Protein AF-0000000078428684 (afdb_homodimer)

Secondary structure (DSSP, 8-state):
----S-THHHHHHHHHTT----------SS-GGGSPPSEEE--HHHHHH-B-SSSB-EEEEEEEEEPP-TT-HHHHHHHHHHTT-TTS--TTEEEEEEEHHHHHHHS-GGG-PPPPGGG---SHHHHHHHHH---HHHHHHHHHHHHHHHHHHHHHHHHHHS--EEEEEEEEEE---TTS-----HHHHHHHHHHHHHHHHHHHHHHHHHHHHHTS-GGG-SGGGGGS--SSHHHHHHTTT-HHHHHHHHTPPP-SHHHHHTTTHHHHHHHHHHHHHHHHTTHHHHSSBS-THHHHHHHHSGGGGGGG--GGGGHHHHHHHHHHHHHHHHHHT---TT--HHHHHHHHHHHHHHHHHHHHHHHHHHHHHHHTGGGGS--STTHHHHHHHHHHHHHHHHHHHHTT-GGG-TTS-S-GGGHHHHHHHHHHHHHHHHHHHHHH-GGGHHHHHHHHHHHHHHHHHHHHHHHT--SS----HHHHTTSS--S-HHIIIIIS-GGGSHHHHHHHHHHHHHIIIIITSHHHHHHHHHSTHHHHHHHHHHHHHHHHHHHHHHHHHH---HHHHHHHHHHHHHHIIIIIIIHHHHHHTTT--HHHHHHHT-HHHHHHHHHHHHHHHHHHHHHHHHHHS-SS-B---HHHHHHHHHHHHHHHHHHHHHHIIIIIHHHHHHHHHHHHHHHHHHHHH-/----TTHHHHHHHHHHHHT---------SS-GGGSPPSEEE--HHHHHH-B-SSSB-EEEEEEEEEPP-TT-HHHHHHHHHHTT-TTS--TTEEEEEEEHHHHHHHS-GGG-PPPPGGG---SHHHHHHHHH---HHHHHHHHHHHHHHHHHHHHHHHHHHS--EEEEEEEEEE---TTS-----HHHHHHHHHHHHHHHHHHHHHHHHHHHHHTS-GGG-SGGGGGS--SSHHHHHHTTT-HHHHHHHHTPPP-SHHHHHTTTHHHHHHHHHHHHHHHHTTHHHHSSBS-THHHHHHHHSGGGGGGG--GGGGHHHHHHHHHHHHHHHHHHT---TT--HHHHHHHHHHHHHHHHHHHHHHHHHHHHHHHTGGGGS--STTHHHHHHHHHHHHHHHHHHHHTT-GGG-TTS-S-GGGHHHHHHHHHHHHHHHHHHHHHH-GGGHHHHHHHHHHHHHHHHHHHHHHHT--SS----HHHHTTSS--S-HHIIIIIS-GGGSHHHHHHHHHHHHHIIIIITSHHHHHHHHHSTHHHHHHHHHHHHHHHHHHHHHHHHHH---HHHHHHHHHHHHHHIIIIIIIHHHHHHTTT--HHHHHHHT-HHHHHHHHHHHHHHHHHHHHHHHHHHS-SS-B---HHHHHHHHHHHHHHHHHHHHHHIIIIIHHHHHHHHHHHHHHHHHHHHH-

Foldseek 3Di:
DPPDDPVVPPVVVVVPPVVPPPPPPDDDPDDPVLFPFQEEEDFDVVQQPDDDVPFGKKKFKKKKFWDDDPPAPNNVSQCVVPVVQQFADNSRIHIYIDTLVVLCVVDPPVRQDDDDPVLADDDPLLVVLCVQQPDPQFVVCQVVCVSSVQVSVQVVCCVRRVTHMRMGTSGMDGNDPPPPDPPDDVLQVVLVVVVVVLVVLQVQLQVVLLVVLVPDPPVSSDLVSLQDADPDLVNLLSNLQHLSNLVCVLLPQDDDPLCVLQLLVLLLLLVLLLLVLLLLLCLLLQELARCVVQSVVQVVDLQSQLSQFQLLSLLLVLLQLLQVLLVVCVVVVQAALPDDVVSLVVVLVLVLVLVLLLQQQLLVSLLSCLQPCLLVPFDASCLCQQRSLLNSLSVVPVVCSNVLNQLQVAWRHNDNLCLSVSLSSVLCSVVNNVSRVCRNPVVCNVVVLVVLLVQLQCQLLVQLLVVVHAQGQGDGSVLPNSNTGDPRVCSSRQVRHNSNSRVSSSNSNVLSVCCVPPLVDPVNLVVLVVDPVQVVLVVVLVVLSSCLSSVRSVCRSVVDDSNVSSNSSSPSSVSCSCRNNNVCSSSCSSVDRPPSSVVSSDSVSSSSSLLSVQLSSCLVSVVSVVNRRDHHRDHDDPVNSVVSSVSSVVVSSVRSSVCSSSPNSSSSSNSVSVVVVVVVVVVVVD/DDCPVPPVPVVVVVVVVPPVPLPPDDDDPDDPVLFPFQEEEDFDVVQQPDDDVPFGKKKFKKKKFWDDDPVAPNNVSQCVVPVVPQFADNSRIHIYIDTLVVLCVVDPPVRQDDDDPVLADDDPLLVVLCVQQPDPQFVVCQVVCVSSVQVSVQVVCCVRRVTHMRMGTSGMDGNDPPPPDPPDDPLQVVLVVVVVVLVVLLVQLQVVLLVVLVPDPPVSSDLVSLQDADPDLVNLLSNLSHLSNLVCVLLPQDDDPLCVLQLLVLLLLLVLLLLVLLLLLCLLLQELARCVVQSVSQVVDLQSQLSQFQLLSLLLVLLQLLQVLLVVCVVVVQAALPDDVVSLVVVLVLVLVLVLLLVQQLLVSLLSCLQPCLLVPFDASCLCQQRSLLNSLSVVPVVCSNVLNQLQVAWRHNDNLCLSVSLSSVLCSVVVNVSRVCRNPVVCNVVVLVVLLVQLQCVLLVQLLVVVHAQGQGDGSVLPNSNTGDPRVCSSRQVRHNSNSRVSSSNSNVLSVCCVPPLVDPVNLVVLVVDPVQVVLVVVLVVLSSCLSSVRSVCRSVVDDSNVSSNSSSPSSVSCSCRNNNVCSSSCSSVDRPPSSVVSSDSVSSSSSSLSVQLSSCLVSVVSVLNRRDHHRDHDDPVNSVVSSVSSVVVSSVRSSVCSSSPNSSSSSNSVSVVVVVVVVVVVVD

Nearest PDB structures (foldseek):
  5a1s-assembly1_C  TM=1.594E-01  e=8.041E+00  Salmonella enterica
  5a1s-assembly1_C  TM=1.651E-01  e=8.528E+00  Salmonella enterica

InterPro domains:
  IPR002656 Acyltransferase 3 domain [PF01757] (263-660)
  IPR052728 Oxygen and lipid transport regulator [PTHR11161] (33-685)

Solvent-accessible surface area (backbone atoms only — not comparable to full-atom values): 72478 Å² total; per-residue (Å²): 137,82,88,75,75,73,74,68,58,63,70,53,49,69,65,50,58,70,64,66,74,75,69,77,65,79,83,66,94,64,64,78,68,74,49,69,66,52,50,48,56,42,66,56,67,50,33,37,63,41,70,48,96,84,50,67,14,35,39,32,33,29,43,31,36,55,53,91,44,90,86,38,67,66,49,51,51,49,53,56,67,29,65,82,45,68,60,40,62,62,68,49,50,32,39,35,32,42,37,49,64,59,36,55,69,68,43,56,80,89,71,59,58,79,74,49,80,83,36,55,70,85,48,72,67,53,52,48,37,55,70,45,45,63,50,73,64,23,55,52,47,41,67,71,40,43,40,54,50,43,50,38,52,31,55,55,38,29,73,74,67,70,44,47,59,23,46,44,65,45,38,60,46,62,40,77,57,88,74,62,72,73,75,83,51,66,68,43,53,50,50,51,49,51,51,49,51,47,52,50,46,29,51,52,12,32,50,50,46,49,53,55,39,68,71,40,59,80,89,51,54,46,79,66,50,45,69,53,81,61,88,49,68,67,56,38,54,53,35,27,32,10,48,66,34,34,49,44,59,56,65,53,78,70,83,49,69,67,46,58,42,49,38,40,52,21,22,50,50,34,51,48,50,51,50,52,50,49,59,58,45,51,54,60,70,26,47,63,35,61,46,65,57,53,61,32,57,51,51,66,39,75,84,56,33,28,78,47,37,59,72,65,59,60,47,50,56,36,21,52,51,20,21,50,51,44,49,54,47,62,73,63,60,79,55,40,63,84,54,51,71,68,59,51,51,51,52,52,49,51,55,52,50,54,56,46,61,64,47,41,63,60,53,45,50,50,36,50,40,35,43,40,56,54,66,68,73,58,52,48,70,48,22,55,63,62,36,37,45,28,20,49,20,17,68,74,43,31,67,34,56,66,67,40,54,41,31,72,42,66,69,63,40,43,55,70,79,53,15,56,61,15,20,48,53,52,43,48,55,51,49,52,50,50,54,47,49,28,43,40,41,62,88,48,39,67,59,52,54,50,50,48,54,50,43,26,31,48,44,31,22,49,52,25,43,76,65,57,39,70,44,53,69,60,81,34,45,70,23,46,49,79,65,39,70,43,90,49,60,42,44,53,72,39,67,29,34,40,70,46,52,43,48,30,30,52,51,13,33,51,50,36,50,46,36,75,73,42,49,71,38,68,70,51,29,52,58,57,67,75,41,79,54,51,62,56,48,51,53,50,29,51,51,51,52,48,50,56,17,44,47,39,49,52,46,56,74,64,60,61,57,44,64,59,22,9,50,46,45,24,38,53,59,55,50,41,46,52,45,56,42,38,47,54,52,60,43,33,49,46,75,39,44,66,69,62,38,55,57,19,48,36,69,68,23,44,46,45,30,72,30,42,68,43,24,66,68,46,35,61,61,50,52,50,62,70,66,18,49,52,63,58,59,44,74,65,52,72,68,53,53,52,47,51,32,52,44,46,55,52,54,21,47,53,52,10,52,51,45,40,33,65,47,51,45,20,51,50,45,46,52,51,55,52,50,54,52,50,53,55,50,52,57,69,70,97,139,82,81,78,65,73,66,62,61,63,52,56,62,52,47,64,66,59,60,70,63,75,72,78,69,81,84,66,94,64,64,78,67,74,48,70,66,50,50,48,58,42,66,56,68,52,32,36,64,40,73,48,96,85,49,68,14,36,38,32,34,28,44,33,35,53,52,89,45,90,86,36,68,65,52,50,51,50,52,57,68,31,64,84,44,69,61,41,63,62,70,48,50,32,38,37,33,42,37,50,65,60,38,56,69,70,43,56,78,90,70,59,60,79,74,51,80,83,36,55,69,84,49,74,67,53,51,49,37,53,70,44,44,63,50,74,65,23,56,51,47,40,67,70,40,42,40,54,50,42,50,39,51,30,55,54,39,30,72,73,67,71,45,47,60,24,47,45,65,45,39,59,46,62,40,76,58,87,74,63,72,72,75,83,52,67,68,43,53,50,49,52,49,52,51,49,50,47,53,50,46,29,50,52,12,33,52,51,47,51,53,54,39,67,70,39,59,79,89,51,56,46,78,66,50,46,70,53,80,59,87,48,67,68,56,37,57,54,36,26,32,11,48,66,35,34,48,45,59,54,64,52,78,70,83,49,70,67,47,57,41,49,39,40,50,21,23,50,50,34,53,47,50,51,50,53,50,50,59,56,46,51,53,60,71,28,48,63,34,60,45,66,56,53,60,33,56,50,52,67,39,74,83,56,33,29,79,49,34,59,71,64,58,61,47,51,55,36,20,53,51,20,21,52,51,44,48,53,47,61,73,62,62,80,55,39,63,83,54,49,70,70,57,50,51,52,54,52,48,50,55,51,50,54,54,45,61,64,46,41,63,60,52,45,50,49,36,50,39,36,42,40,56,55,66,69,74,59,51,48,68,48,22,56,65,60,36,37,44,29,20,48,21,16,68,73,43,29,65,34,56,66,67,41,53,41,33,72,43,66,70,61,42,43,57,73,80,56,15,56,59,14,21,49,52,51,44,47,54,51,49,53,50,49,55,45,50,29,42,40,40,61,88,49,38,67,59,52,52,51,50,48,55,51,43,27,32,48,45,30,21,48,51,25,42,76,64,56,38,69,44,52,69,61,81,34,44,69,24,45,50,79,68,40,70,43,92,49,61,43,44,53,72,40,68,29,34,41,70,44,53,44,46,31,32,52,50,12,33,51,50,36,50,46,36,74,72,42,47,71,37,69,68,50,30,51,58,57,68,74,41,80,55,51,62,56,48,51,54,51,28,53,51,52,50,48,50,56,17,43,47,37,50,52,45,55,75,65,60,60,57,44,66,59,22,9,50,46,45,24,38,53,57,53,51,42,45,52,45,57,42,38,46,53,52,60,42,32,49,46,74,40,42,66,68,62,38,55,57,19,48,38,67,69,24,43,46,45,31,73,29,41,67,44,24,66,69,48,35,61,61,49,52,50,63,73,64,18,49,52,63,58,60,46,75,64,50,71,67,52,53,51,47,49,33,52,45,48,54,51,52,21,48,53,51,10,52,50,45,39,33,66,47,50,46,19,50,50,43,44,51,51,55,52,49,52,53,49,53,55,50,53,59,70,72,102

Organism: Lucilia cuprina (NCBI:txid7375)

pLDDT: mean 87.61, std 14.6, range [20.22, 98.19]

Structure (mmCIF, N/CA/C/O backbone):
data_AF-0000000078428684-model_v1
#
loop_
_entity.id
_entity.type
_entity.pdbx_description
1 polymer 'Acyltransferase 3 domain-containing protein'
#
loop_
_atom_site.group_PDB
_atom_site.id
_atom_site.type_symbol
_atom_site.label_atom_id
_atom_site.label_alt_id
_atom_site.label_comp_id
_atom_site.label_asym_id
_atom_site.label_entity_id
_atom_site.label_seq_id
_atom_site.pdbx_PDB_ins_code
_atom_site.Cartn_x
_atom_site.Cartn_y
_atom_site.Cartn_z
_atom_site.occupancy
_atom_site.B_iso_or_equiv
_atom_site.auth_seq_id
_atom_site.auth_comp_id
_atom_site.auth_asym_id
_atom_site.auth_atom_id
_atom_site.pdbx_PDB_model_num
ATOM 1 N N . MET A 1 1 ? 1.814 13.203 49.062 1 20.22 1 MET A N 1
ATOM 2 C CA . MET A 1 1 ? 0.999 12.039 48.719 1 20.22 1 MET A CA 1
ATOM 3 C C . MET A 1 1 ? 1.439 11.445 47.375 1 20.22 1 MET A C 1
ATOM 5 O O . MET A 1 1 ? 1.613 12.172 46.406 1 20.22 1 MET A O 1
ATOM 9 N N . ASN A 1 2 ? 1.929 10.086 47.375 1 22.97 2 ASN A N 1
ATOM 10 C CA . ASN A 1 2 ? 2.824 9.117 46.75 1 22.97 2 ASN A CA 1
ATOM 11 C C . ASN A 1 2 ? 2.227 8.547 45.469 1 22.97 2 ASN A C 1
ATOM 13 O O . ASN A 1 2 ? 1.494 7.555 45.531 1 22.97 2 ASN A O 1
ATOM 17 N N . TYR A 1 3 ? 1.525 9.328 44.688 1 26.25 3 TYR A N 1
ATOM 18 C CA . TYR A 1 3 ? 0.78 8.891 43.5 1 26.25 3 TYR A CA 1
ATOM 19 C C . TYR A 1 3 ? 1.685 8.141 42.531 1 26.25 3 TYR A C 1
ATOM 21 O O . TYR A 1 3 ? 2.367 8.75 41.719 1 26.25 3 TYR A O 1
ATOM 29 N N . SER A 1 4 ? 2.396 7.012 43.125 1 24.95 4 SER A N 1
ATOM 30 C CA . SER A 1 4 ? 3.414 6.137 42.531 1 24.95 4 SER A CA 1
ATOM 31 C C . SER A 1 4 ? 2.969 5.574 41.188 1 24.95 4 SER A C 1
ATOM 33 O O . SER A 1 4 ? 3.621 5.805 40.188 1 24.95 4 SER A O 1
ATOM 35 N N . VAL A 1 5 ? 2.873 4.09 41.031 1 26.88 5 VAL A N 1
ATOM 36 C CA . VAL A 1 5 ? 3.373 2.939 40.281 1 26.88 5 VAL A CA 1
ATOM 37 C C . VAL A 1 5 ? 2.34 2.512 39.25 1 26.88 5 VAL A C 1
ATOM 39 O O . VAL A 1 5 ? 2.529 1.514 38.562 1 26.88 5 VAL A O 1
ATOM 42 N N . SER A 1 6 ? 1.033 2.904 39.344 1 26.69 6 SER A N 1
ATOM 43 C CA . SER A 1 6 ? 0.018 2.029 38.781 1 26.69 6 SER A CA 1
ATOM 44 C C . SER A 1 6 ? 0.046 2.082 37.25 1 26.69 6 SER A C 1
ATOM 46 O O . SER A 1 6 ? -0.745 1.409 36.594 1 26.69 6 SER A O 1
ATOM 48 N N . VAL A 1 7 ? 0.722 2.99 36.719 1 29.19 7 VAL A N 1
ATOM 49 C CA . VAL A 1 7 ? 0.441 3.264 35.312 1 29.19 7 VAL A CA 1
ATOM 50 C C . VAL A 1 7 ? 1.065 2.178 34.438 1 29.19 7 VAL A C 1
ATOM 52 O O . VAL A 1 7 ? 0.828 2.133 33.219 1 29.19 7 VAL A O 1
ATOM 55 N N . PRO A 1 8 ? 2.111 1.426 34.938 1 30.38 8 PRO A N 1
ATOM 56 C CA . PRO A 1 8 ? 2.672 0.41 34.031 1 30.38 8 PRO A CA 1
ATOM 57 C C . PRO A 1 8 ? 1.657 -0.667 33.656 1 30.38 8 PRO A C 1
ATOM 59 O O . PRO A 1 8 ? 1.94 -1.516 32.812 1 30.38 8 PRO A O 1
ATOM 62 N N . LEU A 1 9 ? 0.579 -0.887 34.438 1 27.25 9 LEU A N 1
ATOM 63 C CA . LEU A 1 9 ? -0.249 -2.078 34.312 1 27.25 9 LEU A CA 1
ATOM 64 C C . LEU A 1 9 ? -0.936 -2.098 32.938 1 27.25 9 LEU A C 1
ATOM 66 O O . LEU A 1 9 ? -1.037 -3.15 32.312 1 27.25 9 LEU A O 1
ATOM 70 N N . ILE A 1 10 ? -1.568 -1.007 32.5 1 30 10 ILE A N 1
ATOM 71 C CA . ILE A 1 10 ? -2.57 -1.123 31.453 1 30 10 ILE A CA 1
ATOM 72 C C . ILE A 1 10 ? -1.883 -1.366 30.109 1 30 10 ILE A C 1
ATOM 74 O O . ILE A 1 10 ? -2.381 -2.129 29.281 1 30 10 ILE A O 1
ATOM 78 N N . SER A 1 11 ? -0.753 -0.781 29.844 1 30.53 11 SER A N 1
ATOM 79 C CA . SER A 1 11 ? -0.161 -0.934 28.516 1 30.53 11 SER A CA 1
ATOM 80 C C . SER A 1 11 ? 0.327 -2.361 28.297 1 30.53 11 SER A C 1
ATOM 82 O O . SER A 1 11 ? 0.61 -2.754 27.156 1 30.53 11 SER A O 1
ATOM 84 N N . SER A 1 12 ? 0.738 -3.098 29.344 1 30.7 12 SER A N 1
ATOM 85 C CA . SER A 1 12 ? 1.085 -4.512 29.266 1 30.7 12 SER A CA 1
ATOM 86 C C . SER A 1 12 ? -0.121 -5.359 28.875 1 30.7 12 SER A C 1
ATOM 88 O O . SER A 1 12 ? 0.016 -6.551 28.594 1 30.7 12 SER A O 1
ATOM 90 N N . LEU A 1 13 ? -1.308 -4.953 29.203 1 29.89 13 LEU A N 1
ATOM 91 C CA . LEU A 1 13 ? -2.457 -5.789 28.875 1 29.89 13 LEU A CA 1
ATOM 92 C C . LEU A 1 13 ? -2.586 -5.973 27.375 1 29.89 13 LEU A C 1
ATOM 94 O O . LEU A 1 13 ? -2.938 -7.055 26.906 1 29.89 13 LEU A O 1
ATOM 98 N N . LEU A 1 14 ? -2.457 -4.898 26.625 1 32.94 14 LEU A N 1
ATOM 99 C CA . LEU A 1 14 ? -2.734 -5.105 25.219 1 32.94 14 LEU A CA 1
ATOM 100 C C . LEU A 1 14 ? -1.675 -5.996 24.578 1 32.94 14 LEU A C 1
ATOM 102 O O . LEU A 1 14 ? -1.94 -6.664 23.578 1 32.94 14 LEU A O 1
ATOM 106 N N . LEU A 1 15 ? -0.428 -5.895 24.984 1 33.09 15 LEU A N 1
ATOM 107 C CA . LEU A 1 15 ? 0.557 -6.855 24.5 1 33.09 15 LEU A CA 1
ATOM 108 C C . LEU A 1 15 ? 0.187 -8.273 24.938 1 33.09 15 LEU A C 1
ATOM 110 O O . LEU A 1 15 ? 0.602 -9.242 24.297 1 33.09 15 LEU A O 1
ATOM 114 N N . LEU A 1 16 ? -0.406 -8.398 26.109 1 30.58 16 LEU A N 1
ATOM 115 C CA . LEU A 1 16 ? -0.718 -9.742 26.594 1 30.58 16 LEU A CA 1
ATOM 116 C C . LEU A 1 16 ? -1.637 -10.469 25.625 1 30.58 16 LEU A C 1
ATOM 118 O O . LEU A 1 16 ? -1.657 -11.703 25.594 1 30.58 16 LEU A O 1
ATOM 122 N N . ILE A 1 17 ? -2.518 -9.781 25.016 1 32.94 17 ILE A N 1
ATOM 123 C CA . ILE A 1 17 ? -3.523 -10.625 24.375 1 32.94 17 ILE A CA 1
ATOM 124 C C . ILE A 1 17 ? -2.861 -11.508 23.328 1 32.94 17 ILE A C 1
ATOM 126 O O . ILE A 1 17 ? -3.355 -12.594 23.031 1 32.94 17 ILE A O 1
ATOM 130 N N . THR A 1 18 ? -1.896 -11.023 22.656 1 32.66 18 THR A N 1
ATOM 131 C CA . THR A 1 18 ? -1.696 -11.945 21.547 1 32.66 18 THR A CA 1
ATOM 132 C C . THR A 1 18 ? -1.029 -13.234 22.031 1 32.66 18 THR A C 1
ATOM 134 O O . THR A 1 18 ? -0.442 -13.969 21.234 1 32.66 18 THR A O 1
ATOM 137 N N . ILE A 1 19 ? -0.777 -13.344 23.359 1 31.77 19 ILE A N 1
ATOM 138 C CA . ILE A 1 19 ? -0.222 -14.672 23.609 1 31.77 19 ILE A CA 1
ATOM 139 C C . ILE A 1 19 ? -1.224 -15.734 23.172 1 31.77 19 ILE A C 1
ATOM 141 O O . ILE A 1 19 ? -2.209 -15.992 23.875 1 31.77 19 ILE A O 1
ATOM 145 N N . THR A 1 20 ? -1.849 -15.617 22.109 1 32.25 20 THR A N 1
ATOM 146 C CA . THR A 1 20 ? -2.703 -16.734 21.688 1 32.25 20 THR A CA 1
ATOM 147 C C . THR A 1 20 ? -2.004 -18.062 21.922 1 32.25 20 THR A C 1
ATOM 149 O O . THR A 1 20 ? -0.831 -18.219 21.578 1 32.25 20 THR A O 1
ATOM 152 N N . ALA A 1 21 ? -2.445 -18.766 23.062 1 32.25 21 ALA A N 1
ATOM 153 C CA . ALA A 1 21 ? -2.336 -20.188 23.375 1 32.25 21 ALA A CA 1
ATOM 154 C C . ALA A 1 21 ? -2.471 -21.047 22.125 1 32.25 21 ALA A C 1
ATOM 156 O O . ALA A 1 21 ? -3.48 -20.969 21.422 1 32.25 21 ALA A O 1
ATOM 157 N N . SER A 1 22 ? -1.477 -21.25 21.484 1 33.97 22 SER A N 1
ATOM 158 C CA . SER A 1 22 ? -1.485 -22.297 20.469 1 33.97 22 SER A CA 1
ATOM 159 C C . SER A 1 22 ? -2.076 -23.594 21.031 1 33.97 22 SER A C 1
ATOM 161 O O . SER A 1 22 ? -1.438 -24.281 21.844 1 33.97 22 SER A O 1
ATOM 163 N N . VAL A 1 23 ? -3.309 -23.484 21.594 1 31.23 23 VAL A N 1
ATOM 164 C CA . VAL A 1 23 ? -3.811 -24.828 21.875 1 31.23 23 VAL A CA 1
ATOM 165 C C . VAL A 1 23 ? -3.596 -25.734 20.672 1 31.23 23 VAL A C 1
ATOM 167 O O . VAL A 1 23 ? -3.979 -25.391 19.547 1 31.23 23 VAL A O 1
ATOM 170 N N . TYR A 1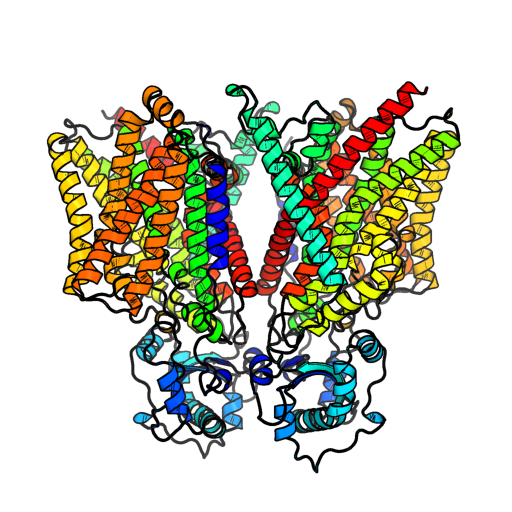 24 ? -2.59 -26.484 20.828 1 33.03 24 TYR A N 1
ATOM 171 C CA . TYR A 1 24 ? -2.324 -27.625 19.969 1 33.03 24 TYR A CA 1
ATOM 172 C C . TYR A 1 24 ? -3.574 -28.469 19.781 1 33.03 24 TYR A C 1
ATOM 174 O O . TYR A 1 24 ? -4.059 -29.094 20.734 1 33.03 24 TYR A O 1
ATOM 182 N N . GLY A 1 25 ? -4.52 -27.984 19.078 1 36.88 25 GLY A N 1
ATOM 183 C CA . GLY A 1 25 ? -5.648 -28.828 18.734 1 36.88 25 GLY A CA 1
ATOM 184 C C . GLY A 1 25 ? -5.246 -30.266 18.422 1 36.88 25 GLY A C 1
ATOM 185 O O . GLY A 1 25 ? -4.078 -30.531 18.141 1 36.88 25 GLY A O 1
ATOM 186 N N . GLN A 1 26 ? -6.148 -31.156 18.688 1 39.03 26 GLN A N 1
ATOM 187 C CA . GLN A 1 26 ? -6.156 -32.594 18.5 1 39.03 26 GLN A CA 1
ATOM 188 C C . GLN A 1 26 ? -5.602 -32.969 17.141 1 39.03 26 GLN A C 1
ATOM 190 O O . GLN A 1 26 ? -5.871 -32.312 16.141 1 39.03 26 GLN A O 1
ATOM 195 N N . GLN A 1 27 ? -4.645 -33.812 17.094 1 45.28 27 GLN A N 1
ATOM 196 C CA . GLN A 1 27 ? -3.994 -34.5 15.969 1 45.28 27 GLN A CA 1
ATOM 197 C C . GLN A 1 27 ? -5.023 -35.031 14.977 1 45.28 27 GLN A C 1
ATOM 199 O O . GLN A 1 27 ? -5.785 -35.938 15.305 1 45.28 27 GLN A O 1
ATOM 204 N N . LYS A 1 28 ? -5.457 -34.219 14.109 1 58 28 LYS A N 1
ATOM 205 C CA . LYS A 1 28 ? -6.336 -34.719 13.047 1 58 28 LYS A CA 1
ATOM 206 C C . LYS A 1 28 ? -5.652 -35.844 12.242 1 58 28 LYS A C 1
ATOM 208 O O . LYS A 1 28 ? -4.445 -35.781 12 1 58 28 LYS A O 1
ATOM 213 N N . SER A 1 29 ? -6.301 -36.938 12.008 1 58.72 29 SER A N 1
ATOM 214 C CA . SER A 1 29 ? -5.824 -38.156 11.344 1 58.72 29 SER A CA 1
ATOM 215 C C . SER A 1 29 ? -5.582 -37.906 9.859 1 58.72 29 SER A C 1
ATOM 217 O O . SER A 1 29 ? -5.008 -38.75 9.164 1 58.72 29 SER A O 1
ATOM 219 N N . TYR A 1 30 ? -6.113 -36.719 9.367 1 67.12 30 TYR A N 1
ATOM 220 C CA . TYR A 1 30 ? -5.938 -36.469 7.941 1 67.12 30 TYR A CA 1
ATOM 221 C C . TYR A 1 30 ? -5.23 -35.156 7.691 1 67.12 30 TYR A C 1
ATOM 223 O O . TYR A 1 30 ? -5.258 -34.25 8.539 1 67.12 30 TYR A O 1
ATOM 231 N N . SER A 1 31 ? -4.484 -35.188 6.609 1 79 31 SER A N 1
ATOM 232 C CA . SER A 1 31 ? -3.844 -33.938 6.195 1 79 31 SER A CA 1
ATOM 233 C C . SER A 1 31 ? -4.785 -33.094 5.344 1 79 31 SER A C 1
ATOM 235 O O . SER A 1 31 ? -5.375 -33.594 4.383 1 79 31 SER A O 1
ATOM 237 N N . LEU A 1 32 ? -5.008 -31.906 5.645 1 84.62 32 LEU A N 1
ATOM 238 C CA . LEU A 1 32 ? -5.871 -30.984 4.922 1 84.62 32 LEU A CA 1
ATOM 239 C C . LEU A 1 32 ? -5.359 -30.766 3.502 1 84.62 32 LEU A C 1
ATOM 241 O O . LEU A 1 32 ? -6.113 -30.328 2.627 1 84.62 32 LEU A O 1
ATOM 245 N N . HIS A 1 33 ? -4.156 -31.141 3.322 1 84.44 33 HIS A N 1
ATOM 246 C CA . HIS A 1 33 ? -3.549 -30.906 2.016 1 84.44 33 HIS A CA 1
ATOM 247 C C . HIS A 1 33 ? -3.939 -32 1.029 1 84.44 33 HIS A C 1
ATOM 249 O O . HIS A 1 33 ? -3.742 -31.859 -0.179 1 84.44 33 HIS A O 1
ATOM 255 N N . ASP A 1 34 ? -4.539 -33.062 1.557 1 86.75 34 ASP A N 1
ATOM 256 C CA . ASP A 1 34 ? -4.953 -34.156 0.696 1 86.75 34 ASP A CA 1
ATOM 257 C C . ASP A 1 34 ? -6.32 -33.906 0.077 1 86.75 34 ASP A C 1
ATOM 259 O O . ASP A 1 34 ? -6.715 -34.562 -0.885 1 86.75 34 ASP A O 1
ATOM 263 N N . PHE A 1 35 ? -7.031 -32.938 0.675 1 92.94 35 PHE A N 1
ATOM 264 C CA . PHE A 1 35 ? -8.344 -32.594 0.133 1 92.94 35 PHE A CA 1
ATOM 265 C C . PHE A 1 35 ? -8.203 -31.938 -1.242 1 92.94 35 PHE A C 1
ATOM 267 O O . PHE A 1 35 ? -7.184 -31.312 -1.543 1 92.94 35 PHE A O 1
ATOM 274 N N . PRO A 1 36 ? -9.211 -32.188 -2.066 1 95 36 PRO A N 1
ATOM 275 C CA . PRO A 1 36 ? -9.195 -31.422 -3.309 1 95 36 PRO A CA 1
ATOM 276 C C . PRO A 1 36 ? -9.133 -29.906 -3.064 1 95 36 PRO A C 1
ATOM 278 O O . PRO A 1 36 ? -9.75 -29.406 -2.125 1 95 36 PRO A O 1
ATOM 281 N N . PRO A 1 37 ? -8.312 -29.25 -3.857 1 95.25 37 PRO A N 1
ATOM 282 C CA . PRO A 1 37 ? -8.258 -27.797 -3.682 1 95.25 37 PRO A CA 1
ATOM 283 C C . PRO A 1 37 ? -9.594 -27.109 -3.986 1 95.25 37 PRO A C 1
ATOM 285 O O . PRO A 1 37 ? -10.305 -27.531 -4.906 1 95.25 37 PRO A O 1
ATOM 288 N N . LEU A 1 38 ? -9.906 -26.078 -3.266 1 96.44 38 LEU A N 1
ATOM 289 C CA . LEU A 1 38 ? -11.156 -25.344 -3.453 1 96.44 38 LEU A CA 1
ATOM 290 C C . LEU A 1 38 ? -11.227 -24.734 -4.848 1 96.44 38 LEU A C 1
ATOM 292 O O . LEU A 1 38 ? -12.305 -24.625 -5.434 1 96.44 38 LEU A O 1
ATOM 296 N N . TYR A 1 39 ? -10.078 -24.328 -5.32 1 96.56 39 TYR A N 1
ATOM 297 C CA . TYR A 1 39 ? -9.969 -23.672 -6.617 1 96.56 39 TYR A CA 1
ATOM 298 C C . TYR A 1 39 ? -8.82 -24.266 -7.434 1 96.56 39 TYR A C 1
ATOM 300 O O . TYR A 1 39 ? -7.73 -24.484 -6.906 1 96.56 39 TYR A O 1
ATOM 308 N N . LYS A 1 40 ? -9.062 -24.609 -8.602 1 96.62 40 LYS A N 1
ATOM 309 C CA . LYS A 1 40 ? -8.055 -25.078 -9.547 1 96.62 40 LYS A CA 1
ATOM 310 C C . LYS A 1 40 ? -8.258 -24.453 -10.922 1 96.62 40 LYS A C 1
ATOM 312 O O . LYS A 1 40 ? -9.32 -24.625 -11.531 1 96.62 40 LYS A O 1
ATOM 317 N N . PHE A 1 41 ? -7.277 -23.75 -11.406 1 96.69 41 PHE A N 1
ATOM 318 C CA . PHE A 1 41 ? -7.43 -23.016 -12.664 1 96.69 41 PHE A CA 1
ATOM 319 C C . PHE A 1 41 ? -6.395 -23.484 -13.688 1 96.69 41 PHE A C 1
ATOM 321 O O . PHE A 1 41 ? -5.215 -23.625 -13.359 1 96.69 41 PHE A O 1
ATOM 328 N N . ASP A 1 42 ? -6.902 -23.75 -14.867 1 95.88 42 ASP A N 1
ATOM 329 C CA . ASP A 1 42 ? -5.988 -23.891 -16 1 95.88 42 ASP A CA 1
ATOM 330 C C . ASP A 1 42 ? -5.352 -22.562 -16.375 1 95.88 42 ASP A C 1
ATOM 332 O O . ASP A 1 42 ? -5.73 -21.516 -15.844 1 95.88 42 ASP A O 1
ATOM 336 N N . ASP A 1 43 ? -4.328 -22.656 -17.203 1 93.19 43 ASP A N 1
ATOM 337 C CA . ASP A 1 43 ? -3.666 -21.422 -17.641 1 93.19 43 ASP A CA 1
ATOM 338 C C . ASP A 1 43 ? -4.594 -20.562 -18.5 1 93.19 43 ASP A C 1
ATOM 340 O O . ASP A 1 43 ? -4.836 -20.891 -19.656 1 93.19 43 ASP A O 1
ATOM 344 N N . TYR A 1 44 ? -5.023 -19.5 -18 1 94.62 44 TYR A N 1
ATOM 345 C CA . TYR A 1 44 ? -6.039 -18.641 -18.594 1 94.62 44 TYR A CA 1
ATOM 346 C C . TYR A 1 44 ? -5.512 -17.984 -19.875 1 94.62 44 TYR A C 1
ATOM 348 O O . TYR A 1 44 ? -6.16 -18.047 -20.922 1 94.62 44 TYR A O 1
ATOM 356 N N . ASP A 1 45 ? -4.363 -17.391 -19.828 1 91.62 45 ASP A N 1
ATOM 357 C CA . ASP A 1 45 ? -3.826 -16.625 -20.953 1 91.62 45 ASP A CA 1
ATOM 358 C C . ASP A 1 45 ? -3.396 -17.531 -22.094 1 91.62 45 ASP A C 1
ATOM 360 O O . ASP A 1 45 ? -3.635 -17.219 -23.266 1 91.62 45 ASP A O 1
ATOM 364 N N . SER A 1 46 ? -2.787 -18.672 -21.734 1 90.06 46 SER A N 1
ATOM 365 C CA . SER A 1 46 ? -2.398 -19.625 -22.766 1 90.06 46 SER A CA 1
ATOM 366 C C . SER A 1 46 ? -3.621 -20.219 -23.469 1 90.06 46 SER A C 1
ATOM 368 O O . SER A 1 46 ? -3.596 -20.453 -24.672 1 90.06 46 SER A O 1
ATOM 370 N N . CYS A 1 47 ? -4.637 -20.438 -22.719 1 92.31 47 CYS A N 1
ATOM 371 C CA . CYS A 1 47 ? -5.867 -20.984 -23.266 1 92.31 47 CYS A CA 1
ATOM 372 C C . CYS A 1 47 ? -6.48 -20.047 -24.297 1 92.31 47 CYS A C 1
ATOM 374 O O . CYS A 1 47 ? -6.855 -20.469 -25.391 1 92.31 47 CYS A O 1
ATOM 376 N N . LEU A 1 48 ? -6.523 -18.812 -23.984 1 91.38 48 LEU A N 1
ATOM 377 C CA . LEU A 1 48 ? -7.191 -17.844 -24.859 1 91.38 48 LEU A CA 1
ATOM 378 C C . LEU A 1 48 ? -6.293 -17.453 -26.031 1 91.38 48 LEU A C 1
ATOM 380 O O . LEU A 1 48 ? -6.781 -16.953 -27.047 1 91.38 48 LEU A O 1
ATOM 384 N N . ALA A 1 49 ? -5 -17.625 -25.906 1 85.75 49 ALA A N 1
ATOM 385 C CA . ALA A 1 49 ? -4.066 -17.297 -26.969 1 85.75 49 ALA A CA 1
ATOM 386 C C . ALA A 1 49 ? -4.078 -18.359 -28.062 1 85.75 49 ALA A C 1
ATOM 388 O O . ALA A 1 49 ? -3.678 -18.094 -29.203 1 85.75 49 ALA A O 1
ATOM 389 N N . HIS A 1 50 ? -4.48 -19.562 -27.766 1 76.88 50 HIS A N 1
ATOM 390 C CA . HIS A 1 50 ? -4.453 -20.672 -28.719 1 76.88 50 HIS A CA 1
ATOM 391 C C . HIS A 1 50 ? -5.504 -20.484 -29.797 1 76.88 50 HIS A C 1
ATOM 393 O O . HIS A 1 50 ? -6.691 -20.328 -29.5 1 76.88 50 HIS A O 1
ATOM 399 N N . LYS A 1 51 ? -5.02 -19.922 -31 1 63.94 51 LYS A N 1
ATOM 400 C CA . LYS A 1 51 ? -5.906 -19.828 -32.156 1 63.94 51 LYS A CA 1
ATOM 401 C C . LYS A 1 51 ? -5.902 -21.125 -32.969 1 63.94 51 LYS A C 1
ATOM 403 O O . LYS A 1 51 ? -4.867 -21.516 -33.531 1 63.94 51 LYS A O 1
ATOM 408 N N . ASN A 1 52 ? -6.609 -22.094 -32.469 1 57.88 52 ASN A N 1
ATOM 409 C CA . ASN A 1 52 ? -6.73 -23.203 -33.406 1 57.88 52 ASN A CA 1
ATOM 410 C C . ASN A 1 52 ? -7.559 -22.812 -34.625 1 57.88 52 ASN A C 1
ATOM 412 O O . ASN A 1 52 ? -8.383 -21.891 -34.531 1 57.88 52 ASN A O 1
ATOM 416 N N . HIS A 1 53 ? -7.055 -23.141 -35.812 1 53.81 53 HIS A N 1
ATOM 417 C CA . HIS A 1 53 ? -7.684 -22.859 -37.094 1 53.81 53 HIS A CA 1
ATOM 418 C C . HIS A 1 53 ? -9.188 -23.094 -37.031 1 53.81 53 HIS A C 1
ATOM 420 O O . HIS A 1 53 ? -9.945 -22.484 -37.781 1 53.81 53 HIS A O 1
ATOM 426 N N . ILE A 1 54 ? -9.727 -23.875 -36.062 1 57.47 54 ILE A N 1
ATOM 427 C CA . ILE A 1 54 ? -11.133 -24.266 -36.188 1 57.47 54 ILE A CA 1
ATOM 428 C C . ILE A 1 54 ? -11.961 -23.5 -35.156 1 57.47 54 ILE A C 1
ATOM 430 O O . ILE A 1 54 ? -13.055 -23.016 -35.469 1 57.47 54 ILE A O 1
ATOM 434 N N . SER A 1 55 ? -11.406 -23.359 -33.875 1 69.81 55 SER A N 1
ATOM 435 C CA . SER A 1 55 ? -12.242 -22.719 -32.875 1 69.81 55 SER A CA 1
ATOM 436 C C . SER A 1 55 ? -11.414 -21.828 -31.953 1 69.81 55 SER A C 1
ATOM 438 O O . SER A 1 55 ? -10.266 -22.141 -31.641 1 69.81 55 SER A O 1
ATOM 440 N N . PRO A 1 56 ? -11.93 -20.656 -31.719 1 83.69 56 PRO A N 1
ATOM 441 C CA . PRO A 1 56 ? -11.234 -19.766 -30.797 1 83.69 56 PRO A CA 1
ATOM 442 C C . PRO A 1 56 ? -11.07 -20.359 -29.406 1 83.69 56 PRO A C 1
ATOM 444 O O . PRO A 1 56 ? -11.883 -21.203 -28.984 1 83.69 56 PRO A O 1
ATOM 447 N N . GLY A 1 57 ? -9.938 -20.156 -28.766 1 89.12 57 GLY A N 1
ATOM 448 C CA . GLY A 1 57 ? -9.734 -20.594 -27.406 1 89.12 57 GLY A CA 1
ATOM 449 C C . GLY A 1 57 ? -10.836 -20.141 -26.469 1 89.12 57 GLY A C 1
ATOM 450 O O . GLY A 1 57 ? -11.25 -18.984 -26.5 1 89.12 57 GLY A O 1
ATOM 451 N N . THR A 1 58 ? -11.414 -21.109 -25.766 1 93.06 58 THR A N 1
ATOM 452 C CA . THR A 1 58 ? -12.516 -20.828 -24.844 1 93.06 58 THR A CA 1
ATOM 453 C C . THR A 1 58 ? -12.172 -21.281 -23.422 1 93.06 58 THR A C 1
ATOM 455 O O . THR A 1 58 ? -11.695 -22.391 -23.219 1 93.06 58 THR A O 1
ATOM 458 N N . TYR A 1 59 ? -12.273 -20.391 -22.531 1 95.69 59 TYR A N 1
ATOM 459 C CA . TYR A 1 59 ? -12.023 -20.641 -21.125 1 95.69 59 TYR A CA 1
ATOM 460 C C . TYR A 1 59 ? -13.312 -20.562 -20.312 1 95.69 59 TYR A C 1
ATOM 462 O O . TYR A 1 59 ? -14.031 -19.562 -20.375 1 95.69 59 TYR A O 1
ATOM 470 N N . CYS A 1 60 ? -13.664 -21.594 -19.516 1 97.38 60 CYS A N 1
ATOM 471 C CA . CYS A 1 60 ? -14.93 -21.625 -18.781 1 97.38 60 CYS A CA 1
ATOM 472 C C . CYS A 1 60 ? -14.695 -21.719 -17.281 1 97.38 60 CYS A C 1
ATOM 474 O O . CYS A 1 60 ? -13.82 -22.453 -16.828 1 97.38 60 CYS A O 1
ATOM 476 N N . MET A 1 61 ? -15.383 -20.922 -16.531 1 97.25 61 MET A N 1
ATOM 477 C CA . MET A 1 61 ? -15.438 -21.047 -15.078 1 97.25 61 MET A CA 1
ATOM 478 C C . MET A 1 61 ? -16.547 -22.016 -14.664 1 97.25 61 MET A C 1
ATOM 480 O O . MET A 1 61 ? -17.703 -21.828 -15.031 1 97.25 61 MET A O 1
ATOM 484 N N . VAL A 1 62 ? -16.188 -23.062 -13.844 1 97.62 62 VAL A N 1
ATOM 485 C CA . VAL A 1 62 ? -17.109 -24.156 -13.547 1 97.62 62 VAL A CA 1
ATOM 486 C C . VAL A 1 62 ? -17.25 -24.312 -12.039 1 97.62 62 VAL A C 1
ATOM 488 O O . VAL A 1 62 ? -16.266 -24.422 -11.32 1 97.62 62 VAL A O 1
ATOM 491 N N . TYR A 1 63 ? -18.453 -24.234 -11.578 1 97.5 63 TYR A N 1
ATOM 492 C CA . TYR A 1 63 ? -18.797 -24.625 -10.219 1 97.5 63 TYR A CA 1
ATOM 493 C C . TYR A 1 63 ? -19.078 -26.125 -10.133 1 97.5 63 TYR A C 1
ATOM 495 O O . TYR A 1 63 ? -19.75 -26.688 -11 1 97.5 63 TYR A O 1
ATOM 503 N N . ALA A 1 64 ? -18.516 -26.812 -9.125 1 97.75 64 ALA A N 1
ATOM 504 C CA . ALA A 1 64 ? -18.672 -28.266 -9 1 97.75 64 ALA A CA 1
ATOM 505 C C . ALA A 1 64 ? -18.938 -28.672 -7.555 1 97.75 64 ALA A C 1
ATOM 507 O O . ALA A 1 64 ? -18.453 -28.016 -6.625 1 97.75 64 ALA A O 1
ATOM 508 N N . GLU A 1 65 ? -19.719 -29.672 -7.387 1 97.56 65 GLU A N 1
ATOM 509 C CA . GLU A 1 65 ? -19.969 -30.312 -6.094 1 97.56 65 GLU A CA 1
ATOM 510 C C . GLU A 1 65 ? -19.625 -31.797 -6.125 1 97.56 65 GLU A C 1
ATOM 512 O O . GLU A 1 65 ? -19.875 -32.469 -7.117 1 97.56 65 GLU A O 1
ATOM 517 N N . ILE A 1 66 ? -18.953 -32.219 -5.117 1 97.31 66 ILE A N 1
ATOM 518 C CA . ILE A 1 66 ? -18.625 -33.656 -5.035 1 97.31 66 ILE A CA 1
ATOM 519 C C . ILE A 1 66 ? -19.875 -34.438 -4.727 1 97.31 66 ILE A C 1
ATOM 521 O O . ILE A 1 66 ? -20.641 -34.094 -3.818 1 97.31 66 ILE A O 1
ATOM 525 N N . LYS A 1 67 ? -20.125 -35.5 -5.504 1 95.62 67 LYS A N 1
ATOM 526 C CA . LYS A 1 67 ? -21.25 -36.406 -5.23 1 95.62 67 LYS A CA 1
ATOM 527 C C . LYS A 1 67 ? -21.031 -37.188 -3.941 1 95.62 67 LYS A C 1
ATOM 529 O O . LYS A 1 67 ? -19.938 -37.719 -3.723 1 95.62 67 LYS A O 1
ATOM 534 N N . PRO A 1 68 ? -22.047 -37.156 -3.111 1 94.44 68 PRO A N 1
ATOM 535 C CA . PRO A 1 68 ? -21.906 -37.938 -1.875 1 94.44 68 PRO A CA 1
ATOM 536 C C . PRO A 1 68 ? -21.562 -39.406 -2.133 1 94.44 68 PRO A C 1
ATOM 538 O O . PRO A 1 68 ? -22.109 -40 -3.064 1 94.44 68 PRO A O 1
ATOM 541 N N . ASN A 1 69 ? -20.531 -39.875 -1.466 1 94.75 69 ASN A N 1
ATOM 542 C CA . ASN A 1 69 ? -20.094 -41.25 -1.489 1 94.75 69 ASN A CA 1
ATOM 543 C C . ASN A 1 69 ? -19.703 -41.75 -0.097 1 94.75 69 ASN A C 1
ATOM 545 O O . ASN A 1 69 ? -18.531 -41.656 0.294 1 94.75 69 ASN A O 1
ATOM 549 N N . ASN A 1 70 ? -20.516 -42.469 0.537 1 91.94 70 ASN A N 1
ATOM 550 C CA . ASN A 1 70 ? -20.312 -42.844 1.928 1 91.94 70 ASN A CA 1
ATOM 551 C C . ASN A 1 70 ? -19.266 -43.969 2.051 1 91.94 70 ASN A C 1
ATOM 553 O O . ASN A 1 70 ? -18.734 -44.219 3.137 1 91.94 70 ASN A O 1
ATOM 557 N N . SER A 1 71 ? -18.938 -44.625 0.995 1 93 71 SER A N 1
ATOM 558 C CA . SER A 1 71 ? -17.953 -45.719 1.044 1 93 71 SER A CA 1
ATOM 559 C C . SER A 1 71 ? -16.531 -45.188 0.886 1 93 71 SER A C 1
ATOM 561 O O . SER A 1 71 ? -15.562 -45.875 1.191 1 93 71 SER A O 1
ATOM 563 N N . SER A 1 72 ? -16.469 -43.969 0.504 1 93.94 72 SER A N 1
ATOM 564 C CA . SER A 1 72 ? -15.148 -43.375 0.276 1 93.94 72 SER A CA 1
ATOM 565 C C . SER A 1 72 ? -14.594 -42.781 1.556 1 93.94 72 SER A C 1
ATOM 567 O O . SER A 1 72 ? -15.266 -42 2.219 1 93.94 72 SER A O 1
ATOM 569 N N . ASP A 1 73 ? -13.375 -43.094 1.908 1 92.75 73 ASP A N 1
ATOM 570 C CA . ASP A 1 73 ? -12.695 -42.5 3.062 1 92.75 73 ASP A CA 1
ATOM 571 C C . ASP A 1 73 ? -12.516 -41 2.895 1 92.75 73 ASP A C 1
ATOM 573 O O . ASP A 1 73 ? -12.672 -40.25 3.852 1 92.75 73 ASP A O 1
ATOM 577 N N . MET A 1 74 ? -12.219 -40.656 1.706 1 93.69 74 MET A N 1
ATOM 578 C CA . MET A 1 74 ? -12.008 -39.219 1.413 1 93.69 74 MET A CA 1
ATOM 579 C C . MET A 1 74 ? -13.281 -38.438 1.655 1 93.69 74 MET A C 1
ATOM 581 O O . MET A 1 74 ? -13.242 -37.344 2.26 1 93.69 74 MET A O 1
ATOM 585 N N . TRP A 1 75 ? -14.344 -38.906 1.19 1 94.88 75 TRP A N 1
ATOM 586 C CA . TRP A 1 75 ? -15.625 -38.25 1.396 1 94.88 75 TRP A CA 1
ATOM 587 C C . TRP A 1 75 ? -15.93 -38.094 2.883 1 94.88 75 TRP A C 1
ATOM 589 O O . TRP A 1 75 ? -16.359 -37.031 3.336 1 94.88 75 TRP A O 1
ATOM 599 N N . GLN A 1 76 ? -15.664 -39.094 3.674 1 94.25 76 GLN A N 1
ATOM 600 C CA . GLN A 1 76 ? -15.93 -39.094 5.109 1 94.25 76 GLN A CA 1
ATOM 601 C C . GLN A 1 76 ? -15.047 -38.062 5.812 1 94.25 76 GLN A C 1
ATOM 603 O O . GLN A 1 76 ? -15.5 -37.344 6.711 1 94.25 76 GLN A O 1
ATOM 608 N N . GLN A 1 77 ? -13.836 -38.031 5.363 1 93.44 77 GLN A N 1
ATOM 609 C CA . GLN A 1 77 ? -12.914 -37.062 5.953 1 93.44 77 GLN A CA 1
ATOM 610 C C . GLN A 1 77 ? -13.359 -35.625 5.66 1 93.44 77 GLN A C 1
ATOM 612 O O . GLN A 1 77 ? -13.281 -34.781 6.535 1 93.44 77 GLN A O 1
ATOM 617 N N . ILE A 1 78 ? -13.773 -35.406 4.441 1 94.44 78 ILE A N 1
ATOM 618 C CA . ILE A 1 78 ? -14.234 -34.062 4.031 1 94.44 78 ILE A CA 1
ATOM 619 C C . ILE A 1 78 ? -15.438 -33.656 4.879 1 94.44 78 ILE A C 1
ATOM 621 O O . ILE A 1 78 ? -15.492 -32.531 5.395 1 94.44 78 ILE A O 1
ATOM 625 N N . MET A 1 79 ? -16.344 -34.531 5.098 1 93.56 79 MET A N 1
ATOM 626 C CA . MET A 1 79 ? -17.562 -34.25 5.855 1 93.56 79 MET A CA 1
ATOM 627 C C . MET A 1 79 ? -17.25 -34.125 7.344 1 93.56 79 MET A C 1
ATOM 629 O O . MET A 1 79 ? -17.859 -33.281 8.031 1 93.56 79 MET A O 1
ATOM 633 N N . GLU A 1 80 ? -16.344 -34.844 7.785 1 91.06 80 GLU A N 1
ATOM 634 C CA . GLU A 1 80 ? -15.93 -34.75 9.18 1 91.06 80 GLU A CA 1
ATOM 635 C C . GLU A 1 80 ? -15.266 -33.406 9.453 1 91.06 80 GLU A C 1
ATOM 637 O O . GLU A 1 80 ? -15.492 -32.781 10.5 1 91.06 80 GLU A O 1
ATOM 642 N N . HIS A 1 81 ? -14.461 -33.062 8.516 1 90.19 81 HIS A N 1
ATOM 643 C CA . HIS A 1 81 ? -13.773 -31.797 8.68 1 90.19 81 HIS A CA 1
ATOM 644 C C . HIS A 1 81 ? -14.766 -30.641 8.719 1 90.19 81 HIS A C 1
ATOM 646 O O . HIS A 1 81 ? -14.641 -29.734 9.547 1 90.19 81 HIS A O 1
ATOM 652 N N . TYR A 1 82 ? -15.703 -30.641 7.828 1 89.19 82 TYR A N 1
ATOM 653 C CA . TYR A 1 82 ? -16.688 -29.562 7.797 1 89.19 82 TYR A CA 1
ATOM 654 C C . TYR A 1 82 ? -17.516 -29.547 9.078 1 89.19 82 TYR A C 1
ATOM 656 O O . TYR A 1 82 ? -17.719 -28.484 9.672 1 89.19 82 TYR A O 1
ATOM 664 N N . GLY A 1 83 ? -17.906 -30.672 9.602 1 82.44 83 GLY A N 1
ATOM 665 C CA . GLY A 1 83 ? -18.641 -30.859 10.852 1 82.44 83 GLY A CA 1
ATOM 666 C C . GLY A 1 83 ? -19.672 -29.781 11.094 1 82.44 83 GLY A C 1
ATOM 667 O O . GLY A 1 83 ? -20.016 -29.484 12.242 1 82.44 83 GLY A O 1
ATOM 668 N N . GLU A 1 84 ? -20.094 -29 10.148 1 77.69 84 GLU A N 1
ATOM 669 C CA . GLU A 1 84 ? -21.062 -27.906 10.219 1 77.69 84 GLU A CA 1
ATOM 670 C C . GLU A 1 84 ? -20.531 -26.75 11.047 1 77.69 84 GLU A C 1
ATOM 672 O O . GLU A 1 84 ? -21.297 -26 11.656 1 77.69 84 GLU A O 1
ATOM 677 N N . TYR A 1 85 ? -19.234 -26.766 11.203 1 83.25 85 TYR A N 1
ATOM 678 C CA . TYR A 1 85 ? -18.609 -25.625 11.836 1 83.25 85 TYR A CA 1
ATOM 679 C C . TYR A 1 85 ? -18.688 -24.391 10.938 1 83.25 85 TYR A C 1
ATOM 681 O O . TYR A 1 85 ? -18.281 -24.438 9.773 1 83.25 85 TYR A O 1
ATOM 689 N N . PRO A 1 86 ? -19.203 -23.281 11.391 1 83.75 86 PRO A N 1
ATOM 690 C CA . PRO A 1 86 ? -19.547 -22.156 10.531 1 83.75 86 PRO A CA 1
ATOM 691 C C . PRO A 1 86 ? -18.312 -21.484 9.922 1 83.75 86 PRO A C 1
ATOM 693 O O . PRO A 1 86 ? -18.422 -20.766 8.922 1 83.75 86 PRO A O 1
ATOM 696 N N . PHE A 1 87 ? -17.141 -21.703 10.43 1 87.19 87 PHE A N 1
ATOM 697 C CA . PHE A 1 87 ? -15.984 -20.953 9.969 1 87.19 87 PHE A CA 1
ATOM 698 C C . PHE A 1 87 ? -15.062 -21.844 9.148 1 87.19 87 PHE A C 1
ATOM 700 O O . PHE A 1 87 ? -13.875 -21.547 9 1 87.19 87 PHE A O 1
ATOM 707 N N . ARG A 1 88 ? -15.602 -22.938 8.617 1 91.31 88 ARG A N 1
ATOM 708 C CA . ARG A 1 88 ? -14.875 -23.812 7.711 1 91.31 88 ARG A CA 1
ATOM 709 C C . ARG A 1 88 ? -15.461 -23.781 6.305 1 91.31 88 ARG A C 1
ATOM 711 O O . ARG A 1 88 ? -16.656 -23.531 6.137 1 91.31 88 ARG A O 1
ATOM 718 N N . TYR A 1 89 ? -14.617 -23.953 5.402 1 93.56 89 TYR A N 1
ATOM 719 C CA . TYR A 1 89 ? -15.062 -24.016 4.016 1 93.56 89 TYR A CA 1
ATOM 720 C C . TYR A 1 89 ? -15.672 -25.375 3.695 1 93.56 89 TYR A C 1
ATOM 722 O O . TYR A 1 89 ? -15.195 -26.406 4.184 1 93.56 89 TYR A O 1
ATOM 730 N N . ARG A 1 90 ? -16.703 -25.344 2.953 1 94.31 90 ARG A N 1
ATOM 731 C CA . ARG A 1 90 ? -17.188 -26.594 2.375 1 94.31 90 ARG A CA 1
ATOM 732 C C . ARG A 1 90 ? -16.219 -27.094 1.308 1 94.31 90 ARG A C 1
ATOM 734 O O . ARG A 1 90 ? -16.188 -26.562 0.196 1 94.31 90 ARG A O 1
ATOM 741 N N . ARG A 1 91 ? -15.555 -28.234 1.64 1 95.06 91 ARG A N 1
ATOM 742 C CA . ARG A 1 91 ? -14.523 -28.781 0.758 1 95.06 91 ARG A CA 1
ATOM 743 C C . ARG A 1 91 ? -15.141 -29.641 -0.334 1 95.06 91 ARG A C 1
ATOM 745 O O . ARG A 1 91 ? -14.438 -30.125 -1.225 1 95.06 91 ARG A O 1
ATOM 752 N N . ASP A 1 92 ? -16.438 -29.781 -0.308 1 95.81 92 ASP A N 1
ATOM 753 C CA . ASP A 1 92 ? -17.125 -30.516 -1.355 1 95.81 92 ASP A CA 1
ATOM 754 C C . ASP A 1 92 ? -17.672 -29.578 -2.43 1 95.81 92 ASP A C 1
ATOM 756 O O . ASP A 1 92 ? -18.25 -30.031 -3.42 1 95.81 92 ASP A O 1
ATOM 760 N N . HIS A 1 93 ? -17.594 -28.266 -2.252 1 96.44 93 HIS A N 1
ATOM 761 C CA . HIS A 1 93 ? -17.891 -27.25 -3.264 1 96.44 93 HIS A CA 1
ATOM 762 C C . HIS A 1 93 ? -16.625 -26.688 -3.881 1 96.44 93 HIS A C 1
ATOM 764 O O . HIS A 1 93 ? -15.805 -26.078 -3.184 1 96.44 93 HIS A O 1
ATOM 770 N N . LEU A 1 94 ? -16.469 -26.859 -5.125 1 97.62 94 LEU A N 1
ATOM 771 C CA . LEU A 1 94 ? -15.195 -26.531 -5.766 1 97.62 94 LEU A CA 1
ATOM 772 C C . LEU A 1 94 ? -15.414 -25.625 -6.977 1 97.62 94 LEU A C 1
ATOM 774 O O . LEU A 1 94 ? -16.516 -25.547 -7.508 1 97.62 94 LEU A O 1
ATOM 778 N N . PHE A 1 95 ? -14.438 -24.891 -7.352 1 97.94 95 PHE A N 1
ATOM 779 C CA . PHE A 1 95 ? -14.414 -24.078 -8.555 1 97.94 95 PHE A CA 1
ATOM 780 C C . PHE A 1 95 ? -13.258 -24.469 -9.461 1 97.94 95 PHE A C 1
ATOM 782 O O . PHE A 1 95 ? -12.133 -24.672 -8.992 1 97.94 95 PHE A O 1
ATOM 789 N N . PHE A 1 96 ? -13.531 -24.641 -10.758 1 98.19 96 PHE A N 1
ATOM 790 C CA . PHE A 1 96 ? -12.523 -25 -11.742 1 98.19 96 PHE A CA 1
ATOM 791 C C . PHE A 1 96 ? -12.5 -24 -12.891 1 98.19 96 PHE A C 1
ATOM 793 O O . PHE A 1 96 ? -13.555 -23.594 -13.391 1 98.19 96 PHE A O 1
ATOM 800 N N . GLY A 1 97 ? -11.383 -23.422 -13.156 1 97.88 97 GLY A N 1
ATOM 801 C CA . GLY A 1 97 ? -11.156 -22.781 -14.445 1 97.88 97 GLY A CA 1
ATOM 802 C C . GLY A 1 97 ? -10.625 -23.734 -15.5 1 97.88 97 GLY A C 1
ATOM 803 O O . GLY A 1 97 ? -9.508 -24.219 -15.391 1 97.88 97 GLY A O 1
ATOM 804 N N . VAL A 1 98 ? -11.414 -23.922 -16.625 1 97.5 98 VAL A N 1
ATOM 805 C CA . VAL A 1 98 ? -11.102 -25.016 -17.547 1 97.5 98 VAL A CA 1
ATOM 806 C C . VAL A 1 98 ? -10.898 -24.453 -18.953 1 97.5 98 VAL A C 1
ATOM 808 O O . VAL A 1 98 ? -11.719 -23.688 -19.453 1 97.5 98 VAL A O 1
ATOM 811 N N . CYS A 1 99 ? -9.781 -24.812 -19.5 1 95.31 99 CYS A N 1
ATOM 812 C CA . CYS A 1 99 ? -9.562 -24.562 -20.922 1 95.31 99 CYS A CA 1
ATOM 813 C C . CYS A 1 99 ? -10.258 -25.625 -21.781 1 95.31 99 CYS A C 1
ATOM 815 O O . CYS A 1 99 ? -9.891 -26.797 -21.719 1 95.31 99 CYS A O 1
ATOM 817 N N . VAL A 1 100 ? -11.211 -25.312 -22.594 1 93.25 100 VAL A N 1
ATOM 818 C CA . VAL A 1 100 ? -12.031 -26.25 -23.359 1 93.25 100 VAL A CA 1
ATOM 819 C C . VAL A 1 100 ? -11.141 -27.078 -24.297 1 93.25 100 VAL A C 1
ATOM 821 O O . VAL A 1 100 ? -11.375 -28.266 -24.484 1 93.25 100 VAL A O 1
ATOM 824 N N . GLU A 1 101 ? -10.109 -26.469 -24.797 1 89.81 101 GLU A N 1
ATOM 825 C CA . GLU A 1 101 ? -9.195 -27.172 -25.703 1 89.81 101 GLU A CA 1
ATOM 826 C C . GLU A 1 101 ? -8.531 -28.344 -25.016 1 89.81 101 GLU A C 1
ATOM 828 O O . GLU A 1 101 ? -8.297 -29.391 -25.641 1 89.81 101 GLU A O 1
ATOM 833 N N . ARG A 1 102 ? -8.172 -28.188 -23.781 1 90.06 102 ARG A N 1
ATOM 834 C CA . ARG A 1 102 ? -7.574 -29.281 -23.016 1 90.06 102 ARG A CA 1
ATOM 835 C C . ARG A 1 102 ? -8.539 -30.453 -22.891 1 90.06 102 ARG A C 1
ATOM 837 O O . ARG A 1 102 ? -8.141 -31.609 -23 1 90.06 102 ARG A O 1
ATOM 844 N N . CYS A 1 103 ? -9.773 -30.188 -22.656 1 92.12 103 CYS A N 1
ATOM 845 C CA . CYS A 1 103 ? -10.797 -31.219 -22.5 1 92.12 103 CYS A CA 1
ATOM 846 C C . CYS A 1 103 ? -11.062 -31.922 -23.828 1 92.12 103 CYS A C 1
ATOM 848 O O . CYS A 1 103 ? -11.305 -33.125 -23.875 1 92.12 103 CYS A O 1
ATOM 850 N N . LEU A 1 104 ? -11.031 -31.109 -24.906 1 88.44 104 LEU A N 1
ATOM 851 C CA . LEU A 1 104 ? -11.227 -31.672 -26.234 1 88.44 104 LEU A CA 1
ATOM 852 C C . LEU A 1 104 ? -10.109 -32.656 -26.578 1 88.44 104 LEU A C 1
ATOM 854 O O . LEU A 1 104 ? -10.359 -33.688 -27.219 1 88.44 104 LEU A O 1
ATOM 858 N N . LYS A 1 105 ? -8.953 -32.344 -26.109 1 84.38 105 LYS A N 1
ATOM 859 C CA . LYS A 1 105 ? -7.816 -33.219 -26.344 1 84.38 105 LYS A CA 1
ATOM 860 C C . LYS A 1 105 ? -7.906 -34.469 -25.5 1 84.38 105 LYS A C 1
ATOM 862 O O . LYS A 1 105 ? -7.484 -35.562 -25.922 1 84.38 105 LYS A O 1
ATOM 867 N N . LEU A 1 106 ? -8.375 -34.344 -24.328 1 84.38 106 LEU A N 1
ATOM 868 C CA . LEU A 1 106 ? -8.43 -35.438 -23.391 1 84.38 106 LEU A CA 1
ATOM 869 C C . LEU A 1 106 ? -9.555 -36.406 -23.75 1 84.38 106 LEU A C 1
ATOM 871 O O . LEU A 1 106 ? -9.398 -37.625 -23.625 1 84.38 106 LEU A O 1
ATOM 875 N N . ILE A 1 107 ? -10.719 -35.875 -24.047 1 78.44 107 ILE A N 1
ATOM 876 C C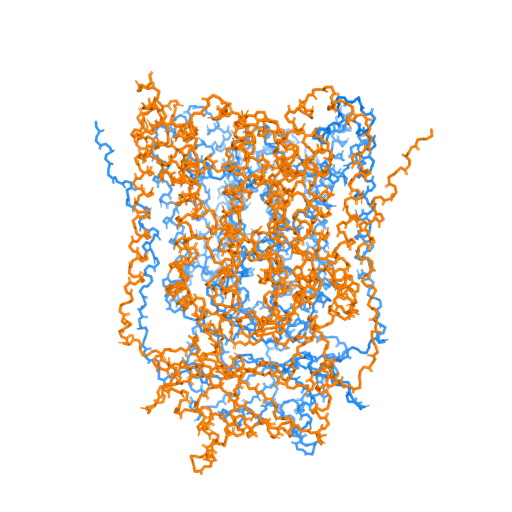A . ILE A 1 107 ? -11.883 -36.688 -24.281 1 78.44 107 ILE A CA 1
ATOM 877 C C . ILE A 1 107 ? -12.094 -36.906 -25.781 1 78.44 107 ILE A C 1
ATOM 879 O O . ILE A 1 107 ? -12.227 -35.906 -26.531 1 78.44 107 ILE A O 1
ATOM 883 N N . LYS A 1 108 ? -11.742 -38.062 -26.203 1 70 108 LYS A N 1
ATOM 884 C CA . LYS A 1 108 ? -12.125 -38.344 -27.578 1 70 108 LYS A CA 1
ATOM 885 C C . LYS A 1 108 ? -13.633 -38.219 -27.766 1 70 108 LYS A C 1
ATOM 887 O O . LYS A 1 108 ? -14.406 -38.531 -26.875 1 70 108 LYS A O 1
ATOM 892 N N . THR A 1 109 ? -14.109 -37.5 -28.734 1 60.38 109 THR A N 1
ATOM 893 C CA . THR A 1 109 ? -15.5 -37.125 -29.016 1 60.38 109 THR A CA 1
ATOM 894 C C . THR A 1 109 ? -16.422 -38.344 -28.781 1 60.38 109 THR A C 1
ATOM 896 O O . THR A 1 109 ? -17.547 -38.188 -28.297 1 60.38 109 THR A O 1
ATOM 899 N N . LYS A 1 110 ? -16.016 -39.438 -29.094 1 61.06 110 LYS A N 1
ATOM 900 C CA . LYS A 1 110 ? -16.891 -40.594 -29.078 1 61.06 110 LYS A CA 1
ATOM 901 C C . LYS A 1 110 ? -17.156 -41.062 -27.641 1 61.06 110 LYS A C 1
ATOM 903 O O . LYS A 1 110 ? -18.109 -41.781 -27.375 1 61.06 110 LYS A O 1
ATOM 908 N N . GLU A 1 111 ? -16.422 -40.5 -26.625 1 68.12 111 GLU A N 1
ATOM 909 C CA . GLU A 1 111 ? -16.484 -41 -25.25 1 68.12 111 GLU A CA 1
ATOM 910 C C . GLU A 1 111 ? -17.203 -40.031 -24.344 1 68.12 111 GLU A C 1
ATOM 912 O O . GLU A 1 111 ? -17.203 -40.188 -23.125 1 68.12 111 GLU A O 1
ATOM 917 N N . ILE A 1 112 ? -17.922 -39.156 -25 1 71.06 112 ILE A N 1
ATOM 918 C CA . ILE A 1 112 ? -18.609 -38.156 -24.188 1 71.06 112 ILE A CA 1
ATOM 919 C C . ILE A 1 112 ? -19.984 -38.719 -23.797 1 71.06 112 ILE A C 1
ATOM 921 O O . ILE A 1 112 ? -20.859 -38.875 -24.656 1 71.06 112 ILE A O 1
ATOM 925 N N . ASN A 1 113 ? -20.172 -39.094 -22.547 1 73.88 113 ASN A N 1
ATOM 926 C CA . ASN A 1 113 ? -21.453 -39.5 -22.016 1 73.88 113 ASN A CA 1
ATOM 927 C C . ASN A 1 113 ? -22.375 -38.312 -21.766 1 73.88 113 ASN A C 1
ATOM 929 O O . ASN A 1 113 ? -21.953 -37.281 -21.234 1 73.88 113 ASN A O 1
ATOM 933 N N . LYS A 1 114 ? -23.578 -38.531 -22.266 1 77.81 114 LYS A N 1
ATOM 934 C CA . LYS A 1 114 ? -24.562 -37.469 -22.016 1 77.81 114 LYS A CA 1
ATOM 935 C C . LYS A 1 114 ? -24.906 -37.406 -20.531 1 77.81 114 LYS A C 1
ATOM 937 O O . LYS A 1 114 ? -25.016 -38.406 -19.859 1 77.81 114 LYS A O 1
ATOM 942 N N . LEU A 1 115 ? -24.984 -36.156 -20.031 1 74.06 115 LEU A N 1
ATOM 943 C CA . LEU A 1 115 ? -25.266 -35.906 -18.625 1 74.06 115 LEU A CA 1
ATOM 944 C C . LEU A 1 115 ? -26.641 -36.438 -18.25 1 74.06 115 LEU A C 1
ATOM 946 O O . LEU A 1 115 ? -27.594 -36.312 -19.016 1 74.06 115 LEU A O 1
ATOM 950 N N . GLN A 1 116 ? -26.641 -37.062 -17.156 1 75.31 116 GLN A N 1
ATOM 951 C CA . GLN A 1 116 ? -27.891 -37.5 -16.547 1 75.31 116 GLN A CA 1
ATOM 952 C C . GLN A 1 116 ? -28.438 -36.469 -15.594 1 75.31 116 GLN A C 1
ATOM 954 O O . GLN A 1 116 ? -27.734 -35.5 -15.25 1 75.31 116 GLN A O 1
ATOM 959 N N . GLU A 1 117 ? -29.688 -36.594 -15.289 1 73 117 GLU A N 1
ATOM 960 C CA . GLU A 1 117 ? -30.359 -35.656 -14.391 1 73 117 GLU A CA 1
ATOM 961 C C . GLU A 1 117 ? -29.609 -35.562 -13.062 1 73 117 GLU A C 1
ATOM 963 O O . GLU A 1 117 ? -29.547 -34.469 -12.469 1 73 117 GLU A O 1
ATOM 968 N N . ASN A 1 118 ? -28.984 -36.531 -12.695 1 73.56 118 ASN A N 1
ATOM 969 C CA . ASN A 1 118 ? -28.297 -36.562 -11.406 1 73.56 118 ASN A CA 1
ATOM 970 C C . ASN A 1 118 ? -26.953 -35.844 -11.461 1 73.56 118 ASN A C 1
ATOM 972 O O . ASN A 1 118 ? -26.328 -35.594 -10.43 1 73.56 118 ASN A O 1
ATOM 976 N N . ASP A 1 119 ? -26.594 -35.438 -12.633 1 81.75 119 ASP A N 1
ATOM 977 C CA . ASP A 1 119 ? -25.312 -34.75 -12.812 1 81.75 119 ASP A CA 1
ATOM 978 C C . ASP A 1 119 ? -25.5 -33.25 -12.805 1 81.75 119 ASP A C 1
ATOM 980 O O . ASP A 1 119 ? -24.516 -32.5 -12.812 1 81.75 119 ASP A O 1
ATOM 984 N N . LEU A 1 120 ? -26.703 -32.906 -12.656 1 84.88 120 LEU A N 1
ATOM 985 C CA . LEU A 1 120 ? -27.016 -31.5 -12.672 1 84.88 120 LEU A CA 1
ATOM 986 C C . LEU A 1 120 ? -27.156 -30.938 -11.258 1 84.88 120 LEU A C 1
ATOM 988 O O . LEU A 1 120 ? -27.609 -31.641 -10.352 1 84.88 120 LEU A O 1
ATOM 992 N N . ILE A 1 121 ? -26.625 -29.797 -11.078 1 91.69 121 ILE A N 1
ATOM 993 C CA . ILE A 1 121 ? -26.75 -29.125 -9.797 1 91.69 121 ILE A CA 1
ATOM 994 C C . ILE A 1 121 ? -27.875 -28.094 -9.859 1 91.69 121 ILE A C 1
ATOM 996 O O . ILE A 1 121 ? -27.859 -27.203 -10.703 1 91.69 121 ILE A O 1
ATOM 1000 N N . LYS A 1 122 ? -28.844 -28.234 -9.062 1 90.5 122 LYS A N 1
ATOM 1001 C CA . LYS A 1 122 ? -29.906 -27.234 -8.945 1 90.5 122 LYS A CA 1
ATOM 1002 C C . LYS A 1 122 ? -30.094 -26.797 -7.496 1 90.5 122 LYS A C 1
ATOM 1004 O O . LYS A 1 122 ? -30.656 -27.531 -6.684 1 90.5 122 LYS A O 1
ATOM 1009 N N . ASN A 1 123 ? -29.578 -25.703 -7.211 1 93.88 123 ASN A N 1
ATOM 1010 C CA . ASN A 1 123 ? -29.688 -25.109 -5.883 1 93.88 123 ASN A CA 1
ATOM 1011 C C . ASN A 1 123 ? -29.609 -23.594 -5.938 1 93.88 123 ASN A C 1
ATOM 1013 O O . ASN A 1 123 ? -29.688 -23 -7.012 1 93.88 123 ASN A O 1
ATOM 1017 N N . GLU A 1 124 ? -29.516 -22.984 -4.832 1 93.81 124 GLU A N 1
ATOM 1018 C CA . GLU A 1 124 ? -29.531 -21.516 -4.734 1 93.81 124 GLU A CA 1
ATOM 1019 C C . GLU A 1 124 ? -28.328 -20.906 -5.422 1 93.81 124 GLU A C 1
ATOM 1021 O O . GLU A 1 124 ? -28.422 -19.844 -6.031 1 93.81 124 GLU A O 1
ATOM 1026 N N . ILE A 1 125 ? -27.188 -21.594 -5.426 1 95.44 125 ILE A N 1
ATOM 1027 C CA . ILE A 1 125 ? -25.938 -21.094 -5.988 1 95.44 125 ILE A CA 1
ATOM 1028 C C . ILE A 1 125 ? -26.047 -21.047 -7.512 1 95.44 125 ILE A C 1
ATOM 1030 O O . ILE A 1 125 ? -25.766 -20.016 -8.133 1 95.44 125 ILE A O 1
ATOM 1034 N N . THR A 1 126 ? -26.5 -22.156 -8.133 1 95.69 126 THR A N 1
ATOM 1035 C CA . THR A 1 126 ? -26.578 -22.219 -9.586 1 95.69 126 THR A CA 1
ATOM 1036 C C . THR A 1 126 ? -27.703 -21.312 -10.102 1 95.69 126 THR A C 1
ATOM 1038 O O . THR A 1 126 ? -27.594 -20.75 -11.195 1 95.69 126 THR A O 1
ATOM 1041 N N . ASP A 1 127 ? -28.781 -21.156 -9.281 1 94.69 127 ASP A N 1
ATOM 1042 C CA . ASP A 1 127 ? -29.844 -20.219 -9.641 1 94.69 127 ASP A CA 1
ATOM 1043 C C . ASP A 1 127 ? -29.297 -18.781 -9.703 1 94.69 127 ASP A C 1
ATOM 1045 O O . ASP A 1 127 ? -29.672 -18.016 -10.594 1 94.69 127 ASP A O 1
ATOM 1049 N N . TYR A 1 128 ? -28.531 -18.484 -8.766 1 94.69 128 TYR A N 1
ATOM 1050 C CA . TYR A 1 128 ? -27.922 -17.156 -8.734 1 94.69 128 TYR A CA 1
ATOM 1051 C C . TYR A 1 128 ? -27.016 -16.938 -9.938 1 94.69 128 TYR A C 1
ATOM 1053 O O . TYR A 1 128 ? -27.062 -15.883 -10.57 1 94.69 128 TYR A O 1
ATOM 1061 N N . PHE A 1 129 ? -26.188 -17.953 -10.281 1 95.81 129 PHE A N 1
ATOM 1062 C CA . PHE A 1 129 ? -25.281 -17.844 -11.422 1 95.81 129 PHE A CA 1
ATOM 1063 C C . PHE A 1 129 ? -26.062 -17.656 -12.719 1 95.81 129 PHE A C 1
ATOM 1065 O O . PHE A 1 129 ? -25.656 -16.906 -13.594 1 95.81 129 PHE A O 1
ATOM 1072 N N . ASP A 1 130 ? -27.172 -18.344 -12.766 1 94.25 130 ASP A N 1
ATOM 1073 C CA . ASP A 1 130 ? -28.016 -18.219 -13.953 1 94.25 130 ASP A CA 1
ATOM 1074 C C . ASP A 1 130 ? -28.578 -16.812 -14.086 1 94.25 130 ASP A C 1
ATOM 1076 O O . ASP A 1 130 ? -28.734 -16.297 -15.195 1 94.25 130 ASP A O 1
ATOM 1080 N N . LYS A 1 131 ? -28.844 -16.25 -12.961 1 93.38 131 LYS A N 1
ATOM 1081 C CA . LYS A 1 131 ? -29.422 -14.906 -12.945 1 93.38 131 LYS A CA 1
ATOM 1082 C C . LYS A 1 131 ? -28.391 -13.852 -13.305 1 93.38 131 LYS A C 1
ATOM 1084 O O . LYS A 1 131 ? -28.719 -12.82 -13.898 1 93.38 131 LYS A O 1
ATOM 1089 N N . VAL A 1 132 ? -27.203 -14.102 -13.023 1 94.94 132 VAL A N 1
ATOM 1090 C CA . VAL A 1 132 ? -26.141 -13.102 -13.156 1 94.94 132 VAL A CA 1
ATOM 1091 C C . VAL A 1 132 ? -25.422 -13.273 -14.492 1 94.94 132 VAL A C 1
ATOM 1093 O O . VAL A 1 132 ? -25.203 -12.297 -15.211 1 94.94 132 VAL A O 1
ATOM 1096 N N . HIS A 1 133 ? -25 -14.453 -14.789 1 95.88 133 HIS A N 1
ATOM 1097 C CA . HIS A 1 133 ? -24.266 -14.734 -16.016 1 95.88 133 HIS A CA 1
ATOM 1098 C C . HIS A 1 133 ? -25.219 -15.109 -17.156 1 95.88 133 HIS A C 1
ATOM 1100 O O . HIS A 1 133 ? -25.297 -16.281 -17.547 1 95.88 133 HIS A O 1
ATOM 1106 N N . LYS A 1 134 ? -25.812 -14.086 -17.766 1 93.69 134 LYS A N 1
ATOM 1107 C CA . LYS A 1 134 ? -26.859 -14.32 -18.766 1 93.69 134 LYS A CA 1
ATOM 1108 C C . LYS A 1 134 ? -26.547 -13.602 -20.062 1 93.69 134 LYS A C 1
ATOM 1110 O O . LYS A 1 134 ? -27.469 -13.203 -20.797 1 93.69 134 LYS A O 1
ATOM 1115 N N . ARG A 1 135 ? -25.297 -13.367 -20.297 1 90 135 ARG A N 1
ATOM 1116 C CA . ARG A 1 135 ? -24.922 -12.883 -21.625 1 90 135 ARG A CA 1
ATOM 1117 C C . ARG A 1 135 ? -25.219 -13.922 -22.703 1 90 135 ARG A C 1
ATOM 1119 O O . ARG A 1 135 ? -25.25 -15.125 -22.406 1 90 135 ARG A O 1
ATOM 1126 N N . PRO A 1 136 ? -25.453 -13.508 -23.844 1 86.56 136 PRO A N 1
ATOM 1127 C CA . PRO A 1 136 ? -25.828 -14.469 -24.875 1 86.56 136 PRO A CA 1
ATOM 1128 C C . PRO A 1 136 ? -24.812 -15.594 -25.047 1 86.56 136 PRO A C 1
ATOM 1130 O O . PRO A 1 136 ? -25.188 -16.75 -25.203 1 86.56 136 PRO A O 1
ATOM 1133 N N . LEU A 1 137 ? -23.609 -15.305 -24.938 1 86.56 137 LEU A N 1
ATOM 1134 C CA . LEU A 1 137 ? -22.578 -16.312 -25.125 1 86.56 137 LEU A CA 1
ATOM 1135 C C . LEU A 1 137 ? -22.531 -17.266 -23.922 1 86.56 137 LEU A C 1
ATOM 1137 O O . LEU A 1 137 ? -22.094 -18.422 -24.047 1 86.56 137 LEU A O 1
ATOM 1141 N N . ASP A 1 138 ? -22.969 -16.828 -22.797 1 91.81 138 ASP A N 1
ATOM 1142 C CA . ASP A 1 138 ? -22.953 -17.672 -21.594 1 91.81 138 ASP A CA 1
ATOM 1143 C C . ASP A 1 138 ? -23.906 -18.844 -21.719 1 91.81 138 ASP A C 1
ATOM 1145 O O . ASP A 1 138 ? -23.547 -19.984 -21.438 1 91.81 138 ASP A O 1
ATOM 1149 N N . GLU A 1 139 ? -25.109 -18.547 -22.188 1 90.12 139 GLU A N 1
ATOM 1150 C CA . GLU A 1 139 ? -26.109 -19.578 -22.359 1 90.12 139 GLU A CA 1
ATOM 1151 C C . GLU A 1 139 ? -25.719 -20.562 -23.453 1 90.12 139 GLU A C 1
ATOM 1153 O O . GLU A 1 139 ? -25.891 -21.781 -23.297 1 90.12 139 GLU A O 1
ATOM 1158 N N . ARG A 1 140 ? -25.234 -20.047 -24.469 1 91.69 140 ARG A N 1
ATOM 1159 C CA . ARG A 1 140 ? -24.828 -20.891 -25.594 1 91.69 140 ARG A CA 1
ATOM 1160 C C . ARG A 1 140 ? -23.719 -21.844 -25.188 1 91.69 140 ARG A C 1
ATOM 1162 O O . ARG A 1 140 ? -23.797 -23.047 -25.438 1 91.69 140 ARG A O 1
ATOM 1169 N N . PHE A 1 141 ? -22.766 -21.359 -24.547 1 92.25 141 PHE A N 1
ATOM 1170 C CA . PHE A 1 141 ? -21.609 -22.172 -24.203 1 92.25 141 PHE A CA 1
ATOM 1171 C C . PHE A 1 141 ? -21.953 -23.172 -23.109 1 92.25 141 PHE A C 1
ATOM 1173 O O . PHE A 1 141 ? -21.406 -24.281 -23.078 1 92.25 141 PHE A O 1
ATOM 1180 N N . ARG A 1 142 ? -22.844 -22.812 -22.219 1 92.06 142 ARG A N 1
ATOM 1181 C CA . ARG A 1 142 ? -23.297 -23.75 -21.203 1 92.06 142 ARG A CA 1
ATOM 1182 C C . ARG A 1 142 ? -23.938 -24.984 -21.844 1 92.06 142 ARG A C 1
ATOM 1184 O O . ARG A 1 142 ? -23.75 -26.094 -21.375 1 92.06 142 ARG A O 1
ATOM 1191 N N . LYS A 1 143 ? -24.641 -24.703 -22.906 1 90.06 143 LYS A N 1
ATOM 1192 C CA . LYS A 1 143 ? -25.297 -25.812 -23.594 1 90.06 143 LYS A CA 1
ATOM 1193 C C . LYS A 1 143 ? -24.297 -26.594 -24.453 1 90.06 143 LYS A C 1
ATOM 1195 O O . LYS A 1 143 ? -24.344 -27.828 -24.469 1 90.06 143 LYS A O 1
ATOM 1200 N N . GLU A 1 144 ? -23.422 -25.938 -25.016 1 90.88 144 GLU A N 1
ATOM 1201 C CA . GLU A 1 144 ? -22.5 -26.547 -25.984 1 90.88 144 GLU A CA 1
ATOM 1202 C C . GLU A 1 144 ? -21.422 -27.359 -25.281 1 90.88 144 GLU A C 1
ATOM 1204 O O . GLU A 1 144 ? -21.031 -28.438 -25.75 1 90.88 144 GLU A O 1
ATOM 1209 N N . TYR A 1 145 ? -20.969 -26.859 -24.125 1 92.69 145 TYR A N 1
ATOM 1210 C CA . TYR A 1 145 ? -19.75 -27.469 -23.562 1 92.69 145 TYR A CA 1
ATOM 1211 C C . TYR A 1 145 ? -20.062 -28.219 -22.281 1 92.69 145 TYR A C 1
ATOM 1213 O O . TYR A 1 145 ? -19.172 -28.797 -21.656 1 92.69 145 TYR A O 1
ATOM 1221 N N . HIS A 1 146 ? -21.219 -28.266 -21.828 1 92.12 146 HIS A N 1
ATOM 1222 C CA . HIS A 1 146 ? -21.578 -28.828 -20.531 1 92.12 146 HIS A CA 1
ATOM 1223 C C . HIS A 1 146 ? -21.156 -30.297 -20.453 1 92.12 146 HIS A C 1
ATOM 1225 O O . HIS A 1 146 ? -20.516 -30.703 -19.469 1 92.12 146 HIS A O 1
ATOM 1231 N N . ASP A 1 147 ? -21.531 -31.125 -21.438 1 92.62 147 ASP A N 1
ATOM 1232 C CA . ASP A 1 147 ? -21.219 -32.562 -21.422 1 92.62 147 ASP A CA 1
ATOM 1233 C C . ASP A 1 147 ? -19.719 -32.781 -21.516 1 92.62 147 ASP A C 1
ATOM 1235 O O . ASP A 1 147 ? -19.172 -33.656 -20.797 1 92.62 147 ASP A O 1
ATOM 1239 N N . LEU A 1 148 ? -19.125 -32.031 -22.344 1 92.75 148 LEU A N 1
ATOM 1240 C CA . LEU A 1 148 ? -17.688 -32.188 -22.547 1 92.75 148 LEU A CA 1
ATOM 1241 C C . LEU A 1 148 ? -16.922 -31.891 -21.25 1 92.75 148 LEU A C 1
ATOM 1243 O O . LEU A 1 148 ? -16.094 -32.719 -20.828 1 92.75 148 LEU A O 1
ATOM 1247 N N . ILE A 1 149 ? -17.234 -30.812 -20.625 1 94.81 149 ILE A N 1
ATOM 1248 C CA . ILE A 1 149 ? -16.5 -30.359 -19.438 1 94.81 149 ILE A CA 1
ATOM 1249 C C . ILE A 1 149 ? -16.812 -31.297 -18.266 1 94.81 149 ILE A C 1
ATOM 1251 O O . ILE A 1 149 ? -15.914 -31.625 -17.484 1 94.81 149 ILE A O 1
ATOM 1255 N N . HIS A 1 150 ? -18.031 -31.688 -18.125 1 94.56 150 HIS A N 1
ATOM 1256 C CA . HIS A 1 150 ? -18.422 -32.625 -17.078 1 94.56 150 HIS A CA 1
ATOM 1257 C C . HIS A 1 150 ? -17.625 -33.906 -17.156 1 94.56 150 HIS A C 1
ATOM 1259 O O . HIS A 1 150 ? -17.062 -34.375 -16.156 1 94.56 150 HIS A O 1
ATOM 1265 N N . ASN A 1 151 ? -17.547 -34.531 -18.328 1 94.19 151 ASN A N 1
ATOM 1266 C CA . ASN A 1 151 ? -16.812 -35.781 -18.516 1 94.19 151 ASN A CA 1
ATOM 1267 C C . ASN A 1 151 ? -15.32 -35.594 -18.297 1 94.19 151 ASN A C 1
ATOM 1269 O O . ASN A 1 151 ? -14.656 -36.438 -17.719 1 94.19 151 ASN A O 1
ATOM 1273 N N . CYS A 1 152 ? -14.883 -34.469 -18.75 1 94.69 152 CYS A N 1
ATOM 1274 C CA . CYS A 1 152 ? -13.469 -34.156 -18.641 1 94.69 152 CYS A CA 1
ATOM 1275 C C . CYS A 1 152 ? -13.047 -34 -17.172 1 94.69 152 CYS A C 1
ATOM 1277 O O . CYS A 1 152 ? -12.094 -34.656 -16.75 1 94.69 152 CYS A O 1
ATOM 1279 N N . LEU A 1 153 ? -13.766 -33.25 -16.391 1 95.69 153 LEU A N 1
ATOM 1280 C CA . LEU A 1 153 ? -13.445 -33 -14.984 1 95.69 153 LEU A CA 1
ATOM 1281 C C . LEU A 1 153 ? -13.641 -34.281 -14.156 1 95.69 153 LEU A C 1
ATOM 1283 O O . LEU A 1 153 ? -12.852 -34.562 -13.25 1 95.69 153 LEU A O 1
ATOM 1287 N N . ASN A 1 154 ? -14.688 -35.031 -14.469 1 94.38 154 ASN A N 1
ATOM 1288 C CA . ASN A 1 154 ? -14.945 -36.25 -13.711 1 94.38 154 ASN A CA 1
ATOM 1289 C C . ASN A 1 154 ? -13.891 -37.312 -14 1 94.38 154 ASN A C 1
ATOM 1291 O O . ASN A 1 154 ? -13.531 -38.094 -13.109 1 94.38 154 ASN A O 1
ATOM 1295 N N . ALA A 1 155 ? -13.398 -37.406 -15.211 1 93.12 155 ALA A N 1
ATOM 1296 C CA . ALA A 1 155 ? -12.336 -38.344 -15.531 1 93.12 155 ALA A CA 1
ATOM 1297 C C . ALA A 1 155 ? -11.086 -38.094 -14.695 1 93.12 155 ALA A C 1
ATOM 1299 O O . ALA A 1 155 ? -10.5 -39 -14.125 1 93.12 155 ALA A O 1
ATOM 1300 N N . GLU A 1 156 ? -10.75 -36.875 -14.602 1 93.38 156 GLU A N 1
ATOM 1301 C CA . GLU A 1 156 ? -9.562 -36.469 -13.836 1 93.38 156 GLU A CA 1
ATOM 1302 C C . GLU A 1 156 ? -9.797 -36.625 -12.336 1 93.38 156 GLU A C 1
ATOM 1304 O O . GLU A 1 156 ? -8.914 -37.094 -11.609 1 93.38 156 GLU A O 1
ATOM 1309 N N . PHE A 1 157 ? -10.977 -36.188 -11.898 1 94.94 157 PHE A N 1
ATOM 1310 C CA . PHE A 1 157 ? -11.297 -36.188 -10.477 1 94.94 157 PHE A CA 1
ATOM 1311 C C . PHE A 1 157 ? -11.43 -37.594 -9.945 1 94.94 157 PHE A C 1
ATOM 1313 O O . PHE A 1 157 ? -11.016 -37.875 -8.82 1 94.94 157 PHE A O 1
ATOM 1320 N N . GLN A 1 158 ? -11.977 -38.5 -10.758 1 93.25 158 GLN A N 1
ATOM 1321 C CA . GLN A 1 158 ? -12.102 -39.906 -10.375 1 93.25 158 GLN A CA 1
ATOM 1322 C C . GLN A 1 158 ? -10.734 -40.594 -10.273 1 93.25 158 GLN A C 1
ATOM 1324 O O . GLN A 1 158 ? -10.484 -41.375 -9.359 1 93.25 158 GLN A O 1
ATOM 1329 N N . GLN A 1 159 ? -9.906 -40.281 -11.18 1 90.81 159 GLN A N 1
ATOM 1330 C CA . GLN A 1 159 ? -8.562 -40.844 -11.195 1 90.81 159 GLN A CA 1
ATOM 1331 C C . GLN A 1 159 ? -7.773 -40.406 -9.969 1 90.81 159 GLN A C 1
ATOM 1333 O O . GLN A 1 159 ? -7.066 -41.188 -9.352 1 90.81 159 GLN A O 1
ATOM 1338 N N . LYS A 1 160 ? -7.957 -39.219 -9.539 1 90.75 160 LYS A N 1
ATOM 1339 C CA . LYS A 1 160 ? -7.117 -38.656 -8.484 1 90.75 160 LYS A CA 1
ATOM 1340 C C . LYS A 1 160 ? -7.711 -38.906 -7.102 1 90.75 160 LYS A C 1
ATOM 1342 O O . LYS A 1 160 ? -6.984 -39.188 -6.148 1 90.75 160 LYS A O 1
ATOM 1347 N N . TYR A 1 161 ? -9.008 -38.781 -6.977 1 94.19 161 TYR A N 1
ATOM 1348 C CA . TYR A 1 161 ? -9.609 -38.844 -5.648 1 94.19 161 TYR A CA 1
ATOM 1349 C C . TYR A 1 161 ? -10.602 -40 -5.531 1 94.19 161 TYR A C 1
ATOM 1351 O O . TYR A 1 161 ? -11.117 -40.25 -4.445 1 94.19 161 TYR A O 1
ATOM 1359 N N . ASP A 1 162 ? -10.898 -40.688 -6.59 1 93.62 162 ASP A N 1
ATOM 1360 C CA . ASP A 1 162 ? -11.883 -41.781 -6.617 1 93.62 162 ASP A CA 1
ATOM 1361 C C . ASP A 1 162 ? -13.266 -41.281 -6.199 1 93.62 162 ASP A C 1
ATOM 1363 O O . ASP A 1 162 ? -13.922 -41.906 -5.359 1 93.62 162 ASP A O 1
ATOM 1367 N N . LEU A 1 163 ? -13.586 -40.062 -6.617 1 96 163 LEU A N 1
ATOM 1368 C CA . LEU A 1 163 ? -14.875 -39.438 -6.391 1 96 163 LEU A CA 1
ATOM 1369 C C . LEU A 1 163 ? -15.414 -38.812 -7.684 1 96 163 LEU A C 1
ATOM 1371 O O . LEU A 1 163 ? -14.688 -38.719 -8.672 1 96 163 LEU A O 1
ATOM 1375 N N . ASN A 1 164 ? -16.719 -38.5 -7.703 1 95 164 ASN A N 1
ATOM 1376 C CA . ASN A 1 164 ? -17.359 -37.906 -8.875 1 95 164 ASN A CA 1
ATOM 1377 C C . ASN A 1 164 ? -17.891 -36.531 -8.57 1 95 164 ASN A C 1
ATOM 1379 O O . ASN A 1 164 ? -18.156 -36.188 -7.41 1 95 164 ASN A O 1
ATOM 1383 N N . LEU A 1 165 ? -18.047 -35.812 -9.656 1 96.38 165 LEU A N 1
ATOM 1384 C CA . LEU A 1 165 ? -18.484 -34.438 -9.516 1 96.38 165 LEU A CA 1
ATOM 1385 C C . LEU A 1 165 ? -19.797 -34.219 -10.234 1 96.38 165 LEU A C 1
ATOM 1387 O O . LEU A 1 165 ? -20.109 -34.875 -11.219 1 96.38 165 LEU A O 1
ATOM 1391 N N . ARG A 1 166 ? -20.594 -33.375 -9.688 1 96.81 166 ARG A N 1
ATOM 1392 C CA . ARG A 1 166 ? -21.609 -32.656 -10.43 1 96.81 166 ARG A CA 1
ATOM 1393 C C . ARG A 1 166 ? -21.109 -31.266 -10.844 1 96.81 166 ARG A C 1
ATOM 1395 O O . ARG A 1 166 ? -20.453 -30.578 -10.055 1 96.81 166 ARG A O 1
ATOM 1402 N N . THR A 1 167 ? -21.312 -30.922 -12.078 1 96 167 THR A N 1
ATOM 1403 C CA . THR A 1 167 ? -20.688 -29.688 -12.555 1 96 167 THR A CA 1
ATOM 1404 C C . THR A 1 167 ? -21.734 -28.734 -13.109 1 96 167 THR A C 1
ATOM 1406 O O . THR A 1 167 ? -22.812 -29.156 -13.539 1 96 167 THR A O 1
ATOM 1409 N N . TYR A 1 168 ? -21.516 -27.453 -13.047 1 96.31 168 TYR A N 1
ATOM 1410 C CA . TYR A 1 168 ? -22.281 -26.359 -13.617 1 96.31 168 TYR A CA 1
ATOM 1411 C C . TYR A 1 168 ? -21.359 -25.297 -14.195 1 96.31 168 TYR A C 1
ATOM 1413 O O . TYR A 1 168 ? -20.516 -24.75 -13.492 1 96.31 168 TYR A O 1
ATOM 1421 N N . ILE A 1 169 ? -21.516 -24.984 -15.469 1 96.5 169 ILE A N 1
ATOM 1422 C CA . ILE A 1 169 ? -20.703 -23.938 -16.094 1 96.5 169 ILE A CA 1
ATOM 1423 C C . ILE A 1 169 ? -21.266 -22.562 -15.758 1 96.5 169 ILE A C 1
ATOM 1425 O O . ILE A 1 169 ? -22.391 -22.234 -16.156 1 96.5 169 ILE A O 1
ATOM 1429 N N . GLU A 1 170 ? -20.562 -21.75 -15.07 1 96.31 170 GLU A N 1
ATOM 1430 C CA . GLU A 1 170 ? -20.984 -20.391 -14.742 1 96.31 170 GLU A CA 1
ATOM 1431 C C . GLU A 1 170 ? -20.953 -19.484 -15.984 1 96.31 170 GLU A C 1
ATOM 1433 O O . GLU A 1 170 ? -21.984 -18.922 -16.359 1 96.31 170 GLU A O 1
ATOM 1438 N N . TYR A 1 171 ? -19.781 -19.344 -16.578 1 96.56 171 TYR A N 1
ATOM 1439 C CA . TYR A 1 171 ? -19.609 -18.594 -17.812 1 96.56 171 TYR A CA 1
ATOM 1440 C C . TYR A 1 171 ? -18.359 -19.062 -18.562 1 96.56 171 TYR A C 1
ATOM 1442 O O . TYR A 1 171 ? -17.547 -19.812 -18.016 1 96.56 171 TYR A O 1
ATOM 1450 N N . CYS A 1 172 ? -18.281 -18.719 -19.797 1 95.69 172 CYS A N 1
ATOM 1451 C CA . CYS A 1 172 ? -17.094 -18.969 -20.609 1 95.69 172 CYS A CA 1
ATOM 1452 C C . CYS A 1 172 ? -16.641 -17.688 -21.312 1 95.69 172 CYS A C 1
ATOM 1454 O O . CYS A 1 172 ? -17.438 -16.766 -21.516 1 95.69 172 CYS A O 1
ATOM 1456 N N . GLU A 1 173 ? -15.43 -17.578 -21.516 1 92.56 173 GLU A N 1
ATOM 1457 C CA . GLU A 1 173 ? -14.828 -16.469 -22.25 1 92.56 173 GLU A CA 1
ATOM 1458 C C . GLU A 1 173 ? -14.086 -16.953 -23.484 1 92.56 173 GLU A C 1
ATOM 1460 O O . GLU A 1 173 ? -13.375 -17.969 -23.438 1 92.56 173 GLU A O 1
ATOM 1465 N N . GLU A 1 174 ? -14.305 -16.266 -24.531 1 89.94 174 GLU A N 1
ATOM 1466 C CA . GLU A 1 174 ? -13.656 -16.609 -25.797 1 89.94 174 GLU A CA 1
ATOM 1467 C C . GLU A 1 174 ? -12.578 -15.594 -26.156 1 89.94 174 GLU A C 1
ATOM 1469 O O . GLU A 1 174 ? -12.625 -14.453 -25.703 1 89.94 174 GLU A O 1
ATOM 1474 N N . SER A 1 175 ? -11.547 -16.156 -26.844 1 84.75 175 SER A N 1
ATOM 1475 C CA . SER A 1 175 ? -10.477 -15.273 -27.297 1 84.75 175 SER A CA 1
ATOM 1476 C C . SER A 1 175 ? -11.031 -14.141 -28.156 1 84.75 175 SER A C 1
ATOM 1478 O O . SER A 1 175 ? -11.93 -14.359 -28.984 1 84.75 175 SER A O 1
ATOM 1480 N N . LYS A 1 176 ? -10.922 -12.859 -27.609 1 66.69 176 LYS A N 1
ATOM 1481 C CA . LYS A 1 176 ? -11.469 -11.703 -28.297 1 66.69 176 LYS A CA 1
ATOM 1482 C C . LYS A 1 176 ? -10.805 -11.516 -29.656 1 66.69 176 LYS A C 1
ATOM 1484 O O . LYS A 1 176 ? -9.578 -11.508 -29.766 1 66.69 176 LYS A O 1
ATOM 1489 N N . ASP A 1 177 ? -11.438 -11.922 -30.703 1 55.31 177 ASP A N 1
ATOM 1490 C CA . ASP A 1 177 ? -10.969 -11.445 -32 1 55.31 177 ASP A CA 1
ATOM 1491 C C . ASP A 1 177 ? -10.984 -9.922 -32.062 1 55.31 177 ASP A C 1
ATOM 1493 O O . ASP A 1 177 ? -11.922 -9.281 -31.578 1 55.31 177 ASP A O 1
ATOM 1497 N N . ILE A 1 178 ? -9.805 -9.297 -31.938 1 51.25 178 ILE A N 1
ATOM 1498 C CA . ILE A 1 178 ? -9.586 -7.859 -32.062 1 51.25 178 ILE A CA 1
ATOM 1499 C C . ILE A 1 178 ? -10.773 -7.223 -32.781 1 51.25 178 ILE A C 1
ATOM 1501 O O . ILE A 1 178 ? -11.125 -6.074 -32.531 1 51.25 178 ILE A O 1
ATOM 1505 N N . LYS A 1 179 ? -11.344 -7.969 -33.75 1 48.59 179 LYS A N 1
ATOM 1506 C CA . LYS A 1 179 ? -12.242 -7.312 -34.688 1 48.59 179 LYS A CA 1
ATOM 1507 C C . LYS A 1 179 ? -13.672 -7.301 -34.156 1 48.59 179 LYS A C 1
ATOM 1509 O O . LYS A 1 179 ? -14.578 -6.781 -34.844 1 48.59 179 LYS A O 1
ATOM 1514 N N . GLN A 1 180 ? -13.961 -8.039 -33.156 1 50.81 180 GLN A N 1
ATOM 1515 C CA . GLN A 1 180 ? -15.383 -8.023 -32.812 1 50.81 180 GLN A CA 1
ATOM 1516 C C . GLN A 1 180 ? -15.789 -6.676 -32.25 1 50.81 180 GLN A C 1
ATOM 1518 O O . GLN A 1 180 ? -15.227 -6.223 -31.25 1 50.81 180 GLN A O 1
ATOM 1523 N N . GLU A 1 181 ? -16.344 -5.941 -33.031 1 50.16 181 GLU A N 1
ATOM 1524 C CA . GLU A 1 181 ? -16.906 -4.609 -32.812 1 50.16 181 GLU A CA 1
ATOM 1525 C C . GLU A 1 181 ? -17.719 -4.555 -31.516 1 50.16 181 GLU A C 1
ATOM 1527 O O . GLU A 1 181 ? -18.688 -5.289 -31.359 1 50.16 181 GLU A O 1
ATOM 1532 N N . GLU A 1 182 ? -17.078 -4.383 -30.453 1 56.72 182 GLU A N 1
ATOM 1533 C CA . GLU A 1 182 ? -17.828 -4.207 -29.203 1 56.72 182 GLU A CA 1
ATOM 1534 C C . GLU A 1 182 ? -19.031 -3.291 -29.422 1 56.72 182 GLU A C 1
ATOM 1536 O O . GLU A 1 182 ? -18.891 -2.182 -29.938 1 56.72 182 GLU A O 1
ATOM 1541 N N . THR A 1 183 ? -20.219 -3.867 -29.609 1 63.66 183 THR A N 1
ATOM 1542 C CA . THR A 1 183 ? -21.422 -3.059 -29.609 1 63.66 183 THR A CA 1
ATOM 1543 C C . THR A 1 183 ? -21.344 -1.942 -28.578 1 63.66 183 THR A C 1
ATOM 1545 O O . THR A 1 183 ? -20.891 -2.17 -27.438 1 63.66 183 THR A O 1
ATOM 1548 N N . LYS A 1 184 ? -21.609 -0.841 -29.109 1 73.88 184 LYS A N 1
ATOM 1549 C CA . LYS A 1 184 ? -21.547 0.379 -28.312 1 73.88 184 LYS A CA 1
ATOM 1550 C C . LYS A 1 184 ? -22.562 0.335 -27.172 1 73.88 184 LYS A C 1
ATOM 1552 O O . LYS A 1 184 ? -23.766 0.196 -27.391 1 73.88 184 LYS A O 1
ATOM 1557 N N . ASP A 1 185 ? -22.266 0.178 -25.906 1 88.12 185 ASP A N 1
ATOM 1558 C CA . ASP A 1 185 ? -23.109 0.257 -24.719 1 88.12 185 ASP A CA 1
ATOM 1559 C C . ASP A 1 185 ? -23.516 1.699 -24.438 1 88.12 185 ASP A C 1
ATOM 1561 O O . ASP A 1 185 ? -22.672 2.529 -24.078 1 88.12 185 ASP A O 1
ATOM 1565 N N . PRO A 1 186 ? -24.828 2.027 -24.656 1 91.44 186 PRO A N 1
ATOM 1566 C CA . PRO A 1 186 ? -25.266 3.408 -24.453 1 91.44 186 PRO A CA 1
ATOM 1567 C C . PRO A 1 186 ? -24.969 3.92 -23.047 1 91.44 186 PRO A C 1
ATOM 1569 O O . PRO A 1 186 ? -24.688 5.105 -22.859 1 91.44 186 PRO A O 1
ATOM 1572 N N . LEU A 1 187 ? -25.094 3.084 -22.109 1 93.19 187 LEU A N 1
ATOM 1573 C CA . LEU A 1 187 ? -24.812 3.51 -20.75 1 93.19 187 LEU A CA 1
ATOM 1574 C C . LEU A 1 187 ? -23.328 3.863 -20.578 1 93.19 187 LEU A C 1
ATOM 1576 O O . LEU A 1 187 ? -22.984 4.762 -19.812 1 93.19 187 LEU A O 1
ATOM 1580 N N . GLU A 1 188 ? -22.547 3.154 -21.219 1 93.75 188 GLU A N 1
ATOM 1581 C CA . GLU A 1 188 ? -21.109 3.443 -21.172 1 93.75 188 GLU A CA 1
ATOM 1582 C C . GLU A 1 188 ? -20.797 4.785 -21.828 1 93.75 188 GLU A C 1
ATOM 1584 O O . GLU A 1 188 ? -19.984 5.559 -21.328 1 93.75 188 GLU A O 1
ATOM 1589 N N . SER A 1 189 ? -21.438 5.051 -22.969 1 94.38 189 SER A N 1
ATOM 1590 C CA . SER A 1 189 ? -21.266 6.336 -23.641 1 94.38 189 SER A CA 1
ATOM 1591 C C . SER A 1 189 ? -21.734 7.488 -22.75 1 94.38 189 SER A C 1
ATOM 1593 O O . SER A 1 189 ? -21.109 8.547 -22.719 1 94.38 189 SER A O 1
ATOM 1595 N N . LEU A 1 190 ? -22.844 7.254 -22.109 1 94.88 190 LEU A N 1
ATOM 1596 C CA . LEU A 1 190 ? -23.344 8.258 -21.172 1 94.88 190 LEU A CA 1
ATOM 1597 C C . LEU A 1 190 ? -22.344 8.523 -20.062 1 94.88 190 LEU A C 1
ATOM 1599 O O . LEU A 1 190 ? -22.094 9.672 -19.703 1 94.88 190 LEU A O 1
ATOM 1603 N N . PHE A 1 191 ? -21.797 7.453 -19.547 1 95.62 191 PHE A N 1
ATOM 1604 C CA . PHE A 1 191 ? -20.812 7.59 -18.484 1 95.62 191 PHE A CA 1
ATOM 1605 C C . PHE A 1 191 ? -19.625 8.422 -18.953 1 95.62 191 PHE A C 1
ATOM 1607 O O . PHE A 1 191 ? -19.188 9.344 -18.25 1 95.62 191 PHE A O 1
ATOM 1614 N N . TYR A 1 192 ? -19.094 8.156 -20.125 1 95.5 192 TYR A N 1
ATOM 1615 C CA . TYR A 1 192 ? -17.953 8.891 -20.656 1 95.5 192 TYR A CA 1
ATOM 1616 C C . TYR A 1 192 ? -18.297 10.344 -20.906 1 95.5 192 TYR A C 1
ATOM 1618 O O . TYR A 1 192 ? -17.484 11.242 -20.703 1 95.5 192 TYR A O 1
ATOM 1626 N N . LYS A 1 193 ? -19.516 10.602 -21.359 1 96.25 193 LYS A N 1
ATOM 1627 C CA . LYS A 1 193 ? -19.953 11.969 -21.578 1 96.25 193 LYS A CA 1
ATOM 1628 C C . LYS A 1 193 ? -20.031 12.75 -20.281 1 96.25 193 LYS A C 1
ATOM 1630 O O . LYS A 1 193 ? -19.594 13.898 -20.203 1 96.25 193 LYS A O 1
ATOM 1635 N N . ILE A 1 194 ? -20.531 12.086 -19.266 1 96.44 194 ILE A N 1
ATOM 1636 C CA . ILE A 1 194 ? -20.625 12.727 -17.969 1 96.44 194 ILE A CA 1
ATOM 1637 C C . ILE A 1 194 ? -19.219 13.047 -17.438 1 96.44 194 ILE A C 1
ATOM 1639 O O . ILE A 1 194 ? -18.953 14.148 -16.969 1 96.44 194 ILE A O 1
ATOM 1643 N N . LEU A 1 195 ? -18.312 12.086 -17.562 1 96.12 195 LEU A N 1
ATOM 1644 C CA . LEU A 1 195 ? -16.938 12.297 -17.125 1 96.12 195 LEU A CA 1
ATOM 1645 C C . LEU A 1 195 ? -16.281 13.414 -17.938 1 96.12 195 LEU A C 1
ATOM 1647 O O . LEU A 1 195 ? -15.555 14.234 -17.375 1 96.12 195 LEU A O 1
ATOM 1651 N N . GLY A 1 196 ? -16.562 13.383 -19.266 1 96.5 196 GLY A N 1
ATOM 1652 C CA . GLY A 1 196 ? -16.031 14.438 -20.109 1 96.5 196 GLY A CA 1
ATOM 1653 C C . GLY A 1 196 ? -16.5 15.82 -19.703 1 96.5 196 GLY A C 1
ATOM 1654 O O . GLY A 1 196 ? -15.703 16.75 -19.641 1 96.5 196 GLY A O 1
ATOM 1655 N N . VAL A 1 197 ? -17.75 15.938 -19.375 1 96.88 197 VAL A N 1
ATOM 1656 C CA . VAL A 1 197 ? -18.328 17.219 -18.953 1 96.88 197 VAL A CA 1
ATOM 1657 C C . VAL A 1 197 ? -17.703 17.656 -17.625 1 96.88 197 VAL A C 1
ATOM 1659 O O . VAL A 1 197 ? -17.344 18.828 -17.453 1 96.88 197 VAL A O 1
ATOM 1662 N N . LEU A 1 198 ? -17.547 16.766 -16.703 1 96.44 198 LEU A N 1
ATOM 1663 C CA . LEU A 1 198 ? -16.953 17.078 -15.406 1 96.44 198 LEU A CA 1
ATOM 1664 C C . LEU A 1 198 ? -15.516 17.547 -15.562 1 96.44 198 LEU A C 1
ATOM 1666 O O . LEU A 1 198 ? -15.102 18.516 -14.914 1 96.44 198 LEU A O 1
ATOM 1670 N N . ILE A 1 199 ? -14.766 16.859 -16.438 1 96.62 199 ILE A N 1
ATOM 1671 C CA . ILE A 1 199 ? -13.367 17.219 -16.656 1 96.62 199 ILE A CA 1
ATOM 1672 C C . ILE A 1 199 ? -13.289 18.625 -17.266 1 96.62 199 ILE A C 1
ATOM 1674 O O . ILE A 1 199 ? -12.5 19.453 -16.828 1 96.62 199 ILE A O 1
ATOM 1678 N N . ILE A 1 200 ? -14.164 18.906 -18.25 1 97.19 200 ILE A N 1
ATOM 1679 C CA . ILE A 1 200 ? -14.172 20.203 -18.922 1 97.19 200 ILE A CA 1
ATOM 1680 C C . ILE A 1 200 ? -14.562 21.297 -17.953 1 97.19 200 ILE A C 1
ATOM 1682 O O . ILE A 1 200 ? -13.93 22.359 -17.906 1 97.19 200 ILE A O 1
ATOM 1686 N N . LEU A 1 201 ? -15.555 21.047 -17.125 1 97.44 201 LEU A N 1
ATOM 1687 C CA . LEU A 1 201 ? -16 22.031 -16.141 1 97.44 201 LEU A CA 1
ATOM 1688 C C . LEU A 1 201 ? -14.891 22.344 -15.148 1 97.44 201 LEU A C 1
ATOM 1690 O O . LEU A 1 201 ? -14.672 23.5 -14.789 1 97.44 201 LEU A O 1
ATOM 1694 N N . ASN A 1 202 ? -14.18 21.359 -14.703 1 97.25 202 ASN A N 1
ATOM 1695 C CA . ASN A 1 202 ? -13.102 21.562 -13.742 1 97.25 202 ASN A CA 1
ATOM 1696 C C . ASN A 1 202 ? -11.945 22.328 -14.359 1 97.25 202 ASN A C 1
ATOM 1698 O O . ASN A 1 202 ? -11.367 23.203 -13.711 1 97.25 202 ASN A O 1
ATOM 1702 N N . ILE A 1 203 ? -11.672 22.031 -15.641 1 95.94 203 ILE A N 1
ATOM 1703 C CA . ILE A 1 203 ? -10.578 22.719 -16.328 1 95.94 203 ILE A CA 1
ATOM 1704 C C . ILE A 1 203 ? -10.953 24.188 -16.547 1 95.94 203 ILE A C 1
ATOM 1706 O O . ILE A 1 203 ? -10.188 25.094 -16.203 1 95.94 203 ILE A O 1
ATOM 1710 N N . LEU A 1 204 ? -12.188 24.453 -17.047 1 97.19 204 LEU A N 1
ATOM 1711 C CA . LEU A 1 204 ? -12.633 25.797 -17.344 1 97.19 204 LEU A CA 1
ATOM 1712 C C . LEU A 1 204 ? -12.773 26.625 -16.062 1 97.19 204 LEU A C 1
ATOM 1714 O O . LEU A 1 204 ? -12.383 27.797 -16.031 1 97.19 204 LEU A O 1
ATOM 1718 N N . SER A 1 205 ? -13.328 26 -15.055 1 97.69 205 SER A N 1
ATOM 1719 C CA . SER A 1 205 ? -13.492 26.688 -13.789 1 97.69 205 SER A CA 1
ATOM 1720 C C . SER A 1 205 ? -12.141 27.031 -13.164 1 97.69 205 SER A C 1
ATOM 1722 O O . SER A 1 205 ? -11.969 28.125 -12.609 1 97.69 205 SER A O 1
ATOM 1724 N N . THR A 1 206 ? -11.219 26.141 -13.234 1 95.75 206 THR A N 1
ATOM 1725 C CA . THR A 1 206 ? -9.883 26.375 -12.688 1 95.75 206 THR A CA 1
ATOM 1726 C C . THR A 1 206 ? -9.156 27.453 -13.461 1 95.75 206 THR A C 1
ATOM 1728 O O . THR A 1 206 ? -8.477 28.312 -12.867 1 95.75 206 THR A O 1
ATOM 1731 N N . MET A 1 207 ? -9.344 27.484 -14.773 1 94.88 207 MET A N 1
ATOM 1732 C CA . MET A 1 207 ? -8.727 28.516 -15.609 1 94.88 207 MET A CA 1
ATOM 1733 C C . MET A 1 207 ? -9.344 29.875 -15.328 1 94.88 207 MET A C 1
ATOM 1735 O O . MET A 1 207 ? -8.633 30.875 -15.219 1 94.88 207 MET A O 1
ATOM 1739 N N . TYR A 1 208 ? -10.625 29.891 -15.203 1 96.12 208 TYR A N 1
ATOM 1740 C CA . TYR A 1 208 ? -11.32 31.125 -14.875 1 96.12 208 TYR A CA 1
ATOM 1741 C C . TYR A 1 208 ? -10.852 31.672 -13.531 1 96.12 208 TYR A C 1
ATOM 1743 O O . TYR A 1 208 ? -10.594 32.875 -13.391 1 96.12 208 TYR A O 1
ATOM 1751 N N . ASP A 1 209 ? -10.758 30.781 -12.555 1 95.06 209 ASP A N 1
ATOM 1752 C CA . ASP A 1 209 ? -10.312 31.172 -11.227 1 95.06 209 ASP A CA 1
ATOM 1753 C C . ASP A 1 209 ? -8.891 31.719 -11.258 1 95.06 209 ASP A C 1
ATOM 1755 O O . ASP A 1 209 ? -8.562 32.656 -10.539 1 95.06 209 ASP A O 1
ATOM 1759 N N . PHE A 1 210 ? -8.102 31.141 -12.102 1 90.94 210 PHE A N 1
ATOM 1760 C CA . PHE A 1 210 ? -6.738 31.609 -12.281 1 90.94 210 PHE A CA 1
ATOM 1761 C C . PHE A 1 210 ? -6.719 33.031 -12.875 1 90.94 210 PHE A C 1
ATOM 1763 O O . PHE A 1 210 ? -5.93 33.875 -12.461 1 90.94 210 PHE A O 1
ATOM 1770 N N . CYS A 1 211 ? -7.578 33.312 -13.82 1 93 211 CYS A N 1
ATOM 1771 C CA . CYS A 1 211 ? -7.699 34.625 -14.414 1 93 211 CYS A CA 1
ATOM 1772 C C . CYS A 1 211 ? -8.141 35.656 -13.375 1 93 211 CYS A C 1
ATOM 1774 O O . CYS A 1 211 ? -7.668 36.781 -13.375 1 93 211 CYS A O 1
ATOM 1776 N N . LEU A 1 212 ? -9.023 35.219 -12.492 1 94.25 212 LEU A N 1
ATOM 1777 C CA . LEU A 1 212 ? -9.469 36.094 -11.414 1 94.25 212 LEU A CA 1
ATOM 1778 C C . LEU A 1 212 ? -8.312 36.438 -10.477 1 94.25 212 LEU A C 1
ATOM 1780 O O . LEU A 1 212 ? -8.219 37.531 -9.977 1 94.25 212 LEU A O 1
ATOM 1784 N N . LYS A 1 213 ? -7.504 35.438 -10.203 1 91.31 213 LYS A N 1
ATOM 1785 C CA . LYS A 1 213 ? -6.328 35.656 -9.359 1 91.31 213 LYS A CA 1
ATOM 1786 C C . LYS A 1 213 ? -5.383 36.688 -9.984 1 91.31 213 LYS A C 1
ATOM 1788 O O . LYS A 1 213 ? -4.859 37.562 -9.297 1 91.31 213 LYS A O 1
ATOM 1793 N N . LEU A 1 214 ? -5.195 36.656 -11.328 1 88 214 LEU A N 1
ATOM 1794 C CA . LEU A 1 214 ? -4.285 37.531 -12.047 1 88 214 LEU A CA 1
ATOM 1795 C C . LEU A 1 214 ? -4.824 38.969 -12.078 1 88 214 LEU A C 1
ATOM 1797 O O . LEU A 1 214 ? -4.062 39.906 -12.258 1 88 214 LEU A O 1
ATOM 1801 N N . GLN A 1 215 ? -6.094 39.125 -11.914 1 91.38 215 GLN A N 1
ATOM 1802 C CA . GLN A 1 215 ? -6.723 40.438 -11.922 1 91.38 215 GLN A CA 1
ATOM 1803 C C . GLN A 1 215 ? -6.562 41.125 -10.578 1 91.38 215 GLN A C 1
ATOM 1805 O O . GLN A 1 215 ? -6.766 42.344 -10.469 1 91.38 215 GLN A O 1
ATOM 1810 N N . GLN A 1 216 ? -6.125 40.344 -9.609 1 90 216 GLN A N 1
ATOM 1811 C CA . GLN A 1 216 ? -5.898 40.938 -8.297 1 90 216 GLN A CA 1
ATOM 1812 C C . GLN A 1 216 ? -4.617 41.781 -8.273 1 90 216 GLN A C 1
ATOM 1814 O O . GLN A 1 216 ? -3.746 41.594 -9.133 1 90 216 GLN A O 1
ATOM 1819 N N . PRO A 1 217 ? -4.52 42.719 -7.289 1 88.44 217 PRO A N 1
ATOM 1820 C CA . PRO A 1 217 ? -3.238 43.406 -7.121 1 88.44 217 PRO A CA 1
ATOM 1821 C C . PRO A 1 217 ? -2.086 42.438 -6.844 1 88.44 217 PRO A C 1
ATOM 1823 O O . PRO A 1 217 ? -2.309 41.344 -6.34 1 88.44 217 PRO A O 1
ATOM 1826 N N . GLU A 1 218 ? -0.92 42.75 -7.227 1 79.88 218 GLU A N 1
ATOM 1827 C CA . GLU A 1 218 ? 0.265 41.906 -7.184 1 79.88 218 GLU A CA 1
ATOM 1828 C C . GLU A 1 218 ? 0.458 41.281 -5.797 1 79.88 218 GLU A C 1
ATOM 1830 O O . GLU A 1 218 ? 0.848 40.125 -5.672 1 79.88 218 GLU A O 1
ATOM 1835 N N . GLU A 1 219 ? 0.125 41.938 -4.797 1 78.62 219 GLU A N 1
ATOM 1836 C CA . GLU A 1 219 ? 0.334 41.5 -3.426 1 78.62 219 GLU A CA 1
ATOM 1837 C C . GLU A 1 219 ? -0.614 40.344 -3.076 1 78.62 219 GLU A C 1
ATOM 1839 O O . GLU A 1 219 ? -0.302 39.531 -2.223 1 78.62 219 GLU A O 1
ATOM 1844 N N . ASN A 1 220 ? -1.722 40.281 -3.826 1 82.75 220 ASN A N 1
ATOM 1845 C CA . ASN A 1 220 ? -2.764 39.344 -3.498 1 82.75 220 ASN A CA 1
ATOM 1846 C C . ASN A 1 220 ? -2.77 38.156 -4.477 1 82.75 220 ASN A C 1
ATOM 1848 O O . ASN A 1 220 ? -3.646 37.281 -4.414 1 82.75 220 ASN A O 1
ATOM 1852 N N . GLN A 1 221 ? -1.773 38.188 -5.316 1 81.81 221 GLN A N 1
ATOM 1853 C CA . GLN A 1 221 ? -1.719 37.094 -6.297 1 81.81 221 GLN A CA 1
ATOM 1854 C C . GLN A 1 221 ? -1.024 35.875 -5.727 1 81.81 221 GLN A C 1
ATOM 1856 O O . GLN A 1 221 ? -0.198 35.25 -6.398 1 81.81 221 GLN A O 1
ATOM 1861 N N . THR A 1 222 ? -1.27 35.625 -4.48 1 78.75 222 THR A N 1
ATOM 1862 C CA . THR A 1 222 ? -0.745 34.438 -3.826 1 78.75 222 THR A CA 1
ATOM 1863 C C . THR A 1 222 ? -1.819 33.344 -3.73 1 78.75 222 THR A C 1
ATOM 1865 O O . THR A 1 222 ? -2.979 33.594 -4.074 1 78.75 222 THR A O 1
ATOM 1868 N N . ASN A 1 223 ? -1.442 32.188 -3.314 1 81.62 223 ASN A N 1
ATOM 1869 C CA . ASN A 1 223 ? -2.391 31.078 -3.225 1 81.62 223 ASN A CA 1
ATOM 1870 C C . ASN A 1 223 ? -3.418 31.312 -2.119 1 81.62 223 ASN A C 1
ATOM 1872 O O . ASN A 1 223 ? -4.438 30.625 -2.059 1 81.62 223 ASN A O 1
ATOM 1876 N N . ASP A 1 224 ? -3.223 32.312 -1.373 1 85.88 224 ASP A N 1
ATOM 1877 C CA . ASP A 1 224 ? -4.207 32.656 -0.355 1 85.88 224 ASP A CA 1
ATOM 1878 C C . ASP A 1 224 ? -5.504 33.156 -0.994 1 85.88 224 ASP A C 1
ATOM 1880 O O . ASP A 1 224 ? -6.566 33.125 -0.366 1 85.88 224 ASP A O 1
ATOM 1884 N N . PHE A 1 225 ? -5.293 33.562 -2.199 1 90.88 225 PHE A N 1
ATOM 1885 C CA . PHE A 1 225 ? -6.449 34 -2.979 1 90.88 225 PHE A CA 1
ATOM 1886 C C . PHE A 1 225 ? -7.504 32.906 -3.037 1 90.88 225 PHE A C 1
ATOM 1888 O O . PHE A 1 225 ? -8.703 33.188 -2.953 1 90.88 225 PHE A O 1
ATOM 1895 N N . TYR A 1 226 ? -7.082 31.688 -3.121 1 91.94 226 TYR A N 1
ATOM 1896 C CA . TYR A 1 226 ? -7.984 30.562 -3.316 1 91.94 226 TYR A CA 1
ATOM 1897 C C . TYR A 1 226 ? -8.688 30.188 -2.016 1 91.94 226 TYR A C 1
ATOM 1899 O O . TYR A 1 226 ? -9.656 29.438 -2.021 1 91.94 226 TYR A O 1
ATOM 1907 N N . LYS A 1 227 ? -8.305 30.75 -0.896 1 91 227 LYS A N 1
ATOM 1908 C CA . LYS A 1 227 ? -8.859 30.406 0.41 1 91 227 LYS A CA 1
ATOM 1909 C C . LYS A 1 227 ? -10.125 31.219 0.697 1 91 227 LYS A C 1
ATOM 1911 O O . LYS A 1 227 ? -10.93 30.844 1.558 1 91 227 LYS A O 1
ATOM 1916 N N . ILE A 1 228 ? -10.258 32.312 -0.04 1 91.12 228 ILE A N 1
ATOM 1917 C CA . ILE A 1 228 ? -11.375 33.219 0.209 1 91.12 228 ILE A CA 1
ATOM 1918 C C . ILE A 1 228 ? -12.406 33.094 -0.916 1 91.12 228 ILE A C 1
ATOM 1920 O O . ILE A 1 228 ? -12.047 33.094 -2.096 1 91.12 228 ILE A O 1
ATOM 1924 N N . ASN A 1 229 ? -13.648 32.969 -0.531 1 90.25 229 ASN A N 1
ATOM 1925 C CA . ASN A 1 229 ? -14.719 32.906 -1.521 1 90.25 229 ASN A CA 1
ATOM 1926 C C . ASN A 1 229 ? -14.914 34.219 -2.232 1 90.25 229 ASN A C 1
ATOM 1928 O O . ASN A 1 229 ? -14.812 35.281 -1.612 1 90.25 229 ASN A O 1
ATOM 1932 N N . PRO A 1 230 ? -15.219 34.188 -3.49 1 91.38 230 PRO A N 1
ATOM 1933 C CA . PRO A 1 230 ? -15.539 35.406 -4.199 1 91.38 230 PRO A CA 1
ATOM 1934 C C . PRO A 1 230 ? -16.781 36.094 -3.656 1 91.38 230 PRO A C 1
ATOM 1936 O O . PRO A 1 230 ? -17.719 35.438 -3.223 1 91.38 230 PRO A O 1
ATOM 1939 N N . GLN A 1 231 ? -16.844 37.406 -3.795 1 87.38 231 GLN A N 1
ATOM 1940 C CA . GLN A 1 231 ? -17.953 38.188 -3.268 1 87.38 231 GLN A CA 1
ATOM 1941 C C . GLN A 1 231 ? -19.172 38.062 -4.172 1 87.38 231 GLN A C 1
ATOM 1943 O O . GLN A 1 231 ? -20.297 37.969 -3.688 1 87.38 231 GLN A O 1
ATOM 1948 N N . GLN A 1 232 ? -18.906 38 -5.469 1 90.06 232 GLN A N 1
ATOM 1949 C CA . GLN A 1 232 ? -20 37.938 -6.422 1 90.06 232 GLN A CA 1
ATOM 1950 C C . GLN A 1 232 ? -20.531 36.5 -6.555 1 90.06 232 GLN A C 1
ATOM 1952 O O . GLN A 1 232 ? -19.75 35.562 -6.645 1 90.06 232 GLN A O 1
ATOM 1957 N N . MET A 1 233 ? -21.844 36.375 -6.59 1 90.69 233 MET A N 1
ATOM 1958 C CA . MET A 1 233 ? -22.5 35.062 -6.66 1 90.69 233 MET A CA 1
ATOM 1959 C C . MET A 1 233 ? -22.141 34.344 -7.957 1 90.69 233 MET A C 1
ATOM 1961 O O . MET A 1 233 ? -21.922 33.125 -7.965 1 90.69 233 MET A O 1
ATOM 1965 N N . VAL A 1 234 ? -22.094 35.094 -8.969 1 92.19 234 VAL A N 1
ATOM 1966 C CA . VAL A 1 234 ? -21.812 34.5 -10.273 1 92.19 234 VAL A CA 1
ATOM 1967 C C . VAL A 1 234 ? -20.391 33.938 -10.273 1 92.19 234 VAL A C 1
ATOM 1969 O O . VAL A 1 234 ? -20.156 32.844 -10.766 1 92.19 234 VAL A O 1
ATOM 1972 N N . SER A 1 235 ? -19.516 34.656 -9.711 1 93.81 235 SER A N 1
ATOM 1973 C CA . SER A 1 235 ? -18.141 34.219 -9.641 1 93.81 235 SER A CA 1
ATOM 1974 C C . SER A 1 235 ? -18 33 -8.734 1 93.81 235 SER A C 1
ATOM 1976 O O . SER A 1 235 ? -17.172 32.094 -8.992 1 93.81 235 SER A O 1
ATOM 1978 N N . ARG A 1 236 ? -18.844 33 -7.773 1 94.25 236 ARG A N 1
ATOM 1979 C CA . ARG A 1 236 ? -18.812 31.844 -6.859 1 94.25 236 ARG A CA 1
ATOM 1980 C C . ARG A 1 236 ? -19.297 30.578 -7.555 1 94.25 236 ARG A C 1
ATOM 1982 O O . ARG A 1 236 ? -18.75 29.5 -7.34 1 94.25 236 ARG A O 1
ATOM 1989 N N . LEU A 1 237 ? -20.281 30.75 -8.32 1 95 237 LEU A N 1
ATOM 1990 C CA . LEU A 1 237 ? -20.828 29.625 -9.062 1 95 237 LEU A CA 1
ATOM 1991 C C . LEU A 1 237 ? -19.844 29.141 -10.117 1 95 237 LEU A C 1
ATOM 1993 O O . LEU A 1 237 ? -19.625 27.938 -10.273 1 95 237 LEU A O 1
ATOM 1997 N N . LEU A 1 238 ? -19.203 30.078 -10.758 1 95.88 238 LEU A N 1
ATOM 1998 C CA . LEU A 1 238 ? -18.297 29.734 -11.852 1 95.88 238 LEU A CA 1
ATOM 1999 C C . LEU A 1 238 ? -17 29.141 -11.312 1 95.88 238 LEU A C 1
ATOM 2001 O O . LEU A 1 238 ? -16.297 28.422 -12.031 1 95.88 238 LEU A O 1
ATOM 2005 N N . THR A 1 239 ? -16.688 29.375 -10.039 1 96.88 239 THR A N 1
ATOM 2006 C CA . THR A 1 239 ? -15.453 28.859 -9.469 1 96.88 239 THR A CA 1
ATOM 2007 C C . THR A 1 239 ? -15.727 27.656 -8.586 1 96.88 239 THR A C 1
ATOM 2009 O O . THR A 1 239 ? -14.836 27.188 -7.867 1 96.88 239 THR A O 1
ATOM 2012 N N . SER A 1 240 ? -16.953 27.156 -8.656 1 96.56 240 SER A N 1
ATOM 2013 C CA . SER A 1 240 ? -17.312 26.016 -7.809 1 96.56 240 SER A CA 1
ATOM 2014 C C . SER A 1 240 ? -16.516 24.766 -8.188 1 96.56 240 SER A C 1
ATOM 2016 O O . SER A 1 240 ? -16.234 23.938 -7.328 1 96.56 240 SER A O 1
ATOM 2018 N N . PHE A 1 241 ? -16.078 24.656 -9.477 1 97.56 241 PHE A N 1
ATOM 2019 C CA . PHE A 1 241 ? -15.375 23.469 -9.945 1 97.56 241 PHE A CA 1
ATOM 2020 C C . PHE A 1 241 ? -13.867 23.719 -9.961 1 97.56 241 PHE A C 1
ATOM 2022 O O . PHE A 1 241 ? -13.109 22.891 -10.477 1 97.56 241 PHE A O 1
ATOM 2029 N N . SER A 1 242 ? -13.461 24.859 -9.398 1 96.94 242 SER A N 1
ATOM 2030 C CA . SER A 1 242 ? -12.023 25.141 -9.352 1 96.94 242 SER A CA 1
ATOM 2031 C C . SER A 1 242 ? -11.297 24.172 -8.43 1 96.94 242 SER A C 1
ATOM 2033 O O . SER A 1 242 ? -11.562 24.125 -7.23 1 96.94 242 SER A O 1
ATOM 2035 N N . VAL A 1 243 ? -10.312 23.453 -8.953 1 94.94 243 VAL A N 1
ATOM 2036 C CA . VAL A 1 243 ? -9.594 22.422 -8.219 1 94.94 243 VAL A CA 1
ATOM 2037 C C . VAL A 1 243 ? -8.773 23.047 -7.098 1 94.94 243 VAL A C 1
ATOM 2039 O O . VAL A 1 243 ? -8.688 22.5 -5.996 1 94.94 243 VAL A O 1
ATOM 2042 N N . CYS A 1 244 ? -8.227 24.234 -7.309 1 91.44 244 CYS A N 1
ATOM 2043 C CA . CYS A 1 244 ? -7.41 24.922 -6.312 1 91.44 244 CYS A CA 1
ATOM 2044 C C . CYS A 1 244 ? -8.25 25.344 -5.109 1 91.44 244 CYS A C 1
ATOM 2046 O O . CYS A 1 244 ? -7.867 25.094 -3.965 1 91.44 244 CYS A O 1
ATOM 2048 N N . ARG A 1 245 ? -9.375 25.891 -5.383 1 94.44 245 ARG A N 1
ATOM 2049 C CA . ARG A 1 245 ? -10.25 26.344 -4.301 1 94.44 245 ARG A CA 1
ATOM 2050 C C . ARG A 1 245 ? -10.773 25.156 -3.496 1 94.44 245 ARG A C 1
ATOM 2052 O O . ARG A 1 245 ? -10.875 25.219 -2.27 1 94.44 245 ARG A O 1
ATOM 2059 N N . ASN A 1 246 ? -11.102 24.125 -4.227 1 95.88 246 ASN A N 1
ATOM 2060 C CA . ASN A 1 246 ? -11.648 22.938 -3.557 1 95.88 246 ASN A CA 1
ATOM 2061 C C . ASN A 1 246 ? -10.586 22.234 -2.725 1 95.88 246 ASN A C 1
ATOM 2063 O O . ASN A 1 246 ? -10.891 21.641 -1.69 1 95.88 246 ASN A O 1
ATOM 2067 N N . TYR A 1 247 ? -9.352 22.281 -3.16 1 93 247 TYR A N 1
ATOM 2068 C CA . TYR A 1 247 ? -8.266 21.734 -2.355 1 93 247 TYR A CA 1
ATOM 2069 C C . TYR A 1 247 ? -8.148 22.469 -1.026 1 93 247 TYR A C 1
ATOM 2071 O O . TYR A 1 247 ? -8.008 21.844 0.028 1 93 247 TYR A O 1
ATOM 2079 N N . TYR A 1 248 ? -8.188 23.812 -1.055 1 92.12 248 TYR A N 1
ATOM 2080 C CA . TYR A 1 248 ? -8.039 24.594 0.167 1 92.12 248 TYR A CA 1
ATOM 2081 C C . TYR A 1 248 ? -9.266 24.438 1.058 1 92.12 248 TYR A C 1
ATOM 2083 O O . TYR A 1 248 ? -9.172 24.547 2.283 1 92.12 248 TYR A O 1
ATOM 2091 N N . ARG A 1 249 ? -10.391 24.109 0.433 1 93.38 249 ARG A N 1
ATOM 2092 C CA . ARG A 1 249 ? -11.57 23.797 1.228 1 93.38 249 ARG A CA 1
ATOM 2093 C C . ARG A 1 249 ? -11.391 22.469 1.966 1 93.38 249 ARG A C 1
ATOM 2095 O O . ARG A 1 249 ? -11.812 22.328 3.113 1 93.38 249 ARG A O 1
ATOM 2102 N N . LEU A 1 250 ? -10.789 21.547 1.305 1 94.31 250 LEU A N 1
ATOM 2103 C CA . LEU A 1 250 ? -10.555 20.219 1.857 1 94.31 250 LEU A CA 1
ATOM 2104 C C . LEU A 1 250 ? -9.656 20.297 3.084 1 94.31 250 LEU A C 1
ATOM 2106 O O . LEU A 1 250 ? -9.875 19.578 4.066 1 94.31 250 LEU A O 1
ATOM 2110 N N . ILE A 1 251 ? -8.648 21.234 3.07 1 90.19 251 ILE A N 1
ATOM 2111 C CA . ILE A 1 251 ? -7.672 21.266 4.156 1 90.19 251 ILE A CA 1
ATOM 2112 C C . ILE A 1 251 ? -7.977 22.422 5.098 1 90.19 251 ILE A C 1
ATOM 2114 O O . ILE A 1 251 ? -7.184 22.734 5.988 1 90.19 251 ILE A O 1
ATOM 2118 N N . GLN A 1 252 ? -9.078 23.094 4.992 1 91.25 252 GLN A N 1
ATOM 2119 C CA . GLN A 1 252 ? -9.43 24.281 5.762 1 91.25 252 GLN A CA 1
ATOM 2120 C C . GLN A 1 252 ? -9.539 23.953 7.25 1 91.25 252 GLN A C 1
ATOM 2122 O O . GLN A 1 252 ? -10.164 22.969 7.633 1 91.25 252 GLN A O 1
ATOM 2127 N N . PRO A 1 253 ? -8.938 24.75 8.094 1 90.31 253 PRO A N 1
ATOM 2128 C CA . PRO A 1 253 ? -9.094 24.547 9.531 1 90.31 253 PRO A CA 1
ATOM 2129 C C . PRO A 1 253 ? -10.477 24.938 10.047 1 90.31 253 PRO A C 1
ATOM 2131 O O . PRO A 1 253 ? -11.258 25.547 9.305 1 90.31 253 PRO A O 1
ATOM 2134 N N . TYR A 1 254 ? -10.75 24.5 11.227 1 91.12 254 TYR A N 1
ATOM 2135 C CA . TYR A 1 254 ? -12 24.891 11.867 1 91.12 254 TYR A CA 1
ATOM 2136 C C . TYR A 1 254 ? -11.906 26.297 12.445 1 91.12 254 TYR A C 1
ATOM 2138 O O . TYR A 1 254 ? -10.906 26.656 13.07 1 91.12 254 TYR A O 1
ATOM 2146 N N . PHE A 1 255 ? -13 27.078 12.25 1 87.44 255 PHE A N 1
ATOM 2147 C CA . PHE A 1 255 ? -12.984 28.453 12.766 1 87.44 255 PHE A CA 1
ATOM 2148 C C . PHE A 1 255 ? -14.016 28.625 13.875 1 87.44 255 PHE A C 1
ATOM 2150 O O . PHE A 1 255 ? -13.812 29.406 14.805 1 87.44 255 PHE A O 1
ATOM 2157 N N . SER A 1 256 ? -15.062 27.844 13.852 1 88.88 256 SER A N 1
ATOM 2158 C CA . SER A 1 256 ? -16.125 27.969 14.852 1 88.88 256 SER A CA 1
ATOM 2159 C C . SER A 1 256 ? -15.742 27.266 16.141 1 88.88 256 SER A C 1
ATOM 2161 O O . SER A 1 256 ? -14.945 26.312 16.141 1 88.88 256 SER A O 1
ATOM 2163 N N . ASP A 1 257 ? -16.328 27.656 17.203 1 87.25 257 ASP A N 1
ATOM 2164 C CA . ASP A 1 257 ? -16.078 27.047 18.516 1 87.25 257 ASP A CA 1
ATOM 2165 C C . ASP A 1 257 ? -16.531 25.594 18.531 1 87.25 257 ASP A C 1
ATOM 2167 O O . ASP A 1 257 ? -15.844 24.719 19.078 1 87.25 257 ASP A O 1
ATOM 2171 N N . VAL A 1 258 ? -17.625 25.375 17.953 1 88.88 258 VAL A N 1
ATOM 2172 C CA . VAL A 1 258 ? -18.156 24.016 17.891 1 88.88 258 VAL A CA 1
ATOM 2173 C C . VAL A 1 258 ? -17.203 23.125 17.109 1 88.88 258 VAL A C 1
ATOM 2175 O O . VAL A 1 258 ? -16.906 22 17.516 1 88.88 258 VAL A O 1
ATOM 2178 N N . GLY A 1 259 ? -16.719 23.672 15.984 1 89.62 259 GLY A N 1
ATOM 2179 C CA . GLY A 1 259 ? -15.781 22.922 15.172 1 89.62 259 GLY A CA 1
ATOM 2180 C C . GLY A 1 259 ? -14.492 22.594 15.906 1 89.62 259 GLY A C 1
ATOM 2181 O O . GLY A 1 259 ? -13.953 21.5 15.766 1 89.62 259 GLY A O 1
ATOM 2182 N N . LYS A 1 260 ? -14.023 23.469 16.656 1 90 260 LYS A N 1
ATOM 2183 C CA . LYS A 1 260 ? -12.789 23.266 17.422 1 90 260 LYS A CA 1
ATOM 2184 C C . LYS A 1 260 ? -13 22.266 18.547 1 90 260 LYS A C 1
ATOM 2186 O O . LYS A 1 260 ? -12.117 21.438 18.812 1 90 260 LYS A O 1
ATOM 2191 N N . ASP A 1 261 ? -14.227 22.344 19.141 1 89.69 261 ASP A N 1
ATOM 2192 C CA . ASP A 1 261 ? -14.523 21.438 20.25 1 89.69 261 ASP A CA 1
ATOM 2193 C C . ASP A 1 261 ? -14.641 20 19.75 1 89.69 261 ASP A C 1
ATOM 2195 O O . ASP A 1 261 ? -14.305 19.062 20.484 1 89.69 261 ASP A O 1
ATOM 2199 N N . PHE A 1 262 ? -15.086 19.859 18.562 1 92.5 262 PHE A N 1
ATOM 2200 C CA . PHE A 1 262 ? -15.312 18.516 18.062 1 92.5 262 PHE A CA 1
ATOM 2201 C C . PHE A 1 262 ? -14.258 18.125 17.047 1 92.5 262 PHE A C 1
ATOM 2203 O O . PHE A 1 262 ? -14.477 17.219 16.234 1 92.5 262 PHE A O 1
ATOM 2210 N N . LYS A 1 263 ? -13.164 18.75 17.031 1 93.38 263 LYS A N 1
ATOM 2211 C CA . LYS A 1 263 ? -12.078 18.469 16.109 1 93.38 263 LYS A CA 1
ATOM 2212 C C . LYS A 1 263 ? -11.594 17.031 16.25 1 93.38 263 LYS A C 1
ATOM 2214 O O . LYS A 1 263 ? -11.148 16.406 15.289 1 93.38 263 LYS A O 1
ATOM 2219 N N . PHE A 1 264 ? -11.68 16.453 17.469 1 92.88 264 PHE A N 1
ATOM 2220 C CA . PHE A 1 264 ? -11.227 15.094 17.75 1 92.88 264 PHE A CA 1
ATOM 2221 C C . PHE A 1 264 ? -12.047 14.07 16.969 1 92.88 264 PHE A C 1
ATOM 2223 O O . PHE A 1 264 ? -11.594 12.945 16.734 1 92.88 264 PHE A O 1
ATOM 2230 N N . LEU A 1 265 ? -13.195 14.422 16.469 1 94.5 265 LEU A N 1
ATOM 2231 C CA . LEU A 1 265 ? -14.047 13.508 15.711 1 94.5 265 LEU A CA 1
ATOM 2232 C C . LEU A 1 265 ? -13.43 13.203 14.352 1 94.5 265 LEU A C 1
ATOM 2234 O O . LEU A 1 265 ? -13.789 12.211 13.711 1 94.5 265 LEU A O 1
ATOM 2238 N N . ASP A 1 266 ? -12.531 14.055 13.914 1 94.94 266 ASP A N 1
ATOM 2239 C CA . ASP A 1 266 ? -11.812 13.75 12.688 1 94.94 266 ASP A CA 1
ATOM 2240 C C . ASP A 1 266 ? -11.008 12.461 12.82 1 94.94 266 ASP A C 1
ATOM 2242 O O . ASP A 1 266 ? -11.016 11.625 11.922 1 94.94 266 ASP A O 1
ATOM 2246 N N . GLY A 1 267 ? -10.359 12.406 13.945 1 93.56 267 GLY A N 1
ATOM 2247 C CA . GLY A 1 267 ? -9.617 11.188 14.219 1 93.56 267 GLY A CA 1
ATOM 2248 C C . GLY A 1 267 ? -10.508 9.969 14.375 1 93.56 267 GLY A C 1
ATOM 2249 O O . GLY A 1 267 ? -10.234 8.906 13.812 1 93.56 267 GLY A O 1
ATOM 2250 N N . TYR A 1 268 ? -11.586 10.141 15.031 1 90.12 268 TYR A N 1
ATOM 2251 C CA . TYR A 1 268 ? -12.531 9.047 15.266 1 90.12 268 TYR A CA 1
ATOM 2252 C C . TYR A 1 268 ? -13.102 8.523 13.953 1 90.12 268 TYR A C 1
ATOM 2254 O O . TYR A 1 268 ? -13.109 7.316 13.711 1 90.12 268 TYR A O 1
ATOM 2262 N N . ARG A 1 269 ? -13.484 9.398 13.188 1 93.38 269 ARG A N 1
ATOM 2263 C CA . ARG A 1 269 ? -14.062 9.055 11.891 1 93.38 269 ARG A CA 1
ATOM 2264 C C . ARG A 1 269 ? -13.055 8.328 11.016 1 93.38 269 ARG A C 1
ATOM 2266 O O . ARG A 1 269 ? -13.391 7.324 10.375 1 93.38 269 ARG A O 1
ATOM 2273 N N . SER A 1 270 ? -11.883 8.844 11.023 1 95 270 SER A N 1
ATOM 2274 C CA . SER A 1 270 ? -10.836 8.289 10.172 1 95 270 SER A CA 1
ATOM 2275 C C . SER A 1 270 ? -10.43 6.895 10.648 1 95 270 SER A C 1
ATOM 2277 O O . SER A 1 270 ? -10.25 5.984 9.836 1 95 270 SER A O 1
ATOM 2279 N N . ILE A 1 271 ? -10.336 6.73 11.914 1 92.25 271 ILE A N 1
ATOM 2280 C CA . ILE A 1 271 ? -9.922 5.453 12.484 1 92.25 271 ILE A CA 1
ATOM 2281 C C . ILE A 1 271 ? -11.008 4.406 12.258 1 92.25 271 ILE A C 1
ATOM 2283 O O . ILE A 1 271 ? -10.719 3.266 11.891 1 92.25 271 ILE A O 1
ATOM 2287 N N . CYS A 1 272 ? -12.211 4.789 12.422 1 92.31 272 CYS A N 1
ATOM 2288 C CA . CYS A 1 272 ? -13.32 3.883 12.156 1 92.31 272 CYS A CA 1
ATOM 2289 C C . CYS A 1 272 ? -13.344 3.461 10.695 1 92.31 272 CYS A C 1
ATOM 2291 O O . CYS A 1 272 ? -13.609 2.297 10.383 1 92.31 272 CYS A O 1
ATOM 2293 N N . MET A 1 273 ? -13.07 4.398 9.828 1 95.44 273 MET A N 1
ATOM 2294 C CA . MET A 1 273 ? -13.023 4.082 8.406 1 95.44 273 MET A CA 1
ATOM 2295 C C . MET A 1 273 ? -11.891 3.102 8.102 1 95.44 273 MET A C 1
ATOM 2297 O O . MET A 1 273 ? -12.07 2.174 7.312 1 95.44 273 MET A O 1
ATOM 2301 N N . MET A 1 274 ? -10.805 3.285 8.75 1 94.44 274 MET A N 1
ATOM 2302 C CA . MET A 1 274 ? -9.68 2.367 8.586 1 94.44 274 MET A CA 1
ATOM 2303 C C . MET A 1 274 ? -10.062 0.957 9.023 1 94.44 274 MET A C 1
ATOM 2305 O O . MET A 1 274 ? -9.734 -0.016 8.336 1 94.44 274 MET A O 1
ATOM 2309 N N . PHE A 1 275 ? -10.789 0.909 10.078 1 92.19 275 PHE A N 1
ATOM 2310 C CA . PHE A 1 275 ? -11.211 -0.394 10.586 1 92.19 275 PHE A CA 1
ATOM 2311 C C . PHE A 1 275 ? -12.234 -1.027 9.648 1 92.19 275 PHE A C 1
ATOM 2313 O O . PHE A 1 275 ? -12.234 -2.244 9.453 1 92.19 275 PHE A O 1
ATOM 2320 N N . ALA A 1 276 ? -13.086 -0.228 9.148 1 93.75 276 ALA A N 1
ATOM 2321 C CA . ALA A 1 276 ? -14.055 -0.745 8.188 1 93.75 276 ALA A CA 1
ATOM 2322 C C . ALA A 1 276 ? -13.359 -1.322 6.961 1 93.75 276 ALA A C 1
ATOM 2324 O O . ALA A 1 276 ? -13.703 -2.416 6.504 1 93.75 276 ALA A O 1
ATOM 2325 N N . LEU A 1 277 ? -12.383 -0.583 6.453 1 96.06 277 LEU A N 1
ATOM 2326 C CA . LEU A 1 277 ? -11.641 -1.07 5.301 1 96.06 277 LEU A CA 1
ATOM 2327 C C . LEU A 1 277 ? -10.852 -2.332 5.648 1 96.06 277 LEU A C 1
ATOM 2329 O O . LEU A 1 277 ? -10.734 -3.24 4.824 1 96.06 277 LEU A O 1
ATOM 2333 N N . PHE A 1 278 ? -10.359 -2.359 6.863 1 94.06 278 PHE A N 1
ATOM 2334 C CA . PHE A 1 278 ? -9.664 -3.549 7.332 1 94.06 278 PHE A CA 1
ATOM 2335 C C . PHE A 1 278 ? -10.586 -4.762 7.316 1 94.06 278 PHE A C 1
ATOM 2337 O O . PHE A 1 278 ? -10.18 -5.852 6.902 1 94.06 278 PHE A O 1
ATOM 2344 N N . GLY A 1 279 ? -11.781 -4.562 7.734 1 91.5 279 GLY A N 1
ATOM 2345 C CA . GLY A 1 279 ? -12.766 -5.633 7.691 1 91.5 279 GLY A CA 1
ATOM 2346 C C . GLY A 1 279 ? -13.055 -6.121 6.281 1 91.5 279 GLY A C 1
ATOM 2347 O O . GLY A 1 279 ? -13.188 -7.324 6.055 1 91.5 279 GLY A O 1
ATOM 2348 N N . HIS A 1 280 ? -13.047 -5.238 5.367 1 94 280 HIS A N 1
ATOM 2349 C CA . HIS A 1 280 ? -13.375 -5.602 3.994 1 94 280 HIS A CA 1
ATOM 2350 C C . HIS A 1 280 ? -12.18 -6.227 3.289 1 94 280 HIS A C 1
ATOM 2352 O O . HIS A 1 280 ? -12.328 -6.84 2.23 1 94 280 HIS A O 1
ATOM 2358 N N . THR A 1 281 ? -11.031 -6.113 3.863 1 93.5 281 THR A N 1
ATOM 2359 C CA . THR A 1 281 ? -9.844 -6.785 3.34 1 93.5 281 THR A CA 1
ATOM 2360 C C . THR A 1 281 ? -9.992 -8.297 3.447 1 93.5 281 THR A C 1
ATOM 2362 O O . THR A 1 281 ? -9.383 -9.039 2.676 1 93.5 281 THR A O 1
ATOM 2365 N N . PHE A 1 282 ? -10.875 -8.75 4.32 1 89.44 282 PHE A N 1
ATOM 2366 C CA . PHE A 1 282 ? -11.109 -10.18 4.488 1 89.44 282 PHE A CA 1
ATOM 2367 C C . PHE A 1 282 ? -11.703 -10.781 3.221 1 89.44 282 PHE A C 1
ATOM 2369 O O . PHE A 1 282 ? -11.711 -12.008 3.055 1 89.44 282 PHE A O 1
ATOM 2376 N N . PHE A 1 283 ? -12.148 -9.922 2.354 1 89 283 PHE A N 1
ATOM 2377 C CA . PHE A 1 283 ? -12.695 -10.391 1.084 1 89 283 PHE A CA 1
ATOM 2378 C C . PHE A 1 283 ? -11.695 -11.289 0.363 1 89 283 PHE A C 1
ATOM 2380 O O . PHE A 1 283 ? -12.086 -12.242 -0.311 1 89 283 PHE A O 1
ATOM 2387 N N . CYS A 1 284 ? -10.445 -11.062 0.553 1 88.5 284 CYS A N 1
ATOM 2388 C CA . CYS A 1 284 ? -9.414 -11.844 -0.114 1 88.5 284 CYS A CA 1
ATOM 2389 C C . CYS A 1 284 ? -9.406 -13.281 0.402 1 88.5 284 CYS A C 1
ATOM 2391 O O . CYS A 1 284 ? -8.859 -14.172 -0.25 1 88.5 284 CYS A O 1
ATOM 2393 N N . GLU A 1 285 ? -10.016 -13.492 1.558 1 88.69 285 GLU A N 1
ATOM 2394 C CA . GLU A 1 285 ? -10.031 -14.828 2.141 1 88.69 285 GLU A CA 1
ATOM 2395 C C . GLU A 1 285 ? -11.242 -15.625 1.661 1 88.69 285 GLU A C 1
ATOM 2397 O O . GLU A 1 285 ? -11.312 -16.844 1.848 1 88.69 285 GLU A O 1
ATOM 2402 N N . PHE A 1 286 ? -12.109 -14.953 0.945 1 88.62 286 PHE A N 1
ATOM 2403 C CA . PHE A 1 286 ? -13.344 -15.617 0.553 1 88.62 286 PHE A CA 1
ATOM 2404 C C . PHE A 1 286 ? -13.398 -15.82 -0.956 1 88.62 286 PHE A C 1
ATOM 2406 O O . PHE A 1 286 ? -14.375 -16.359 -1.483 1 88.62 286 PHE A O 1
ATOM 2413 N N . GLN A 1 287 ? -12.391 -15.398 -1.604 1 90 287 GLN A N 1
ATOM 2414 C CA . GLN A 1 287 ? -12.281 -15.641 -3.039 1 90 287 GLN A CA 1
ATOM 2415 C C . GLN A 1 287 ? -11.289 -16.766 -3.336 1 90 287 GLN A C 1
ATOM 2417 O O . GLN A 1 287 ? -11.086 -17.656 -2.51 1 90 287 GLN A O 1
ATOM 2422 N N . HIS A 1 288 ? -10.727 -16.812 -4.48 1 92.5 288 HIS A N 1
ATOM 2423 C CA . HIS A 1 288 ? -9.938 -17.953 -4.918 1 92.5 288 HIS A CA 1
ATOM 2424 C C . HIS A 1 288 ? -8.633 -18.062 -4.133 1 92.5 288 HIS A C 1
ATOM 2426 O O . HIS A 1 288 ? -7.547 -17.953 -4.711 1 92.5 288 HIS A O 1
ATOM 2432 N N . ILE A 1 289 ? -8.805 -18.406 -2.863 1 94.25 289 ILE A N 1
ATOM 2433 C CA . ILE A 1 289 ? -7.707 -18.594 -1.917 1 94.25 289 ILE A CA 1
ATOM 2434 C C . ILE A 1 289 ? -7.094 -19.969 -2.104 1 94.25 289 ILE A C 1
ATOM 2436 O O . ILE A 1 289 ? -7.812 -20.953 -2.332 1 94.25 289 ILE A O 1
ATOM 2440 N N . ALA A 1 290 ? -5.777 -20.094 -2.016 1 94.56 290 ALA A N 1
ATOM 2441 C CA . ALA A 1 290 ? -5.078 -21.359 -2.211 1 94.56 290 ALA A CA 1
ATOM 2442 C C . ALA A 1 290 ? -5.008 -22.156 -0.909 1 94.56 290 ALA A C 1
ATOM 2444 O O . ALA A 1 290 ? -4.996 -23.391 -0.928 1 94.56 290 ALA A O 1
ATOM 2445 N N . ASN A 1 291 ? -4.93 -21.469 0.222 1 94 291 ASN A N 1
ATOM 2446 C CA . ASN A 1 291 ? -4.773 -22.109 1.522 1 94 291 ASN A CA 1
ATOM 2447 C C . ASN A 1 291 ? -5.895 -21.719 2.48 1 94 291 ASN A C 1
ATOM 2449 O O . ASN A 1 291 ? -5.664 -21 3.453 1 94 291 ASN A O 1
ATOM 2453 N N . PRO A 1 292 ? -7.066 -22.297 2.301 1 93.19 292 PRO A N 1
ATOM 2454 C CA . PRO A 1 292 ? -8.203 -21.984 3.17 1 93.19 292 PRO A CA 1
ATOM 2455 C C . PRO A 1 292 ? -7.895 -22.203 4.648 1 93.19 292 PRO A C 1
ATOM 2457 O O . PRO A 1 292 ? -8.578 -21.656 5.516 1 93.19 292 PRO A O 1
ATOM 2460 N N . GLN A 1 293 ? -6.797 -22.906 4.953 1 90.62 293 GLN A N 1
ATOM 2461 C CA . GLN A 1 293 ? -6.402 -23.203 6.328 1 90.62 293 GLN A CA 1
ATOM 2462 C C . GLN A 1 293 ? -6.043 -21.922 7.078 1 90.62 293 GLN A C 1
ATOM 2464 O O . GLN A 1 293 ? -6.145 -21.859 8.305 1 90.62 293 GLN A O 1
ATOM 2469 N N . TYR A 1 294 ? -5.625 -20.984 6.34 1 90.25 294 TYR A N 1
ATOM 2470 C CA . TYR A 1 294 ? -5.262 -19.734 6.973 1 90.25 294 TYR A CA 1
ATOM 2471 C C . TYR A 1 294 ? -6.434 -19.156 7.754 1 90.25 294 TYR A C 1
ATOM 2473 O O . TYR A 1 294 ? -6.297 -18.812 8.938 1 90.25 294 TYR A O 1
ATOM 2481 N N . PHE A 1 295 ? -7.559 -19.094 7.082 1 89.44 295 PHE A N 1
ATOM 2482 C CA . PHE A 1 295 ? -8.75 -18.578 7.746 1 89.44 295 PHE A CA 1
ATOM 2483 C C . PHE A 1 295 ? -9.242 -19.562 8.805 1 89.44 295 PHE A C 1
ATOM 2485 O O . PHE A 1 295 ? -9.633 -19.156 9.898 1 89.44 295 PHE A O 1
ATOM 2492 N N . GLU A 1 296 ? -9.211 -20.828 8.508 1 89.81 296 GLU A N 1
ATOM 2493 C CA . GLU A 1 296 ? -9.742 -21.859 9.391 1 89.81 296 GLU A CA 1
ATOM 2494 C C . GLU A 1 296 ? -8.953 -21.938 10.695 1 89.81 296 GLU A C 1
ATOM 2496 O O . GLU A 1 296 ? -9.523 -22.109 11.766 1 89.81 296 GLU A O 1
ATOM 2501 N N . LYS A 1 297 ? -7.656 -21.75 10.602 1 84.19 297 LYS A N 1
ATOM 2502 C CA . LYS A 1 297 ? -6.809 -21.812 11.789 1 84.19 297 LYS A CA 1
ATOM 2503 C C . LYS A 1 297 ? -7.035 -20.594 12.688 1 84.19 297 LYS A C 1
ATOM 2505 O O . LYS A 1 297 ? -7 -20.719 13.914 1 84.19 297 LYS A O 1
ATOM 2510 N N . SER A 1 298 ? -7.211 -19.547 12.07 1 78.5 298 SER A N 1
ATOM 2511 C CA . SER A 1 298 ? -7.445 -18.328 12.836 1 78.5 298 SER A CA 1
ATOM 2512 C C . SER A 1 298 ? -8.781 -18.391 13.578 1 78.5 298 SER A C 1
ATOM 2514 O O . SER A 1 298 ? -8.945 -17.75 14.617 1 78.5 298 SER A O 1
ATOM 2516 N N . SER A 1 299 ? -9.648 -19.25 13.125 1 73.44 299 SER A N 1
ATOM 2517 C CA . SER A 1 299 ? -10.992 -19.297 13.688 1 73.44 299 SER A CA 1
ATOM 2518 C C . SER A 1 299 ? -11.156 -20.484 14.633 1 73.44 299 SER A C 1
ATOM 2520 O O . SER A 1 299 ? -12.188 -20.625 15.289 1 73.44 299 SER A O 1
ATOM 2522 N N . ASP A 1 300 ? -10.148 -21.266 14.648 1 75.06 300 ASP A N 1
ATOM 2523 C CA . ASP A 1 300 ? -10.242 -22.453 15.5 1 75.06 300 ASP A CA 1
ATOM 2524 C C . ASP A 1 300 ? -10.156 -22.062 16.984 1 75.06 300 ASP A C 1
ATOM 2526 O O . ASP A 1 300 ? -10.703 -22.75 17.844 1 75.06 300 ASP A O 1
ATOM 2530 N N . ASP A 1 301 ? -9.492 -20.953 17.172 1 70.94 301 ASP A N 1
ATOM 2531 C CA . ASP A 1 301 ? -9.445 -20.453 18.531 1 70.94 301 ASP A CA 1
ATOM 2532 C C . ASP A 1 301 ? -10.602 -19.484 18.812 1 70.94 301 ASP A C 1
ATOM 2534 O O . ASP A 1 301 ? -10.672 -18.406 18.219 1 70.94 301 ASP A O 1
ATOM 2538 N N . GLU A 1 302 ? -11.492 -20.016 19.641 1 70.94 302 GLU A N 1
ATOM 2539 C CA . GLU A 1 302 ? -12.68 -19.234 19.938 1 70.94 302 GLU A CA 1
ATOM 2540 C C . GLU A 1 302 ? -12.312 -17.844 20.438 1 70.94 302 GLU A C 1
ATOM 2542 O O . GLU A 1 302 ? -13.047 -16.875 20.203 1 70.94 302 GLU A O 1
ATOM 2547 N N . ASN A 1 303 ? -11.164 -17.781 21 1 68.75 303 ASN A N 1
ATOM 2548 C CA . ASN A 1 303 ? -10.766 -16.516 21.594 1 68.75 303 ASN A CA 1
ATOM 2549 C C . ASN A 1 303 ? -10.258 -15.547 20.531 1 68.75 303 ASN A C 1
ATOM 2551 O O . ASN A 1 303 ? -10.156 -14.344 20.766 1 68.75 303 ASN A O 1
ATOM 2555 N N . SER A 1 304 ? -10.055 -16.062 19.328 1 70.88 304 SER A N 1
ATOM 2556 C CA . SER A 1 304 ? -9.492 -15.203 18.281 1 70.88 304 SER A CA 1
ATOM 2557 C C . SER A 1 304 ? -10.562 -14.773 17.281 1 70.88 304 SER A C 1
ATOM 2559 O O . SER A 1 304 ? -10.258 -14.172 16.25 1 70.88 304 SER A O 1
ATOM 2561 N N . LEU A 1 305 ? -11.812 -14.953 17.719 1 77.25 305 LEU A N 1
ATOM 2562 C CA . LEU A 1 305 ? -12.883 -14.688 16.766 1 77.25 305 LEU A CA 1
ATOM 2563 C C . LEU A 1 305 ? -13.406 -13.266 16.906 1 77.25 305 LEU A C 1
ATOM 2565 O O . LEU A 1 305 ? -14.234 -12.82 16.109 1 77.25 305 LEU A O 1
ATOM 2569 N N . TRP A 1 306 ? -12.898 -12.5 17.859 1 77.31 306 TRP A N 1
ATOM 2570 C CA . TRP A 1 306 ? -13.383 -11.156 18.141 1 77.31 306 TRP A CA 1
ATOM 2571 C C . TRP A 1 306 ? -13.25 -10.25 16.922 1 77.31 306 TRP A C 1
ATOM 2573 O O . TRP A 1 306 ? -14.078 -9.367 16.703 1 77.31 306 TRP A O 1
ATOM 2583 N N . PHE A 1 307 ? -12.336 -10.5 16.031 1 75.75 307 PHE A N 1
ATOM 2584 C CA . PHE A 1 307 ? -12.086 -9.625 14.891 1 75.75 307 PHE A CA 1
ATOM 2585 C C . PHE A 1 307 ? -13.156 -9.797 13.82 1 75.75 307 PHE A C 1
ATOM 2587 O O . PHE A 1 307 ? -13.305 -8.945 12.938 1 75.75 307 PHE A O 1
ATOM 2594 N N . LEU A 1 308 ? -13.977 -10.82 13.992 1 76.25 308 LEU A N 1
ATOM 2595 C CA . LEU A 1 308 ? -15.023 -11.094 13.008 1 76.25 308 LEU A CA 1
ATOM 2596 C C . LEU A 1 308 ? -16.328 -10.422 13.398 1 76.25 308 LEU A C 1
ATOM 2598 O O . LEU A 1 308 ? -17.297 -10.461 12.641 1 76.25 308 LEU A O 1
ATOM 2602 N N . ASN A 1 309 ? -16.359 -9.742 14.625 1 78.75 309 ASN A N 1
ATOM 2603 C CA . ASN A 1 309 ? -17.562 -9.102 15.148 1 78.75 309 ASN A CA 1
ATOM 2604 C C . ASN A 1 309 ? -17.328 -7.613 15.391 1 78.75 309 ASN A C 1
ATOM 2606 O O . ASN A 1 309 ? -17.625 -7.105 16.469 1 78.75 309 ASN A O 1
ATOM 2610 N N . THR A 1 310 ? -16.828 -6.961 14.375 1 80.12 310 THR A N 1
ATOM 2611 C CA . THR A 1 310 ? -16.484 -5.562 14.57 1 80.12 310 THR A CA 1
ATOM 2612 C C . THR A 1 310 ? -17.438 -4.648 13.805 1 80.12 310 THR A C 1
ATOM 2614 O O . THR A 1 310 ? -17.125 -3.477 13.578 1 80.12 310 THR A O 1
ATOM 2617 N N . THR A 1 311 ? -18.625 -5.098 13.523 1 87.25 311 THR A N 1
ATOM 2618 C CA . THR A 1 311 ? -19.531 -4.352 12.664 1 87.25 311 THR A CA 1
ATOM 2619 C C . THR A 1 311 ? -20.172 -3.203 13.438 1 87.25 311 THR A C 1
ATOM 2621 O O . THR A 1 311 ? -20.734 -2.279 12.836 1 87.25 311 THR A O 1
ATOM 2624 N N . MET A 1 312 ? -20.062 -3.16 14.773 1 90.62 312 MET A N 1
ATOM 2625 C CA . MET A 1 312 ? -20.672 -2.121 15.609 1 90.62 312 MET A CA 1
ATOM 2626 C C . MET A 1 312 ? -19.984 -0.777 15.383 1 90.62 312 MET A C 1
ATOM 2628 O O . MET A 1 312 ? -20.531 0.27 15.727 1 90.62 312 MET A O 1
ATOM 2632 N N . ILE A 1 313 ? -18.875 -0.822 14.719 1 89.88 313 ILE A N 1
ATOM 2633 C CA . ILE A 1 313 ? -18.094 0.384 14.508 1 89.88 313 ILE A CA 1
ATOM 2634 C C . ILE A 1 313 ? -18.875 1.381 13.664 1 89.88 313 ILE A C 1
ATOM 2636 O O . ILE A 1 313 ? -18.734 2.594 13.828 1 89.88 313 ILE A O 1
ATOM 2640 N N . ILE A 1 314 ? -19.812 0.912 12.859 1 92.56 314 ILE A N 1
ATOM 2641 C CA . ILE A 1 314 ? -20.578 1.752 11.945 1 92.56 314 ILE A CA 1
ATOM 2642 C C . ILE A 1 314 ? -21.531 2.646 12.734 1 92.56 314 ILE A C 1
ATOM 2644 O O . ILE A 1 314 ? -21.938 3.711 12.258 1 92.56 314 ILE A O 1
ATOM 2648 N N . GLU A 1 315 ? -21.891 2.266 14 1 94.62 315 GLU A N 1
ATOM 2649 C CA . GLU A 1 315 ? -22.812 3.025 14.836 1 94.62 315 GLU A CA 1
ATOM 2650 C C . GLU A 1 315 ? -22.234 4.402 15.172 1 94.62 315 GLU A C 1
ATOM 2652 O O . GLU A 1 315 ? -22.984 5.344 15.43 1 94.62 315 GLU A O 1
ATOM 2657 N N . THR A 1 316 ? -20.953 4.484 15.141 1 92.56 316 THR A N 1
ATOM 2658 C CA . THR A 1 316 ? -20.297 5.758 15.422 1 92.56 316 THR A CA 1
ATOM 2659 C C . THR A 1 316 ? -20.734 6.824 14.422 1 92.56 316 THR A C 1
ATOM 2661 O O . THR A 1 316 ? -20.922 7.988 14.789 1 92.56 316 THR A O 1
ATOM 2664 N N . TYR A 1 317 ? -20.953 6.473 13.258 1 95.19 317 TYR A N 1
ATOM 2665 C CA . TYR A 1 317 ? -21.344 7.418 12.211 1 95.19 317 TYR A CA 1
ATOM 2666 C C . TYR A 1 317 ? -22.781 7.883 12.398 1 95.19 317 TYR A C 1
ATOM 2668 O O . TYR A 1 317 ? -23.109 9.039 12.133 1 95.19 317 TYR A O 1
ATOM 2676 N N . PHE A 1 318 ? -23.656 7.004 12.898 1 97.25 318 PHE A N 1
ATOM 2677 C CA . PHE A 1 318 ? -25.016 7.41 13.195 1 97.25 318 PHE A CA 1
ATOM 2678 C C . PHE A 1 318 ? -25.047 8.406 14.344 1 97.25 318 PHE A C 1
ATOM 2680 O O . PHE A 1 318 ? -25.797 9.391 14.297 1 97.25 318 PHE A O 1
ATOM 2687 N N . VAL A 1 319 ? -24.219 8.141 15.273 1 97 319 VAL A N 1
ATOM 2688 C CA . VAL A 1 319 ? -24.141 9.031 16.422 1 97 319 VAL A CA 1
ATOM 2689 C C . VAL A 1 319 ? -23.688 10.414 15.977 1 97 319 VAL A C 1
ATOM 2691 O O . VAL A 1 319 ? -24.281 11.43 16.344 1 97 319 VAL A O 1
ATOM 2694 N N . MET A 1 320 ? -22.688 10.461 15.188 1 95.25 320 MET A N 1
ATOM 2695 C CA . MET A 1 320 ? -22.156 11.734 14.711 1 95.25 320 MET A CA 1
ATOM 2696 C C . MET A 1 320 ? -23.172 12.469 13.852 1 95.25 320 MET A C 1
ATOM 2698 O O . MET A 1 320 ? -23.312 13.695 13.961 1 95.25 320 MET A O 1
ATOM 2702 N N . SER A 1 321 ? -23.891 11.742 13.023 1 96.31 321 SER A N 1
ATOM 2703 C CA . SER A 1 321 ? -24.922 12.352 12.188 1 96.31 321 SER A CA 1
ATOM 2704 C C . SER A 1 321 ? -26.016 12.992 13.031 1 96.31 321 SER A C 1
ATOM 2706 O O . SER A 1 321 ? -26.438 14.117 12.758 1 96.31 321 SER A O 1
ATOM 2708 N N . GLY A 1 322 ? -26.453 12.305 14.086 1 97.19 322 GLY A N 1
ATOM 2709 C CA . GLY A 1 322 ? -27.453 12.859 14.977 1 97.19 322 GLY A CA 1
ATOM 2710 C C . GLY A 1 322 ? -26.953 14.086 15.734 1 97.19 322 GLY A C 1
ATOM 2711 O O . GLY A 1 322 ? -27.688 15.062 15.875 1 97.19 322 GLY A O 1
ATOM 2712 N N . LEU A 1 323 ? -25.734 14.016 16.156 1 96.5 323 LEU A N 1
ATOM 2713 C CA . LEU A 1 323 ? -25.109 15.102 16.906 1 96.5 323 LEU A CA 1
ATOM 2714 C C . LEU A 1 323 ? -25.078 16.391 16.078 1 96.5 323 LEU A C 1
ATOM 2716 O O . LEU A 1 323 ? -25.562 17.422 16.531 1 96.5 323 LEU A O 1
ATOM 2720 N N . PHE A 1 324 ? -24.625 16.312 14.891 1 94.5 324 PHE A N 1
ATOM 2721 C CA . PHE A 1 324 ? -24.422 17.516 14.078 1 94.5 324 PHE A CA 1
ATOM 2722 C C . PHE A 1 324 ? -25.75 18 13.5 1 94.5 324 PHE A C 1
ATOM 2724 O O . PHE A 1 324 ? -25.938 19.203 13.297 1 94.5 324 PHE A O 1
ATOM 2731 N N . LEU A 1 325 ? -26.656 17.047 13.242 1 95.75 325 LEU A N 1
ATOM 2732 C CA . LEU A 1 325 ? -27.984 17.453 12.812 1 95.75 325 LEU A CA 1
ATOM 2733 C C . LEU A 1 325 ? -28.641 18.344 13.859 1 95.75 325 LEU A C 1
ATOM 2735 O O . LEU A 1 325 ? -29.172 19.406 13.531 1 95.75 325 LEU A O 1
ATOM 2739 N N . PHE A 1 326 ? -28.547 17.953 15.078 1 96.69 326 PHE A N 1
ATOM 2740 C CA . PHE A 1 326 ? -29.188 18.703 16.141 1 96.69 326 PHE A CA 1
ATOM 2741 C C . PHE A 1 326 ? -28.5 20.047 16.359 1 96.69 326 PHE A C 1
ATOM 2743 O O . PHE A 1 326 ? -29.156 21.062 16.547 1 96.69 326 PHE A O 1
ATOM 2750 N N . ILE A 1 327 ? -27.219 20.062 16.344 1 94.06 327 ILE A N 1
ATOM 2751 C CA . ILE A 1 327 ? -26.469 21.297 16.547 1 94.06 327 ILE A CA 1
ATOM 2752 C C . ILE A 1 327 ? -26.797 22.297 15.438 1 94.06 327 ILE A C 1
ATOM 2754 O O . ILE A 1 327 ? -27.078 23.469 15.711 1 94.06 327 ILE A O 1
ATOM 2758 N N . LYS A 1 328 ? -26.766 21.812 14.227 1 91.31 328 LYS A N 1
ATOM 2759 C CA . LYS A 1 328 ? -27.094 22.672 13.094 1 91.31 328 LYS A CA 1
ATOM 2760 C C . LYS A 1 328 ? -28.516 23.219 13.203 1 91.31 328 LYS A C 1
ATOM 2762 O O . LYS A 1 328 ? -28.75 24.391 12.93 1 91.31 328 LYS A O 1
ATOM 2767 N N . PHE A 1 329 ? -29.406 22.391 13.555 1 92.31 329 PHE A N 1
ATOM 2768 C CA . PHE A 1 329 ? -30.812 22.797 13.672 1 92.31 329 PHE A CA 1
ATOM 2769 C C . PHE A 1 329 ? -31 23.828 14.773 1 92.31 329 PHE A C 1
ATOM 2771 O O . PHE A 1 329 ? -31.734 24.797 14.609 1 92.31 329 PHE A O 1
ATOM 2778 N N . GLN A 1 330 ? -30.312 23.656 15.875 1 90.38 330 GLN A N 1
ATOM 2779 C CA . GLN A 1 330 ? -30.422 24.562 17.016 1 90.38 330 GLN A CA 1
ATOM 2780 C C . GLN A 1 330 ? -29.797 25.922 16.688 1 90.38 330 GLN A C 1
ATOM 2782 O O . GLN A 1 330 ? -30.297 26.953 17.125 1 90.38 330 GLN A O 1
ATOM 2787 N N . GLN A 1 331 ? -28.766 25.859 16.047 1 87.62 331 GLN A N 1
ATOM 2788 C CA . GLN A 1 331 ? -28.094 27.094 15.664 1 87.62 331 GLN A CA 1
ATOM 2789 C C . GLN A 1 331 ? -28.938 27.906 14.688 1 87.62 331 GLN A C 1
ATOM 2791 O O . GLN A 1 331 ? -28.953 29.141 14.75 1 87.62 331 GLN A O 1
ATOM 2796 N N . GLY A 1 332 ? -29.672 27.312 13.852 1 86.81 332 GLY A N 1
ATOM 2797 C CA . GLY A 1 332 ? -30.484 28 12.852 1 86.81 332 GLY A CA 1
ATOM 2798 C C . GLY A 1 332 ? -31.828 28.438 13.375 1 86.81 332 GLY A C 1
ATOM 2799 O O . GLY A 1 332 ? -32.5 29.297 12.781 1 86.81 332 GLY A O 1
ATOM 2800 N N . ARG A 1 333 ? -32.281 27.938 14.422 1 86.19 333 ARG A N 1
ATOM 2801 C CA . ARG A 1 333 ? -33.594 28.25 14.992 1 86.19 333 ARG A CA 1
ATOM 2802 C C . ARG A 1 333 ? -34.656 28.234 13.914 1 86.19 333 ARG A C 1
ATOM 2804 O O . ARG A 1 333 ? -35.438 29.203 13.781 1 86.19 333 ARG A O 1
ATOM 2811 N N . TYR A 1 334 ? -34.812 27.172 13.227 1 88.69 334 TYR A N 1
ATOM 2812 C CA . TYR A 1 334 ? -35.594 27.078 12.016 1 88.69 334 TYR A CA 1
ATOM 2813 C C . TYR A 1 334 ? -37.094 26.938 12.359 1 88.69 334 TYR A C 1
ATOM 2815 O O . TYR A 1 334 ? -37.938 27.391 11.602 1 88.69 334 TYR A O 1
ATOM 2823 N N . VAL A 1 335 ? -37.344 26.25 13.469 1 94.19 335 VAL A N 1
ATOM 2824 C CA . VAL A 1 335 ? -38.719 25.969 13.844 1 94.19 335 VAL A CA 1
ATOM 2825 C C . VAL A 1 335 ? -38.969 26.406 15.289 1 94.19 335 VAL A C 1
ATOM 2827 O O . VAL A 1 335 ? -38.125 26.203 16.156 1 94.19 335 VAL A O 1
ATOM 2830 N N . SER A 1 336 ? -40.094 27.031 15.438 1 93.69 336 SER A N 1
ATOM 2831 C CA . SER A 1 336 ? -40.562 27.453 16.75 1 93.69 336 SER A CA 1
ATOM 2832 C C . SER A 1 336 ? -42.031 27.062 16.953 1 93.69 336 SER A C 1
ATOM 2834 O O . SER A 1 336 ? -42.688 26.609 16 1 93.69 336 SER A O 1
ATOM 2836 N N . PRO A 1 337 ? -42.531 27.125 18.141 1 94.25 337 PRO A N 1
ATOM 2837 C CA . PRO A 1 337 ? -43.938 26.781 18.391 1 94.25 337 PRO A CA 1
ATOM 2838 C C . PRO A 1 337 ? -44.906 27.609 17.547 1 94.25 337 PRO A C 1
ATOM 2840 O O . PRO A 1 337 ? -46.031 27.172 17.266 1 94.25 337 PRO A O 1
ATOM 2843 N N . GLN A 1 338 ? -44.5 28.797 17.047 1 95.19 338 GLN A N 1
ATOM 2844 C CA . GLN A 1 338 ? -45.344 29.688 16.266 1 95.19 338 GLN A CA 1
ATOM 2845 C C . GLN A 1 338 ? -45.219 29.422 14.773 1 95.19 338 GLN A C 1
ATOM 2847 O O . GLN A 1 338 ? -45.969 29.969 13.969 1 95.19 338 GLN A O 1
ATOM 2852 N N . THR A 1 339 ? -44.375 28.5 14.438 1 95.5 339 THR A N 1
ATOM 2853 C CA . THR A 1 339 ? -44.156 28.188 13.023 1 95.5 339 THR A CA 1
ATOM 2854 C C . THR A 1 339 ? -45.375 27.5 12.422 1 95.5 339 THR A C 1
ATOM 2856 O O . THR A 1 339 ? -45.906 26.531 13 1 95.5 339 THR A O 1
ATOM 2859 N N . SER A 1 340 ? -45.812 28 11.234 1 96.06 340 SER A N 1
ATOM 2860 C CA . SER A 1 340 ? -46.969 27.391 10.555 1 96.06 340 SER A CA 1
ATOM 2861 C C . SER A 1 340 ? -46.594 26.031 9.984 1 96.06 340 SER A C 1
ATOM 2863 O O . SER A 1 340 ? -45.438 25.734 9.75 1 96.06 340 SER A O 1
ATOM 2865 N N . TRP A 1 341 ? -47.594 25.156 9.742 1 95.88 341 TRP A N 1
ATOM 2866 C CA . TRP A 1 341 ? -47.406 23.812 9.195 1 95.88 341 TRP A CA 1
ATOM 2867 C C . TRP A 1 341 ? -46.875 23.891 7.77 1 95.88 341 TRP A C 1
ATOM 2869 O O . TRP A 1 341 ? -46.062 23.031 7.352 1 95.88 341 TRP A O 1
ATOM 2879 N N . GLN A 1 342 ? -47.219 24.859 7.02 1 96.19 342 GLN A N 1
ATOM 2880 C CA . GLN A 1 342 ? -46.719 25.047 5.668 1 96.19 342 GLN A CA 1
ATOM 2881 C C . GLN A 1 342 ? -45.219 25.312 5.68 1 96.19 342 GLN A C 1
ATOM 2883 O O . GLN A 1 342 ? -44.469 24.703 4.914 1 96.19 342 GLN A O 1
ATOM 2888 N N . LYS A 1 343 ? -44.844 26.219 6.535 1 94.56 343 LYS A N 1
ATOM 2889 C CA . LYS A 1 343 ? -43.438 26.531 6.664 1 94.56 343 LYS A CA 1
ATOM 2890 C C . LYS A 1 343 ? -42.656 25.344 7.223 1 94.56 343 LYS A C 1
ATOM 2892 O O . LYS A 1 343 ? -41.5 25.094 6.82 1 94.56 343 LYS A O 1
ATOM 2897 N N . PHE A 1 344 ? -43.312 24.656 8.125 1 96.12 344 PHE A N 1
ATOM 2898 C CA . PHE A 1 344 ? -42.75 23.453 8.711 1 96.12 344 PHE A CA 1
ATOM 2899 C C . PHE A 1 344 ? -42.375 22.453 7.625 1 96.12 344 PHE A C 1
ATOM 2901 O O . PHE A 1 344 ? -41.219 21.984 7.578 1 96.12 344 PHE A O 1
ATOM 2908 N N . PHE A 1 345 ? -43.188 22.172 6.715 1 96.56 345 PHE A N 1
ATOM 2909 C CA . PHE A 1 345 ? -42.969 21.188 5.676 1 96.56 345 PHE A CA 1
ATOM 2910 C C . PHE A 1 345 ? -42 21.703 4.625 1 96.56 345 PHE A C 1
ATOM 2912 O O . PHE A 1 345 ? -41.219 20.953 4.062 1 96.56 345 PHE A O 1
ATOM 2919 N N . LEU A 1 346 ? -42 22.969 4.379 1 94.62 346 LEU A N 1
ATOM 2920 C CA . LEU A 1 346 ? -41.062 23.562 3.434 1 94.62 346 LEU A CA 1
ATOM 2921 C C . LEU A 1 346 ? -39.625 23.406 3.932 1 94.62 346 LEU A C 1
ATOM 2923 O O . LEU A 1 346 ? -38.75 23.062 3.164 1 94.62 346 LEU A O 1
ATOM 2927 N N . ILE A 1 347 ? -39.469 23.703 5.23 1 94 347 ILE A N 1
ATOM 2928 C CA . ILE A 1 347 ? -38.156 23.578 5.832 1 94 347 ILE A CA 1
ATOM 2929 C C . ILE A 1 347 ? -37.688 22.125 5.793 1 94 347 ILE A C 1
ATOM 2931 O O . ILE A 1 347 ? -36.562 21.828 5.457 1 94 347 ILE A O 1
ATOM 2935 N N . TYR A 1 348 ? -38.594 21.219 6.086 1 96.44 348 TYR A N 1
ATOM 2936 C CA . TYR A 1 348 ? -38.312 19.797 6.074 1 96.44 348 TYR A CA 1
ATOM 2937 C C . TYR A 1 348 ? -37.875 19.344 4.691 1 96.44 348 TYR A C 1
ATOM 2939 O O . TYR A 1 348 ? -36.844 18.672 4.555 1 96.44 348 TYR A O 1
ATOM 2947 N N . ILE A 1 349 ? -38.562 19.734 3.68 1 95.94 349 ILE A N 1
ATOM 2948 C CA . ILE A 1 349 ? -38.281 19.344 2.307 1 95.94 349 ILE A CA 1
ATOM 2949 C C . ILE A 1 349 ? -36.938 19.953 1.863 1 95.94 349 ILE A C 1
ATOM 2951 O O . ILE A 1 349 ? -36.156 19.297 1.17 1 95.94 349 ILE A O 1
ATOM 2955 N N . GLN A 1 350 ? -36.688 21.141 2.238 1 91.94 350 GLN A N 1
ATOM 2956 C CA . GLN A 1 350 ? -35.469 21.812 1.877 1 91.94 350 GLN A CA 1
ATOM 2957 C C . GLN A 1 350 ? -34.25 21.062 2.43 1 91.94 350 GLN A C 1
ATOM 2959 O O . GLN A 1 350 ? -33.281 20.828 1.712 1 91.94 350 GLN A O 1
ATOM 2964 N N . PHE A 1 351 ? -34.375 20.656 3.678 1 93.12 351 PHE A N 1
ATOM 2965 C CA . PHE A 1 351 ? -33.281 19.922 4.297 1 93.12 351 PHE A CA 1
ATOM 2966 C C . PHE A 1 351 ? -33.062 18.578 3.605 1 93.12 351 PHE A C 1
ATOM 2968 O O . PHE A 1 351 ? -31.938 18.172 3.348 1 93.12 351 PHE A O 1
ATOM 2975 N N . MET A 1 352 ? -34.125 17.938 3.271 1 95.31 352 MET A N 1
ATOM 2976 C CA . MET A 1 352 ? -34.062 16.625 2.635 1 95.31 352 MET A CA 1
ATOM 2977 C C . MET A 1 352 ? -33.469 16.734 1.229 1 95.31 352 MET A C 1
ATOM 2979 O O . MET A 1 352 ? -32.656 15.898 0.826 1 95.31 352 MET A O 1
ATOM 2983 N N . VAL A 1 353 ? -33.844 17.75 0.542 1 93.69 353 VAL A N 1
ATOM 2984 C CA . VAL A 1 353 ? -33.406 17.938 -0.836 1 93.69 353 VAL A CA 1
ATOM 2985 C C . VAL A 1 353 ? -31.906 18.25 -0.858 1 93.69 353 VAL A C 1
ATOM 2987 O O . VAL A 1 353 ? -31.156 17.688 -1.669 1 93.69 353 VAL A O 1
ATOM 2990 N N . PHE A 1 354 ? -31.453 19.047 -0.005 1 90.19 354 PHE A N 1
ATOM 2991 C CA . PHE A 1 354 ? -30.047 19.422 0.008 1 90.19 354 PHE A CA 1
ATOM 2992 C C . PHE A 1 354 ? -29.172 18.234 0.402 1 90.19 354 PHE A C 1
ATOM 2994 O O . PHE A 1 354 ? -28.078 18.062 -0.127 1 90.19 354 PHE A O 1
ATOM 3001 N N . ARG A 1 355 ? -29.625 17.5 1.318 1 91.31 355 ARG A N 1
ATOM 3002 C CA . ARG A 1 355 ? -28.875 16.297 1.688 1 91.31 355 ARG A CA 1
ATOM 3003 C C . ARG A 1 355 ? -28.844 15.305 0.537 1 91.31 355 ARG A C 1
ATOM 3005 O O . ARG A 1 355 ? -27.812 14.656 0.3 1 91.31 355 ARG A O 1
ATOM 3012 N N . PHE A 1 356 ? -29.953 15.211 -0.176 1 93.75 356 PHE A N 1
ATOM 3013 C CA . PHE A 1 356 ? -30.047 14.32 -1.33 1 93.75 356 PHE A CA 1
ATOM 3014 C C . PHE A 1 356 ? -29.078 14.758 -2.42 1 93.75 356 PHE A C 1
ATOM 3016 O O . PHE A 1 356 ? -28.406 13.914 -3.027 1 93.75 356 PHE A O 1
ATOM 3023 N N . ILE A 1 357 ? -28.969 16.031 -2.619 1 92.12 357 ILE A N 1
ATOM 3024 C CA . ILE A 1 357 ? -28.094 16.578 -3.646 1 92.12 357 ILE A CA 1
ATOM 3025 C C . ILE A 1 357 ? -26.641 16.297 -3.285 1 92.12 357 ILE A C 1
ATOM 3027 O O . ILE A 1 357 ? -25.797 16.094 -4.168 1 92.12 357 ILE A O 1
ATOM 3031 N N . ARG A 1 358 ? -26.359 16.125 -2.059 1 88.94 358 ARG A N 1
ATOM 3032 C CA . ARG A 1 358 ? -25 15.844 -1.593 1 88.94 358 ARG A CA 1
ATOM 3033 C C . ARG A 1 358 ? -24.625 14.398 -1.889 1 88.94 358 ARG A C 1
ATOM 3035 O O . ARG A 1 358 ? -23.469 14.117 -2.225 1 88.94 358 ARG A O 1
ATOM 3042 N N . PHE A 1 359 ? -25.547 13.477 -1.911 1 92.69 359 PHE A N 1
ATOM 3043 C CA . PHE A 1 359 ? -25.281 12.047 -2.064 1 92.69 359 PHE A CA 1
ATOM 3044 C C . PHE A 1 359 ? -25.359 11.633 -3.527 1 92.69 359 PHE A C 1
ATOM 3046 O O . PHE A 1 359 ? -24.562 10.828 -4 1 92.69 359 PHE A O 1
ATOM 3053 N N . LEU A 1 360 ? -26.219 12.211 -4.223 1 93.56 360 LEU A N 1
ATOM 3054 C CA . LEU A 1 360 ? -26.703 11.719 -5.508 1 93.56 360 LEU A CA 1
ATOM 3055 C C . LEU A 1 360 ? -25.578 11.68 -6.531 1 93.56 360 LEU A C 1
ATOM 3057 O O . LEU A 1 360 ? -25.406 10.688 -7.242 1 93.56 360 LEU A O 1
ATOM 3061 N N . PRO A 1 361 ? -24.766 12.711 -6.672 1 94.31 361 PRO A N 1
ATOM 3062 C CA . PRO A 1 361 ? -23.75 12.68 -7.727 1 94.31 361 PRO A CA 1
ATOM 3063 C C . PRO A 1 361 ? -22.734 11.547 -7.547 1 94.31 361 PRO A C 1
ATOM 3065 O O . PRO A 1 361 ? -22.422 10.836 -8.508 1 94.31 361 PRO A O 1
ATOM 3068 N N . THR A 1 362 ? -22.312 11.312 -6.359 1 95.44 362 THR A N 1
ATOM 3069 C CA . THR A 1 362 ? -21.312 10.281 -6.113 1 95.44 362 THR A CA 1
ATOM 3070 C C . THR A 1 362 ? -21.922 8.891 -6.227 1 95.44 362 THR A C 1
ATOM 3072 O O . THR A 1 362 ? -21.328 7.988 -6.812 1 95.44 362 THR A O 1
ATOM 3075 N N . VAL A 1 363 ? -23.125 8.703 -5.703 1 96 363 VAL A N 1
ATOM 3076 C CA . VAL A 1 363 ? -23.812 7.41 -5.777 1 96 363 VAL A CA 1
ATOM 3077 C C . VAL A 1 363 ? -24.156 7.094 -7.23 1 96 363 VAL A C 1
ATOM 3079 O O . VAL A 1 363 ? -23.984 5.957 -7.68 1 96 363 VAL A O 1
ATOM 3082 N N . GLY A 1 364 ? -24.625 8.133 -7.855 1 95.69 364 GLY A N 1
ATOM 3083 C CA . GLY A 1 364 ? -24.938 7.953 -9.266 1 95.69 364 GLY A CA 1
ATOM 3084 C C . GLY A 1 364 ? -23.719 7.543 -10.086 1 95.69 364 GLY A C 1
ATOM 3085 O O . GLY A 1 364 ? -23.812 6.637 -10.914 1 95.69 364 GLY A O 1
ATOM 3086 N N . LEU A 1 365 ? -22.594 8.188 -9.867 1 96.62 365 LEU A N 1
ATOM 3087 C CA . LEU A 1 365 ? -21.375 7.859 -10.594 1 96.62 365 LEU A CA 1
ATOM 3088 C C . LEU A 1 365 ? -20.891 6.449 -10.266 1 96.62 365 LEU A C 1
ATOM 3090 O O . LEU A 1 365 ? -20.391 5.738 -11.133 1 96.62 365 LEU A O 1
ATOM 3094 N N . LEU A 1 366 ? -21.047 6.062 -9 1 96.75 366 LEU A N 1
ATOM 3095 C CA . LEU A 1 366 ? -20.672 4.711 -8.602 1 96.75 366 LEU A CA 1
ATOM 3096 C C . LEU A 1 366 ? -21.484 3.67 -9.359 1 96.75 366 LEU A C 1
ATOM 3098 O O . LEU A 1 366 ? -20.922 2.709 -9.891 1 96.75 366 LEU A O 1
ATOM 3102 N N . ILE A 1 367 ? -22.781 3.873 -9.383 1 96.38 367 ILE A N 1
ATOM 3103 C CA . ILE A 1 367 ? -23.688 2.924 -10.023 1 96.38 367 ILE A CA 1
ATOM 3104 C C . ILE A 1 367 ? -23.391 2.852 -11.523 1 96.38 367 ILE A C 1
ATOM 3106 O O . ILE A 1 367 ? -23.312 1.764 -12.094 1 96.38 367 ILE A O 1
ATOM 3110 N N . LEU A 1 368 ? -23.156 3.992 -12.125 1 96.69 368 LEU A N 1
ATOM 3111 C CA . LEU A 1 368 ? -22.828 4.016 -13.547 1 96.69 368 LEU A CA 1
ATOM 3112 C C . LEU A 1 368 ? -21.484 3.35 -13.812 1 96.69 368 LEU A C 1
ATOM 3114 O O . LEU A 1 368 ? -21.328 2.625 -14.797 1 96.69 368 LEU A O 1
ATOM 3118 N N . PHE A 1 369 ? -20.531 3.611 -13.016 1 96.81 369 PHE A N 1
ATOM 3119 C CA . PHE A 1 369 ? -19.219 2.998 -13.148 1 96.81 369 PHE A CA 1
ATOM 3120 C C . PHE A 1 369 ? -19.312 1.479 -13.062 1 96.81 369 PHE A C 1
ATOM 3122 O O . PHE A 1 369 ? -18.766 0.768 -13.898 1 96.81 369 PHE A O 1
ATOM 3129 N N . ASN A 1 370 ? -20.078 1.027 -12.07 1 96.44 370 ASN A N 1
ATOM 3130 C CA . ASN A 1 370 ? -20.25 -0.405 -11.859 1 96.44 370 ASN A CA 1
ATOM 3131 C C . ASN A 1 370 ? -21.047 -1.044 -12.992 1 96.44 370 ASN A C 1
ATOM 3133 O O . ASN A 1 370 ? -20.781 -2.191 -13.367 1 96.44 370 ASN A O 1
ATOM 3137 N N . ALA A 1 371 ? -21.875 -0.316 -13.555 1 96.44 371 ALA A N 1
ATOM 3138 C CA . ALA A 1 371 ? -22.75 -0.831 -14.602 1 96.44 371 ALA A CA 1
ATOM 3139 C C . ALA A 1 371 ? -22.016 -0.931 -15.938 1 96.44 371 ALA A C 1
ATOM 3141 O O . ALA A 1 371 ? -22.469 -1.633 -16.844 1 96.44 371 ALA A O 1
ATOM 3142 N N . THR A 1 372 ? -20.875 -0.242 -16.047 1 95.56 372 THR A N 1
ATOM 3143 C CA . THR A 1 372 ? -20.312 -0.132 -17.375 1 95.56 372 THR A CA 1
ATOM 3144 C C . THR A 1 372 ? -18.828 -0.514 -17.375 1 95.56 372 THR A C 1
ATOM 3146 O O . THR A 1 372 ? -18.484 -1.665 -17.641 1 95.56 372 THR A O 1
ATOM 3149 N N . ILE A 1 373 ? -17.969 0.299 -16.797 1 94.5 373 ILE A N 1
ATOM 3150 C CA . ILE A 1 373 ? -16.531 0.25 -17.031 1 94.5 373 ILE A CA 1
ATOM 3151 C C . ILE A 1 373 ? -15.883 -0.77 -16.094 1 94.5 373 ILE A C 1
ATOM 3153 O O . ILE A 1 373 ? -14.82 -1.319 -16.391 1 94.5 373 ILE A O 1
ATOM 3157 N N . LEU A 1 374 ? -16.469 -1.11 -15 1 95.19 374 LEU A N 1
ATOM 3158 C CA . LEU A 1 374 ? -15.867 -1.965 -13.992 1 95.19 374 LEU A CA 1
ATOM 3159 C C . LEU A 1 374 ? -15.414 -3.289 -14.594 1 95.19 374 LEU A C 1
ATOM 3161 O O . LEU A 1 374 ? -14.258 -3.693 -14.422 1 95.19 374 LEU A O 1
ATOM 3165 N N . THR A 1 375 ? -16.25 -3.988 -15.383 1 93.75 375 THR A N 1
ATOM 3166 C CA . THR A 1 375 ? -15.977 -5.328 -15.898 1 93.75 375 THR A CA 1
ATOM 3167 C C . THR A 1 375 ? -14.891 -5.285 -16.969 1 93.75 375 THR A C 1
ATOM 3169 O O . THR A 1 375 ? -14.328 -6.32 -17.328 1 93.75 375 THR A O 1
ATOM 3172 N N . ARG A 1 376 ? -14.523 -4.078 -17.406 1 91.81 376 ARG A N 1
ATOM 3173 C CA . ARG A 1 376 ? -13.562 -3.959 -18.5 1 91.81 376 ARG A CA 1
ATOM 3174 C C . ARG A 1 376 ? -12.188 -3.561 -17.969 1 91.81 376 ARG A C 1
ATOM 3176 O O . ARG A 1 376 ? -11.219 -3.498 -18.734 1 91.81 376 ARG A O 1
ATOM 3183 N N . LEU A 1 377 ? -12.07 -3.311 -16.75 1 93.44 377 LEU A N 1
ATOM 3184 C CA . LEU A 1 377 ? -10.836 -2.773 -16.188 1 93.44 377 LEU A CA 1
ATOM 3185 C C . LEU A 1 377 ? -9.766 -3.852 -16.109 1 93.44 377 LEU A C 1
ATOM 3187 O O . LEU A 1 377 ? -8.57 -3.553 -16.188 1 93.44 377 LEU A O 1
ATOM 3191 N N . GLN A 1 378 ? -10.195 -5.121 -15.914 1 93.94 378 GLN A N 1
ATOM 3192 C CA . GLN A 1 378 ? -9.266 -6.234 -15.789 1 93.94 378 GLN A CA 1
ATOM 3193 C C . GLN A 1 378 ? -9.828 -7.5 -16.438 1 93.94 378 GLN A C 1
ATOM 3195 O O . GLN A 1 378 ? -10.828 -7.445 -17.156 1 93.94 378 GLN A O 1
ATOM 3200 N N . ASN A 1 379 ? -9.148 -8.508 -16.328 1 93.56 379 ASN A N 1
ATOM 3201 C CA . ASN A 1 379 ? -9.562 -9.828 -16.797 1 93.56 379 ASN A CA 1
ATOM 3202 C C . ASN A 1 379 ? -8.938 -10.938 -15.953 1 93.56 379 ASN A C 1
ATOM 3204 O O . ASN A 1 379 ? -8.234 -10.664 -14.984 1 93.56 379 ASN A O 1
ATOM 3208 N N . GLY A 1 380 ? -9.297 -12.164 -16.312 1 93.88 380 GLY A N 1
ATOM 3209 C CA . GLY A 1 380 ? -8.844 -13.328 -15.57 1 93.88 380 GLY A CA 1
ATOM 3210 C C . GLY A 1 380 ? -9.945 -14.344 -15.328 1 93.88 380 GLY A C 1
ATOM 3211 O O . GLY A 1 380 ? -11.117 -14.078 -15.609 1 93.88 380 GLY A O 1
ATOM 3212 N N . PRO A 1 381 ? -9.523 -15.484 -14.852 1 95.62 381 PRO A N 1
ATOM 3213 C CA . PRO A 1 381 ? -10.5 -16.562 -14.688 1 95.62 381 PRO A CA 1
ATOM 3214 C C . PRO A 1 381 ? -11.648 -16.188 -13.758 1 95.62 381 PRO A C 1
ATOM 3216 O O . PRO A 1 381 ? -12.812 -16.5 -14.047 1 95.62 381 PRO A O 1
ATOM 3219 N N . PHE A 1 382 ? -11.367 -15.461 -12.695 1 96.12 382 PHE A N 1
ATOM 3220 C CA . PHE A 1 382 ? -12.359 -15.211 -11.656 1 96.12 382 PHE A CA 1
ATOM 3221 C C . PHE A 1 382 ? -12.875 -13.781 -11.727 1 96.12 382 PHE A C 1
ATOM 3223 O O . PHE A 1 382 ? -13.641 -13.344 -10.859 1 96.12 382 PHE A O 1
ATOM 3230 N N . TRP A 1 383 ? -12.477 -13 -12.727 1 95.81 383 TRP A N 1
ATOM 3231 C CA . TRP A 1 383 ? -12.805 -11.586 -12.828 1 95.81 383 TRP A CA 1
ATOM 3232 C C . TRP A 1 383 ? -14.312 -11.383 -12.984 1 95.81 383 TRP A C 1
ATOM 3234 O O . TRP A 1 383 ? -14.922 -10.625 -12.242 1 95.81 383 TRP A O 1
ATOM 3244 N N . ARG A 1 384 ? -14.914 -12.125 -13.906 1 95.62 384 ARG A N 1
ATOM 3245 C CA . ARG A 1 384 ? -16.344 -11.969 -14.164 1 95.62 384 ARG A CA 1
ATOM 3246 C C . ARG A 1 384 ? -17.172 -12.539 -13.016 1 95.62 384 ARG A C 1
ATOM 3248 O O . ARG A 1 384 ? -18.281 -12.07 -12.758 1 95.62 384 ARG A O 1
ATOM 3255 N N . HIS A 1 385 ? -16.609 -13.586 -12.352 1 96.44 385 HIS A N 1
ATOM 3256 C CA . HIS A 1 385 ? -17.297 -14.125 -11.188 1 96.44 385 HIS A CA 1
ATOM 3257 C C . HIS A 1 385 ? -17.562 -13.031 -10.148 1 96.44 385 HIS A C 1
ATOM 3259 O O . HIS A 1 385 ? -18.625 -13.008 -9.531 1 96.44 385 HIS A O 1
ATOM 3265 N N . ILE A 1 386 ? -16.656 -12.109 -10.023 1 94.88 386 ILE A N 1
ATOM 3266 C CA . ILE A 1 386 ? -16.703 -11.094 -8.984 1 94.88 386 ILE A CA 1
ATOM 3267 C C . ILE A 1 386 ? -17.438 -9.859 -9.5 1 94.88 386 ILE A C 1
ATOM 3269 O O . ILE A 1 386 ? -18.25 -9.266 -8.789 1 94.88 386 ILE A O 1
ATOM 3273 N N . THR A 1 387 ? -17.281 -9.508 -10.773 1 95.56 387 THR A N 1
ATOM 3274 C CA . THR A 1 387 ? -17.688 -8.18 -11.219 1 95.56 387 THR A CA 1
ATOM 3275 C C . THR A 1 387 ? -19.016 -8.242 -11.961 1 95.56 387 THR A C 1
ATOM 3277 O O . THR A 1 387 ? -19.734 -7.246 -12.016 1 95.56 387 THR A O 1
ATOM 3280 N N . GLU A 1 388 ? -19.359 -9.398 -12.516 1 96.06 388 GLU A N 1
ATOM 3281 C CA . GLU A 1 388 ? -20.562 -9.477 -13.328 1 96.06 388 GLU A CA 1
ATOM 3282 C C . GLU A 1 388 ? -21.812 -9.242 -12.484 1 96.06 388 GLU A C 1
ATOM 3284 O O . GLU A 1 388 ? -22.75 -8.57 -12.922 1 96.06 388 GLU A O 1
ATOM 3289 N N . PRO A 1 389 ? -21.875 -9.828 -11.281 1 95.62 389 PRO A N 1
ATOM 3290 C CA . PRO A 1 389 ? -23.047 -9.508 -10.445 1 95.62 389 PRO A CA 1
ATOM 3291 C C . PRO A 1 389 ? -23.172 -8.016 -10.172 1 95.62 389 PRO A C 1
ATOM 3293 O O . PRO A 1 389 ? -24.297 -7.484 -10.156 1 95.62 389 PRO A O 1
ATOM 3296 N N . VAL A 1 390 ? -22.109 -7.328 -9.922 1 95.75 390 VAL A N 1
ATOM 3297 C CA . VAL A 1 390 ? -22.125 -5.898 -9.641 1 95.75 390 VAL A CA 1
ATOM 3298 C C . VAL A 1 390 ? -22.641 -5.137 -10.859 1 95.75 390 VAL A C 1
ATOM 3300 O O . VAL A 1 390 ? -23.453 -4.219 -10.719 1 95.75 390 VAL A O 1
ATOM 3303 N N . ARG A 1 391 ? -22.172 -5.551 -12.023 1 95.94 391 ARG A N 1
ATOM 3304 C CA . ARG A 1 391 ? -22.609 -4.906 -13.258 1 95.94 391 ARG A CA 1
ATOM 3305 C C . ARG A 1 391 ? -24.109 -5.137 -13.484 1 95.94 391 ARG A C 1
ATOM 3307 O O . ARG A 1 391 ? -24.859 -4.184 -13.711 1 95.94 391 ARG A O 1
ATOM 3314 N N . VAL A 1 392 ? -24.578 -6.355 -13.391 1 96.5 392 VAL A N 1
ATOM 3315 C CA . VAL A 1 392 ? -25.953 -6.734 -13.695 1 96.5 392 VAL A CA 1
ATOM 3316 C C . VAL A 1 392 ? -26.906 -6.07 -12.711 1 96.5 392 VAL A C 1
ATOM 3318 O O . VAL A 1 392 ? -27.891 -5.457 -13.109 1 96.5 392 VAL A O 1
ATOM 3321 N N . PHE A 1 393 ? -26.594 -6.098 -11.453 1 96.19 393 PHE A N 1
ATOM 3322 C CA . PHE A 1 393 ? -27.484 -5.555 -10.438 1 96.19 393 PHE A CA 1
ATOM 3323 C C . PHE A 1 393 ? -27.453 -4.031 -10.453 1 96.19 393 PHE A C 1
ATOM 3325 O O . PHE A 1 393 ? -28.438 -3.379 -10.078 1 96.19 393 PHE A O 1
ATOM 3332 N N . SER A 1 394 ? -26.312 -3.445 -10.859 1 96.06 394 SER A N 1
ATOM 3333 C CA . SER A 1 394 ? -26.297 -1.996 -11.023 1 96.06 394 SER A CA 1
ATOM 3334 C C . SER A 1 394 ? -27.219 -1.551 -12.148 1 96.06 394 SER A C 1
ATOM 3336 O O . SER A 1 394 ? -27.859 -0.501 -12.047 1 96.06 394 SER A O 1
ATOM 3338 N N . ARG A 1 395 ? -27.328 -2.32 -13.188 1 95.69 395 ARG A N 1
ATOM 3339 C CA . ARG A 1 395 ? -28.188 -1.998 -14.328 1 95.69 395 ARG A CA 1
ATOM 3340 C C . ARG A 1 395 ? -29.641 -2.283 -14.023 1 95.69 395 ARG A C 1
ATOM 3342 O O . ARG A 1 395 ? -30.531 -1.509 -14.406 1 95.69 395 ARG A O 1
ATOM 3349 N N . GLU A 1 396 ? -29.922 -3.318 -13.242 1 95.56 396 GLU A N 1
ATOM 3350 C CA . GLU A 1 396 ? -31.297 -3.744 -13.008 1 95.56 396 GLU A CA 1
ATOM 3351 C C . GLU A 1 396 ? -31.891 -3.061 -11.781 1 95.56 396 GLU A C 1
ATOM 3353 O O . GLU A 1 396 ? -33.062 -2.705 -11.758 1 95.56 396 GLU A O 1
ATOM 3358 N N . LYS A 1 397 ? -31.031 -2.9 -10.773 1 95.31 397 LYS A N 1
ATOM 3359 C CA . LYS A 1 397 ? -31.562 -2.459 -9.484 1 95.31 397 LYS A CA 1
ATOM 3360 C C . LYS A 1 397 ? -30.844 -1.199 -9 1 95.31 397 LYS A C 1
ATOM 3362 O O . LYS A 1 397 ? -31.047 -0.762 -7.867 1 95.31 397 LYS A O 1
ATOM 3367 N N . GLY A 1 398 ? -30.078 -0.582 -9.836 1 94.81 398 GLY A N 1
ATOM 3368 C CA . GLY A 1 398 ? -29.312 0.599 -9.461 1 94.81 398 GLY A CA 1
ATOM 3369 C C . GLY A 1 398 ? -30.188 1.759 -9.023 1 94.81 398 GLY A C 1
ATOM 3370 O O . GLY A 1 398 ? -29.766 2.605 -8.234 1 94.81 398 GLY A O 1
ATOM 3371 N N . TRP A 1 399 ? -31.438 1.767 -9.484 1 94.56 399 TRP A N 1
ATOM 3372 C CA . TRP A 1 399 ? -32.375 2.832 -9.125 1 94.56 399 TRP A CA 1
ATOM 3373 C C . TRP A 1 399 ? -32.656 2.828 -7.629 1 94.56 399 TRP A C 1
ATOM 3375 O O . TRP A 1 399 ? -32.938 3.875 -7.043 1 94.56 399 TRP A O 1
ATOM 3385 N N . LYS A 1 400 ? -32.531 1.706 -6.949 1 95.5 400 LYS A N 1
ATOM 3386 C CA . LYS A 1 400 ? -32.75 1.638 -5.508 1 95.5 400 LYS A CA 1
ATOM 3387 C C . LYS A 1 400 ? -31.641 2.379 -4.754 1 95.5 400 LYS A C 1
ATOM 3389 O O . LYS A 1 400 ? -31.891 2.979 -3.707 1 95.5 400 LYS A O 1
ATOM 3394 N N . ASN A 1 401 ? -30.453 2.273 -5.27 1 95 401 ASN A N 1
ATOM 3395 C CA . ASN A 1 401 ? -29.344 3.016 -4.672 1 95 401 ASN A CA 1
ATOM 3396 C C . ASN A 1 401 ? -29.516 4.52 -4.859 1 95 401 ASN A C 1
ATOM 3398 O O . ASN A 1 401 ? -29.25 5.301 -3.941 1 95 401 ASN A O 1
ATOM 3402 N N . ILE A 1 402 ? -29.953 4.855 -6.016 1 94.25 402 ILE A N 1
ATOM 3403 C CA . ILE A 1 402 ? -30.156 6.266 -6.34 1 94.25 402 ILE A CA 1
ATOM 3404 C C . ILE A 1 402 ? -31.234 6.859 -5.438 1 94.25 402 ILE A C 1
ATOM 3406 O O . ILE A 1 402 ? -31.094 7.988 -4.961 1 94.25 402 ILE A O 1
ATOM 3410 N N . LEU A 1 403 ? -32.188 6.07 -5.098 1 94.44 403 LEU A N 1
ATOM 3411 C CA . LEU A 1 403 ? -33.312 6.535 -4.27 1 94.44 403 LEU A CA 1
ATOM 3412 C C . LEU A 1 403 ? -33.031 6.254 -2.795 1 94.44 403 LEU A C 1
ATOM 3414 O O . LEU A 1 403 ? -33.875 6.535 -1.94 1 94.44 403 LEU A O 1
ATOM 3418 N N . MET A 1 404 ? -31.969 5.738 -2.469 1 94 404 MET A N 1
ATOM 3419 C CA . MET A 1 404 ? -31.531 5.473 -1.099 1 94 404 MET A CA 1
ATOM 3420 C C . MET A 1 404 ? -32.5 4.52 -0.401 1 94 404 MET A C 1
ATOM 3422 O O . MET A 1 404 ? -32.938 4.785 0.719 1 94 404 MET A O 1
ATOM 3426 N N . ILE A 1 405 ? -32.875 3.373 -1.098 1 94.69 405 ILE A N 1
ATOM 3427 C CA . ILE A 1 405 ? -33.719 2.348 -0.494 1 94.69 405 ILE A CA 1
ATOM 3428 C C . ILE A 1 405 ? -33.094 0.969 -0.727 1 94.69 405 ILE A C 1
ATOM 3430 O O . ILE A 1 405 ? -33.781 -0.046 -0.667 1 94.69 405 ILE A O 1
ATOM 3434 N N . ASN A 1 406 ? -31.797 0.942 -1.04 1 93.75 406 ASN A N 1
ATOM 3435 C CA . ASN A 1 406 ? -31.125 -0.304 -1.383 1 93.75 406 ASN A CA 1
ATOM 3436 C C . ASN A 1 406 ? -30.875 -1.171 -0.15 1 93.75 406 ASN A C 1
ATOM 3438 O O . ASN A 1 406 ? -30.531 -2.348 -0.27 1 93.75 406 ASN A O 1
ATOM 3442 N N . ASN A 1 407 ? -31.031 -0.629 1.072 1 92.56 407 ASN A N 1
ATOM 3443 C CA . ASN A 1 407 ? -30.875 -1.435 2.277 1 92.56 407 ASN A CA 1
ATOM 3444 C C . ASN A 1 407 ? -32 -2.463 2.414 1 92.56 407 ASN A C 1
ATOM 3446 O O . ASN A 1 407 ? -31.938 -3.357 3.258 1 92.56 407 ASN A O 1
ATOM 3450 N N . PHE A 1 408 ? -32.969 -2.387 1.431 1 88.44 408 PHE A N 1
ATOM 3451 C CA . PHE A 1 408 ? -34.031 -3.371 1.4 1 88.44 408 PHE A CA 1
ATOM 3452 C C . PHE A 1 408 ? -33.875 -4.324 0.222 1 88.44 408 PHE A C 1
ATOM 3454 O O . PHE A 1 408 ? -34.719 -5.176 -0.022 1 88.44 408 PHE A O 1
ATOM 3461 N N . SER A 1 409 ? -32.781 -4.25 -0.649 1 79.19 409 SER A N 1
ATOM 3462 C CA . SER A 1 409 ? -32.562 -5.059 -1.843 1 79.19 409 SER A CA 1
ATOM 3463 C C . SER A 1 409 ? -32.031 -6.438 -1.48 1 79.19 409 SER A C 1
ATOM 3465 O O . SER A 1 409 ? -32.031 -7.348 -2.312 1 79.19 409 SER A O 1
ATOM 3467 N N . HIS A 1 410 ? -31.828 -6.895 -0.453 1 79.5 410 HIS A N 1
ATOM 3468 C CA . HIS A 1 410 ? -31.297 -8.172 0.033 1 79.5 410 HIS A CA 1
ATOM 3469 C C . HIS A 1 410 ? -30.141 -8.656 -0.831 1 79.5 410 HIS A C 1
ATOM 3471 O O . HIS A 1 410 ? -29.172 -7.934 -1.034 1 79.5 410 HIS A O 1
ATOM 3477 N N . LYS A 1 411 ? -30.219 -9.867 -1.584 1 81.94 411 LYS A N 1
ATOM 3478 C CA . LYS A 1 411 ? -29.125 -10.555 -2.242 1 81.94 411 LYS A CA 1
ATOM 3479 C C . LYS A 1 411 ? -28.75 -9.883 -3.557 1 81.94 411 LYS A C 1
ATOM 3481 O O . LYS A 1 411 ? -27.594 -9.93 -3.984 1 81.94 411 LYS A O 1
ATOM 3486 N N . GLU A 1 412 ? -29.672 -9.156 -4.137 1 88.31 412 GLU A N 1
ATOM 3487 C CA . GLU A 1 412 ? -29.438 -8.594 -5.465 1 88.31 412 GLU A CA 1
ATOM 3488 C C . GLU A 1 412 ? -29.125 -7.102 -5.387 1 88.31 412 GLU A C 1
ATOM 3490 O O . GLU A 1 412 ? -29.844 -6.277 -5.953 1 88.31 412 GLU A O 1
ATOM 3495 N N . SER A 1 413 ? -28.094 -6.781 -4.711 1 87.56 413 SER A N 1
ATOM 3496 C CA . SER A 1 413 ? -27.703 -5.383 -4.555 1 87.56 413 SER A CA 1
ATOM 3497 C C . SER A 1 413 ? -26.453 -5.062 -5.371 1 87.56 413 SER A C 1
ATOM 3499 O O . SER A 1 413 ? -25.516 -5.863 -5.43 1 87.56 413 SER A O 1
ATOM 3501 N N . PRO A 1 414 ? -26.484 -3.924 -6.086 1 87.12 414 PRO A N 1
ATOM 3502 C CA . PRO A 1 414 ? -25.297 -3.512 -6.824 1 87.12 414 PRO A CA 1
ATOM 3503 C C . PRO A 1 414 ? -24.109 -3.236 -5.906 1 87.12 414 PRO A C 1
ATOM 3505 O O . PRO A 1 414 ? -22.953 -3.404 -6.316 1 87.12 414 PRO A O 1
ATOM 3508 N N . SER A 1 415 ? -24.391 -2.762 -4.742 1 88.56 415 SER A N 1
ATOM 3509 C CA . SER A 1 415 ? -23.359 -2.379 -3.779 1 88.56 415 SER A CA 1
ATOM 3510 C C . SER A 1 415 ? -23.859 -2.551 -2.348 1 88.56 415 SER A C 1
ATOM 3512 O O . SER A 1 415 ? -24.359 -1.602 -1.74 1 88.56 415 SER A O 1
ATOM 3514 N N . HIS A 1 416 ? -23.562 -3.623 -1.756 1 88.38 416 HIS A N 1
ATOM 3515 C CA . HIS A 1 416 ? -24.094 -3.986 -0.449 1 88.38 416 HIS A CA 1
ATOM 3516 C C . HIS A 1 416 ? -23.609 -3.023 0.631 1 88.38 416 HIS A C 1
ATOM 3518 O O . HIS A 1 416 ? -24.359 -2.715 1.568 1 88.38 416 HIS A O 1
ATOM 3524 N N . HIS A 1 417 ? -22.469 -2.5 0.463 1 91.31 417 HIS A N 1
ATOM 3525 C CA . HIS A 1 417 ? -21.906 -1.682 1.532 1 91.31 417 HIS A CA 1
ATOM 3526 C C . HIS A 1 417 ? -22.609 -0.332 1.621 1 91.31 417 HIS A C 1
ATOM 3528 O O . HIS A 1 417 ? -22.531 0.343 2.65 1 91.31 417 HIS A O 1
ATOM 3534 N N . THR A 1 418 ? -23.359 0.042 0.596 1 94.5 418 THR A N 1
ATOM 3535 C CA . THR A 1 418 ? -24.016 1.345 0.59 1 94.5 418 THR A CA 1
ATOM 3536 C C . THR A 1 418 ? -25.328 1.293 1.364 1 94.5 418 THR A C 1
ATOM 3538 O O . THR A 1 418 ? -26.109 2.256 1.357 1 94.5 418 THR A O 1
ATOM 3541 N N . TRP A 1 419 ? -25.594 0.224 2.041 1 95.06 419 TRP A N 1
ATOM 3542 C CA . TRP A 1 419 ? -26.766 0.152 2.912 1 95.06 419 TRP A CA 1
ATOM 3543 C C . TRP A 1 419 ? -26.75 1.277 3.941 1 95.06 419 TRP A C 1
ATOM 3545 O O . TRP A 1 419 ? -27.797 1.811 4.305 1 95.06 419 TRP A O 1
ATOM 3555 N N . TYR A 1 420 ? -25.594 1.598 4.402 1 95.31 420 TYR A N 1
ATOM 3556 C CA . TYR A 1 420 ? -25.469 2.602 5.453 1 95.31 420 TYR A CA 1
ATOM 3557 C C . TYR A 1 420 ? -26 3.951 4.984 1 95.31 420 TYR A C 1
ATOM 3559 O O . TYR A 1 420 ? -26.688 4.648 5.734 1 95.31 420 TYR A O 1
ATOM 3567 N N . ILE A 1 421 ? -25.703 4.367 3.76 1 94.5 421 ILE A N 1
ATOM 3568 C CA . ILE A 1 421 ? -26.156 5.66 3.256 1 94.5 421 ILE A CA 1
ATOM 3569 C C . ILE A 1 421 ? -27.688 5.668 3.152 1 94.5 421 ILE A C 1
ATOM 3571 O O . ILE A 1 421 ? -28.328 6.684 3.43 1 94.5 421 ILE A O 1
ATOM 3575 N N . ALA A 1 422 ? -28.219 4.566 2.727 1 96.06 422 ALA A N 1
ATOM 3576 C CA . ALA A 1 422 ? -29.672 4.449 2.654 1 96.06 422 ALA A CA 1
ATOM 3577 C C . ALA A 1 422 ? -30.312 4.539 4.043 1 96.06 422 ALA A C 1
ATOM 3579 O O . ALA A 1 422 ? -31.266 5.289 4.25 1 96.06 422 ALA A O 1
ATOM 3580 N N . ALA A 1 423 ? -29.734 3.811 4.961 1 96.81 423 ALA A N 1
ATOM 3581 C CA . ALA A 1 423 ? -30.234 3.848 6.332 1 96.81 423 ALA A CA 1
ATOM 3582 C C . ALA A 1 423 ? -30.062 5.234 6.945 1 96.81 423 ALA A C 1
ATOM 3584 O O . ALA A 1 423 ? -30.953 5.73 7.645 1 96.81 423 ALA A O 1
ATOM 3585 N N . ASP A 1 424 ? -28.938 5.832 6.711 1 96.56 424 ASP A N 1
ATOM 3586 C CA . ASP A 1 424 ? -28.672 7.176 7.219 1 96.56 424 ASP A CA 1
ATOM 3587 C C . ASP A 1 424 ? -29.672 8.188 6.656 1 96.56 424 ASP A C 1
ATOM 3589 O O . ASP A 1 424 ? -30.141 9.07 7.375 1 96.56 424 ASP A O 1
ATOM 3593 N N . TRP A 1 425 ? -29.938 8.086 5.379 1 96.31 425 TRP A N 1
ATOM 3594 C CA . TRP A 1 425 ? -30.906 8.953 4.723 1 96.31 425 TRP A CA 1
ATOM 3595 C C . TRP A 1 425 ? -32.281 8.812 5.375 1 96.31 425 TRP A C 1
ATOM 3597 O O . TRP A 1 425 ? -32.938 9.812 5.652 1 96.31 425 TRP A O 1
ATOM 3607 N N . GLN A 1 426 ? -32.719 7.641 5.648 1 97.62 426 GLN A N 1
ATOM 3608 C CA . GLN A 1 426 ? -34 7.359 6.242 1 97.62 426 GLN A CA 1
ATOM 3609 C C . GLN A 1 426 ? -34.062 7.82 7.695 1 97.62 426 GLN A C 1
ATOM 3611 O O . GLN A 1 426 ? -35.062 8.406 8.125 1 97.62 426 GLN A O 1
ATOM 3616 N N . LEU A 1 427 ? -33 7.57 8.391 1 98.19 427 LEU A N 1
ATOM 3617 C CA . LEU A 1 427 ? -32.938 8.023 9.781 1 98.19 427 LEU A CA 1
ATOM 3618 C C . LEU A 1 427 ? -32.875 9.547 9.852 1 98.19 427 LEU A C 1
ATOM 3620 O O . LEU A 1 427 ? -33.469 10.156 10.742 1 98.19 427 LEU A O 1
ATOM 3624 N N . PHE A 1 428 ? -32.125 10.133 8.969 1 97.69 428 PHE A N 1
ATOM 3625 C CA . PHE A 1 428 ? -32.094 11.586 8.875 1 97.69 428 PHE A CA 1
ATOM 3626 C C . PHE A 1 428 ? -33.5 12.156 8.68 1 97.69 428 PHE A C 1
ATOM 3628 O O . PHE A 1 428 ? -33.875 13.125 9.336 1 97.69 428 PHE A O 1
ATOM 3635 N N . ALA A 1 429 ? -34.219 11.555 7.789 1 97.75 429 ALA A N 1
ATOM 3636 C CA . ALA A 1 429 ? -35.594 11.984 7.535 1 97.75 429 ALA A CA 1
ATOM 3637 C C . ALA A 1 429 ? -36.438 11.867 8.789 1 97.75 429 ALA A C 1
ATOM 3639 O O . ALA A 1 429 ? -37.156 12.789 9.141 1 97.75 429 ALA A O 1
ATOM 3640 N N . LEU A 1 430 ? -36.312 10.789 9.422 1 98 430 LEU A N 1
ATOM 3641 C CA . LEU A 1 430 ? -37.094 10.523 10.617 1 98 430 LEU A CA 1
ATOM 3642 C C . LEU A 1 430 ? -36.75 11.492 11.734 1 98 430 LEU A C 1
ATOM 3644 O O . LEU A 1 430 ? -37.625 12.141 12.305 1 98 430 LEU A O 1
ATOM 3648 N N . TYR A 1 431 ? -35.531 11.648 12.031 1 98.19 431 TYR A N 1
ATOM 3649 C CA . TYR A 1 431 ? -35.094 12.406 13.203 1 98.19 431 TYR A CA 1
ATOM 3650 C C . TYR A 1 431 ? -35.188 13.906 12.938 1 98.19 431 TYR A C 1
ATOM 3652 O O . TYR A 1 431 ? -35.375 14.703 13.859 1 98.19 431 TYR A O 1
ATOM 3660 N N . LEU A 1 432 ? -34.969 14.297 11.633 1 97.69 432 LEU A N 1
ATOM 3661 C CA . LEU A 1 432 ? -35.25 15.688 11.312 1 97.69 432 LEU A CA 1
ATOM 3662 C C . LEU A 1 432 ? -36.719 16.031 11.641 1 97.69 432 LEU A C 1
ATOM 3664 O O . LEU A 1 432 ? -37 17.062 12.234 1 97.69 43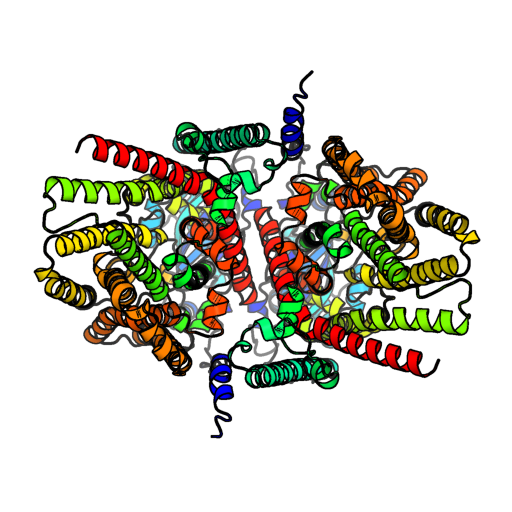2 LEU A O 1
ATOM 3668 N N . PHE A 1 433 ? -37.562 15.125 11.297 1 97.62 433 PHE A N 1
ATOM 3669 C CA . PHE A 1 433 ? -39 15.305 11.594 1 97.62 433 PHE A CA 1
ATOM 3670 C C . PHE A 1 433 ? -39.219 15.352 13.102 1 97.62 433 PHE A C 1
ATOM 3672 O O . PHE A 1 433 ? -39.969 16.203 13.602 1 97.62 433 PHE A O 1
ATOM 3679 N N . VAL A 1 434 ? -38.594 14.5 13.82 1 97.62 434 VAL A N 1
ATOM 3680 C CA . VAL A 1 434 ? -38.75 14.422 15.273 1 97.62 434 VAL A CA 1
ATOM 3681 C C . VAL A 1 434 ? -38.25 15.711 15.914 1 97.62 434 VAL A C 1
ATOM 3683 O O . VAL A 1 434 ? -38.906 16.281 16.766 1 97.62 434 VAL A O 1
ATOM 3686 N N . ILE A 1 435 ? -37.062 16.188 15.539 1 97.5 435 ILE A N 1
ATOM 3687 C CA . ILE A 1 435 ? -36.469 17.406 16.078 1 97.5 435 ILE A CA 1
ATOM 3688 C C . ILE A 1 435 ? -37.406 18.578 15.805 1 97.5 435 ILE A C 1
ATOM 3690 O O . ILE A 1 435 ? -37.656 19.406 16.688 1 97.5 435 ILE A O 1
ATOM 3694 N N . MET A 1 436 ? -38 18.641 14.617 1 97.38 436 MET A N 1
ATOM 3695 C CA . MET A 1 436 ? -38.875 19.75 14.227 1 97.38 436 MET A CA 1
ATOM 3696 C C . MET A 1 436 ? -40.188 19.703 15 1 97.38 436 MET A C 1
ATOM 3698 O O . MET A 1 436 ? -40.688 20.734 15.445 1 97.38 436 MET A O 1
ATOM 3702 N N . ILE A 1 437 ? -40.75 18.5 15.195 1 97.12 437 ILE A N 1
ATOM 3703 C CA . ILE A 1 437 ? -42 18.359 15.93 1 97.12 437 ILE A CA 1
ATOM 3704 C C . ILE A 1 437 ? -41.781 18.734 17.391 1 97.12 437 ILE A C 1
ATOM 3706 O O . ILE A 1 437 ? -42.656 19.359 18.016 1 97.12 437 ILE A O 1
ATOM 3710 N N . VAL A 1 438 ? -40.688 18.328 17.953 1 96.69 438 VAL A N 1
ATOM 3711 C CA . VAL A 1 438 ? -40.375 18.625 19.344 1 96.69 438 VAL A CA 1
ATOM 3712 C C . VAL A 1 438 ? -40.156 20.125 19.516 1 96.69 438 VAL A C 1
ATOM 3714 O O . VAL A 1 438 ? -40.5 20.703 20.547 1 96.69 438 VAL A O 1
ATOM 3717 N N . ALA A 1 439 ? -39.531 20.734 18.516 1 95.94 439 ALA A N 1
ATOM 3718 C CA . ALA A 1 439 ? -39.344 22.188 18.547 1 95.94 439 ALA A CA 1
ATOM 3719 C C . ALA A 1 439 ? -40.656 22.922 18.5 1 95.94 439 ALA A C 1
ATOM 3721 O O . ALA A 1 439 ? -40.844 23.953 19.156 1 95.94 439 ALA A O 1
ATOM 3722 N N . LYS A 1 440 ? -41.594 22.422 17.719 1 96 440 LYS A N 1
ATOM 3723 C CA . LYS A 1 440 ? -42.938 23.031 17.609 1 96 440 LYS A CA 1
ATOM 3724 C C . LYS A 1 440 ? -43.75 22.781 18.875 1 96 440 LYS A C 1
ATOM 3726 O O . LYS A 1 440 ? -44.531 23.641 19.297 1 96 440 LYS A O 1
ATOM 3731 N N . TYR A 1 441 ? -43.594 21.531 19.406 1 96.62 441 TYR A N 1
ATOM 3732 C CA . TYR A 1 441 ? -44.281 21.141 20.625 1 96.62 441 TYR A CA 1
ATOM 3733 C C . TYR A 1 441 ? -43.312 20.656 21.688 1 96.62 441 TYR A C 1
ATOM 3735 O O . TYR A 1 441 ? -43.25 19.453 21.953 1 96.62 441 TYR A O 1
ATOM 3743 N N . PRO A 1 442 ? -42.688 21.453 22.438 1 95 442 PRO A N 1
ATOM 3744 C CA . PRO A 1 442 ? -41.625 21.094 23.359 1 95 442 PRO A CA 1
ATOM 3745 C C . PRO A 1 442 ? -42.094 20.188 24.5 1 95 442 PRO A C 1
ATOM 3747 O O . PRO A 1 442 ? -41.312 19.438 25.078 1 95 442 PRO A O 1
ATOM 3750 N N . LYS A 1 443 ? -43.375 20.125 24.828 1 95.56 443 LYS A N 1
ATOM 3751 C CA . LYS A 1 443 ? -43.906 19.359 25.938 1 95.56 443 LYS A CA 1
ATOM 3752 C C . LYS A 1 443 ? -43.844 17.859 25.672 1 95.56 443 LYS A C 1
ATOM 3754 O O . LYS A 1 443 ? -43.875 17.062 26.594 1 95.56 443 LYS A O 1
ATOM 3759 N N . ILE A 1 444 ? -43.719 17.469 24.406 1 96.88 444 ILE A N 1
ATOM 3760 C CA . ILE A 1 444 ? -43.781 16.047 24.062 1 96.88 444 ILE A CA 1
ATOM 3761 C C . ILE A 1 444 ? -42.344 15.477 24 1 96.88 444 ILE A C 1
ATOM 3763 O O . ILE A 1 444 ? -42.188 14.289 23.703 1 96.88 444 ILE A O 1
ATOM 3767 N N . LYS A 1 445 ? -41.375 16.219 24.188 1 96.5 445 LYS A N 1
ATOM 3768 C CA . LYS A 1 445 ? -39.969 15.828 24.016 1 96.5 445 LYS A CA 1
ATOM 3769 C C . LYS A 1 445 ? -39.656 14.562 24.812 1 96.5 445 LYS A C 1
ATOM 3771 O O . LYS A 1 445 ? -39.188 13.57 24.234 1 96.5 445 LYS A O 1
ATOM 3776 N N . LYS A 1 446 ? -39.938 14.562 26.078 1 96.19 446 LYS A N 1
ATOM 3777 C CA . LYS A 1 446 ? -39.594 13.445 26.953 1 96.19 446 LYS A CA 1
ATOM 3778 C C . LYS A 1 446 ? -40.312 12.164 26.516 1 96.19 446 LYS A C 1
ATOM 3780 O O . LYS A 1 446 ? -39.719 11.086 26.516 1 96.19 446 LYS A O 1
ATOM 3785 N N . TYR A 1 447 ? -41.5 12.258 26.125 1 96.62 447 TYR A N 1
ATOM 3786 C CA . TYR A 1 447 ? -42.281 11.094 25.703 1 96.62 447 TYR A CA 1
ATOM 3787 C C . TYR A 1 447 ? -41.781 10.562 24.375 1 96.62 447 TYR A C 1
ATOM 3789 O O . TYR A 1 447 ? -41.688 9.352 24.172 1 96.62 447 TYR A O 1
ATOM 3797 N N . THR A 1 448 ? -41.469 11.484 23.516 1 97.19 448 THR A N 1
ATOM 3798 C CA . THR A 1 448 ? -41 11.086 22.203 1 97.19 448 THR A CA 1
ATOM 3799 C C . THR A 1 448 ? -39.656 10.383 22.312 1 97.19 448 THR A C 1
ATOM 3801 O O . THR A 1 448 ? -39.469 9.312 21.734 1 97.19 448 THR A O 1
ATOM 3804 N N . TYR A 1 449 ? -38.719 10.945 23.047 1 97.38 449 TYR A N 1
ATOM 3805 C CA . TYR A 1 449 ? -37.375 10.367 23.203 1 97.38 449 TYR A CA 1
ATOM 3806 C C . TYR A 1 449 ? -37.469 9.016 23.922 1 97.38 449 TYR A C 1
ATOM 3808 O O . TYR A 1 449 ? -36.812 8.055 23.516 1 97.38 449 TYR A O 1
ATOM 3816 N N . SER A 1 450 ? -38.281 8.938 24.922 1 97.25 450 SER A N 1
ATOM 3817 C CA . SER A 1 450 ? -38.406 7.688 25.672 1 97.25 450 SER A CA 1
ATOM 3818 C C . SER A 1 450 ? -39 6.586 24.797 1 97.25 450 SER A C 1
ATOM 3820 O O . SER A 1 450 ? -38.594 5.434 24.875 1 97.25 450 SER A O 1
ATOM 3822 N N . SER A 1 451 ? -40 6.949 24.062 1 97.5 451 SER A N 1
ATOM 3823 C CA . SER A 1 451 ? -40.594 5.977 23.156 1 97.5 451 SER A CA 1
ATOM 3824 C C . SER A 1 451 ? -39.594 5.477 22.141 1 97.5 451 SER A C 1
ATOM 3826 O O . SER A 1 451 ? -39.562 4.285 21.812 1 97.5 451 SER A O 1
ATOM 3828 N N . LEU A 1 452 ? -38.812 6.371 21.625 1 97.88 452 LEU A N 1
ATOM 3829 C CA . LEU A 1 452 ? -37.812 5.996 20.625 1 97.88 452 LEU A CA 1
ATOM 3830 C C . LEU A 1 452 ? -36.719 5.113 21.219 1 97.88 452 LEU A C 1
ATOM 3832 O O . LEU A 1 452 ? -36.219 4.207 20.562 1 97.88 452 LEU A O 1
ATOM 3836 N N . VAL A 1 453 ? -36.312 5.324 22.469 1 97.19 453 VAL A N 1
ATOM 3837 C CA . VAL A 1 453 ? -35.344 4.484 23.156 1 97.19 453 VAL A CA 1
ATOM 3838 C C . VAL A 1 453 ? -35.906 3.072 23.312 1 97.19 453 VAL A C 1
ATOM 3840 O O . VAL A 1 453 ? -35.219 2.088 23.062 1 97.19 453 VAL A O 1
ATOM 3843 N N . ILE A 1 454 ? -37.125 3.039 23.688 1 97.38 454 ILE A N 1
ATOM 3844 C CA . ILE A 1 454 ? -37.781 1.75 23.875 1 97.38 454 ILE A CA 1
ATOM 3845 C C . ILE A 1 454 ? -37.906 1.019 22.547 1 97.38 454 ILE A C 1
ATOM 3847 O O . ILE A 1 454 ? -37.594 -0.174 22.453 1 97.38 454 ILE A O 1
ATOM 3851 N N . LEU A 1 455 ? -38.25 1.708 21.516 1 97.88 455 LEU A N 1
ATOM 3852 C CA . LEU A 1 455 ? -38.375 1.11 20.203 1 97.88 455 LEU A CA 1
ATOM 3853 C C . LEU A 1 455 ? -37.031 0.64 19.672 1 97.88 455 LEU A C 1
ATOM 3855 O O . LEU A 1 455 ? -36.938 -0.365 18.969 1 97.88 455 LEU A O 1
ATOM 3859 N N . ALA A 1 456 ? -35.969 1.349 20.016 1 97.88 456 ALA A N 1
ATOM 3860 C CA . ALA A 1 456 ? -34.625 1.001 19.562 1 97.88 456 ALA A CA 1
ATOM 3861 C C . ALA A 1 456 ? -34.219 -0.368 20.094 1 97.88 456 ALA A C 1
ATOM 3863 O O . ALA A 1 456 ? -33.469 -1.091 19.438 1 97.88 456 ALA A O 1
ATOM 3864 N N . PHE A 1 457 ? -34.688 -0.698 21.219 1 97.44 457 PHE A N 1
ATOM 3865 C CA . PHE A 1 457 ? -34.406 -1.997 21.812 1 97.44 457 PHE A CA 1
ATOM 3866 C C . PHE A 1 457 ? -35.406 -3.045 21.359 1 97.44 457 PHE A C 1
ATOM 3868 O O . PHE A 1 457 ? -35.031 -4.137 20.922 1 97.44 457 PHE A O 1
ATOM 3875 N N . VAL A 1 458 ? -36.656 -2.725 21.344 1 97.69 458 VAL A N 1
ATOM 3876 C CA . VAL A 1 458 ? -37.75 -3.68 21.156 1 97.69 458 VAL A CA 1
ATOM 3877 C C . VAL A 1 458 ? -37.781 -4.168 19.719 1 97.69 458 VAL A C 1
ATOM 3879 O O . VAL A 1 458 ? -38.062 -5.344 19.453 1 97.69 458 VAL A O 1
ATOM 3882 N N . ILE A 1 459 ? -37.5 -3.391 18.781 1 97.88 459 ILE A N 1
ATOM 3883 C CA . ILE A 1 459 ? -37.625 -3.758 17.375 1 97.88 459 ILE A CA 1
ATOM 3884 C C . ILE A 1 459 ? -36.594 -4.832 17.031 1 97.88 459 ILE A C 1
ATOM 3886 O O . ILE A 1 459 ? -36.969 -5.93 16.594 1 97.88 459 ILE A O 1
ATOM 3890 N N . PRO A 1 460 ? -35.312 -4.594 17.266 1 97 460 PRO A N 1
ATOM 3891 C CA . PRO A 1 460 ? -34.344 -5.656 16.953 1 97 460 PRO A CA 1
ATOM 3892 C C . PRO A 1 460 ? -34.562 -6.906 17.812 1 97 460 PRO A C 1
ATOM 3894 O O . PRO A 1 460 ? -34.375 -8.023 17.328 1 97 460 PRO A O 1
ATOM 3897 N N . PHE A 1 461 ? -34.938 -6.664 19.062 1 96.88 461 PHE A N 1
ATOM 3898 C CA . PHE A 1 461 ? -35.219 -7.793 19.953 1 96.88 461 PHE A CA 1
ATOM 3899 C C . PHE A 1 461 ? -36.344 -8.656 19.391 1 96.88 461 PHE A C 1
ATOM 3901 O O . PHE A 1 461 ? -36.219 -9.875 19.281 1 96.88 461 PHE A O 1
ATOM 3908 N N . SER A 1 462 ? -37.406 -8.023 18.984 1 97.69 462 SER A N 1
ATOM 3909 C CA . SER A 1 462 ? -38.594 -8.734 18.5 1 97.69 462 SER A CA 1
ATOM 3910 C C . SER A 1 462 ? -38.312 -9.445 17.188 1 97.69 462 SER A C 1
ATOM 3912 O O . SER A 1 462 ? -38.719 -10.594 17 1 97.69 462 SER A O 1
ATOM 3914 N N . ILE A 1 463 ? -37.625 -8.805 16.297 1 96.88 463 ILE A N 1
ATOM 3915 C CA . ILE A 1 463 ? -37.281 -9.406 15.016 1 96.88 463 ILE A CA 1
ATOM 3916 C C . ILE A 1 463 ? -36.406 -10.633 15.219 1 96.88 463 ILE A C 1
ATOM 3918 O O . ILE A 1 463 ? -36.656 -11.695 14.648 1 96.88 463 ILE A O 1
ATOM 3922 N N . SER A 1 464 ? -35.375 -10.469 16.031 1 95.44 464 SER A N 1
ATOM 3923 C CA . SER A 1 464 ? -34.469 -11.57 16.297 1 95.44 464 SER A CA 1
ATOM 3924 C C . SER A 1 464 ? -35.188 -12.734 16.969 1 95.44 464 SER A C 1
ATOM 3926 O O . SER A 1 464 ? -34.938 -13.898 16.609 1 95.44 464 SER A O 1
ATOM 3928 N N . TYR A 1 465 ? -36.094 -12.414 17.875 1 95.5 465 TYR A N 1
ATOM 3929 C CA . TYR A 1 465 ? -36.812 -13.445 18.625 1 95.5 465 TYR A CA 1
ATOM 3930 C C . TYR A 1 465 ? -37.812 -14.164 17.734 1 95.5 465 TYR A C 1
ATOM 3932 O O . TYR A 1 465 ? -37.875 -15.398 17.734 1 95.5 465 TYR A O 1
ATOM 3940 N N . LEU A 1 466 ? -38.562 -13.422 16.984 1 96.31 466 LEU A N 1
ATOM 3941 C CA . LEU A 1 466 ? -39.656 -13.984 16.172 1 96.31 466 LEU A CA 1
ATOM 3942 C C . LEU A 1 466 ? -39.094 -14.789 15.008 1 96.31 466 LEU A C 1
ATOM 3944 O O . LEU A 1 466 ? -39.656 -15.828 14.648 1 96.31 466 LEU A O 1
ATOM 3948 N N . LEU A 1 467 ? -37.969 -14.367 14.5 1 95.06 467 LEU A N 1
ATOM 3949 C CA . LEU A 1 467 ? -37.375 -15.039 13.336 1 95.06 467 LEU A CA 1
ATOM 3950 C C . LEU A 1 467 ? -36.281 -16 13.758 1 95.06 467 LEU A C 1
ATOM 3952 O O . LEU A 1 467 ? -35.688 -16.656 12.914 1 95.06 467 LEU A O 1
ATOM 3956 N N . LYS A 1 468 ? -36 -16.078 15.008 1 93.19 468 LYS A N 1
ATOM 3957 C CA . LYS A 1 468 ? -35 -16.984 15.555 1 93.19 468 LYS A CA 1
ATOM 3958 C C . LYS A 1 468 ? -33.656 -16.781 14.867 1 93.19 468 LYS A C 1
ATOM 3960 O O . LYS A 1 468 ? -33.031 -17.734 14.383 1 93.19 468 LYS A O 1
ATOM 3965 N N . LEU A 1 469 ? -33.281 -15.57 14.828 1 92.81 469 LEU A N 1
ATOM 3966 C CA . LEU A 1 469 ? -32.031 -15.219 14.148 1 92.81 469 LEU A CA 1
ATOM 3967 C C . LEU A 1 469 ? -30.828 -15.469 15.055 1 92.81 469 LEU A C 1
ATOM 3969 O O . LEU A 1 469 ? -30.969 -15.555 16.281 1 92.81 469 LEU A O 1
ATOM 3973 N N . LYS A 1 470 ? -29.672 -15.664 14.398 1 89.12 470 LYS A N 1
ATOM 3974 C CA . LYS A 1 470 ? -28.406 -15.734 15.133 1 89.12 470 LYS A CA 1
ATOM 3975 C C . LYS A 1 470 ? -28.094 -14.406 15.805 1 89.12 470 LYS A C 1
ATOM 3977 O O . LYS A 1 470 ? -28.609 -13.359 15.422 1 89.12 470 LYS A O 1
ATOM 3982 N N . PRO A 1 471 ? -27.297 -14.43 16.781 1 85.06 471 PRO A N 1
ATOM 3983 C CA . PRO A 1 471 ? -27.125 -13.242 17.625 1 85.06 471 PRO A CA 1
ATOM 3984 C C . PRO A 1 471 ? -26.344 -12.133 16.938 1 85.06 471 PRO A C 1
ATOM 3986 O O . PRO A 1 471 ? -26.516 -10.953 17.25 1 85.06 471 PRO A O 1
ATOM 3989 N N . SER A 1 472 ? -25.391 -12.547 16.094 1 83.25 472 SER A N 1
ATOM 3990 C CA . SER A 1 472 ? -24.578 -11.484 15.508 1 83.25 472 SER A CA 1
ATOM 3991 C C . SER A 1 472 ? -24.25 -11.773 14.047 1 83.25 472 SER A C 1
ATOM 3993 O O . SER A 1 472 ? -24.359 -12.922 13.602 1 83.25 472 SER A O 1
ATOM 3995 N N . PHE A 1 473 ? -24.016 -10.656 13.375 1 84.62 473 PHE A N 1
ATOM 3996 C CA . PHE A 1 473 ? -23.547 -10.742 12 1 84.62 473 PHE A CA 1
ATOM 3997 C C . PHE A 1 473 ? -22.047 -11.031 11.961 1 84.62 473 PHE A C 1
ATOM 3999 O O . PHE A 1 473 ? -21.234 -10.148 12.242 1 84.62 473 PHE A O 1
ATOM 4006 N N . VAL A 1 474 ? -21.734 -12.336 11.703 1 79.88 474 VAL A N 1
ATOM 4007 C CA . VAL A 1 474 ? -20.328 -12.742 11.664 1 79.88 474 VAL A CA 1
ATOM 4008 C C . VAL A 1 474 ? -19.953 -13.172 10.25 1 79.88 474 VAL A C 1
ATOM 4010 O O . VAL A 1 474 ? -20.766 -13.758 9.531 1 79.88 474 VAL A O 1
ATOM 4013 N N . ILE A 1 475 ? -18.781 -12.875 9.875 1 79.56 475 ILE A N 1
ATOM 4014 C CA . ILE A 1 475 ? -18.297 -13.203 8.539 1 79.56 475 ILE A CA 1
ATOM 4015 C C . ILE A 1 475 ? -18 -14.703 8.453 1 79.56 475 ILE A C 1
ATOM 4017 O O . ILE A 1 475 ? -17.266 -15.242 9.273 1 79.56 475 ILE A O 1
ATOM 4021 N N . LYS A 1 476 ? -18.625 -15.375 7.59 1 86.12 476 LYS A N 1
ATOM 4022 C CA . LYS A 1 476 ? -18.406 -16.781 7.301 1 86.12 476 LYS A CA 1
ATOM 4023 C C . LYS A 1 476 ? -17.938 -16.984 5.859 1 86.12 476 LYS A C 1
ATOM 4025 O O . LYS A 1 476 ? -18.406 -16.297 4.949 1 86.12 476 LYS A O 1
ATOM 4030 N N . PRO A 1 477 ? -17.031 -17.891 5.68 1 89.06 477 PRO A N 1
ATOM 4031 C CA . PRO A 1 477 ? -16.516 -18.062 4.324 1 89.06 477 PRO A CA 1
ATOM 4032 C C . PRO A 1 477 ? -17.578 -18.484 3.326 1 89.06 477 PRO A C 1
ATOM 4034 O O . PRO A 1 477 ? -17.609 -18 2.195 1 89.06 477 PRO A O 1
ATOM 4037 N N . GLU A 1 478 ? -18.547 -19.344 3.74 1 91.19 478 GLU A N 1
ATOM 4038 C CA . GLU A 1 478 ? -19.531 -19.906 2.826 1 91.19 478 GLU A CA 1
ATOM 4039 C C . GLU A 1 478 ? -20.609 -18.891 2.461 1 91.19 478 GLU A C 1
ATOM 4041 O O . GLU A 1 478 ? -21.344 -19.062 1.487 1 91.19 478 GLU A O 1
ATOM 4046 N N . SER A 1 479 ? -20.609 -17.766 3.172 1 89.44 479 SER A N 1
ATOM 4047 C CA . SER A 1 479 ? -21.594 -16.719 2.904 1 89.44 479 SER A CA 1
ATOM 4048 C C . SER A 1 479 ? -21.094 -15.766 1.817 1 89.44 479 SER A C 1
ATOM 4050 O O . SER A 1 479 ? -21.906 -15.062 1.193 1 89.44 479 SER A O 1
ATOM 4052 N N . TYR A 1 480 ? -19.828 -15.836 1.526 1 89.12 480 TYR A N 1
ATOM 4053 C CA . TYR A 1 480 ? -19.281 -14.812 0.634 1 89.12 480 TYR A CA 1
ATOM 4054 C C . TYR A 1 480 ? -18.594 -15.453 -0.565 1 89.12 480 TYR A C 1
ATOM 4056 O O . TYR A 1 480 ? -18.328 -14.781 -1.568 1 89.12 480 TYR A O 1
ATOM 4064 N N . ARG A 1 481 ? -18.359 -16.688 -0.514 1 91.62 481 ARG A N 1
ATOM 4065 C CA . ARG A 1 481 ? -17.531 -17.391 -1.477 1 91.62 481 ARG A CA 1
ATOM 4066 C C . ARG A 1 481 ? -18.188 -17.438 -2.852 1 91.62 481 ARG A C 1
ATOM 4068 O O . ARG A 1 481 ? -17.5 -17.547 -3.871 1 91.62 481 ARG A O 1
ATOM 4075 N N . TYR A 1 482 ? -19.5 -17.297 -2.945 1 92.38 482 TYR A N 1
ATOM 4076 C CA . TYR A 1 482 ? -20.234 -17.531 -4.184 1 92.38 482 TYR A CA 1
ATOM 4077 C C . TYR A 1 482 ? -20.656 -16.219 -4.828 1 92.38 482 TYR A C 1
ATOM 4079 O O . TYR A 1 482 ? -21.562 -16.188 -5.66 1 92.38 482 TYR A O 1
ATOM 4087 N N . SER A 1 483 ? -20.062 -15.07 -4.406 1 85.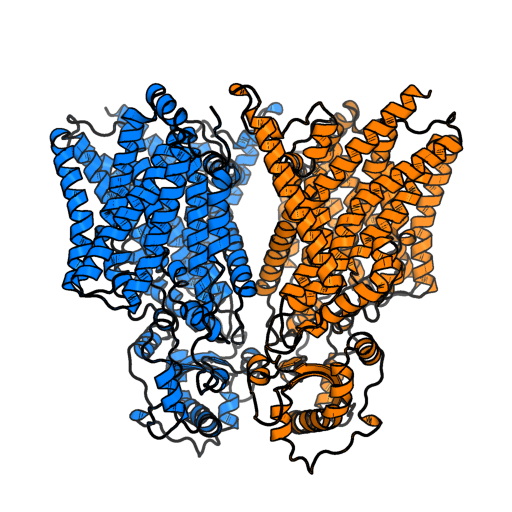75 483 SER A N 1
ATOM 4088 C CA . SER A 1 483 ? -20.219 -13.734 -4.961 1 85.75 483 SER A CA 1
ATOM 4089 C C . SER A 1 483 ? -21.562 -13.133 -4.566 1 85.75 483 SER A C 1
ATOM 4091 O O . SER A 1 483 ? -22.047 -12.188 -5.203 1 85.75 483 SER A O 1
ATOM 4093 N N . PHE A 1 484 ? -22.281 -13.828 -3.695 1 86.75 484 PHE A N 1
ATOM 4094 C CA . PHE A 1 484 ? -23.469 -13.242 -3.104 1 86.75 484 PHE A CA 1
ATOM 4095 C C . PHE A 1 484 ? -23.578 -13.602 -1.627 1 86.75 484 PHE A C 1
ATOM 4097 O O . PHE A 1 484 ? -22.828 -14.445 -1.134 1 86.75 484 PHE A O 1
ATOM 4104 N N . PHE A 1 485 ? -24.391 -12.828 -0.924 1 88 485 PHE A N 1
ATOM 4105 C CA . PHE A 1 485 ? -24.578 -13.086 0.499 1 88 485 PHE A CA 1
ATOM 4106 C C . PHE A 1 485 ? -25.516 -14.266 0.714 1 88 485 PHE A C 1
ATOM 4108 O O . PHE A 1 485 ? -26.734 -14.141 0.533 1 88 485 PHE A O 1
ATOM 4115 N N . LYS A 1 486 ? -24.891 -15.367 1.085 1 89.94 486 LYS A N 1
ATOM 4116 C CA . LYS A 1 486 ? -25.656 -16.594 1.31 1 89.94 486 LYS A CA 1
ATOM 4117 C C . LYS A 1 486 ? -25.891 -16.828 2.799 1 89.94 486 LYS A C 1
ATOM 4119 O O . LYS A 1 486 ? -24.953 -16.75 3.598 1 89.94 486 LYS A O 1
ATOM 4124 N N . ASP A 1 487 ? -27.094 -16.969 3.217 1 85.94 487 ASP A N 1
ATOM 4125 C CA . ASP A 1 487 ? -27.469 -17.406 4.559 1 85.94 487 ASP A CA 1
ATOM 4126 C C . ASP A 1 487 ? -27.062 -16.375 5.605 1 85.94 487 ASP A C 1
ATOM 4128 O O . ASP A 1 487 ? -26.422 -16.719 6.609 1 85.94 487 ASP A O 1
ATOM 4132 N N . ILE A 1 488 ? -27.25 -15.156 5.285 1 88.94 488 ILE A N 1
ATOM 4133 C CA . ILE A 1 488 ? -26.906 -14.109 6.238 1 88.94 488 ILE A CA 1
ATOM 4134 C C . ILE A 1 488 ? -28.141 -13.273 6.562 1 88.94 488 ILE A C 1
ATOM 4136 O O . ILE A 1 488 ? -28.125 -12.047 6.43 1 88.94 488 ILE A O 1
ATOM 4140 N N . ASP A 1 489 ? -29.125 -13.844 7.137 1 90.06 489 ASP A N 1
ATOM 4141 C CA . ASP A 1 489 ? -30.391 -13.195 7.453 1 90.06 489 ASP A CA 1
ATOM 4142 C C . ASP A 1 489 ? -30.188 -12.055 8.445 1 90.06 489 ASP A C 1
ATOM 4144 O O . ASP A 1 489 ? -30.891 -11.031 8.383 1 90.06 489 ASP A O 1
ATOM 4148 N N . VAL A 1 490 ? -29.297 -12.242 9.32 1 91.31 490 VAL A N 1
ATOM 4149 C CA . VAL A 1 490 ? -29.031 -11.203 10.32 1 91.31 490 VAL A CA 1
ATOM 4150 C C . VAL A 1 490 ? -28.609 -9.914 9.625 1 91.31 490 VAL A C 1
ATOM 4152 O O . VAL A 1 490 ? -28.984 -8.82 10.062 1 91.31 490 VAL A O 1
ATOM 4155 N N . TYR A 1 491 ? -27.906 -10.031 8.555 1 92.25 491 TYR A N 1
ATOM 4156 C CA . TYR A 1 491 ? -27.469 -8.859 7.801 1 92.25 491 TYR A CA 1
ATOM 4157 C C . TYR A 1 491 ? -28.656 -8.125 7.203 1 92.25 491 TYR A C 1
ATOM 4159 O O . TYR A 1 491 ? -28.781 -6.906 7.352 1 92.25 491 TYR A O 1
ATOM 4167 N N . PHE A 1 492 ? -29.594 -8.797 6.676 1 93.25 492 PHE A N 1
ATOM 4168 C CA . PHE A 1 492 ? -30.688 -8.203 5.926 1 93.25 492 PHE A CA 1
ATOM 4169 C C . PHE A 1 492 ? -31.797 -7.734 6.863 1 93.25 492 PHE A C 1
ATOM 4171 O O . PHE A 1 492 ? -32.438 -6.711 6.613 1 93.25 492 PHE A O 1
ATOM 4178 N N . LYS A 1 493 ? -31.984 -8.422 7.98 1 94.56 493 LYS A N 1
ATOM 4179 C CA . LYS A 1 493 ? -33.156 -8.172 8.805 1 94.56 493 LYS A CA 1
ATOM 4180 C C . LYS A 1 493 ? -32.812 -7.305 10.016 1 94.56 493 LYS A C 1
ATOM 4182 O O . LYS A 1 493 ? -33.688 -6.629 10.57 1 94.56 493 LYS A O 1
ATOM 4187 N N . ILE A 1 494 ? -31.609 -7.328 10.367 1 94.31 494 ILE A N 1
ATOM 4188 C CA . ILE A 1 494 ? -31.25 -6.629 11.594 1 94.31 494 ILE A CA 1
ATOM 4189 C C . ILE A 1 494 ? -30.203 -5.551 11.297 1 94.31 494 ILE A C 1
ATOM 4191 O O . ILE A 1 494 ? -30.375 -4.391 11.688 1 94.31 494 ILE A O 1
ATOM 4195 N N . TYR A 1 495 ? -29.219 -5.844 10.539 1 93.75 495 TYR A N 1
ATOM 4196 C CA . TYR A 1 495 ? -28.031 -5 10.414 1 93.75 495 TYR A CA 1
ATOM 4197 C C . TYR A 1 495 ? -28.312 -3.805 9.508 1 93.75 495 TYR A C 1
ATOM 4199 O O . TYR A 1 495 ? -27.859 -2.689 9.797 1 93.75 495 TYR A O 1
ATOM 4207 N N . THR A 1 496 ? -29.078 -3.895 8.414 1 94.81 496 THR A N 1
ATOM 4208 C CA . THR A 1 496 ? -29.078 -2.889 7.355 1 94.81 496 THR A CA 1
ATOM 4209 C C . THR A 1 496 ? -30.312 -1.997 7.461 1 94.81 496 THR A C 1
ATOM 4211 O O . THR A 1 496 ? -30.281 -0.834 7.055 1 94.81 496 THR A O 1
ATOM 4214 N N . PRO A 1 497 ? -31.453 -2.475 8.062 1 96.12 497 PRO A N 1
ATOM 4215 C CA . PRO A 1 497 ? -32.625 -1.605 8.086 1 96.12 497 PRO A CA 1
ATOM 4216 C C . PRO A 1 497 ? -32.469 -0.411 9.023 1 96.12 497 PRO A C 1
ATOM 4218 O O . PRO A 1 497 ? -31.812 -0.524 10.062 1 96.12 497 PRO A O 1
ATOM 4221 N N . PHE A 1 498 ? -33.125 0.735 8.648 1 97.06 498 PHE A N 1
ATOM 4222 C CA . PHE A 1 498 ? -32.969 1.942 9.453 1 97.06 498 PHE A CA 1
ATOM 4223 C C . PHE A 1 498 ? -33.688 1.783 10.797 1 97.06 498 PHE A C 1
ATOM 4225 O O . PHE A 1 498 ? -33.25 2.33 11.805 1 97.06 498 PHE A O 1
ATOM 4232 N N . TYR A 1 499 ? -34.812 0.95 10.844 1 97 499 TYR A N 1
ATOM 4233 C CA . TYR A 1 499 ? -35.625 0.849 12.047 1 97 499 TYR A CA 1
ATOM 4234 C C . TYR A 1 499 ? -34.938 -0.008 13.102 1 97 499 TYR A C 1
ATOM 4236 O O . TYR A 1 499 ? -35.344 0.004 14.273 1 97 499 TYR A O 1
ATOM 4244 N N . THR A 1 500 ? -33.906 -0.757 12.734 1 96.44 500 THR A N 1
ATOM 4245 C CA . THR A 1 500 ? -33.125 -1.502 13.719 1 96.44 500 THR A CA 1
ATOM 4246 C C . THR A 1 500 ? -31.891 -0.707 14.148 1 96.44 500 THR A C 1
ATOM 4248 O O . THR A 1 500 ? -31.109 -1.164 14.992 1 96.44 500 THR A O 1
ATOM 4251 N N . ASN A 1 501 ? -31.688 0.472 13.602 1 97.38 501 ASN A N 1
ATOM 4252 C CA . ASN A 1 501 ? -30.547 1.34 13.914 1 97.38 501 ASN A CA 1
ATOM 4253 C C . ASN A 1 501 ? -31.016 2.684 14.469 1 97.38 501 ASN A C 1
ATOM 4255 O O . ASN A 1 501 ? -30.359 3.709 14.242 1 97.38 501 ASN A O 1
ATOM 4259 N N . LEU A 1 502 ? -32.031 2.699 15.227 1 97.81 502 LEU A N 1
ATOM 4260 C CA . LEU A 1 502 ? -32.719 3.916 15.672 1 97.81 502 LEU A CA 1
ATOM 4261 C C . LEU A 1 502 ? -31.875 4.625 16.75 1 97.81 502 LEU A C 1
ATOM 4263 O O . LEU A 1 502 ? -31.922 5.852 16.859 1 97.81 502 LEU A O 1
ATOM 4267 N N . PHE A 1 503 ? -31.141 3.959 17.453 1 97.75 503 PHE A N 1
ATOM 4268 C CA . PHE A 1 503 ? -30.609 4.504 18.703 1 97.75 503 PHE A CA 1
ATOM 4269 C C . PHE A 1 503 ? -29.438 5.43 18.438 1 97.75 503 PHE A C 1
ATOM 4271 O O . PHE A 1 503 ? -29.234 6.406 19.156 1 97.75 503 PHE A O 1
ATOM 4278 N N . GLY A 1 504 ? -28.625 5.133 17.469 1 97.12 504 GLY A N 1
ATOM 4279 C CA . GLY A 1 504 ? -27.438 5.926 17.188 1 97.12 504 GLY A CA 1
ATOM 4280 C C . GLY A 1 504 ? -27.734 7.402 16.984 1 97.12 504 GLY A C 1
ATOM 4281 O O . GLY A 1 504 ? -27.156 8.258 17.656 1 97.12 504 GLY A O 1
ATOM 4282 N N . TYR A 1 505 ? -28.656 7.73 16.172 1 97.12 505 TYR A N 1
ATOM 4283 C CA . TYR A 1 505 ? -29.062 9.102 15.898 1 97.12 505 TYR A CA 1
ATOM 4284 C C . TYR A 1 505 ? -29.609 9.766 17.156 1 97.12 505 TYR A C 1
ATOM 4286 O O . TYR A 1 505 ? -29.234 10.898 17.484 1 97.12 505 TYR A O 1
ATOM 4294 N N . LEU A 1 506 ? -30.484 9.055 17.828 1 97.62 506 LEU A N 1
ATOM 4295 C CA . LEU A 1 506 ? -31.094 9.594 19.031 1 97.62 506 LEU A CA 1
ATOM 4296 C C . LEU A 1 506 ? -30.047 9.93 20.078 1 97.62 506 LEU A C 1
ATOM 4298 O O . LEU A 1 506 ? -30.078 11 20.688 1 97.62 506 LEU A O 1
ATOM 4302 N N . PHE A 1 507 ? -29.203 9.016 20.25 1 97.44 507 PHE A N 1
ATOM 4303 C CA . PHE A 1 507 ? -28.156 9.227 21.234 1 97.44 507 PHE A CA 1
ATOM 4304 C C . PHE A 1 507 ? -27.266 10.406 20.859 1 97.44 507 PHE A C 1
ATOM 4306 O O . PHE A 1 507 ? -26.828 11.172 21.719 1 97.44 507 PHE A O 1
ATOM 4313 N N . GLY A 1 508 ? -26.953 10.562 19.578 1 97.31 508 GLY A N 1
ATOM 4314 C CA . GLY A 1 508 ? -26.234 11.734 19.094 1 97.31 508 GLY A CA 1
ATOM 4315 C C . GLY A 1 508 ? -26.938 13.039 19.422 1 97.31 508 GLY A C 1
ATOM 4316 O O . GLY A 1 508 ? -26.297 14.008 19.844 1 97.31 508 GLY A O 1
ATOM 4317 N N . ILE A 1 509 ? -28.203 13.055 19.266 1 97.19 509 ILE A N 1
ATOM 4318 C CA . ILE A 1 509 ? -29.016 14.219 19.578 1 97.19 509 ILE A CA 1
ATOM 4319 C C . ILE A 1 509 ? -28.938 14.523 21.078 1 97.19 509 ILE A C 1
ATOM 4321 O O . ILE A 1 509 ? -28.734 15.68 21.469 1 97.19 509 ILE A O 1
ATOM 4325 N N . ILE A 1 510 ? -29.016 13.5 21.844 1 96 510 ILE A N 1
ATOM 4326 C CA . ILE A 1 510 ? -28.938 13.656 23.297 1 96 510 ILE A CA 1
ATOM 4327 C C . ILE A 1 510 ? -27.578 14.211 23.688 1 96 510 ILE A C 1
ATOM 4329 O O . ILE A 1 510 ? -27.484 15.133 24.5 1 96 510 ILE A O 1
ATOM 4333 N N . CYS A 1 511 ? -26.562 13.695 23.094 1 95 511 CYS A N 1
ATOM 4334 C CA . CYS A 1 511 ? -25.219 14.18 23.375 1 95 511 CYS A CA 1
ATOM 4335 C C . CYS A 1 511 ? -25.062 15.641 22.984 1 95 511 CYS A C 1
ATOM 4337 O O . CYS A 1 511 ? -24.406 16.406 23.688 1 95 511 CYS A O 1
ATOM 4339 N N . ALA A 1 512 ? -25.641 15.977 21.859 1 95.56 512 ALA A N 1
ATOM 4340 C CA . ALA A 1 512 ? -25.594 17.359 21.406 1 95.56 512 ALA A CA 1
ATOM 4341 C C . ALA A 1 512 ? -26.297 18.281 22.406 1 95.56 512 ALA A C 1
ATOM 4343 O O . ALA A 1 512 ? -25.812 19.391 22.672 1 95.56 512 ALA A O 1
ATOM 4344 N N . GLU A 1 513 ? -27.375 17.875 22.969 1 94.31 513 GLU A N 1
ATOM 4345 C CA . GLU A 1 513 ? -28.094 18.656 23.969 1 94.31 513 GLU A CA 1
ATOM 4346 C C . GLU A 1 513 ? -27.266 18.828 25.234 1 94.31 513 GLU A C 1
ATOM 4348 O O . GLU A 1 513 ? -27.219 19.906 25.812 1 94.31 513 GLU A O 1
ATOM 4353 N N . ILE A 1 514 ? -26.703 17.781 25.609 1 93.19 514 ILE A N 1
ATOM 4354 C CA . ILE A 1 514 ? -25.875 17.812 26.797 1 93.19 514 ILE A CA 1
ATOM 4355 C C . ILE A 1 514 ? -24.688 18.766 26.562 1 93.19 514 ILE A C 1
ATOM 4357 O O . ILE A 1 514 ? -24.344 19.547 27.453 1 93.19 514 ILE A O 1
ATOM 4361 N N . TYR A 1 515 ? -24.109 18.719 25.406 1 91.88 515 TYR A N 1
ATOM 4362 C CA . TYR A 1 515 ? -23 19.594 25.047 1 91.88 515 TYR A CA 1
ATOM 4363 C C . TYR A 1 515 ? -23.422 21.062 25.078 1 91.88 515 TYR A C 1
ATOM 4365 O O . TYR A 1 515 ? -22.75 21.891 25.703 1 91.88 515 TYR A O 1
ATOM 4373 N N . LEU A 1 516 ? -24.547 21.375 24.516 1 90.69 516 LEU A N 1
ATOM 4374 C CA . LEU A 1 516 ? -25 22.75 24.391 1 90.69 516 LEU A CA 1
ATOM 4375 C C . LEU A 1 516 ? -25.438 23.312 25.734 1 90.69 516 LEU A C 1
ATOM 4377 O O . LEU A 1 516 ? -25.25 24.5 26.016 1 90.69 516 LEU A O 1
ATOM 4381 N N . LYS A 1 517 ? -25.875 22.469 26.594 1 89.44 517 LYS A N 1
ATOM 4382 C CA . LYS A 1 517 ? -26.406 22.922 27.875 1 89.44 517 LYS A CA 1
ATOM 4383 C C . LYS A 1 517 ? -25.344 22.891 28.969 1 89.44 517 LYS A C 1
ATOM 4385 O O . LYS A 1 517 ? -25.312 23.766 29.844 1 89.44 517 LYS A O 1
ATOM 4390 N N . TYR A 1 518 ? -24.469 21.891 28.875 1 88 518 TYR A N 1
ATOM 4391 C CA . TYR A 1 518 ? -23.625 21.641 30.047 1 88 518 TYR A CA 1
ATOM 4392 C C . TYR A 1 518 ? -22.156 21.672 29.672 1 88 518 TYR A C 1
ATOM 4394 O O . TYR A 1 518 ? -21.422 22.594 30.062 1 88 518 TYR A O 1
ATOM 4402 N N . THR A 1 519 ? -21.672 20.875 28.859 1 82.75 519 THR A N 1
ATOM 4403 C CA . THR A 1 519 ? -20.25 20.594 28.688 1 82.75 519 THR A CA 1
ATOM 4404 C C . THR A 1 519 ? -19.547 21.766 28.016 1 82.75 519 THR A C 1
ATOM 4406 O O . THR A 1 519 ? -18.312 21.891 28.109 1 82.75 519 THR A O 1
ATOM 4409 N N . ARG A 1 520 ? -20.281 22.578 27.359 1 84.5 520 ARG A N 1
ATOM 4410 C CA . ARG A 1 520 ? -19.656 23.719 26.688 1 84.5 520 ARG A CA 1
ATOM 4411 C C . ARG A 1 520 ? -19.312 24.812 27.688 1 84.5 520 ARG A C 1
ATOM 4413 O O . ARG A 1 520 ? -18.484 25.688 27.406 1 84.5 520 ARG A O 1
ATOM 4420 N N . THR A 1 521 ? -19.812 24.625 28.875 1 85.69 521 THR A N 1
ATOM 4421 C CA . THR A 1 521 ? -19.609 25.641 29.891 1 85.69 521 THR A CA 1
ATOM 4422 C C . THR A 1 521 ? -18.266 25.438 30.594 1 85.69 521 THR A C 1
ATOM 4424 O O . THR A 1 521 ? -17.859 24.297 30.844 1 85.69 521 THR A O 1
ATOM 4427 N N . ALA A 1 522 ? -17.609 26.5 30.938 1 84 522 ALA A N 1
ATOM 4428 C CA . ALA A 1 522 ? -16.281 26.5 31.547 1 84 522 ALA A CA 1
ATOM 4429 C C . ALA A 1 522 ? -16.312 25.797 32.906 1 84 522 ALA A C 1
ATOM 4431 O O . ALA A 1 522 ? -15.344 25.141 33.281 1 84 522 ALA A O 1
ATOM 4432 N N . GLU A 1 523 ? -17.391 25.953 33.625 1 83.75 523 GLU A N 1
ATOM 4433 C CA . GLU A 1 523 ? -17.516 25.375 34.969 1 83.75 523 GLU A CA 1
ATOM 4434 C C . GLU A 1 523 ? -17.453 23.859 34.938 1 83.75 523 GLU A C 1
ATOM 4436 O O . GLU A 1 523 ? -16.688 23.234 35.688 1 83.75 523 GLU A O 1
ATOM 4441 N N . ILE A 1 524 ? -18.156 23.297 34.062 1 83.25 524 ILE A N 1
ATOM 4442 C CA . ILE A 1 524 ? -18.219 21.844 33.938 1 83.25 524 ILE A CA 1
ATOM 4443 C C . ILE A 1 524 ? -16.906 21.312 33.406 1 83.25 524 ILE A C 1
ATOM 4445 O O . ILE A 1 524 ? -16.422 20.266 33.844 1 83.25 524 ILE A O 1
ATOM 4449 N N . ARG A 1 525 ? -16.359 21.938 32.5 1 84.5 525 ARG A N 1
ATOM 4450 C CA . ARG A 1 525 ? -15.078 21.531 31.906 1 84.5 525 ARG A CA 1
ATOM 4451 C C . ARG A 1 525 ? -13.977 21.516 32.969 1 84.5 525 ARG A C 1
ATOM 4453 O O . ARG A 1 525 ? -13.125 20.609 32.938 1 84.5 525 ARG A O 1
ATOM 4460 N N . LYS A 1 526 ? -13.992 22.438 33.844 1 82.62 526 LYS A N 1
ATOM 4461 C CA . LYS A 1 526 ? -13.016 22.5 34.938 1 82.62 526 LYS A CA 1
ATOM 4462 C C . LYS A 1 526 ? -13.156 21.281 35.844 1 82.62 526 LYS A C 1
ATOM 4464 O O . LYS A 1 526 ? -12.156 20.688 36.25 1 82.62 526 LYS A O 1
ATOM 4469 N N . ILE A 1 527 ? -14.344 20.938 36.125 1 79.69 527 ILE A N 1
ATOM 4470 C CA . ILE A 1 527 ? -14.625 19.812 37 1 79.69 527 ILE A CA 1
ATOM 4471 C C . ILE A 1 527 ? -14.125 18.516 36.375 1 79.69 527 ILE A C 1
ATOM 4473 O O . ILE A 1 527 ? -13.523 17.672 37.062 1 79.69 527 ILE A O 1
ATOM 4477 N N . ILE A 1 528 ? -14.359 18.406 35.125 1 79.06 528 ILE A N 1
ATOM 4478 C CA . ILE A 1 528 ? -14 17.172 34.406 1 79.06 528 ILE A CA 1
ATOM 4479 C C . ILE A 1 528 ? -12.484 17.062 34.312 1 79.06 528 ILE A C 1
ATOM 4481 O O . ILE A 1 528 ? -11.922 15.969 34.406 1 79.06 528 ILE A O 1
ATOM 4485 N N . HIS A 1 529 ? -11.789 18.141 34.156 1 76.88 529 HIS A N 1
ATOM 4486 C CA . HIS A 1 529 ? -10.344 18.172 34 1 76.88 529 HIS A CA 1
ATOM 4487 C C . HIS A 1 529 ? -9.625 17.875 35.312 1 76.88 529 HIS A C 1
ATOM 4489 O O . HIS A 1 529 ? -8.484 17.391 35.281 1 76.88 529 HIS A O 1
ATOM 4495 N N . GLU A 1 530 ? -10.164 18.25 36.375 1 72.25 530 GLU A N 1
ATOM 4496 C CA . GLU A 1 530 ? -9.531 18.109 37.688 1 72.25 530 GLU A CA 1
ATOM 4497 C C . GLU A 1 530 ? -9.523 16.641 38.125 1 72.25 530 GLU A C 1
ATOM 4499 O O . GLU A 1 530 ? -8.688 16.25 38.938 1 72.25 530 GLU A O 1
ATOM 4504 N N . LYS A 1 531 ? -10.328 15.766 37.594 1 66.69 531 LYS A N 1
ATOM 4505 C CA . LYS A 1 531 ? -10.406 14.367 37.969 1 66.69 531 LYS A CA 1
ATOM 4506 C C . LYS A 1 531 ? -9.82 13.461 36.906 1 66.69 531 LYS A C 1
ATOM 4508 O O . LYS A 1 531 ? -9.992 13.711 35.719 1 66.69 531 LYS A O 1
ATOM 4513 N N . PRO A 1 532 ? -8.875 12.562 37.375 1 73 532 PRO A N 1
ATOM 4514 C CA . PRO A 1 532 ? -8.32 11.656 36.375 1 73 532 PRO A CA 1
ATOM 4515 C C . PRO A 1 532 ? -9.352 10.672 35.844 1 73 532 PRO A C 1
ATOM 4517 O O . PRO A 1 532 ? -9.055 9.477 35.688 1 73 532 PRO A O 1
ATOM 4520 N N . ILE A 1 533 ? -10.555 11.109 35.531 1 76.5 533 ILE A N 1
ATOM 4521 C CA . ILE A 1 533 ? -11.695 10.289 35.156 1 76.5 533 ILE A CA 1
ATOM 4522 C C . ILE A 1 533 ? -11.469 9.742 33.719 1 76.5 533 ILE A C 1
ATOM 4524 O O . ILE A 1 533 ? -11.969 8.672 33.375 1 76.5 533 ILE A O 1
ATOM 4528 N N . TYR A 1 534 ? -10.617 10.453 33.062 1 75.81 534 TYR A N 1
ATOM 4529 C CA . TYR A 1 534 ? -10.43 10.094 31.656 1 75.81 534 TYR A CA 1
ATOM 4530 C C . TYR A 1 534 ? -9.641 8.797 31.516 1 75.81 534 TYR A C 1
ATOM 4532 O O . TYR A 1 534 ? -9.883 8.008 30.594 1 75.81 534 TYR A O 1
ATOM 4540 N N . ILE A 1 535 ? -8.758 8.547 32.406 1 73.5 535 ILE A N 1
ATOM 4541 C CA . ILE A 1 535 ? -7.969 7.32 32.312 1 73.5 535 ILE A CA 1
ATOM 4542 C C . ILE A 1 535 ? -8.852 6.117 32.625 1 73.5 535 ILE A C 1
ATOM 4544 O O . ILE A 1 535 ? -8.82 5.109 31.922 1 73.5 535 ILE A O 1
ATOM 4548 N N . VAL A 1 536 ? -9.625 6.273 33.625 1 76.56 536 VAL A N 1
ATOM 4549 C CA . VAL A 1 536 ? -10.531 5.199 34.031 1 76.56 536 VAL A CA 1
ATOM 4550 C C . VAL A 1 536 ? -11.562 4.953 32.938 1 76.56 536 VAL A C 1
ATOM 4552 O O . VAL A 1 536 ? -11.859 3.801 32.594 1 76.56 536 VAL A O 1
ATOM 4555 N N . ALA A 1 537 ? -12.031 5.984 32.406 1 80.38 537 ALA A N 1
ATOM 4556 C CA . ALA A 1 537 ? -13.023 5.891 31.359 1 80.38 537 ALA A CA 1
ATOM 4557 C C . ALA A 1 537 ? -12.445 5.188 30.125 1 80.38 537 ALA A C 1
ATOM 4559 O O . ALA A 1 537 ? -13.117 4.363 29.5 1 80.38 537 ALA A O 1
ATOM 4560 N N . ALA A 1 538 ? -11.234 5.516 29.844 1 78.19 538 ALA A N 1
ATOM 4561 C CA . ALA A 1 538 ? -10.602 4.91 28.672 1 78.19 538 ALA A CA 1
ATOM 4562 C C . ALA A 1 538 ? -10.484 3.396 28.844 1 78.19 538 ALA A C 1
ATOM 4564 O O . ALA A 1 538 ? -10.758 2.637 27.922 1 78.19 538 ALA A O 1
ATOM 4565 N N . HIS A 1 539 ? -10.047 2.959 29.953 1 78.31 539 HIS A N 1
ATOM 4566 C CA . HIS A 1 539 ? -9.914 1.53 30.219 1 78.31 539 HIS A CA 1
ATOM 4567 C C . HIS A 1 539 ? -11.273 0.841 30.203 1 78.31 539 HIS A C 1
ATOM 4569 O O . HIS A 1 539 ? -11.414 -0.262 29.672 1 78.31 539 HIS A O 1
ATOM 4575 N N . PHE A 1 540 ? -12.172 1.52 30.797 1 84.69 540 PHE A N 1
ATOM 4576 C CA . PHE A 1 540 ? -13.523 0.972 30.828 1 84.69 540 PHE A CA 1
ATOM 4577 C C . PHE A 1 540 ? -14.07 0.797 29.422 1 84.69 540 PHE A C 1
ATOM 4579 O O . PHE A 1 540 ? -14.617 -0.257 29.078 1 84.69 540 PHE A O 1
ATOM 4586 N N . VAL A 1 541 ? -13.898 1.739 28.594 1 85.62 541 VAL A N 1
ATOM 4587 C CA . VAL A 1 541 ? -14.367 1.717 27.203 1 85.62 541 VAL A CA 1
ATOM 4588 C C . VAL A 1 541 ? -13.688 0.576 26.453 1 85.62 541 VAL A C 1
ATOM 4590 O O . VAL A 1 541 ? -14.344 -0.162 25.703 1 85.62 541 VAL A O 1
ATOM 4593 N N . ALA A 1 542 ? -12.445 0.431 26.641 1 84 542 ALA A N 1
ATOM 4594 C CA . ALA A 1 542 ? -11.695 -0.626 25.969 1 84 542 ALA A CA 1
ATOM 4595 C C . ALA A 1 542 ? -12.195 -2.006 26.391 1 84 542 ALA A C 1
ATOM 4597 O O . ALA A 1 542 ? -12.367 -2.895 25.547 1 84 542 ALA A O 1
ATOM 4598 N N . ILE A 1 543 ? -12.477 -2.145 27.625 1 87.19 543 ILE A N 1
ATOM 4599 C CA . ILE A 1 543 ? -12.93 -3.422 28.172 1 87.19 543 ILE A CA 1
ATOM 4600 C C . ILE A 1 543 ? -14.312 -3.75 27.625 1 87.19 543 ILE A C 1
ATOM 4602 O O . ILE A 1 543 ? -14.562 -4.875 27.172 1 87.19 543 ILE A O 1
ATOM 4606 N N . VAL A 1 544 ? -15.141 -2.801 27.609 1 87.94 544 VAL A N 1
ATOM 4607 C CA . VAL A 1 544 ? -16.5 -3.012 27.125 1 87.94 544 VAL A CA 1
ATOM 4608 C C . VAL A 1 544 ? -16.453 -3.344 25.625 1 87.94 544 VAL A C 1
ATOM 4610 O O . VAL A 1 544 ? -17.141 -4.258 25.172 1 87.94 544 VAL A O 1
ATOM 4613 N N . ALA A 1 545 ? -15.695 -2.633 24.922 1 86.19 545 ALA A N 1
ATOM 4614 C CA . ALA A 1 545 ? -15.562 -2.893 23.484 1 86.19 545 ALA A CA 1
ATOM 4615 C C . ALA A 1 545 ? -15.094 -4.32 23.219 1 86.19 545 ALA A C 1
ATOM 4617 O O . ALA A 1 545 ? -15.688 -5.039 22.422 1 86.19 545 ALA A O 1
ATOM 4618 N N . PHE A 1 546 ? -14.125 -4.703 23.953 1 84.88 546 PHE A N 1
ATOM 4619 C CA . PHE A 1 546 ? -13.57 -6.043 23.781 1 84.88 546 PHE A CA 1
ATOM 4620 C C . PHE A 1 546 ? -14.594 -7.105 24.156 1 84.88 546 PHE A C 1
ATOM 4622 O O . PHE A 1 546 ? -14.734 -8.117 23.453 1 84.88 546 PHE A O 1
ATOM 4629 N N . LEU A 1 547 ? -15.273 -6.852 25.172 1 85.5 547 LEU A N 1
ATOM 4630 C CA . LEU A 1 547 ? -16.281 -7.812 25.625 1 85.5 547 LEU A CA 1
ATOM 4631 C C . LEU A 1 547 ? -17.391 -7.973 24.594 1 85.5 547 LEU A C 1
ATOM 4633 O O . LEU A 1 547 ? -17.844 -9.086 24.328 1 85.5 547 LEU A O 1
ATOM 4637 N N . LEU A 1 548 ? -17.734 -6.934 23.984 1 85.31 548 LEU A N 1
ATOM 4638 C CA . LEU A 1 548 ? -18.781 -6.984 22.969 1 85.31 548 LEU A CA 1
ATOM 4639 C C . LEU A 1 548 ? -18.297 -7.695 21.719 1 85.31 548 LEU A C 1
ATOM 4641 O O . LEU A 1 548 ? -19.047 -8.469 21.109 1 85.31 548 LEU A O 1
ATOM 4645 N N . PHE A 1 549 ? -17.062 -7.469 21.375 1 82.12 549 PHE A N 1
ATOM 4646 C CA . PHE A 1 549 ? -16.469 -8.148 20.219 1 82.12 549 PHE A CA 1
ATOM 4647 C C . PHE A 1 549 ? -16.359 -9.648 20.469 1 82.12 549 PHE A C 1
ATOM 4649 O O . PHE A 1 549 ? -16.625 -10.453 19.578 1 82.12 549 PHE A O 1
ATOM 4656 N N . TRP A 1 550 ? -16 -9.938 21.672 1 82.06 550 TRP A N 1
ATOM 4657 C CA . TRP A 1 550 ? -15.688 -11.312 22.062 1 82.06 550 TRP A CA 1
ATOM 4658 C C . TRP A 1 550 ? -16.969 -12.125 22.25 1 82.06 550 TRP A C 1
ATOM 4660 O O . TRP A 1 550 ? -17.031 -13.289 21.844 1 82.06 550 TRP A O 1
ATOM 4670 N N . LEU A 1 551 ? -18.016 -11.586 22.672 1 81.19 551 LEU A N 1
ATOM 4671 C CA . LEU A 1 551 ? -19.219 -12.312 23.062 1 81.19 551 LEU A CA 1
ATOM 4672 C C . LEU A 1 551 ? -20.016 -12.727 21.828 1 81.19 551 LEU A C 1
ATOM 4674 O O . LEU A 1 551 ? -20.609 -13.805 21.812 1 81.19 551 LEU A O 1
ATOM 4678 N N . GLY A 1 552 ? -19.969 -12.016 20.828 1 79.19 552 GLY A N 1
ATOM 4679 C CA . GLY A 1 552 ? -20.75 -12.312 19.641 1 7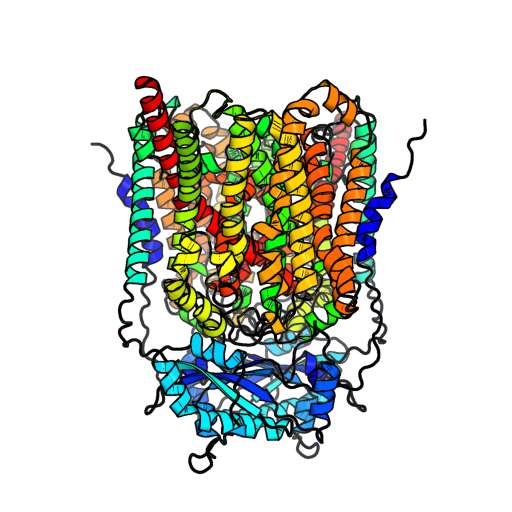9.19 552 GLY A CA 1
ATOM 4680 C C . GLY A 1 552 ? -20.422 -13.664 19.031 1 79.19 552 GLY A C 1
ATOM 4681 O O . GLY A 1 552 ? -21.266 -14.555 18.984 1 79.19 552 GLY A O 1
ATOM 4682 N N . PRO A 1 553 ? -19.188 -13.844 18.703 1 78.81 553 PRO A N 1
ATOM 4683 C CA . PRO A 1 553 ? -18.781 -15.117 18.109 1 78.81 553 PRO A CA 1
ATOM 4684 C C . PRO A 1 553 ? -18.953 -16.297 19.062 1 78.81 553 PRO A C 1
ATOM 4686 O O . PRO A 1 553 ? -19.281 -17.406 18.641 1 78.81 553 PRO A O 1
ATOM 4689 N N . ILE A 1 554 ? -18.812 -16.047 20.328 1 78.5 554 ILE A N 1
ATOM 4690 C CA . ILE A 1 554 ? -18.984 -17.109 21.312 1 78.5 554 ILE A CA 1
ATOM 4691 C C . ILE A 1 554 ? -20.453 -17.547 21.359 1 78.5 554 ILE A C 1
ATOM 4693 O O . ILE A 1 554 ? -20.734 -18.75 21.438 1 78.5 554 ILE A O 1
ATOM 4697 N N . LEU A 1 555 ? -21.281 -16.609 21.234 1 80.19 555 LEU A N 1
ATOM 4698 C CA . LEU A 1 555 ? -22.703 -16.938 21.219 1 80.19 555 LEU A CA 1
ATOM 4699 C C . LEU A 1 555 ? -23.109 -17.625 19.922 1 80.19 555 LEU A C 1
ATOM 4701 O O . LEU A 1 555 ? -24 -18.469 19.906 1 80.19 555 LEU A O 1
ATOM 4705 N N . GLU A 1 556 ? -22.422 -17.281 18.875 1 77.81 556 GLU A N 1
ATOM 4706 C CA . GLU A 1 556 ? -22.672 -17.891 17.578 1 77.81 556 GLU A CA 1
ATOM 4707 C C . GLU A 1 556 ? -22.328 -19.375 17.594 1 77.81 556 GLU A C 1
ATOM 4709 O O . GLU A 1 556 ? -23.047 -20.203 17.031 1 77.81 556 GLU A O 1
ATOM 4714 N N . ILE A 1 557 ? -21.234 -19.703 18.188 1 78.06 557 ILE A N 1
ATOM 4715 C CA . ILE A 1 557 ? -20.734 -21.062 18.234 1 78.06 557 ILE A CA 1
ATOM 4716 C C . ILE A 1 557 ? -21.609 -21.906 19.172 1 78.06 557 ILE A C 1
ATOM 4718 O O . ILE A 1 557 ? -21.953 -23.047 18.859 1 78.06 557 ILE A O 1
ATOM 4722 N N . ASN A 1 558 ? -22 -21.281 20.281 1 78.12 558 ASN A N 1
ATOM 4723 C CA . ASN A 1 558 ? -22.672 -22.047 21.312 1 78.12 558 ASN A CA 1
ATOM 4724 C C . ASN A 1 558 ? -24.188 -22.109 21.062 1 78.12 558 ASN A C 1
ATOM 4726 O O . ASN A 1 558 ? -24.891 -22.875 21.719 1 78.12 558 ASN A O 1
ATOM 4730 N N . ALA A 1 559 ? -24.719 -21.547 20.047 1 70.88 559 ALA A N 1
ATOM 4731 C CA . ALA A 1 559 ? -26.109 -21.578 19.625 1 70.88 559 ALA A CA 1
ATOM 4732 C C . ALA A 1 559 ? -27.047 -21.438 20.828 1 70.88 559 ALA A C 1
ATOM 4734 O O . ALA A 1 559 ? -27.828 -22.344 21.125 1 70.88 559 ALA A O 1
ATOM 4735 N N . PRO A 1 560 ? -26.969 -20.391 21.469 1 79.06 560 PRO A N 1
ATOM 4736 C CA . PRO A 1 560 ? -27.828 -20.234 22.641 1 79.06 560 PRO A CA 1
ATOM 4737 C C . PRO A 1 560 ? -29.312 -20.219 22.281 1 79.06 560 PRO A C 1
ATOM 4739 O O . PRO A 1 560 ? -29.656 -20.203 21.109 1 79.06 560 PRO A O 1
ATOM 4742 N N . SER A 1 561 ? -30.125 -20.188 23.312 1 85.75 561 SER A N 1
ATOM 4743 C CA . SER A 1 561 ? -31.562 -20.078 23.109 1 85.75 561 SER A CA 1
ATOM 4744 C C . SER A 1 561 ? -31.922 -18.766 22.406 1 85.75 561 SER A C 1
ATOM 4746 O O . SER A 1 561 ? -31.125 -17.828 22.391 1 85.75 561 SER A O 1
ATOM 4748 N N . SER A 1 562 ? -33.031 -18.797 21.812 1 89.69 562 SER A N 1
ATOM 4749 C CA . SER A 1 562 ? -33.469 -17.656 21 1 89.69 562 SER A CA 1
ATOM 4750 C C . SER A 1 562 ? -33.625 -16.406 21.859 1 89.69 562 SER A C 1
ATOM 4752 O O . SER A 1 562 ? -33.344 -15.297 21.375 1 89.69 562 SER A O 1
ATOM 4754 N N . ILE A 1 563 ? -33.969 -16.547 23.078 1 91.69 563 ILE A N 1
ATOM 4755 C CA . ILE A 1 563 ? -34.156 -15.375 23.938 1 91.69 563 ILE A CA 1
ATOM 4756 C C . ILE A 1 563 ? -32.812 -14.703 24.203 1 91.69 563 ILE A C 1
ATOM 4758 O O . ILE A 1 563 ? -32.75 -13.469 24.219 1 91.69 563 ILE A O 1
ATOM 4762 N N . TRP A 1 564 ? -31.828 -15.484 24.422 1 89.38 564 TRP A N 1
ATOM 4763 C CA . TRP A 1 564 ? -30.516 -14.922 24.688 1 89.38 564 TRP A CA 1
ATOM 4764 C C . TRP A 1 564 ? -29.938 -14.258 23.453 1 89.38 564 TRP A C 1
ATOM 4766 O O . TRP A 1 564 ? -29.281 -13.219 23.547 1 89.38 564 TRP A O 1
ATOM 4776 N N . SER A 1 565 ? -30.172 -14.898 22.328 1 91.94 565 SER A N 1
ATOM 4777 C CA . SER A 1 565 ? -29.734 -14.289 21.078 1 91.94 565 SER A CA 1
ATOM 4778 C C . SER A 1 565 ? -30.438 -12.961 20.828 1 91.94 565 SER A C 1
ATOM 4780 O O . SER A 1 565 ? -29.812 -11.992 20.406 1 91.94 565 SER A O 1
ATOM 4782 N N . ALA A 1 566 ? -31.672 -12.961 21.125 1 95.06 566 ALA A N 1
ATOM 4783 C CA . ALA A 1 566 ? -32.469 -11.758 20.922 1 95.06 566 ALA A CA 1
ATOM 4784 C C . ALA A 1 566 ? -32.031 -10.648 21.875 1 95.06 566 ALA A C 1
ATOM 4786 O O . ALA A 1 566 ? -32 -9.477 21.5 1 95.06 566 ALA A O 1
ATOM 4787 N N . LEU A 1 567 ? -31.766 -10.992 23.094 1 93.69 567 LEU A N 1
ATOM 4788 C CA . LEU A 1 567 ? -31.297 -10.023 24.062 1 93.69 567 LEU A CA 1
ATOM 4789 C C . LEU A 1 567 ? -29.969 -9.406 23.641 1 93.69 567 LEU A C 1
ATOM 4791 O O . LEU A 1 567 ? -29.766 -8.195 23.75 1 93.69 567 LEU A O 1
ATOM 4795 N N . TYR A 1 568 ? -29.109 -10.289 23.203 1 92.25 568 TYR A N 1
ATOM 4796 C CA . TYR A 1 568 ? -27.828 -9.781 22.703 1 92.25 568 TYR A CA 1
ATOM 4797 C C . TYR A 1 568 ? -28.031 -8.859 21.516 1 92.25 568 TYR A C 1
ATOM 4799 O O . TYR A 1 568 ? -27.422 -7.785 21.438 1 92.25 568 TYR A O 1
ATOM 4807 N N . THR A 1 569 ? -28.859 -9.234 20.609 1 93 569 THR A N 1
ATOM 4808 C CA . THR A 1 569 ? -29.141 -8.453 19.406 1 93 569 THR A CA 1
ATOM 4809 C C . THR A 1 569 ? -29.719 -7.09 19.766 1 93 569 THR A C 1
ATOM 4811 O O . THR A 1 569 ? -29.359 -6.078 19.156 1 93 569 THR A O 1
ATOM 4814 N N . GLY A 1 570 ? -30.516 -7.031 20.734 1 93.5 570 GLY A N 1
ATOM 4815 C CA . GLY A 1 570 ? -31.156 -5.789 21.125 1 93.5 570 GLY A CA 1
ATOM 4816 C C . GLY A 1 570 ? -30.266 -4.871 21.922 1 93.5 570 GLY A C 1
ATOM 4817 O O . GLY A 1 570 ? -30.438 -3.65 21.922 1 93.5 570 GLY A O 1
ATOM 4818 N N . LEU A 1 571 ? -29.219 -5.43 22.516 1 93.5 571 LEU A N 1
ATOM 4819 C CA . LEU A 1 571 ? -28.516 -4.633 23.516 1 93.5 571 LEU A CA 1
ATOM 4820 C C . LEU A 1 571 ? -27.109 -4.289 23.047 1 93.5 571 LEU A C 1
ATOM 4822 O O . LEU A 1 571 ? -26.547 -3.266 23.438 1 93.5 571 LEU A O 1
ATOM 4826 N N . HIS A 1 572 ? -26.469 -5.152 22.281 1 92.25 572 HIS A N 1
ATOM 4827 C CA . HIS A 1 572 ? -25.047 -5.004 22.047 1 92.25 572 HIS A CA 1
ATOM 4828 C C . HIS A 1 572 ? -24.734 -3.686 21.328 1 92.25 572 HIS A C 1
ATOM 4830 O O . HIS A 1 572 ? -23.766 -3.002 21.672 1 92.25 572 HIS A O 1
ATOM 4836 N N . ARG A 1 573 ? -25.547 -3.275 20.406 1 94.12 573 ARG A N 1
ATOM 4837 C CA . ARG A 1 573 ? -25.297 -2.023 19.688 1 94.12 573 ARG A CA 1
ATOM 4838 C C . ARG A 1 573 ? -25.594 -0.823 20.594 1 94.12 573 ARG A C 1
ATOM 4840 O O . ARG A 1 573 ? -24.891 0.185 20.531 1 94.12 573 ARG A O 1
ATOM 4847 N N . ILE A 1 574 ? -26.625 -0.944 21.406 1 95.38 574 ILE A N 1
ATOM 4848 C CA . ILE A 1 574 ? -26.969 0.117 22.344 1 95.38 574 ILE A CA 1
ATOM 4849 C C . ILE A 1 574 ? -25.828 0.334 23.328 1 95.38 574 ILE A C 1
ATOM 4851 O O . ILE A 1 574 ? -25.422 1.473 23.594 1 95.38 574 ILE A O 1
ATOM 4855 N N . LEU A 1 575 ? -25.312 -0.731 23.812 1 93.94 575 LEU A N 1
ATOM 4856 C CA . LEU A 1 575 ? -24.188 -0.651 24.75 1 93.94 575 LEU A CA 1
ATOM 4857 C C . LEU A 1 575 ? -22.953 -0.075 24.078 1 93.94 575 LEU A C 1
ATOM 4859 O O . LEU A 1 575 ? -22.234 0.727 24.688 1 93.94 575 LEU A O 1
ATOM 4863 N N . TRP A 1 576 ? -22.703 -0.489 22.891 1 94.06 576 TRP A N 1
ATOM 4864 C CA . TRP A 1 576 ? -21.609 0.075 22.125 1 94.06 576 TRP A CA 1
ATOM 4865 C C . TRP A 1 576 ? -21.766 1.583 21.969 1 94.06 576 TRP A C 1
ATOM 4867 O O . TRP A 1 576 ? -20.812 2.34 22.188 1 94.06 576 TRP A O 1
ATOM 4877 N N . ILE A 1 577 ? -22.938 2.02 21.641 1 95.88 577 ILE A N 1
ATOM 4878 C CA . ILE A 1 577 ? -23.234 3.428 21.406 1 95.88 577 ILE A CA 1
ATOM 4879 C C . ILE A 1 577 ? -23.047 4.223 22.688 1 95.88 577 ILE A C 1
ATOM 4881 O O . ILE A 1 577 ? -22.406 5.27 22.703 1 95.88 577 ILE A O 1
ATOM 4885 N N . ILE A 1 578 ? -23.5 3.721 23.781 1 93.75 578 ILE A N 1
ATOM 4886 C CA . ILE A 1 578 ? -23.484 4.438 25.062 1 93.75 578 ILE A CA 1
ATOM 4887 C C . ILE A 1 578 ? -22.047 4.516 25.578 1 93.75 578 ILE A C 1
ATOM 4889 O O . ILE A 1 578 ? -21.562 5.594 25.938 1 93.75 578 ILE A O 1
ATOM 4893 N N . PHE A 1 579 ? -21.359 3.438 25.5 1 90.88 579 PHE A N 1
ATOM 4894 C CA . PHE A 1 579 ? -20.109 3.369 26.25 1 90.88 579 PHE A CA 1
ATOM 4895 C C . PHE A 1 579 ? -18.922 3.65 25.328 1 90.88 579 PHE A C 1
ATOM 4897 O O . PHE A 1 579 ? -17.984 4.355 25.703 1 90.88 579 PHE A O 1
ATOM 4904 N N . VAL A 1 580 ? -18.969 3.098 24.156 1 88.44 580 VAL A N 1
ATOM 4905 C CA . VAL A 1 580 ? -17.797 3.18 23.266 1 88.44 580 VAL A CA 1
ATOM 4906 C C . VAL A 1 580 ? -17.875 4.461 22.453 1 88.44 580 VAL A C 1
ATOM 4908 O O . VAL A 1 580 ? -16.828 5.062 22.141 1 88.44 580 VAL A O 1
ATOM 4911 N N . CYS A 1 581 ? -19.047 4.855 22.094 1 90.44 581 CYS A N 1
ATOM 4912 C CA . CYS A 1 581 ? -19.188 6.098 21.344 1 90.44 581 CYS A CA 1
ATOM 4913 C C . CYS A 1 581 ? -19.453 7.273 22.266 1 90.44 581 CYS A C 1
ATOM 4915 O O . CYS A 1 581 ? -18.781 8.305 22.188 1 90.44 581 CYS A O 1
ATOM 4917 N N . GLY A 1 582 ? -20.344 7.113 23.266 1 88.12 582 GLY A N 1
ATOM 4918 C CA . GLY A 1 582 ? -20.844 8.195 24.094 1 88.12 582 GLY A CA 1
ATOM 4919 C C . GLY A 1 582 ? -19.812 8.734 25.062 1 88.12 582 GLY A C 1
ATOM 4920 O O . GLY A 1 582 ? -19.609 9.945 25.141 1 88.12 582 GLY A O 1
ATOM 4921 N N . ILE A 1 583 ? -19.188 7.879 25.719 1 86.12 583 ILE A N 1
ATOM 4922 C CA . ILE A 1 583 ? -18.266 8.297 26.766 1 86.12 583 ILE A CA 1
ATOM 4923 C C . ILE A 1 583 ? -17.125 9.094 26.156 1 86.12 583 ILE A C 1
ATOM 4925 O O . ILE A 1 583 ? -16.844 10.219 26.562 1 86.12 583 ILE A O 1
ATOM 4929 N N . PRO A 1 584 ? -16.484 8.578 25.156 1 87.44 584 PRO A N 1
ATOM 4930 C CA . PRO A 1 584 ? -15.422 9.375 24.547 1 87.44 584 PRO A CA 1
ATOM 4931 C C . PRO A 1 584 ? -15.93 10.68 23.953 1 87.44 584 PRO A C 1
ATOM 4933 O O . PRO A 1 584 ? -15.25 11.711 24.031 1 87.44 584 PRO A O 1
ATOM 4936 N N . LEU A 1 585 ? -17.109 10.656 23.391 1 89.31 585 LEU A N 1
ATOM 4937 C CA . LEU A 1 585 ? -17.672 11.852 22.797 1 89.31 585 LEU A CA 1
ATOM 4938 C C . LEU A 1 585 ? -17.859 12.945 23.828 1 89.31 585 LEU A C 1
ATOM 4940 O O . LEU A 1 585 ? -17.469 14.094 23.609 1 89.31 585 LEU A O 1
ATOM 4944 N N . LEU A 1 586 ? -18.359 12.633 24.969 1 86.12 586 LEU A N 1
ATOM 4945 C CA . LEU A 1 586 ? -18.672 13.617 26 1 86.12 586 LEU A CA 1
ATOM 4946 C C . LEU A 1 586 ? -17.391 14.078 26.703 1 86.12 586 LEU A C 1
ATOM 4948 O O . LEU A 1 586 ? -17.219 15.273 26.953 1 86.12 586 LEU A O 1
ATOM 4952 N N . LEU A 1 587 ? -16.5 13.164 26.922 1 86.19 587 LEU A N 1
ATOM 4953 C CA . LEU A 1 587 ? -15.289 13.516 27.656 1 86.19 587 LEU A CA 1
ATOM 4954 C C . LEU A 1 587 ? -14.32 14.281 26.75 1 86.19 587 LEU A C 1
ATOM 4956 O O . LEU A 1 587 ? -13.727 15.273 27.172 1 86.19 587 LEU A O 1
ATOM 4960 N N . MET A 1 588 ? -14.211 13.906 25.547 1 87.81 588 MET A N 1
ATOM 4961 C CA . MET A 1 588 ? -13.266 14.555 24.656 1 87.81 588 MET A CA 1
ATOM 4962 C C . MET A 1 588 ? -13.789 15.914 24.203 1 87.81 588 MET A C 1
ATOM 4964 O O . MET A 1 588 ? -13 16.797 23.844 1 87.81 588 MET A O 1
ATOM 4968 N N . SER A 1 589 ? -15.078 16.047 24.188 1 87.69 589 SER A N 1
ATOM 4969 C CA . SER A 1 589 ? -15.641 17.359 23.875 1 87.69 589 SER A CA 1
ATOM 4970 C C . SER A 1 589 ? -15.25 18.391 24.938 1 87.69 589 SER A C 1
ATOM 4972 O O . SER A 1 589 ? -15.328 19.609 24.688 1 87.69 589 SER A O 1
ATOM 4974 N N . CYS A 1 590 ? -14.812 17.891 26.094 1 85.38 590 CYS A N 1
ATOM 4975 C CA . CYS A 1 590 ? -14.305 18.75 27.172 1 85.38 590 CYS A CA 1
ATOM 4976 C C . CYS A 1 590 ? -12.789 18.828 27.141 1 85.38 590 CYS A C 1
ATOM 4978 O O . CYS A 1 590 ? -12.164 19.234 28.125 1 85.38 590 CYS A O 1
ATOM 4980 N N . ASN A 1 591 ? -12.18 18.344 26.062 1 79.88 591 ASN A N 1
ATOM 4981 C CA . ASN A 1 591 ? -10.734 18.344 25.844 1 79.88 591 ASN A CA 1
ATOM 4982 C C . ASN A 1 591 ? -10.023 17.375 26.797 1 79.88 591 ASN A C 1
ATOM 4984 O O . ASN A 1 591 ? -8.898 17.641 27.219 1 79.88 591 ASN A O 1
ATOM 4988 N N . CYS A 1 592 ? -10.781 16.406 27.188 1 79.69 592 CYS A N 1
ATOM 4989 C CA . CYS A 1 592 ? -10.195 15.367 28.031 1 79.69 592 CYS A CA 1
ATOM 4990 C C . CYS A 1 592 ? -9.828 14.133 27.219 1 79.69 592 CYS A C 1
ATOM 4992 O O . CYS A 1 592 ? -10.461 13.836 26.219 1 79.69 592 CYS A O 1
ATOM 4994 N N . GLY A 1 593 ? -8.758 13.5 27.469 1 76.94 593 GLY A N 1
ATOM 4995 C CA . GLY A 1 593 ? -8.383 12.281 26.781 1 76.94 593 GLY A CA 1
ATOM 4996 C C . GLY A 1 593 ? -6.887 12.133 26.594 1 76.94 593 GLY A C 1
ATOM 4997 O O . GLY A 1 593 ? -6.422 11.156 26 1 76.94 593 GLY A O 1
ATOM 4998 N N . TRP A 1 594 ? -6.207 13.062 26.984 1 72.81 594 TRP A N 1
ATOM 4999 C CA . TRP A 1 594 ? -4.75 13.031 27.016 1 72.81 594 TRP A CA 1
ATOM 5000 C C . TRP A 1 594 ? -4.191 12.75 25.625 1 72.81 594 TRP A C 1
ATOM 5002 O O . TRP A 1 594 ? -4.508 13.461 24.656 1 72.81 594 TRP A O 1
ATOM 5012 N N . ILE A 1 595 ? -3.504 11.539 25.484 1 71.12 595 ILE A N 1
ATOM 5013 C CA . ILE A 1 595 ? -2.791 11.219 24.25 1 71.12 595 ILE A CA 1
ATOM 5014 C C . ILE A 1 595 ? -3.787 10.852 23.156 1 71.12 595 ILE A C 1
ATOM 5016 O O . ILE A 1 595 ? -3.588 11.18 21.984 1 71.12 595 ILE A O 1
ATOM 5020 N N . ALA A 1 596 ? -4.824 10.266 23.641 1 78.44 596 ALA A N 1
ATOM 5021 C CA . ALA A 1 596 ? -5.82 9.867 22.656 1 78.44 596 ALA A CA 1
ATOM 5022 C C . ALA A 1 596 ? -6.492 11.086 22.031 1 78.44 596 ALA A C 1
ATOM 5024 O O . ALA A 1 596 ? -6.738 11.117 20.812 1 78.44 596 ALA A O 1
ATOM 5025 N N . TYR A 1 597 ? -6.758 12.078 22.859 1 84.75 597 TYR A N 1
ATOM 5026 C CA . TYR A 1 597 ? -7.363 13.312 22.375 1 84.75 597 TYR A CA 1
ATOM 5027 C C . TYR A 1 597 ? -6.426 14.047 21.422 1 84.75 597 TYR A C 1
ATOM 5029 O O . TYR A 1 597 ? -6.832 14.445 20.328 1 84.75 597 TYR A O 1
ATOM 5037 N N . GLU A 1 598 ? -5.23 14.156 21.797 1 80.69 598 GLU A N 1
ATOM 5038 C CA . GLU A 1 598 ? -4.254 14.867 20.969 1 80.69 598 GLU A CA 1
ATOM 5039 C C . GLU A 1 598 ? -4.023 14.141 19.641 1 80.69 598 GLU A C 1
ATOM 5041 O O . GLU A 1 598 ? -3.865 14.781 18.609 1 80.69 598 GLU A O 1
ATOM 5046 N N . PHE A 1 599 ? -3.988 12.922 19.75 1 83.31 599 PHE A N 1
ATOM 5047 C CA . PHE A 1 599 ? -3.797 12.117 18.547 1 83.31 599 PHE A CA 1
ATOM 5048 C C . PHE A 1 599 ? -4.957 12.305 17.578 1 83.31 599 PHE A C 1
ATOM 5050 O O . PHE A 1 599 ? -4.746 12.516 16.375 1 83.31 599 PHE A O 1
ATOM 5057 N N . CYS A 1 600 ? -6.129 12.242 18.062 1 89.5 600 CYS A N 1
ATOM 5058 C CA . CYS A 1 600 ? -7.32 12.344 17.234 1 89.5 600 CYS A CA 1
ATOM 5059 C C . CYS A 1 600 ? -7.453 13.75 16.641 1 89.5 600 CYS A C 1
ATOM 5061 O O . CYS A 1 600 ? -8.156 13.953 15.656 1 89.5 600 CYS A O 1
ATOM 5063 N N . CYS A 1 601 ? -6.75 14.711 17.234 1 89.69 601 CYS A N 1
ATOM 5064 C CA . CYS A 1 601 ? -6.863 16.094 16.797 1 89.69 601 CYS A CA 1
ATOM 5065 C C . CYS A 1 601 ? -5.789 16.438 15.766 1 89.69 601 CYS A C 1
ATOM 5067 O O . CYS A 1 601 ? -5.738 17.562 15.258 1 89.69 601 CYS A O 1
ATOM 5069 N N . LEU A 1 602 ? -4.988 15.484 15.375 1 85.19 602 LEU A N 1
ATOM 5070 C CA . LEU A 1 602 ? -3.936 15.742 14.398 1 85.19 602 LEU A CA 1
ATOM 5071 C C . LEU A 1 602 ? -4.531 16.219 13.07 1 85.19 602 LEU A C 1
ATOM 5073 O O . LEU A 1 602 ? -5.562 15.703 12.633 1 85.19 602 LEU A O 1
ATOM 5077 N N . PRO A 1 603 ? -3.898 17.141 12.43 1 85.94 603 PRO A N 1
ATOM 5078 C CA . PRO A 1 603 ? -4.441 17.75 11.203 1 85.94 603 PRO A CA 1
ATOM 5079 C C . PRO A 1 603 ? -4.594 16.734 10.07 1 85.94 603 PRO A C 1
ATOM 5081 O O . PRO A 1 603 ? -5.473 16.891 9.219 1 85.94 603 PRO A O 1
ATOM 5084 N N . ILE A 1 604 ? -3.811 15.695 10.039 1 87.56 604 ILE A N 1
ATOM 5085 C CA . ILE A 1 604 ? -3.904 14.703 8.969 1 87.56 604 ILE A CA 1
ATOM 5086 C C . ILE A 1 604 ? -5.273 14.031 9.008 1 87.56 604 ILE A C 1
ATOM 5088 O O . ILE A 1 604 ? -5.816 13.656 7.969 1 87.56 604 ILE A O 1
ATOM 5092 N N . PHE A 1 605 ? -5.828 13.984 10.172 1 93.31 605 PHE A N 1
ATOM 5093 C CA . PHE A 1 605 ? -7.113 13.305 10.305 1 93.31 605 PHE A CA 1
ATOM 5094 C C . PHE A 1 605 ? -8.242 14.18 9.766 1 93.31 605 PHE A C 1
ATOM 5096 O O . PHE A 1 605 ? -9.297 13.664 9.375 1 93.31 605 PHE A O 1
ATOM 5103 N N . ARG A 1 606 ? -8.023 15.469 9.734 1 93.81 606 ARG A N 1
ATOM 5104 C CA . ARG A 1 606 ? -9.016 16.344 9.117 1 93.81 606 ARG A CA 1
ATOM 5105 C C . ARG A 1 606 ? -9.125 16.078 7.617 1 93.81 606 ARG A C 1
ATOM 5107 O O . ARG A 1 606 ? -10.227 15.953 7.078 1 93.81 606 ARG A O 1
ATOM 5114 N N . PHE A 1 607 ? -7.941 15.992 7.062 1 93.44 607 PHE A N 1
ATOM 5115 C CA . PHE A 1 607 ? -7.859 15.68 5.641 1 93.44 607 PHE A CA 1
ATOM 5116 C C . PHE A 1 607 ? -8.508 14.328 5.344 1 93.44 607 PHE A C 1
ATOM 5118 O O . PHE A 1 607 ? -9.344 14.227 4.445 1 93.44 607 PHE A O 1
ATOM 5125 N N . LEU A 1 608 ? -8.289 13.289 6.113 1 96.06 608 LEU A N 1
ATOM 5126 C CA . LEU A 1 608 ? -8.797 11.938 5.91 1 96.06 608 LEU A CA 1
ATOM 5127 C C . LEU A 1 608 ? -10.289 11.867 6.227 1 96.06 608 LEU A C 1
ATOM 5129 O O . LEU A 1 608 ? -11.039 11.156 5.547 1 96.06 608 LEU A O 1
ATOM 5133 N N . ALA A 1 609 ? -10.672 12.578 7.227 1 96.56 609 ALA A N 1
ATOM 5134 C CA . ALA A 1 609 ? -12.078 12.578 7.625 1 96.56 609 ALA A CA 1
ATOM 5135 C C . ALA A 1 609 ? -12.961 13.164 6.523 1 96.56 609 ALA A C 1
ATOM 5137 O O . ALA A 1 609 ? -14.047 12.648 6.25 1 96.56 609 ALA A O 1
ATOM 5138 N N . ARG A 1 610 ? -12.477 14.156 5.902 1 96.62 610 ARG A N 1
ATOM 5139 C CA . ARG A 1 610 ? -13.242 14.812 4.852 1 96.62 610 ARG A CA 1
ATOM 5140 C C . ARG A 1 610 ? -13.297 13.961 3.59 1 96.62 610 ARG A C 1
ATOM 5142 O O . ARG A 1 610 ? -14.164 14.148 2.738 1 96.62 610 ARG A O 1
ATOM 5149 N N . LEU A 1 611 ? -12.414 12.992 3.504 1 97.31 611 LEU A N 1
ATOM 5150 C CA . LEU A 1 611 ? -12.414 12.062 2.379 1 97.31 611 LEU A CA 1
ATOM 5151 C C . LEU A 1 611 ? -13.219 10.812 2.705 1 97.31 611 LEU A C 1
ATOM 5153 O O . LEU A 1 611 ? -13.5 10 1.821 1 97.31 611 LEU A O 1
ATOM 5157 N N . SER A 1 612 ? -13.633 10.68 3.916 1 96.44 612 SER A N 1
ATOM 5158 C CA . SER A 1 612 ? -14.188 9.422 4.41 1 96.44 612 SER A CA 1
ATOM 5159 C C . SER A 1 612 ? -15.453 9.047 3.65 1 96.44 612 SER A C 1
ATOM 5161 O O . SER A 1 612 ? -15.703 7.867 3.395 1 96.44 612 SER A O 1
ATOM 5163 N N . PHE A 1 613 ? -16.297 10.047 3.283 1 95.5 613 PHE A N 1
ATOM 5164 C CA . PHE A 1 613 ? -17.516 9.766 2.529 1 95.5 613 PHE A CA 1
ATOM 5165 C C . PHE A 1 613 ? -17.188 9.125 1.188 1 95.5 613 PHE A C 1
ATOM 5167 O O . PHE A 1 613 ? -17.766 8.102 0.829 1 95.5 613 PHE A O 1
ATOM 5174 N N . GLN A 1 614 ? -16.234 9.672 0.512 1 98 614 GLN A N 1
ATOM 5175 C CA . GLN A 1 614 ? -15.828 9.141 -0.787 1 98 614 GLN A CA 1
ATOM 5176 C C . GLN A 1 614 ? -15.109 7.801 -0.634 1 98 614 GLN A C 1
ATOM 5178 O O . GLN A 1 614 ? -15.273 6.902 -1.465 1 98 614 GLN A O 1
ATOM 5183 N N . VAL A 1 615 ? -14.281 7.652 0.371 1 98 615 VAL A N 1
ATOM 5184 C CA . VAL A 1 615 ? -13.625 6.379 0.639 1 98 615 VAL A CA 1
ATOM 5185 C C . VAL A 1 615 ? -14.672 5.289 0.845 1 98 615 VAL A C 1
ATOM 5187 O O . VAL A 1 615 ? -14.57 4.207 0.266 1 98 615 VAL A O 1
ATOM 5190 N N . TYR A 1 616 ? -15.664 5.621 1.628 1 96.62 616 TYR A N 1
ATOM 5191 C CA . TYR A 1 616 ? -16.734 4.676 1.922 1 96.62 616 TYR A CA 1
ATOM 5192 C C . TYR A 1 616 ? -17.438 4.234 0.645 1 96.62 616 TYR A C 1
ATOM 5194 O O . TYR A 1 616 ? -17.703 3.043 0.451 1 96.62 616 TYR A O 1
ATOM 5202 N N . ILE A 1 617 ? -17.625 5.113 -0.21 1 97.19 617 ILE A N 1
ATOM 5203 C CA . ILE A 1 617 ? -18.422 4.828 -1.401 1 97.19 617 ILE A CA 1
ATOM 5204 C C . ILE A 1 617 ? -17.594 3.988 -2.377 1 97.19 617 ILE A C 1
ATOM 5206 O O . ILE A 1 617 ? -18.109 3.01 -2.938 1 97.19 617 ILE A O 1
ATOM 5210 N N . TRP A 1 618 ? -16.359 4.238 -2.498 1 97.44 618 TRP A N 1
ATOM 5211 C CA . TRP A 1 618 ? -15.594 3.684 -3.613 1 97.44 618 TRP A CA 1
ATOM 5212 C C . TRP A 1 618 ? -14.758 2.492 -3.162 1 97.44 618 TRP A C 1
ATOM 5214 O O . TRP A 1 618 ? -14.242 1.74 -3.99 1 97.44 618 TRP A O 1
ATOM 5224 N N . HIS A 1 619 ? -14.594 2.191 -1.922 1 97.81 619 HIS A N 1
ATOM 5225 C CA . HIS A 1 619 ? -13.594 1.243 -1.449 1 97.81 619 HIS A CA 1
ATOM 5226 C C . HIS A 1 619 ? -13.906 -0.172 -1.925 1 97.81 619 HIS A C 1
ATOM 5228 O O . HIS A 1 619 ? -12.992 -0.96 -2.182 1 97.81 619 HIS A O 1
ATOM 5234 N N . MET A 1 620 ? -15.156 -0.509 -2.127 1 96.25 620 MET A N 1
ATOM 5235 C CA . MET A 1 620 ? -15.469 -1.873 -2.541 1 96.25 620 MET A CA 1
ATOM 5236 C C . MET A 1 620 ? -15.078 -2.105 -3.996 1 96.25 620 MET A C 1
ATOM 5238 O O . MET A 1 620 ? -14.719 -3.221 -4.375 1 96.25 620 MET A O 1
ATOM 5242 N N . THR A 1 621 ? -15.156 -1.062 -4.781 1 95.5 621 THR A N 1
ATOM 5243 C CA . THR A 1 621 ? -14.672 -1.167 -6.156 1 95.5 621 THR A CA 1
ATOM 5244 C C . THR A 1 621 ? -13.195 -1.533 -6.184 1 95.5 621 THR A C 1
ATOM 5246 O O . THR A 1 621 ? -12.766 -2.355 -6.996 1 95.5 621 THR A O 1
ATOM 5249 N N . ILE A 1 622 ? -12.445 -0.984 -5.293 1 95.75 622 ILE A N 1
ATOM 5250 C CA . ILE A 1 622 ? -11.016 -1.272 -5.207 1 95.75 622 ILE A CA 1
ATOM 5251 C C . ILE A 1 622 ? -10.812 -2.707 -4.727 1 95.75 622 ILE A C 1
ATOM 5253 O O . ILE A 1 622 ? -9.891 -3.393 -5.18 1 95.75 622 ILE A O 1
ATOM 5257 N N . VAL A 1 623 ? -11.695 -3.156 -3.836 1 96.31 623 VAL A N 1
ATOM 5258 C CA . VAL A 1 623 ? -11.617 -4.527 -3.35 1 96.31 623 VAL A CA 1
ATOM 5259 C C . VAL A 1 623 ? -11.789 -5.5 -4.516 1 96.31 623 VAL A C 1
ATOM 5261 O O . VAL A 1 623 ? -11.055 -6.488 -4.617 1 96.31 623 VAL A O 1
ATOM 5264 N N . TYR A 1 624 ? -12.703 -5.219 -5.434 1 95.56 624 TYR A N 1
ATOM 5265 C CA . TYR A 1 624 ? -12.922 -6.074 -6.594 1 95.56 624 TYR A CA 1
ATOM 5266 C C . TYR A 1 624 ? -11.695 -6.09 -7.496 1 95.56 624 TYR A C 1
ATOM 5268 O O . TYR A 1 624 ? -11.289 -7.148 -7.984 1 95.56 624 TYR A O 1
ATOM 5276 N N . LEU A 1 625 ? -11.102 -4.938 -7.637 1 94.5 625 LEU A N 1
ATOM 5277 C CA . LEU A 1 625 ? -9.914 -4.824 -8.484 1 94.5 625 LEU A CA 1
ATOM 5278 C C . LEU A 1 625 ? -8.758 -5.633 -7.906 1 94.5 625 LEU A C 1
ATOM 5280 O O . LEU A 1 625 ? -7.98 -6.23 -8.656 1 94.5 625 LEU A O 1
ATOM 5284 N N . LEU A 1 626 ? -8.695 -5.715 -6.629 1 94.38 626 LEU A N 1
ATOM 5285 C CA . LEU A 1 626 ? -7.59 -6.367 -5.941 1 94.38 626 LEU A CA 1
ATOM 5286 C C . LEU A 1 626 ? -7.746 -7.883 -5.977 1 94.38 626 LEU A C 1
ATOM 5288 O O . LEU A 1 626 ? -6.754 -8.609 -5.934 1 94.38 626 LEU A O 1
ATOM 5292 N N . ASN A 1 627 ? -8.938 -8.398 -6.141 1 92.81 627 ASN A N 1
ATOM 5293 C CA . ASN A 1 627 ? -9.141 -9.82 -5.895 1 92.81 627 ASN A CA 1
ATOM 5294 C C . ASN A 1 627 ? -9.57 -10.555 -7.164 1 92.81 627 ASN A C 1
ATOM 5296 O O . ASN A 1 627 ? -9.688 -11.781 -7.168 1 92.81 627 ASN A O 1
ATOM 5300 N N . GLY A 1 628 ? -9.727 -9.898 -8.273 1 91.56 628 GLY A N 1
ATOM 5301 C CA . GLY A 1 628 ? -10.289 -10.578 -9.43 1 91.56 628 GLY A CA 1
ATOM 5302 C C . GLY A 1 628 ? -9.305 -10.719 -10.57 1 91.56 628 GLY A C 1
ATOM 5303 O O . GLY A 1 628 ? -9.562 -11.445 -11.531 1 91.56 628 GLY A O 1
ATOM 5304 N N . TYR A 1 629 ? -8.109 -10.172 -10.492 1 91.69 629 TYR A N 1
ATOM 5305 C CA . TYR A 1 629 ? -7.258 -10.086 -11.664 1 91.69 629 TYR A CA 1
ATOM 5306 C C . TYR A 1 629 ? -6.254 -11.234 -11.695 1 91.69 629 TYR A C 1
ATOM 5308 O O . TYR A 1 629 ? -5.621 -11.484 -12.719 1 91.69 629 TYR A O 1
ATOM 5316 N N . GLN A 1 630 ? -6.145 -12.039 -10.688 1 92.31 630 GLN A N 1
ATOM 5317 C CA . GLN A 1 630 ? -5.125 -13.086 -10.586 1 92.31 630 GLN A CA 1
ATOM 5318 C C . GLN A 1 630 ? -5.441 -14.258 -11.508 1 92.31 630 GLN A C 1
ATOM 5320 O O . GLN A 1 630 ? -6.605 -14.5 -11.836 1 92.31 630 GLN A O 1
ATOM 5325 N N . ARG A 1 631 ? -4.41 -14.945 -11.898 1 95.06 631 ARG A N 1
ATOM 5326 C CA . ARG A 1 631 ? -4.566 -16.047 -12.836 1 95.06 631 ARG A CA 1
ATOM 5327 C C . ARG A 1 631 ? -4.629 -17.391 -12.102 1 95.06 631 ARG A C 1
ATOM 5329 O O . ARG A 1 631 ? -5.129 -18.375 -12.641 1 95.06 631 ARG A O 1
ATOM 5336 N N . GLN A 1 632 ? -4.098 -17.422 -10.93 1 94.19 632 GLN A N 1
ATOM 5337 C CA . GLN A 1 632 ? -4.082 -18.609 -10.086 1 94.19 632 GLN A CA 1
ATOM 5338 C C . GLN A 1 632 ? -4.535 -18.281 -8.664 1 94.19 632 GLN A C 1
ATOM 5340 O O . GLN A 1 632 ? -4.508 -17.125 -8.25 1 94.19 632 GLN A O 1
ATOM 5345 N N . PRO A 1 633 ? -5.078 -19.312 -7.938 1 94.81 633 PRO A N 1
ATOM 5346 C CA . PRO A 1 633 ? -5.371 -19.047 -6.527 1 94.81 633 PRO A CA 1
ATOM 5347 C C . PRO A 1 633 ? -4.16 -18.531 -5.758 1 94.81 633 PRO A C 1
ATOM 5349 O O . PRO A 1 633 ? -3.031 -18.953 -6.02 1 94.81 633 PRO A O 1
ATOM 5352 N N . TYR A 1 634 ? -4.359 -17.641 -4.922 1 92.81 634 TYR A N 1
ATOM 5353 C CA . TYR A 1 634 ? -3.246 -16.969 -4.258 1 92.81 634 TYR A CA 1
ATOM 5354 C C . TYR A 1 634 ? -3.105 -17.453 -2.818 1 92.81 634 TYR A C 1
ATOM 5356 O O . TYR A 1 634 ? -4.102 -17.781 -2.166 1 92.81 634 TYR A O 1
ATOM 5364 N N . TYR A 1 635 ? -1.86 -17.484 -2.348 1 94.31 635 TYR A N 1
ATOM 5365 C CA . TYR A 1 635 ? -1.5 -17.859 -0.983 1 94.31 635 TYR A CA 1
ATOM 5366 C C . TYR A 1 635 ? -1.643 -16.672 -0.038 1 94.31 635 TYR A C 1
ATOM 5368 O O . TYR A 1 635 ? -1.134 -15.586 -0.317 1 94.31 635 TYR A O 1
ATOM 5376 N N . VAL A 1 636 ? -2.326 -16.891 1.102 1 94.06 636 VAL A N 1
ATOM 5377 C CA . VAL A 1 636 ? -2.562 -15.797 2.035 1 94.06 636 VAL A CA 1
ATOM 5378 C C . VAL A 1 636 ? -1.848 -16.078 3.355 1 94.06 636 VAL A C 1
ATOM 5380 O O . VAL A 1 636 ? -1.972 -17.172 3.914 1 94.06 636 VAL A O 1
ATOM 5383 N N . ASN A 1 637 ? -1.028 -15.211 3.789 1 93 637 ASN A N 1
ATOM 5384 C CA . ASN A 1 637 ? -0.466 -15.125 5.133 1 93 637 ASN A CA 1
ATOM 5385 C C . ASN A 1 637 ? -0.674 -13.742 5.738 1 93 637 ASN A C 1
ATOM 5387 O O . ASN A 1 637 ? -1.34 -12.891 5.145 1 93 637 ASN A O 1
ATOM 5391 N N . ASN A 1 638 ? -0.224 -13.5 6.93 1 91.75 638 ASN A N 1
ATOM 5392 C CA . ASN A 1 638 ? -0.434 -12.211 7.586 1 91.75 638 ASN A CA 1
ATOM 5393 C C . ASN A 1 638 ? 0.169 -11.062 6.781 1 91.75 638 ASN A C 1
ATOM 5395 O O . ASN A 1 638 ? -0.433 -10 6.668 1 91.75 638 ASN A O 1
ATOM 5399 N N . PHE A 1 639 ? 1.322 -11.312 6.262 1 92.5 639 PHE A N 1
ATOM 5400 C CA . PHE A 1 639 ? 1.987 -10.273 5.48 1 92.5 639 PHE A CA 1
ATOM 5401 C C . PHE A 1 639 ? 1.155 -9.891 4.262 1 92.5 639 PHE A C 1
ATOM 5403 O O . PHE A 1 639 ? 0.91 -8.711 4.016 1 92.5 639 PHE A O 1
ATOM 5410 N N . TYR A 1 640 ? 0.708 -10.898 3.5 1 93.5 640 TYR A N 1
ATOM 5411 C CA . TYR A 1 640 ? -0.132 -10.648 2.332 1 93.5 640 TYR A CA 1
ATOM 5412 C C . TYR A 1 640 ? -1.394 -9.891 2.719 1 93.5 640 TYR A C 1
ATOM 5414 O O . TYR A 1 640 ? -1.78 -8.93 2.041 1 93.5 640 TYR A O 1
ATOM 5422 N N . PHE A 1 641 ? -2.041 -10.336 3.787 1 93.81 641 PHE A N 1
ATOM 5423 C CA . PHE A 1 641 ? -3.268 -9.703 4.258 1 93.81 641 PHE A CA 1
ATOM 5424 C C . PHE A 1 641 ? -3.039 -8.219 4.527 1 93.81 641 PHE A C 1
ATOM 5426 O O . PHE A 1 641 ? -3.816 -7.375 4.074 1 93.81 641 PHE A O 1
ATOM 5433 N N . PHE A 1 642 ? -1.966 -7.898 5.168 1 93.88 642 PHE A N 1
ATOM 5434 C CA . PHE A 1 642 ? -1.683 -6.512 5.516 1 93.88 642 PHE A CA 1
ATOM 5435 C C . PHE A 1 642 ? -1.316 -5.707 4.273 1 93.88 642 PHE A C 1
ATOM 5437 O O . PHE A 1 642 ? -1.634 -4.52 4.18 1 93.88 642 PHE A O 1
ATOM 5444 N N . THR A 1 643 ? -0.6 -6.297 3.355 1 95.12 643 THR A N 1
ATOM 5445 C CA . THR A 1 643 ? -0.301 -5.605 2.105 1 95.12 643 THR A CA 1
ATOM 5446 C C . THR A 1 643 ? -1.586 -5.246 1.365 1 95.12 643 THR A C 1
ATOM 5448 O O . THR A 1 643 ? -1.706 -4.148 0.818 1 95.12 643 THR A O 1
ATOM 5451 N N . GLN A 1 644 ? -2.562 -6.199 1.39 1 96.06 644 GLN A N 1
ATOM 5452 C CA . GLN A 1 644 ? -3.846 -5.926 0.751 1 96.06 644 GLN A CA 1
ATOM 5453 C C . GLN A 1 644 ? -4.559 -4.758 1.424 1 96.06 644 GLN A C 1
ATOM 5455 O O . GLN A 1 644 ? -5.164 -3.922 0.749 1 96.06 644 GLN A O 1
ATOM 5460 N N . PHE A 1 645 ? -4.445 -4.691 2.705 1 96.19 645 PHE A N 1
ATOM 5461 C CA . PHE A 1 645 ? -5.066 -3.605 3.453 1 96.19 645 PHE A CA 1
ATOM 5462 C C . PHE A 1 645 ? -4.445 -2.266 3.076 1 96.19 645 PHE A C 1
ATOM 5464 O O . PHE A 1 645 ? -5.16 -1.293 2.828 1 96.19 645 PHE A O 1
ATOM 5471 N N . ILE A 1 646 ? -3.172 -2.252 2.996 1 96.06 646 ILE A N 1
ATOM 5472 C CA . ILE A 1 646 ? -2.465 -1.014 2.688 1 96.06 646 ILE A CA 1
ATOM 5473 C C . ILE A 1 646 ? -2.838 -0.541 1.285 1 96.06 646 ILE A C 1
ATOM 5475 O O . ILE A 1 646 ? -3.08 0.649 1.069 1 96.06 646 ILE A O 1
ATOM 5479 N N . VAL A 1 647 ? -2.898 -1.427 0.401 1 96.94 647 VAL A N 1
ATOM 5480 C CA . VAL A 1 647 ? -3.238 -1.081 -0.975 1 96.94 647 VAL A CA 1
ATOM 5481 C C . VAL A 1 647 ? -4.676 -0.567 -1.039 1 96.94 647 VAL A C 1
ATOM 5483 O O . VAL A 1 647 ? -4.945 0.458 -1.669 1 96.94 647 VAL A O 1
ATOM 5486 N N . LEU A 1 648 ? -5.535 -1.283 -0.33 1 97.69 648 LEU A N 1
ATOM 5487 C CA . LEU A 1 648 ? -6.938 -0.877 -0.298 1 97.69 648 LEU A CA 1
ATOM 5488 C C . LEU A 1 648 ? -7.082 0.521 0.293 1 97.69 648 LEU A C 1
ATOM 5490 O O . LEU A 1 648 ? -7.773 1.37 -0.275 1 97.69 648 LEU A O 1
ATOM 5494 N N . TYR A 1 649 ? -6.457 0.723 1.381 1 96.5 649 TYR A N 1
ATOM 5495 C CA . TYR A 1 649 ? -6.566 2.002 2.074 1 96.5 649 TYR A CA 1
ATOM 5496 C C . TYR A 1 649 ? -6.008 3.135 1.222 1 96.5 649 TYR A C 1
ATOM 5498 O O . TYR A 1 649 ? -6.641 4.184 1.085 1 96.5 649 TYR A O 1
ATOM 5506 N N . PHE A 1 650 ? -4.867 2.945 0.588 1 95 650 PHE A N 1
ATOM 5507 C CA . PHE A 1 650 ? -4.203 3.984 -0.19 1 95 650 PHE A CA 1
ATOM 5508 C C . PHE A 1 650 ? -5 4.309 -1.45 1 95 650 PHE A C 1
ATOM 5510 O O . PHE A 1 650 ? -5.289 5.473 -1.727 1 95 650 PHE A O 1
ATOM 5517 N N . PHE A 1 651 ? -5.422 3.293 -2.186 1 95.25 651 PHE A N 1
ATOM 5518 C CA . PHE A 1 651 ? -6.129 3.525 -3.439 1 95.25 651 PHE A CA 1
ATOM 5519 C C . PHE A 1 651 ? -7.508 4.113 -3.18 1 95.25 651 PHE A C 1
ATOM 5521 O O . PHE A 1 651 ? -7.996 4.934 -3.961 1 95.25 651 PHE A O 1
ATOM 5528 N N . SER A 1 652 ? -8.117 3.689 -2.074 1 97.88 652 SER A N 1
ATOM 5529 C CA . SER A 1 652 ? -9.414 4.262 -1.736 1 97.88 652 SER A CA 1
ATOM 5530 C C . SER A 1 652 ? -9.297 5.75 -1.428 1 97.88 652 SER A C 1
ATOM 5532 O O . SER A 1 652 ? -10.133 6.551 -1.86 1 97.88 652 SER A O 1
ATOM 5534 N N . ASN A 1 653 ? -8.25 6.102 -0.717 1 97.12 653 ASN A N 1
ATOM 5535 C CA . ASN A 1 653 ? -8.039 7.512 -0.41 1 97.12 653 ASN A CA 1
ATOM 5536 C C . ASN A 1 653 ? -7.668 8.312 -1.657 1 97.12 653 ASN A C 1
ATOM 5538 O O . ASN A 1 653 ? -8.078 9.461 -1.809 1 97.12 653 ASN A O 1
ATOM 5542 N N . ALA A 1 654 ? -6.898 7.707 -2.547 1 95.19 654 ALA A N 1
ATOM 5543 C CA . ALA A 1 654 ? -6.523 8.391 -3.783 1 95.19 654 ALA A CA 1
ATOM 5544 C C . ALA A 1 654 ? -7.746 8.672 -4.648 1 95.19 654 ALA A C 1
ATOM 5546 O O . ALA A 1 654 ? -7.93 9.797 -5.129 1 95.19 654 ALA A O 1
ATOM 5547 N N . VAL A 1 655 ? -8.562 7.676 -4.77 1 96.94 655 VAL A N 1
ATOM 5548 C CA . VAL A 1 655 ? -9.789 7.852 -5.551 1 96.94 655 VAL A CA 1
ATOM 5549 C C . VAL A 1 655 ? -10.703 8.852 -4.852 1 96.94 655 VAL A C 1
ATOM 5551 O O . VAL A 1 655 ? -11.312 9.703 -5.504 1 96.94 655 VAL A O 1
ATOM 5554 N N . ALA A 1 656 ? -10.773 8.734 -3.547 1 98.12 656 ALA A N 1
ATOM 5555 C CA . ALA A 1 656 ? -11.594 9.648 -2.76 1 98.12 656 ALA A CA 1
ATOM 5556 C C . ALA A 1 656 ? -11.125 11.086 -2.932 1 98.12 656 ALA A C 1
ATOM 5558 O O . ALA A 1 656 ? -11.945 12.008 -3.033 1 98.12 656 ALA A O 1
ATOM 5559 N N . PHE A 1 657 ? -9.82 11.328 -2.971 1 96.69 657 PHE A N 1
ATOM 5560 C CA . PHE A 1 657 ? -9.242 12.656 -3.143 1 96.69 657 PHE A CA 1
ATOM 5561 C C . PHE A 1 657 ? -9.68 13.266 -4.469 1 96.69 657 PHE A C 1
ATOM 5563 O O . PHE A 1 657 ? -10.109 14.422 -4.52 1 96.69 657 PHE A O 1
ATOM 5570 N N . ILE A 1 658 ? -9.688 12.477 -5.496 1 96.19 658 ILE A N 1
ATOM 5571 C CA . ILE A 1 658 ? -10.078 12.93 -6.824 1 96.19 658 ILE A CA 1
ATOM 5572 C C . ILE A 1 658 ? -11.578 13.211 -6.852 1 96.19 658 ILE A C 1
ATOM 5574 O O . ILE A 1 658 ? -12.008 14.273 -7.297 1 96.19 658 ILE A O 1
ATOM 5578 N N . MET A 1 659 ? -12.359 12.32 -6.309 1 97.56 659 MET A N 1
ATOM 5579 C CA . MET A 1 659 ? -13.812 12.453 -6.336 1 97.56 659 MET A CA 1
ATOM 5580 C C . MET A 1 659 ? -14.273 13.609 -5.453 1 97.56 659 MET A C 1
ATOM 5582 O O . MET A 1 659 ? -15.266 14.273 -5.762 1 97.56 659 MET A O 1
ATOM 5586 N N . ALA A 1 660 ? -13.578 13.82 -4.391 1 97.44 660 ALA A N 1
ATOM 5587 C CA . ALA A 1 660 ? -13.922 14.93 -3.51 1 97.44 660 ALA A CA 1
ATOM 5588 C C . ALA A 1 660 ? -13.68 16.266 -4.199 1 97.44 660 ALA A C 1
ATOM 5590 O O . ALA A 1 660 ? -14.547 17.141 -4.203 1 97.44 660 ALA A O 1
ATOM 5591 N N . LEU A 1 661 ? -12.586 16.422 -4.887 1 96.56 661 LEU A N 1
ATOM 5592 C CA . LEU A 1 661 ? -12.188 17.688 -5.488 1 96.56 661 LEU A CA 1
ATOM 5593 C C . LEU A 1 661 ? -12.992 17.953 -6.758 1 96.56 661 LEU A C 1
ATOM 5595 O O . LEU A 1 661 ? -13.32 19.109 -7.051 1 96.56 661 LEU A O 1
ATOM 5599 N N . PHE A 1 662 ? -13.336 16.906 -7.488 1 96.75 662 PHE A N 1
ATOM 5600 C CA . PHE A 1 662 ? -13.844 17.109 -8.836 1 96.75 662 PHE A CA 1
ATOM 5601 C C . PHE A 1 662 ? -15.359 16.969 -8.867 1 96.75 662 PHE A C 1
ATOM 5603 O O . PHE A 1 662 ? -16.016 17.406 -9.82 1 96.75 662 PHE A O 1
ATOM 5610 N N . VAL A 1 663 ? -15.922 16.344 -7.836 1 97.19 663 VAL A N 1
ATOM 5611 C CA . VAL A 1 663 ? -17.344 16.062 -7.906 1 97.19 663 VAL A CA 1
ATOM 5612 C C . VAL A 1 663 ? -18.031 16.547 -6.629 1 97.19 663 VAL A C 1
ATOM 5614 O O . VAL A 1 663 ? -18.891 17.438 -6.68 1 97.19 663 VAL A O 1
ATOM 5617 N N . GLU A 1 664 ? -17.656 16.141 -5.496 1 96.81 664 GLU A N 1
ATOM 5618 C CA . GLU A 1 664 ? -18.359 16.375 -4.238 1 96.81 664 GLU A CA 1
ATOM 5619 C C . GLU A 1 664 ? -18.359 17.859 -3.869 1 96.81 664 GLU A C 1
ATOM 5621 O O . GLU A 1 664 ? -19.422 18.438 -3.621 1 96.81 664 GLU A O 1
ATOM 5626 N N . TYR A 1 665 ? -17.188 18.469 -3.814 1 96.31 665 TYR A N 1
ATOM 5627 C CA . TYR A 1 665 ? -17.094 19.844 -3.344 1 96.31 665 TYR A CA 1
ATOM 5628 C C . TYR A 1 665 ? -17.719 20.797 -4.344 1 96.31 665 TYR A C 1
ATOM 5630 O O . TYR A 1 665 ? -18.422 21.75 -3.953 1 96.31 665 TYR A O 1
ATOM 5638 N N . PRO A 1 666 ? -17.484 20.641 -5.668 1 96.44 666 PRO A N 1
ATOM 5639 C CA . PRO A 1 666 ? -18.172 21.531 -6.613 1 96.44 666 PRO A CA 1
ATOM 5640 C C . PRO A 1 666 ? -19.688 21.531 -6.441 1 96.44 666 PRO A C 1
ATOM 5642 O O . PRO A 1 666 ? -20.312 22.594 -6.406 1 96.44 666 PRO A O 1
ATOM 5645 N N . ILE A 1 667 ? -20.219 20.391 -6.289 1 95.19 667 ILE A N 1
ATOM 5646 C CA . ILE A 1 667 ? -21.672 20.281 -6.168 1 95.19 667 ILE A CA 1
ATOM 5647 C C . ILE A 1 667 ? -22.125 20.875 -4.836 1 95.19 667 ILE A C 1
ATOM 5649 O O . ILE A 1 667 ? -23.156 21.547 -4.77 1 95.19 667 ILE A O 1
ATOM 5653 N N . ALA A 1 668 ? -21.391 20.578 -3.828 1 93.62 668 ALA A N 1
ATOM 5654 C CA . ALA A 1 668 ? -21.719 21.172 -2.525 1 93.62 668 ALA A CA 1
ATOM 5655 C C . ALA A 1 668 ? -21.703 22.688 -2.592 1 93.62 668 ALA A C 1
ATOM 5657 O O . ALA A 1 668 ? -22.562 23.344 -1.991 1 93.62 668 ALA A O 1
ATOM 5658 N N . GLN A 1 669 ? -20.766 23.25 -3.35 1 93.25 669 GLN A N 1
ATOM 5659 C CA . GLN A 1 669 ? -20.672 24.703 -3.479 1 93.25 669 GLN A CA 1
ATOM 5660 C C . GLN A 1 669 ? -21.844 25.25 -4.285 1 93.25 669 GLN A C 1
ATOM 5662 O O . GLN A 1 669 ? -22.375 26.312 -3.959 1 93.25 669 GLN A O 1
ATOM 5667 N N . ILE A 1 670 ? -22.203 24.609 -5.27 1 93.25 670 ILE A N 1
ATOM 5668 C CA . ILE A 1 670 ? -23.359 25.031 -6.066 1 93.25 670 ILE A CA 1
ATOM 5669 C C . ILE A 1 670 ? -24.609 25.031 -5.199 1 93.25 670 ILE A C 1
ATOM 5671 O O . ILE A 1 670 ? -25.391 25.984 -5.227 1 93.25 670 ILE A O 1
ATOM 5675 N N . ALA A 1 671 ? -24.75 24 -4.43 1 90.5 671 ALA A N 1
ATOM 5676 C CA . ALA A 1 671 ? -25.922 23.875 -3.555 1 90.5 671 ALA A CA 1
ATOM 5677 C C . ALA A 1 671 ? -25.938 24.984 -2.518 1 90.5 671 ALA A C 1
ATOM 5679 O O . ALA A 1 671 ? -27.016 25.531 -2.201 1 90.5 671 ALA A O 1
ATOM 5680 N N . GLN A 1 672 ? -24.844 25.297 -2.023 1 88.44 672 GLN A N 1
ATOM 5681 C CA . GLN A 1 672 ? -24.75 26.359 -1.02 1 88.44 672 GLN A CA 1
ATOM 5682 C C . GLN A 1 672 ? -25.109 27.703 -1.613 1 88.44 672 GLN A C 1
ATOM 5684 O O . GLN A 1 672 ? -25.797 28.516 -0.97 1 88.44 672 GLN A O 1
ATOM 5689 N N . VAL A 1 673 ? -24.672 27.969 -2.783 1 88.5 673 VAL A N 1
ATOM 5690 C CA . VAL A 1 673 ? -24.969 29.219 -3.451 1 88.5 673 VAL A CA 1
ATOM 5691 C C . VAL A 1 673 ? -26.469 29.297 -3.744 1 88.5 673 VAL A C 1
ATOM 5693 O O . VAL A 1 673 ? -27.094 30.359 -3.559 1 88.5 673 VAL A O 1
ATOM 5696 N N . LEU A 1 674 ? -27 28.234 -4.094 1 84.31 674 LEU A N 1
ATOM 5697 C CA . LEU A 1 674 ? -28.438 28.203 -4.406 1 84.31 674 LEU A CA 1
ATOM 5698 C C . LEU A 1 674 ? -29.266 28.359 -3.143 1 84.31 674 LEU A C 1
ATOM 5700 O O . LEU A 1 674 ? -30.328 29 -3.17 1 84.31 674 LEU A O 1
ATOM 5704 N N . GLN A 1 675 ? -28.828 27.812 -2.105 1 82.38 675 GLN A N 1
ATOM 5705 C CA . GLN A 1 675 ? -29.531 27.922 -0.829 1 82.38 675 GLN A CA 1
ATOM 5706 C C . GLN A 1 675 ? -29.5 29.359 -0.309 1 82.38 675 GLN A C 1
ATOM 5708 O O . GLN A 1 675 ? -30.5 29.828 0.249 1 82.38 675 GLN A O 1
ATOM 5713 N N . SER A 1 676 ? -28.375 30.016 -0.435 1 80.25 676 SER A N 1
ATOM 5714 C CA . SER A 1 676 ? -28.25 31.391 0.02 1 80.25 676 SER A CA 1
ATOM 5715 C C . SER A 1 676 ? -29.156 32.312 -0.784 1 80.25 676 SER A C 1
ATOM 5717 O O . SER A 1 676 ? -29.75 33.25 -0.232 1 80.25 676 SER A O 1
ATOM 5719 N N . LYS A 1 677 ? -29.328 32.094 -1.954 1 72.94 677 LYS A N 1
ATOM 5720 C CA . LYS A 1 677 ? -30.219 32.875 -2.805 1 72.94 677 LYS A CA 1
ATOM 5721 C C . LYS A 1 677 ? -31.672 32.719 -2.402 1 72.94 677 LYS A C 1
ATOM 5723 O O . LYS A 1 677 ? -32.438 33.688 -2.387 1 72.94 677 LYS A O 1
ATOM 5728 N N . SER A 1 678 ? -31.938 31.531 -2.029 1 68.56 678 SER A N 1
ATOM 5729 C CA . SER A 1 678 ? -33.312 31.25 -1.637 1 68.56 678 SER A CA 1
ATOM 5730 C C . SER A 1 678 ? -33.656 31.906 -0.309 1 68.56 678 SER A C 1
ATOM 5732 O O . SER A 1 678 ? -34.781 32.406 -0.134 1 68.56 678 SER A O 1
ATOM 5734 N N . ASN A 1 679 ? -32.688 31.922 0.561 1 68.44 679 ASN A N 1
ATOM 5735 C CA . ASN A 1 679 ? -32.906 32.562 1.85 1 68.44 679 ASN A CA 1
ATOM 5736 C C . ASN A 1 679 ? -33.031 34.094 1.7 1 68.44 679 ASN A C 1
ATOM 5738 O O . ASN A 1 679 ? -33.844 34.719 2.398 1 68.44 679 ASN A O 1
ATOM 5742 N N . ASP A 1 680 ? -32.344 34.625 0.848 1 62 680 ASP A N 1
ATOM 5743 C CA . ASP A 1 680 ? -32.438 36.062 0.58 1 62 680 ASP A CA 1
ATOM 5744 C C . ASP A 1 680 ? -33.812 36.406 -0.043 1 62 680 ASP A C 1
ATOM 5746 O O . ASP A 1 680 ? -34.406 37.438 0.296 1 62 680 ASP A O 1
ATOM 5750 N N . LYS A 1 681 ? -34.406 35.531 -0.753 1 59.34 681 LYS A N 1
ATOM 5751 C CA . LYS A 1 681 ? -35.688 35.75 -1.396 1 59.34 681 LYS A CA 1
ATOM 5752 C C . LYS A 1 681 ? -36.812 35.625 -0.394 1 59.34 681 LYS A C 1
ATOM 5754 O O . LYS A 1 681 ? -37.812 36.406 -0.461 1 59.34 681 LYS A O 1
ATOM 5759 N N . SER A 1 682 ? -36.625 34.688 0.416 1 55.72 682 SER A N 1
ATOM 5760 C CA . SER A 1 682 ? -37.656 34.469 1.421 1 55.72 682 SER A CA 1
ATOM 5761 C C . SER A 1 682 ? -37.719 35.656 2.396 1 55.72 682 SER A C 1
ATOM 5763 O O . SER A 1 682 ? -38.812 36.062 2.814 1 55.72 682 SER A O 1
ATOM 5765 N N . ASP A 1 683 ? -36.594 36.156 2.773 1 51.97 683 ASP A N 1
ATOM 5766 C CA . ASP A 1 683 ? -36.562 37.344 3.645 1 51.97 683 ASP A CA 1
ATOM 5767 C C . ASP A 1 683 ? -37.156 38.562 2.943 1 51.97 683 ASP A C 1
ATOM 5769 O O . ASP A 1 683 ? -37.781 39.406 3.588 1 51.97 683 ASP A O 1
ATOM 5773 N N . LYS A 1 684 ? -37.094 38.781 1.716 1 51.84 684 LYS A N 1
ATOM 5774 C CA . LYS A 1 684 ? -37.656 39.906 0.982 1 51.84 684 LYS A CA 1
ATOM 5775 C C . LYS A 1 684 ? -39.156 39.75 0.832 1 51.84 684 LYS A C 1
ATOM 5777 O O . LYS A 1 684 ? -39.875 40.75 0.654 1 51.84 684 LYS A O 1
ATOM 5782 N N . LYS A 1 685 ? -39.625 38.562 0.875 1 49.88 685 LYS A N 1
ATOM 5783 C CA . LYS A 1 685 ? -41.062 38.375 0.754 1 49.88 685 LYS A CA 1
ATOM 5784 C C . LYS A 1 685 ? -41.75 38.469 2.111 1 49.88 685 LYS A C 1
ATOM 5786 O O . LYS A 1 685 ? -42.969 38.594 2.184 1 49.88 685 LYS A O 1
ATOM 5791 N N . SER A 1 686 ? -41.094 38.25 3.08 1 37.41 686 SER A N 1
ATOM 5792 C CA . SER A 1 686 ? -41.719 38.531 4.371 1 37.41 686 SER A CA 1
ATOM 5793 C C . SER A 1 686 ? -41.719 40.031 4.68 1 37.41 686 SER A C 1
ATOM 5795 O O . SER A 1 686 ? -40.719 40.719 4.461 1 37.41 686 SER A O 1
ATOM 5797 N N . MET B 1 1 ? 1.571 42.938 -26.703 1 21.12 1 MET B N 1
ATOM 5798 C CA . MET B 1 1 ? 1.83 41.688 -27.438 1 21.12 1 MET B CA 1
ATOM 5799 C C . MET B 1 1 ? 1.793 40.5 -26.5 1 21.12 1 MET B C 1
ATOM 5801 O O . MET B 1 1 ? 2.768 40.219 -25.797 1 21.12 1 MET B O 1
ATOM 5805 N N . ASN B 1 2 ? 0.682 40.344 -25.703 1 23.86 2 ASN B N 1
ATOM 5806 C CA . ASN B 1 2 ? 0.206 39.688 -24.484 1 23.86 2 ASN B CA 1
ATOM 5807 C C . ASN B 1 2 ? 0.234 38.156 -24.625 1 23.86 2 ASN B C 1
ATOM 5809 O O . ASN B 1 2 ? -0.292 37.625 -25.594 1 23.86 2 ASN B O 1
ATOM 5813 N N . TYR B 1 3 ? 1.377 37.5 -24.109 1 25.08 3 TYR B N 1
ATOM 5814 C CA . TYR B 1 3 ? 2.006 36.188 -24.109 1 25.08 3 TYR B CA 1
ATOM 5815 C C . TYR B 1 3 ? 1.001 35.094 -23.75 1 25.08 3 TYR B C 1
ATOM 5817 O O . TYR B 1 3 ? 0.428 35.125 -22.656 1 25.08 3 TYR B O 1
ATOM 5825 N N . SER B 1 4 ? 0.224 34.594 -24.766 1 30.06 4 SER B N 1
ATOM 5826 C CA . SER B 1 4 ? -0.621 33.438 -25 1 30.06 4 SER B CA 1
ATOM 5827 C C . SER B 1 4 ? 0.1 32.156 -24.625 1 30.06 4 SER B C 1
ATOM 5829 O O . SER B 1 4 ? 0.433 31.344 -25.484 1 30.06 4 SER B O 1
ATOM 5831 N N . VAL B 1 5 ? 1.044 32.281 -23.688 1 28.61 5 VAL B N 1
ATOM 5832 C CA . VAL B 1 5 ? 2.02 31.25 -23.375 1 28.61 5 VAL B CA 1
ATOM 5833 C C . VAL B 1 5 ? 1.308 30.031 -22.766 1 28.61 5 VAL B C 1
ATOM 5835 O O . VAL B 1 5 ? 1.952 29.047 -22.391 1 28.61 5 VAL B O 1
ATOM 5838 N N . SER B 1 6 ? -0.01 30.156 -22.516 1 29.98 6 SER B N 1
ATOM 5839 C CA . SER B 1 6 ? -0.635 29.141 -21.672 1 29.98 6 SER B CA 1
ATOM 5840 C C . SER B 1 6 ? -0.789 27.828 -22.438 1 29.98 6 SER B C 1
ATOM 5842 O O . SER B 1 6 ? -1.146 26.797 -21.844 1 29.98 6 SER B O 1
ATOM 5844 N N . VAL B 1 7 ? -0.819 27.812 -23.828 1 30.75 7 VAL B N 1
ATOM 5845 C CA . VAL B 1 7 ? -1.237 26.656 -24.609 1 30.75 7 VAL B CA 1
ATOM 5846 C C . VAL B 1 7 ? -0.16 25.578 -24.547 1 30.75 7 VAL B C 1
ATOM 5848 O O . VAL B 1 7 ? -0.469 24.391 -24.531 1 30.75 7 VAL B O 1
ATOM 5851 N N . PRO B 1 8 ? 1.14 25.969 -24.438 1 30.11 8 PRO B N 1
ATOM 5852 C CA . PRO B 1 8 ? 2.104 24.891 -24.625 1 30.11 8 PRO B CA 1
ATOM 5853 C C . PRO B 1 8 ? 2.164 23.938 -23.438 1 30.11 8 PRO B C 1
ATOM 5855 O O . PRO B 1 8 ? 2.697 22.828 -23.562 1 30.11 8 PRO B O 1
ATOM 5858 N N . LEU B 1 9 ? 1.771 24.344 -22.266 1 30.61 9 LEU B N 1
ATOM 5859 C CA . LEU B 1 9 ? 2.033 23.531 -21.078 1 30.61 9 LEU B CA 1
ATOM 5860 C C . LEU B 1 9 ? 1.182 22.266 -21.094 1 30.61 9 LEU B C 1
ATOM 5862 O O . LEU B 1 9 ? 1.661 21.188 -20.734 1 30.61 9 LEU B O 1
ATOM 5866 N N . ILE B 1 10 ? -0.118 22.344 -21.406 1 32.53 10 ILE B N 1
ATOM 5867 C CA . ILE B 1 10 ? -1.009 21.203 -21.422 1 32.53 10 ILE B CA 1
ATOM 5868 C C . ILE B 1 10 ? -0.576 20.219 -22.531 1 32.53 10 ILE B C 1
ATOM 5870 O O . ILE B 1 10 ? -0.663 19.016 -22.359 1 32.53 10 ILE B O 1
ATOM 5874 N N . SER B 1 11 ? 0.039 20.688 -23.578 1 30.52 11 SER B N 1
ATOM 5875 C CA . SER B 1 11 ? 0.443 19.812 -24.688 1 30.52 11 SER B CA 1
ATOM 5876 C C . SER B 1 11 ? 1.613 18.922 -24.281 1 30.52 11 SER B C 1
ATOM 5878 O O . SER B 1 11 ? 1.768 17.828 -24.797 1 30.52 11 SER B O 1
ATOM 5880 N N . SER B 1 12 ? 2.496 19.453 -23.422 1 31.89 12 SER B N 1
ATOM 5881 C CA . SER B 1 12 ? 3.645 18.609 -23.125 1 31.89 12 SER B CA 1
ATOM 5882 C C . SER B 1 12 ? 3.256 17.453 -22.203 1 31.89 12 SER B C 1
ATOM 5884 O O . SER B 1 12 ? 3.861 16.391 -22.25 1 31.89 12 SER B O 1
ATOM 5886 N N . LEU B 1 13 ? 2.406 17.641 -21.219 1 32.84 13 LEU B N 1
ATOM 5887 C CA . LEU B 1 13 ? 1.998 16.531 -20.375 1 32.84 13 LEU B CA 1
ATOM 5888 C C . LEU B 1 13 ? 1.186 15.508 -21.172 1 32.84 13 LEU B C 1
ATOM 5890 O O . LEU B 1 13 ? 1.32 14.305 -20.969 1 32.84 13 LEU B O 1
ATOM 5894 N N . LEU B 1 14 ? 0.296 15.984 -22.047 1 33.75 14 LEU B N 1
ATOM 5895 C CA . LEU B 1 14 ? -0.465 15.078 -22.906 1 33.75 14 LEU B CA 1
ATOM 5896 C C . LEU B 1 14 ? 0.456 14.344 -23.875 1 33.75 14 LEU B C 1
ATOM 5898 O O . LEU B 1 14 ? 0.138 13.242 -24.312 1 33.75 14 LEU B O 1
ATOM 5902 N N . LEU B 1 15 ? 1.523 14.977 -24.312 1 33.56 15 LEU B N 1
ATOM 5903 C CA . LEU B 1 15 ? 2.439 14.281 -25.203 1 33.56 15 LEU B CA 1
ATOM 5904 C C . LEU B 1 15 ? 3.027 13.039 -24.547 1 33.56 15 LEU B C 1
ATOM 5906 O O . LEU B 1 15 ? 3.256 12.023 -25.203 1 33.56 15 LEU B O 1
ATOM 5910 N N . LEU B 1 16 ? 3.232 13.141 -23.266 1 33.91 16 LEU B N 1
ATOM 5911 C CA . LEU B 1 16 ? 3.828 11.953 -22.656 1 33.91 16 LEU B CA 1
ATOM 5912 C C . LEU B 1 16 ? 2.857 10.773 -22.703 1 33.91 16 LEU B C 1
ATOM 5914 O O . LEU B 1 16 ? 3.271 9.633 -22.891 1 33.91 16 LEU B O 1
ATOM 5918 N N . ILE B 1 17 ? 1.569 11.062 -22.547 1 35.38 17 ILE B N 1
ATOM 5919 C CA . ILE B 1 17 ? 0.651 9.93 -22.547 1 35.38 17 ILE B CA 1
ATOM 5920 C C . ILE B 1 17 ? 0.552 9.352 -23.969 1 35.38 17 ILE B C 1
ATOM 5922 O O . ILE B 1 17 ? 0.363 8.148 -24.141 1 35.38 17 ILE B O 1
ATOM 5926 N N . THR B 1 18 ? 0.494 10.242 -24.984 1 33.44 18 THR B N 1
ATOM 5927 C CA . THR B 1 18 ? 0.112 9.711 -26.281 1 33.44 18 THR B CA 1
ATOM 5928 C C . THR B 1 18 ? 1.19 8.773 -26.828 1 33.44 18 THR B C 1
ATOM 5930 O O . THR B 1 18 ? 1.029 8.188 -27.891 1 33.44 18 THR B O 1
ATOM 5933 N N . ILE B 1 19 ? 2.406 8.992 -26.422 1 33.66 19 ILE B N 1
ATOM 5934 C CA . ILE B 1 19 ? 3.381 8.312 -27.266 1 33.66 19 ILE B CA 1
ATOM 5935 C C . ILE B 1 19 ? 3.195 6.801 -27.156 1 33.66 19 ILE B C 1
ATOM 5937 O O . ILE B 1 19 ? 3.928 6.031 -27.781 1 33.66 19 ILE B O 1
ATOM 5941 N N . THR B 1 20 ? 2.416 6.383 -26.312 1 34.06 20 THR B N 1
ATOM 5942 C CA . THR B 1 20 ? 2.559 4.934 -26.312 1 34.06 20 THR B CA 1
ATOM 5943 C C . THR B 1 20 ? 1.901 4.32 -27.547 1 34.06 20 THR B C 1
ATOM 5945 O O . THR B 1 20 ? 0.702 4.035 -27.531 1 34.06 20 THR B O 1
ATOM 5948 N N . ALA B 1 21 ? 2.137 4.988 -28.766 1 31.61 21 ALA B N 1
ATOM 5949 C CA . ALA B 1 21 ? 1.691 4.262 -29.953 1 31.61 21 ALA B CA 1
ATOM 5950 C C . ALA B 1 21 ? 2.201 2.824 -29.938 1 31.61 21 ALA B C 1
ATOM 5952 O O . ALA B 1 21 ? 3.4 2.586 -29.781 1 31.61 21 ALA B O 1
ATOM 5953 N N . SER B 1 22 ? 1.415 1.938 -29.594 1 34.78 22 SER B N 1
ATOM 5954 C CA . SER B 1 22 ? 1.608 0.493 -29.672 1 34.78 22 SER B CA 1
ATOM 5955 C C . SER B 1 22 ? 2.062 0.075 -31.062 1 34.78 22 SER B C 1
ATOM 5957 O O . SER B 1 22 ? 1.316 0.217 -32.031 1 34.78 22 SER B O 1
ATOM 5959 N N . VAL B 1 23 ? 3.24 0.485 -31.469 1 31.25 23 VAL B N 1
ATOM 5960 C CA . VAL B 1 23 ? 3.639 -0.178 -32.719 1 31.25 23 VAL B CA 1
ATOM 5961 C C . VAL B 1 23 ? 3.404 -1.682 -32.594 1 31.25 23 VAL B C 1
ATOM 5963 O O . VAL B 1 23 ? 3.852 -2.311 -31.625 1 31.25 23 VAL B O 1
ATOM 5966 N N . TYR B 1 24 ? 2.326 -2.035 -33.156 1 33.59 24 TYR B N 1
ATOM 5967 C CA . TYR B 1 24 ? 2.002 -3.438 -33.375 1 33.59 24 TYR B CA 1
ATOM 5968 C C . TYR B 1 24 ? 3.154 -4.156 -34.094 1 33.59 24 TYR B C 1
ATOM 5970 O O . TYR B 1 24 ? 3.502 -3.834 -35.219 1 33.59 24 TYR B O 1
ATOM 5978 N N . GLY B 1 25 ? 4.168 -4.473 -33.375 1 37.19 25 GLY B N 1
ATOM 5979 C CA . GLY B 1 25 ? 5.227 -5.305 -33.938 1 37.19 25 GLY B CA 1
ATOM 5980 C C . GLY B 1 25 ? 4.711 -6.465 -34.75 1 37.19 25 GLY B C 1
ATOM 5981 O O . GLY B 1 25 ? 3.541 -6.844 -34.656 1 37.19 25 GLY B O 1
ATOM 5982 N N . GLN B 1 26 ? 5.539 -6.953 -35.656 1 38.84 26 GLN B N 1
ATOM 5983 C CA . GLN B 1 26 ? 5.449 -8.039 -36.625 1 38.84 26 GLN B CA 1
ATOM 5984 C C . GLN B 1 26 ? 4.902 -9.312 -35.969 1 38.84 26 GLN B C 1
ATOM 5986 O O . GLN B 1 26 ? 5.242 -9.625 -34.812 1 38.84 26 GLN B O 1
ATOM 5991 N N . GLN B 1 27 ? 3.893 -9.906 -36.531 1 44.72 27 GLN B N 1
ATOM 5992 C CA . GLN B 1 27 ? 3.199 -11.156 -36.25 1 44.72 27 GLN B CA 1
ATOM 5993 C C . GLN B 1 27 ? 4.188 -12.312 -36.125 1 44.72 27 GLN B C 1
ATOM 5995 O O . GLN B 1 27 ? 4.84 -12.695 -37.094 1 44.72 27 GLN B O 1
ATOM 6000 N N . LYS B 1 28 ? 4.754 -12.508 -35.031 1 57.56 28 LYS B N 1
ATOM 6001 C CA . LYS B 1 28 ? 5.598 -13.68 -34.812 1 57.56 28 LYS B CA 1
ATOM 6002 C C . LYS B 1 28 ? 4.812 -14.977 -35 1 57.56 28 LYS B C 1
ATOM 6004 O O . LYS B 1 28 ? 3.615 -15.023 -34.719 1 57.56 28 LYS B O 1
ATOM 6009 N N . SER B 1 29 ? 5.34 -15.984 -35.719 1 57.44 29 SER B N 1
ATOM 6010 C CA . SER B 1 29 ? 4.758 -17.266 -36.125 1 57.44 29 SER B CA 1
ATOM 6011 C C . SER B 1 29 ? 4.543 -18.172 -34.938 1 57.44 29 SER B C 1
ATOM 6013 O O . SER B 1 29 ? 3.914 -19.219 -35.062 1 57.44 29 SER B O 1
ATOM 6015 N N . TYR B 1 30 ? 5.176 -17.812 -33.812 1 65.5 30 TYR B N 1
ATOM 6016 C CA . TYR B 1 30 ? 5.008 -18.703 -32.656 1 65.5 30 TYR B CA 1
ATOM 6017 C C . TYR B 1 30 ? 4.336 -17.984 -31.5 1 65.5 30 TYR B C 1
ATOM 6019 O O . TYR B 1 30 ? 4.395 -16.75 -31.406 1 65.5 30 TYR B O 1
ATOM 6027 N N . SER B 1 31 ? 3.568 -18.812 -30.812 1 78.5 31 SER B N 1
ATOM 6028 C CA . SER B 1 31 ? 2.965 -18.25 -29.609 1 78.5 31 SER B CA 1
ATOM 6029 C C . SER B 1 31 ? 3.918 -18.344 -28.422 1 78.5 31 SER B C 1
ATOM 6031 O O . SER B 1 31 ? 4.48 -19.406 -28.156 1 78.5 31 SER B O 1
ATOM 6033 N N . LEU B 1 32 ? 4.199 -17.344 -27.766 1 84.38 32 LEU B N 1
ATOM 6034 C CA . LEU B 1 32 ? 5.078 -17.281 -26.594 1 84.38 32 LEU B CA 1
ATOM 6035 C C . LEU B 1 32 ? 4.555 -18.172 -25.469 1 84.38 32 LEU B C 1
ATOM 6037 O O . LEU B 1 32 ? 5.309 -18.547 -24.578 1 84.38 32 LEU B O 1
ATOM 6041 N N . HIS B 1 33 ? 3.34 -18.516 -25.609 1 84 33 HIS B N 1
ATOM 6042 C CA . HIS B 1 33 ? 2.719 -19.297 -24.547 1 84 33 HIS B CA 1
ATOM 6043 C C . HIS B 1 33 ? 3.061 -20.781 -24.703 1 84 33 HIS B C 1
ATOM 6045 O O . HIS B 1 33 ? 2.85 -21.562 -23.766 1 84 33 HIS B O 1
ATOM 6051 N N . ASP B 1 34 ? 3.646 -21.141 -25.844 1 86.56 34 ASP B N 1
ATOM 6052 C CA . ASP B 1 34 ? 4.012 -22.531 -26.078 1 86.56 34 ASP B CA 1
ATOM 6053 C C . ASP B 1 34 ? 5.375 -22.859 -25.469 1 86.56 34 ASP B C 1
ATOM 6055 O O . ASP B 1 34 ? 5.73 -24.016 -25.312 1 86.56 34 ASP B O 1
ATOM 6059 N N . PHE B 1 35 ? 6.133 -21.781 -25.172 1 92.81 35 PHE B N 1
ATOM 6060 C CA . PHE B 1 35 ? 7.441 -22 -24.562 1 92.81 35 PHE B CA 1
ATOM 6061 C C . PHE B 1 35 ? 7.301 -22.578 -23.156 1 92.81 35 PHE B C 1
ATOM 6063 O O . PHE B 1 35 ? 6.301 -22.328 -22.484 1 92.81 35 PHE B O 1
ATOM 6070 N N . PRO B 1 36 ? 8.281 -23.406 -22.812 1 94.94 36 PRO B N 1
ATOM 6071 C CA . PRO B 1 36 ? 8.273 -23.797 -21.391 1 94.94 36 PRO B CA 1
ATOM 6072 C C . PRO B 1 36 ? 8.258 -22.594 -20.453 1 94.94 36 PRO B C 1
ATOM 6074 O O . PRO B 1 36 ? 8.914 -21.594 -20.719 1 94.94 36 PRO B O 1
ATOM 6077 N N . PRO B 1 37 ? 7.453 -22.703 -19.422 1 95.12 37 PRO B N 1
ATOM 6078 C CA . PRO B 1 37 ? 7.453 -21.594 -18.469 1 95.12 37 PRO B CA 1
ATOM 6079 C C . PRO B 1 37 ? 8.805 -21.406 -17.781 1 95.12 37 PRO B C 1
ATOM 6081 O O . PRO B 1 37 ? 9.484 -22.391 -17.469 1 95.12 37 PRO B O 1
ATOM 6084 N N . LEU B 1 38 ? 9.164 -20.188 -17.5 1 96.44 38 LEU B N 1
ATOM 6085 C CA . LEU B 1 38 ? 10.438 -19.875 -16.859 1 96.44 38 LEU B CA 1
ATOM 6086 C C . LEU B 1 38 ? 10.508 -20.5 -15.461 1 96.44 38 LEU B C 1
ATOM 6088 O O . LEU B 1 38 ? 11.578 -20.891 -15.008 1 96.44 38 LEU B O 1
ATOM 6092 N N . TYR B 1 39 ? 9.367 -20.531 -14.82 1 96.62 39 TYR B N 1
ATOM 6093 C CA . TYR B 1 39 ? 9.25 -21.031 -13.461 1 96.62 39 TYR B CA 1
ATOM 6094 C C . TYR B 1 39 ? 8.078 -22 -13.336 1 96.62 39 TYR B C 1
ATOM 6096 O O . TYR B 1 39 ? 6.988 -21.734 -13.836 1 96.62 39 TYR B O 1
ATOM 6104 N N . LYS B 1 40 ? 8.297 -23.094 -12.805 1 96.62 40 LYS B N 1
ATOM 6105 C CA . LYS B 1 40 ? 7.262 -24.078 -12.5 1 96.62 40 LYS B CA 1
ATOM 6106 C C . LYS B 1 40 ? 7.469 -24.688 -11.109 1 96.62 40 LYS B C 1
ATOM 6108 O O . LYS B 1 40 ? 8.508 -25.297 -10.844 1 96.62 40 LYS B O 1
ATOM 6113 N N . PHE B 1 41 ? 6.504 -24.516 -10.242 1 96.69 41 PHE B N 1
ATOM 6114 C CA . PHE B 1 41 ? 6.656 -24.953 -8.859 1 96.69 41 PHE B CA 1
ATOM 6115 C C . PHE B 1 41 ? 5.598 -25.984 -8.5 1 96.69 41 PHE B C 1
ATOM 6117 O O . PHE B 1 41 ? 4.414 -25.812 -8.805 1 96.69 41 PHE B O 1
ATOM 6124 N N . ASP B 1 42 ? 6.07 -27.062 -7.895 1 95.94 42 ASP B N 1
ATOM 6125 C CA . ASP B 1 42 ? 5.137 -27.969 -7.238 1 95.94 42 ASP B CA 1
ATOM 6126 C C . ASP B 1 42 ? 4.535 -27.328 -5.988 1 95.94 42 ASP B C 1
ATOM 6128 O O . ASP B 1 42 ? 4.953 -26.234 -5.582 1 95.94 42 ASP B O 1
ATOM 6132 N N . ASP B 1 43 ? 3.502 -27.969 -5.48 1 93.25 43 ASP B N 1
ATOM 6133 C CA . ASP B 1 43 ? 2.869 -27.438 -4.277 1 93.25 43 ASP B CA 1
ATOM 6134 C C . ASP B 1 43 ? 3.811 -27.516 -3.078 1 93.25 43 ASP B C 1
ATOM 6136 O O . ASP B 1 43 ? 4.016 -28.594 -2.521 1 93.25 43 ASP B O 1
ATOM 6140 N N . TYR B 1 44 ? 4.277 -26.438 -2.635 1 94.69 44 TYR B N 1
ATOM 6141 C CA . TYR B 1 44 ? 5.309 -26.328 -1.607 1 94.69 44 TYR B CA 1
ATOM 6142 C C . TYR B 1 44 ? 4.789 -26.812 -0.26 1 94.69 44 TYR B C 1
ATOM 6144 O O . TYR B 1 44 ? 5.418 -27.656 0.394 1 94.69 44 TYR B O 1
ATOM 6152 N N . ASP B 1 45 ? 3.66 -26.344 0.168 1 91.81 45 ASP B N 1
ATOM 6153 C CA . ASP B 1 45 ? 3.131 -26.625 1.499 1 91.81 45 ASP B CA 1
ATOM 6154 C C . ASP B 1 45 ? 2.656 -28.078 1.609 1 91.81 45 ASP B C 1
ATOM 6156 O O . ASP B 1 45 ? 2.887 -28.734 2.627 1 91.81 45 ASP B O 1
ATOM 6160 N N . SER B 1 46 ? 2.014 -28.562 0.539 1 90.31 46 SER B N 1
ATOM 6161 C CA . SER B 1 46 ? 1.58 -29.953 0.533 1 90.31 46 SER B CA 1
ATOM 6162 C C . SER B 1 46 ? 2.773 -30.906 0.56 1 90.31 46 SER B C 1
ATOM 6164 O O . SER B 1 46 ? 2.723 -31.953 1.201 1 90.31 46 SER B O 1
ATOM 6166 N N . CYS B 1 47 ? 3.795 -30.531 -0.128 1 92.38 47 CYS B N 1
ATOM 6167 C CA . CYS B 1 47 ? 5 -31.359 -0.177 1 92.38 47 CYS B CA 1
ATOM 6168 C C . CYS B 1 47 ? 5.625 -31.484 1.206 1 92.38 47 CYS B C 1
ATOM 6170 O O . CYS B 1 47 ? 5.977 -32.594 1.628 1 92.38 47 CYS B O 1
ATOM 6172 N N . LEU B 1 48 ? 5.707 -30.438 1.906 1 91.44 48 LEU B N 1
ATOM 6173 C CA . LEU B 1 48 ? 6.395 -30.438 3.193 1 91.44 48 LEU B CA 1
ATOM 6174 C C . LEU B 1 48 ? 5.496 -31.016 4.285 1 91.44 48 LEU B C 1
ATOM 6176 O O . LEU B 1 48 ? 5.98 -31.453 5.332 1 91.44 48 LEU B O 1
ATOM 6180 N N . ALA B 1 49 ? 4.207 -31 4.09 1 86.06 49 ALA B N 1
ATOM 6181 C CA . ALA B 1 49 ? 3.27 -31.531 5.078 1 86.06 49 ALA B CA 1
ATOM 6182 C C . ALA B 1 49 ? 3.234 -33.062 5.031 1 86.06 49 ALA B C 1
ATOM 6184 O O . ALA B 1 49 ? 2.826 -33.719 6 1 86.06 49 ALA B O 1
ATOM 6185 N N . HIS B 1 50 ? 3.59 -33.656 3.918 1 77.25 50 HIS B N 1
ATOM 6186 C CA . HIS B 1 50 ? 3.508 -35.094 3.75 1 77.25 50 HIS B CA 1
ATOM 6187 C C . HIS B 1 50 ? 4.551 -35.812 4.602 1 77.25 50 HIS B C 1
ATOM 6189 O O . HIS B 1 50 ? 5.746 -35.531 4.496 1 77.25 50 HIS B O 1
ATOM 6195 N N . LYS B 1 51 ? 4.07 -36.312 5.832 1 64.19 51 LYS B N 1
ATOM 6196 C CA . LYS B 1 51 ? 4.945 -37.125 6.672 1 64.19 51 LYS B CA 1
ATOM 6197 C C . LYS B 1 51 ? 4.887 -38.594 6.266 1 64.19 51 LYS B C 1
ATOM 6199 O O . LYS B 1 51 ? 3.834 -39.25 6.363 1 64.19 51 LYS B O 1
ATOM 6204 N N . ASN B 1 52 ? 5.559 -38.906 5.184 1 57.97 52 ASN B N 1
ATOM 6205 C CA . ASN B 1 52 ? 5.629 -40.375 5 1 57.97 52 ASN B CA 1
ATOM 6206 C C . ASN B 1 52 ? 6.457 -41.031 6.098 1 57.97 52 ASN B C 1
ATOM 6208 O O . ASN B 1 52 ? 7.312 -40.375 6.707 1 57.97 52 ASN B O 1
ATOM 6212 N N . HIS B 1 53 ? 5.914 -42.094 6.66 1 53.88 53 HIS B N 1
ATOM 6213 C CA . HIS B 1 53 ? 6.531 -42.875 7.723 1 53.88 53 HIS B CA 1
ATOM 6214 C C . HIS B 1 53 ? 8.031 -43.031 7.492 1 53.88 53 HIS B C 1
ATOM 6216 O O . HIS B 1 53 ? 8.797 -43.219 8.445 1 53.88 53 HIS B O 1
ATOM 6222 N N . ILE B 1 54 ? 8.555 -42.875 6.266 1 57.59 54 ILE B N 1
ATOM 6223 C CA . ILE B 1 54 ? 9.945 -43.281 6.043 1 57.59 54 ILE B CA 1
ATOM 6224 C C . ILE B 1 54 ? 10.82 -42.031 5.895 1 57.59 54 ILE B C 1
ATOM 6226 O O . ILE B 1 54 ? 11.922 -41.969 6.449 1 57.59 54 ILE B O 1
ATOM 6230 N N . SER B 1 55 ? 10.297 -40.969 5.168 1 70 55 SER B N 1
ATOM 6231 C CA . SER B 1 55 ? 11.164 -39.812 4.953 1 70 55 SER B CA 1
ATOM 6232 C C . SER B 1 55 ? 10.375 -38.531 5 1 70 55 SER B C 1
ATOM 6234 O O . SER B 1 55 ? 9.227 -38.469 4.57 1 70 55 SER B O 1
ATOM 6236 N N . PRO B 1 56 ? 10.93 -37.594 5.688 1 83.62 56 PRO B N 1
ATOM 6237 C CA . PRO B 1 56 ? 10.273 -36.281 5.734 1 83.62 56 PRO B CA 1
ATOM 6238 C C . PRO B 1 56 ? 10.125 -35.656 4.352 1 83.62 56 PRO B C 1
ATOM 6240 O O . PRO B 1 56 ? 10.922 -35.906 3.451 1 83.62 56 PRO B O 1
ATOM 6243 N N . GLY B 1 57 ? 9.008 -35 4.09 1 89.12 57 GLY B N 1
ATOM 6244 C CA . GLY B 1 57 ? 8.82 -34.281 2.842 1 89.12 57 GLY B CA 1
ATOM 6245 C C . GLY B 1 57 ? 9.945 -33.312 2.533 1 89.12 57 GLY B C 1
ATOM 6246 O O . GLY B 1 57 ? 10.398 -32.562 3.412 1 89.12 57 GLY B O 1
ATOM 6247 N N . THR B 1 58 ? 10.508 -33.438 1.333 1 93.19 58 THR B N 1
ATOM 6248 C CA . THR B 1 58 ? 11.625 -32.625 0.917 1 93.19 58 THR B CA 1
ATOM 6249 C C . THR B 1 58 ? 11.289 -31.859 -0.367 1 93.19 58 THR B C 1
ATOM 6251 O O . THR B 1 58 ? 10.773 -32.438 -1.321 1 93.19 58 THR B O 1
ATOM 6254 N N . TYR B 1 59 ? 11.43 -30.609 -0.312 1 95.75 59 TYR B N 1
ATOM 6255 C CA . TYR B 1 59 ? 11.195 -29.734 -1.451 1 95.75 59 TYR B CA 1
ATOM 6256 C C . TYR B 1 59 ? 12.5 -29.125 -1.959 1 95.75 59 TYR B C 1
ATOM 6258 O O . TYR B 1 59 ? 13.25 -28.516 -1.194 1 95.75 59 TYR B O 1
ATOM 6266 N N . CYS B 1 60 ? 12.828 -29.25 -3.281 1 97.44 60 CYS B N 1
ATOM 6267 C CA . CYS B 1 60 ? 14.102 -28.781 -3.811 1 97.44 60 CYS B CA 1
ATOM 6268 C C . CYS B 1 60 ? 13.883 -27.719 -4.895 1 97.44 60 CYS B C 1
ATOM 6270 O O . CYS B 1 60 ? 12.992 -27.859 -5.73 1 97.44 60 CYS B O 1
ATOM 6272 N N . MET B 1 61 ? 14.609 -26.641 -4.816 1 97.25 61 MET B N 1
ATOM 6273 C CA . MET B 1 61 ? 14.68 -25.672 -5.895 1 97.25 61 MET B CA 1
ATOM 6274 C C . MET B 1 61 ? 15.758 -26.047 -6.902 1 97.25 61 MET B C 1
ATOM 6276 O O . MET B 1 61 ? 16.922 -26.234 -6.535 1 97.25 61 MET B O 1
ATOM 6280 N N . VAL B 1 62 ? 15.391 -26.141 -8.227 1 97.69 62 VAL B N 1
ATOM 6281 C CA . VAL B 1 62 ? 16.281 -26.703 -9.242 1 97.69 62 VAL B CA 1
ATOM 6282 C C . VAL B 1 62 ? 16.453 -25.703 -10.383 1 97.69 62 VAL B C 1
ATOM 6284 O O . VAL B 1 62 ? 15.469 -25.219 -10.938 1 97.69 62 VAL B O 1
ATOM 6287 N N . TYR B 1 63 ? 17.656 -25.344 -10.641 1 97.56 63 TYR B N 1
ATOM 6288 C CA . TYR B 1 63 ? 18.016 -24.609 -11.852 1 97.56 63 TYR B CA 1
ATOM 6289 C C . TYR B 1 63 ? 18.234 -25.562 -13.023 1 97.56 63 TYR B C 1
ATOM 6291 O O . TYR B 1 63 ? 18.875 -26.609 -12.859 1 97.56 63 TYR B O 1
ATOM 6299 N N . ALA B 1 64 ? 17.656 -25.281 -14.211 1 97.75 64 ALA B N 1
ATOM 6300 C CA . ALA B 1 64 ? 17.781 -26.172 -15.359 1 97.75 64 ALA B CA 1
ATOM 6301 C C . ALA B 1 64 ? 18.047 -25.375 -16.641 1 97.75 64 ALA B C 1
ATOM 6303 O O . ALA B 1 64 ? 17.594 -24.25 -16.781 1 97.75 64 ALA B O 1
ATOM 6304 N N . GLU B 1 65 ? 18.797 -25.969 -17.5 1 97.56 65 GLU B N 1
ATOM 6305 C CA . GLU B 1 65 ? 19.047 -25.453 -18.844 1 97.56 65 GLU B CA 1
ATOM 6306 C C . GLU B 1 65 ? 18.656 -26.469 -19.922 1 97.56 65 GLU B C 1
ATOM 6308 O O . GLU B 1 65 ? 18.875 -27.672 -19.75 1 97.56 65 GLU B O 1
ATOM 6313 N N . ILE B 1 66 ? 18 -26 -20.922 1 97.31 66 ILE B N 1
ATOM 6314 C CA . ILE B 1 66 ? 17.625 -26.891 -22.016 1 97.31 66 ILE B CA 1
ATOM 6315 C C . ILE B 1 66 ? 18.859 -27.25 -22.828 1 97.31 66 ILE B C 1
ATOM 6317 O O . ILE B 1 66 ? 19.641 -26.375 -23.203 1 97.31 66 ILE B O 1
ATOM 6321 N N . LYS B 1 67 ? 19.062 -28.531 -23.078 1 95.62 67 LYS B N 1
ATOM 6322 C CA . LYS B 1 67 ? 20.156 -28.969 -23.938 1 95.62 67 LYS B CA 1
ATOM 6323 C C . LYS B 1 67 ? 19.922 -28.531 -25.391 1 95.62 67 LYS B C 1
ATOM 6325 O O . LYS B 1 67 ? 18.828 -28.703 -25.922 1 95.62 67 LYS B O 1
ATOM 6330 N N . PRO B 1 68 ? 20.969 -27.938 -25.938 1 94.5 68 PRO B N 1
ATOM 6331 C CA . PRO B 1 68 ? 20.812 -27.547 -27.344 1 94.5 68 PRO B CA 1
ATOM 6332 C C . PRO B 1 68 ? 20.422 -28.719 -28.25 1 94.5 68 PRO B C 1
ATOM 6334 O O . PRO B 1 68 ? 20.922 -29.828 -28.078 1 94.5 68 PRO B O 1
ATOM 6337 N N . ASN B 1 69 ? 19.375 -28.5 -29.031 1 94.75 69 ASN B N 1
ATOM 6338 C CA . ASN B 1 69 ? 18.891 -29.453 -30.031 1 94.75 69 ASN B CA 1
ATOM 6339 C C . ASN B 1 69 ? 18.5 -28.734 -31.328 1 94.75 69 ASN B C 1
ATOM 6341 O O . ASN B 1 69 ? 17.344 -28.344 -31.516 1 94.75 69 ASN B O 1
ATOM 6345 N N . ASN B 1 70 ? 19.297 -28.766 -32.281 1 91.94 70 ASN B N 1
ATOM 6346 C CA . ASN B 1 70 ? 19.109 -28 -33.531 1 91.94 70 ASN B CA 1
ATOM 6347 C C . ASN B 1 70 ? 18.031 -28.625 -34.406 1 91.94 70 ASN B C 1
ATOM 6349 O O . ASN B 1 70 ? 17.516 -27.969 -35.312 1 91.94 70 ASN B O 1
ATOM 6353 N N . SER B 1 71 ? 17.641 -29.844 -34.188 1 93 71 SER B N 1
ATOM 6354 C CA . SER B 1 71 ? 16.625 -30.5 -35 1 93 71 SER B CA 1
ATOM 6355 C C . SER B 1 71 ? 15.227 -30.219 -34.469 1 93 71 SER B C 1
ATOM 6357 O O . SER B 1 71 ? 14.242 -30.422 -35.188 1 93 71 SER B O 1
ATOM 6359 N N . SER B 1 72 ? 15.195 -29.672 -33.344 1 93.94 72 SER B N 1
ATOM 6360 C CA . SER B 1 72 ? 13.898 -29.391 -32.719 1 93.94 72 SER B CA 1
ATOM 6361 C C . SER B 1 72 ? 13.383 -28.016 -33.125 1 93.94 72 SER B C 1
ATOM 6363 O O . SER B 1 72 ? 14.094 -27.016 -33 1 93.94 72 SER B O 1
ATOM 6365 N N . ASP B 1 73 ? 12.164 -27.938 -33.594 1 92.69 73 ASP B N 1
ATOM 6366 C CA . ASP B 1 73 ? 11.516 -26.672 -33.938 1 92.69 73 ASP B CA 1
ATOM 6367 C C . ASP B 1 73 ? 11.383 -25.766 -32.688 1 92.69 73 ASP B C 1
ATOM 6369 O O . ASP B 1 73 ? 11.578 -24.562 -32.781 1 92.69 73 ASP B O 1
ATOM 6373 N N . MET B 1 74 ? 11.086 -26.391 -31.625 1 93.75 74 MET B N 1
ATOM 6374 C CA . MET B 1 74 ? 10.914 -25.656 -30.391 1 93.75 74 MET B CA 1
ATOM 6375 C C . MET B 1 74 ? 12.219 -24.984 -29.969 1 93.75 74 MET B C 1
ATOM 6377 O O . MET B 1 74 ? 12.227 -23.812 -29.594 1 93.75 74 MET B O 1
ATOM 6381 N N . TRP B 1 75 ? 13.266 -25.688 -30.031 1 94.88 75 TRP B N 1
ATOM 6382 C CA . TRP B 1 75 ? 14.57 -25.125 -29.688 1 94.88 75 TRP B CA 1
ATOM 6383 C C . TRP B 1 75 ? 14.906 -23.953 -30.594 1 94.88 75 TRP B C 1
ATOM 6385 O O . TRP B 1 75 ? 15.391 -22.922 -30.125 1 94.88 75 TRP B O 1
ATOM 6395 N N . GLN B 1 76 ? 14.609 -24.016 -31.859 1 94.25 76 GLN B N 1
ATOM 6396 C CA . GLN B 1 76 ? 14.898 -22.953 -32.812 1 94.25 76 GLN B CA 1
ATOM 6397 C C . GLN B 1 76 ? 14.062 -21.719 -32.531 1 94.25 76 GLN B C 1
ATOM 6399 O O . GLN B 1 76 ? 14.562 -20.594 -32.625 1 94.25 76 GLN B O 1
ATOM 6404 N N . GLN B 1 77 ? 12.844 -21.984 -32.188 1 93.44 77 GLN B N 1
ATOM 6405 C CA . GLN B 1 77 ? 11.969 -20.875 -31.875 1 93.44 77 GLN B CA 1
ATOM 6406 C C . GLN B 1 77 ? 12.453 -20.141 -30.625 1 93.44 77 GLN B C 1
ATOM 6408 O O . GLN B 1 77 ? 12.422 -18.906 -30.578 1 93.44 77 GLN B O 1
ATOM 6413 N N . ILE B 1 78 ? 12.852 -20.891 -29.625 1 94.44 78 ILE B N 1
ATOM 6414 C CA . ILE B 1 78 ? 13.352 -20.312 -28.375 1 94.44 78 ILE B CA 1
ATOM 6415 C C . ILE B 1 78 ? 14.578 -19.453 -28.656 1 94.44 78 ILE B C 1
ATOM 6417 O O . ILE B 1 78 ? 14.68 -18.328 -28.188 1 94.44 78 ILE B O 1
ATOM 6421 N N . MET B 1 79 ? 15.469 -19.938 -29.484 1 93.56 79 MET B N 1
ATOM 6422 C CA . MET B 1 79 ? 16.703 -19.219 -29.781 1 93.56 79 MET B CA 1
ATOM 6423 C C . MET B 1 79 ? 16.422 -18.016 -30.688 1 93.56 79 MET B C 1
ATOM 6425 O O . MET B 1 79 ? 17.062 -16.969 -30.547 1 93.56 79 MET B O 1
ATOM 6429 N N . GLU B 1 80 ? 15.492 -18.141 -31.516 1 91.06 80 GLU B N 1
ATOM 6430 C CA . GLU B 1 80 ? 15.102 -17.031 -32.375 1 91.06 80 GLU B CA 1
ATOM 6431 C C . GLU B 1 80 ? 14.484 -15.898 -31.562 1 91.06 80 GLU B C 1
ATOM 6433 O O . GLU B 1 80 ? 14.75 -14.719 -31.812 1 91.06 80 GLU B O 1
ATOM 6438 N N . HIS B 1 81 ? 13.688 -16.359 -30.672 1 90.19 81 HIS B N 1
ATOM 6439 C CA . HIS B 1 81 ? 13.047 -15.352 -29.844 1 90.19 81 HIS B CA 1
ATOM 6440 C C . HIS B 1 81 ? 14.07 -14.578 -29.016 1 90.19 81 HIS B C 1
ATOM 6442 O O . HIS B 1 81 ? 13.984 -13.352 -28.906 1 90.19 81 HIS B O 1
ATOM 6448 N N . TYR B 1 82 ? 14.984 -15.258 -28.438 1 89.12 82 TYR B N 1
ATOM 6449 C CA . TYR B 1 82 ? 16 -14.586 -27.625 1 89.12 82 TYR B CA 1
ATOM 6450 C C . TYR B 1 82 ? 16.844 -13.656 -28.484 1 89.12 82 TYR B C 1
ATOM 6452 O O . TYR B 1 82 ? 17.078 -12.5 -28.125 1 89.12 82 TYR B O 1
ATOM 6460 N N . GLY B 1 83 ? 17.234 -14.047 -29.672 1 82.31 83 GLY B N 1
ATOM 6461 C CA . GLY B 1 83 ? 17.969 -13.273 -30.656 1 82.31 83 GLY B CA 1
ATOM 6462 C C . GLY B 1 83 ? 19.047 -12.398 -30.047 1 82.31 83 GLY B C 1
ATOM 6463 O O . GLY B 1 83 ? 19.406 -11.367 -30.609 1 82.31 83 GLY B O 1
ATOM 6464 N N . GLU B 1 84 ? 19.453 -12.578 -28.844 1 77.5 84 GLU B N 1
ATOM 6465 C CA . GLU B 1 84 ? 20.469 -11.82 -28.109 1 77.5 84 GLU B CA 1
ATOM 6466 C C . GLU B 1 84 ? 19.984 -10.406 -27.797 1 77.5 84 GLU B C 1
ATOM 6468 O O . GLU B 1 84 ? 20.781 -9.484 -27.656 1 77.5 84 GLU B O 1
ATOM 6473 N N . TYR B 1 85 ? 18.688 -10.273 -27.906 1 82.75 85 TYR B N 1
ATOM 6474 C CA . TYR B 1 85 ? 18.109 -9.008 -27.469 1 82.75 85 TYR B CA 1
ATOM 6475 C C . TYR B 1 85 ? 18.203 -8.852 -25.969 1 82.75 85 TYR B C 1
ATOM 6477 O O . TYR B 1 85 ? 17.781 -9.727 -25.219 1 82.75 85 TYR B O 1
ATOM 6485 N N . PRO B 1 86 ? 18.75 -7.781 -25.453 1 83.38 86 PRO B N 1
ATO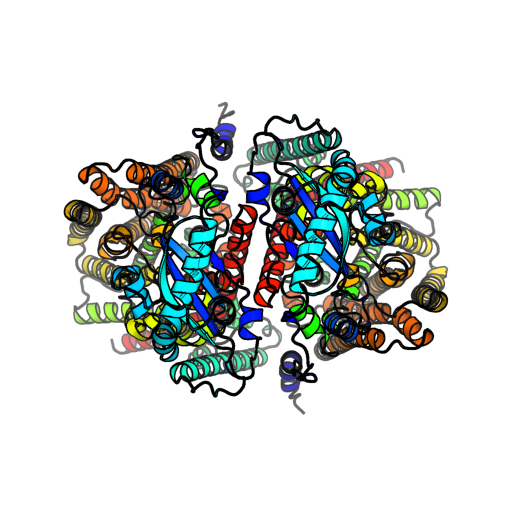M 6486 C CA . PRO B 1 86 ? 19.109 -7.664 -24.047 1 83.38 86 PRO B CA 1
ATOM 6487 C C . PRO B 1 86 ? 17.891 -7.621 -23.125 1 83.38 86 PRO B C 1
ATOM 6489 O O . PRO B 1 86 ? 18.016 -7.875 -21.922 1 83.38 86 PRO B O 1
ATOM 6492 N N . PHE B 1 87 ? 16.734 -7.363 -23.609 1 86.88 87 PHE B N 1
ATOM 6493 C CA . PHE B 1 87 ? 15.586 -7.164 -22.734 1 86.88 87 PHE B CA 1
ATOM 6494 C C . PHE B 1 87 ? 14.625 -8.344 -22.828 1 86.88 87 PHE B C 1
ATOM 6496 O O . PHE B 1 87 ? 13.445 -8.219 -22.5 1 86.88 87 PHE B O 1
ATOM 6503 N N . ARG B 1 88 ? 15.133 -9.492 -23.266 1 91.25 88 ARG B N 1
ATOM 6504 C CA . ARG B 1 88 ? 14.359 -10.727 -23.312 1 91.25 88 ARG B CA 1
ATOM 6505 C C . ARG B 1 88 ? 14.922 -11.758 -22.328 1 91.25 88 ARG B C 1
ATOM 6507 O O . ARG B 1 88 ? 16.125 -11.75 -22.047 1 91.25 88 ARG B O 1
ATOM 6514 N N . TYR B 1 89 ? 14.055 -12.508 -21.844 1 93.56 89 TYR B N 1
ATOM 6515 C CA . TYR B 1 89 ? 14.469 -13.594 -20.953 1 93.56 89 TYR B CA 1
ATOM 6516 C C . TYR B 1 89 ? 15.039 -14.766 -21.75 1 93.56 89 TYR B C 1
ATOM 6518 O O . TYR B 1 89 ? 14.547 -15.086 -22.828 1 93.56 89 TYR B O 1
ATOM 6526 N N . ARG B 1 90 ? 16.078 -15.32 -21.234 1 94.31 90 ARG B N 1
ATOM 6527 C CA . ARG B 1 90 ? 16.516 -16.609 -21.766 1 94.31 90 ARG B CA 1
ATOM 6528 C C . ARG B 1 90 ? 15.523 -17.703 -21.422 1 94.31 90 ARG B C 1
ATOM 6530 O O . ARG B 1 90 ? 15.492 -18.188 -20.281 1 94.31 90 ARG B O 1
ATOM 6537 N N . ARG B 1 91 ? 14.812 -18.188 -22.469 1 95.06 91 ARG B N 1
ATOM 6538 C CA . ARG B 1 91 ? 13.75 -19.172 -22.266 1 95.06 91 ARG B CA 1
ATOM 6539 C C . ARG B 1 91 ? 14.328 -20.578 -22.172 1 95.06 91 ARG B C 1
ATOM 6541 O O . ARG B 1 91 ? 13.594 -21.547 -21.922 1 95.06 91 ARG B O 1
ATOM 6548 N N . ASP B 1 92 ? 15.609 -20.703 -22.312 1 95.81 92 ASP B N 1
ATOM 6549 C CA . ASP B 1 92 ? 16.266 -22 -22.156 1 95.81 92 ASP B CA 1
ATOM 6550 C C . ASP B 1 92 ? 16.812 -22.172 -20.75 1 95.81 92 ASP B C 1
ATOM 6552 O O . ASP B 1 92 ? 17.359 -23.234 -20.422 1 95.81 92 ASP B O 1
ATOM 6556 N N . HIS B 1 93 ? 16.797 -21.141 -19.906 1 96.44 93 HIS B N 1
ATOM 6557 C CA . HIS B 1 93 ? 17.109 -21.219 -18.484 1 96.44 93 HIS B CA 1
ATOM 6558 C C . HIS B 1 93 ? 15.852 -21.266 -17.625 1 96.44 93 HIS B C 1
ATOM 6560 O O . HIS B 1 93 ? 15.07 -20.312 -17.641 1 96.44 93 HIS B O 1
ATOM 6566 N N . LEU B 1 94 ? 15.672 -22.281 -16.906 1 97.62 94 LEU B N 1
ATOM 6567 C CA . LEU B 1 94 ? 14.406 -22.5 -16.219 1 97.62 94 LEU B CA 1
ATOM 6568 C C . LEU B 1 94 ? 14.633 -22.797 -14.742 1 97.62 94 LEU B C 1
ATOM 6570 O O . LEU B 1 94 ? 15.742 -23.156 -14.344 1 97.62 94 LEU B O 1
ATOM 6574 N N . PHE B 1 95 ? 13.672 -22.547 -13.93 1 97.94 95 PHE B N 1
ATOM 6575 C CA . PHE B 1 95 ? 13.664 -22.875 -12.516 1 97.94 95 PHE B CA 1
ATOM 6576 C C . PHE B 1 95 ? 12.477 -23.766 -12.18 1 97.94 95 PHE B C 1
ATOM 6578 O O . PHE B 1 95 ? 11.359 -23.531 -12.641 1 97.94 95 PHE B O 1
ATOM 6585 N N . PHE B 1 96 ? 12.734 -24.859 -11.43 1 98.19 96 PHE B N 1
ATOM 6586 C CA . PHE B 1 96 ? 11.695 -25.797 -11.016 1 98.19 96 PHE B CA 1
ATOM 6587 C C . PHE B 1 96 ? 11.688 -25.953 -9.5 1 98.19 96 PHE B C 1
ATOM 6589 O O . PHE B 1 96 ? 12.75 -26.078 -8.883 1 98.19 96 PHE B O 1
ATOM 6596 N N . GLY B 1 97 ? 10.57 -25.719 -8.875 1 97.94 97 GLY B N 1
ATOM 6597 C CA . GLY B 1 97 ? 10.352 -26.234 -7.527 1 97.94 97 GLY B CA 1
ATOM 6598 C C . GLY B 1 97 ? 9.773 -27.641 -7.504 1 97.94 97 GLY B C 1
ATOM 6599 O O . GLY B 1 97 ? 8.641 -27.859 -7.922 1 97.94 97 GLY B O 1
ATOM 6600 N N . VAL B 1 98 ? 10.555 -28.625 -6.906 1 97.5 98 VAL B N 1
ATOM 6601 C CA . VAL B 1 98 ? 10.195 -30.031 -7.082 1 97.5 98 VAL B CA 1
ATOM 6602 C C . VAL B 1 98 ? 9.984 -30.672 -5.719 1 97.5 98 VAL B C 1
ATOM 6604 O O . VAL B 1 98 ? 10.828 -30.562 -4.828 1 97.5 98 VAL B O 1
ATOM 6607 N N . CYS B 1 99 ? 8.844 -31.281 -5.59 1 95.38 99 CYS B N 1
ATOM 6608 C CA . CYS B 1 99 ? 8.617 -32.156 -4.441 1 95.38 99 CYS B CA 1
ATOM 6609 C C . CYS B 1 99 ? 9.258 -33.5 -4.656 1 95.38 99 CYS B C 1
ATOM 6611 O O . CYS B 1 99 ? 8.859 -34.25 -5.562 1 95.38 99 CYS B O 1
ATOM 6613 N N . VAL B 1 100 ? 10.203 -33.938 -3.893 1 93.31 100 VAL B N 1
ATOM 6614 C CA . VAL B 1 100 ? 10.977 -35.188 -4.062 1 93.31 100 VAL B CA 1
ATOM 6615 C C . VAL B 1 100 ? 10.047 -36.375 -4.035 1 93.31 100 VAL B C 1
ATOM 6617 O O . VAL B 1 100 ? 10.242 -37.344 -4.793 1 93.31 100 VAL B O 1
ATOM 6620 N N . GLU B 1 101 ? 9.031 -36.312 -3.24 1 89.88 101 GLU B N 1
ATOM 6621 C CA . GLU B 1 101 ? 8.094 -37.438 -3.127 1 89.88 101 GLU B CA 1
ATOM 6622 C C . GLU B 1 101 ? 7.391 -37.688 -4.457 1 89.88 101 GLU B C 1
ATOM 6624 O O . GLU B 1 101 ? 7.113 -38.844 -4.797 1 89.88 101 GLU B O 1
ATOM 6629 N N . ARG B 1 102 ? 7.055 -36.656 -5.16 1 90.06 102 ARG B N 1
ATOM 6630 C CA . ARG B 1 102 ? 6.43 -36.812 -6.469 1 90.06 102 ARG B CA 1
ATOM 6631 C C . ARG B 1 102 ? 7.359 -37.531 -7.434 1 90.06 102 ARG B C 1
ATOM 6633 O O . ARG B 1 102 ? 6.914 -38.406 -8.203 1 90.06 102 ARG B O 1
ATOM 6640 N N . CYS B 1 103 ? 8.609 -37.25 -7.414 1 92.12 103 CYS B N 1
ATOM 6641 C CA . CYS B 1 103 ? 9.594 -37.875 -8.281 1 92.12 103 CYS B CA 1
ATOM 6642 C C . CYS B 1 103 ? 9.812 -39.312 -7.902 1 92.12 103 CYS B C 1
ATOM 6644 O O . CYS B 1 103 ? 10.016 -40.156 -8.773 1 92.12 103 CYS B O 1
ATOM 6646 N N . LEU B 1 104 ? 9.797 -39.562 -6.578 1 88.44 104 LEU B N 1
ATOM 6647 C CA . LEU B 1 104 ? 9.953 -40.938 -6.105 1 88.44 104 LEU B CA 1
ATOM 6648 C C . LEU B 1 104 ? 8.805 -41.812 -6.586 1 88.44 104 LEU B C 1
ATOM 6650 O O . LEU B 1 104 ? 9.008 -43 -6.906 1 88.44 104 LEU B O 1
ATOM 6654 N N . LYS B 1 105 ? 7.672 -41.219 -6.656 1 84.25 105 LYS B N 1
ATOM 6655 C CA . LYS B 1 105 ? 6.504 -41.938 -7.125 1 84.25 105 LYS B CA 1
ATOM 6656 C C . LYS B 1 105 ? 6.562 -42.188 -8.633 1 84.25 105 LYS B C 1
ATOM 6658 O O . LYS B 1 105 ? 6.105 -43.219 -9.125 1 84.25 105 LYS B O 1
ATOM 6663 N N . LEU B 1 106 ? 7.055 -41.219 -9.312 1 84.25 106 LEU B N 1
ATOM 6664 C CA . LEU B 1 106 ? 7.09 -41.281 -10.766 1 84.25 106 LEU B CA 1
ATOM 6665 C C . LEU B 1 106 ? 8.18 -42.25 -11.25 1 84.25 106 LEU B C 1
ATOM 6667 O O . LEU B 1 106 ? 7.992 -42.969 -12.227 1 84.25 106 LEU B O 1
ATOM 6671 N N . ILE B 1 107 ? 9.352 -42.156 -10.656 1 78.31 107 ILE B N 1
ATOM 6672 C CA . ILE B 1 107 ? 10.492 -42.938 -11.133 1 78.31 107 ILE B CA 1
ATOM 6673 C C . ILE B 1 107 ? 10.656 -44.188 -10.281 1 78.31 107 ILE B C 1
ATOM 6675 O O . ILE B 1 107 ? 10.812 -44.094 -9.055 1 78.31 107 ILE B O 1
ATOM 6679 N N . LYS B 1 108 ? 10.219 -45.25 -10.828 1 69 108 LYS B N 1
ATOM 6680 C CA . LYS B 1 108 ? 10.562 -46.5 -10.125 1 69 108 LYS B CA 1
ATOM 6681 C C . LYS B 1 108 ? 12.07 -46.625 -9.93 1 69 108 LYS B C 1
ATOM 6683 O O . LYS B 1 108 ? 12.852 -46.188 -10.789 1 69 108 LYS B O 1
ATOM 6688 N N . THR B 1 109 ? 12.602 -46.812 -8.75 1 59.41 109 THR B N 1
ATOM 6689 C CA . THR B 1 109 ? 13.992 -46.844 -8.312 1 59.41 109 THR B CA 1
ATOM 6690 C C . THR B 1 109 ? 14.875 -47.5 -9.375 1 59.41 109 THR B C 1
ATOM 6692 O O . THR B 1 109 ? 16 -47.031 -9.602 1 59.41 109 THR B O 1
ATOM 6695 N N . LYS B 1 110 ? 14.445 -48.469 -9.992 1 60.84 110 LYS B N 1
ATOM 6696 C CA . LYS B 1 110 ? 15.297 -49.25 -10.875 1 60.84 110 LYS B CA 1
ATOM 6697 C C . LYS B 1 110 ? 15.562 -48.531 -12.18 1 60.84 110 LYS B C 1
ATOM 6699 O O . LYS B 1 110 ? 16.516 -48.844 -12.906 1 60.84 110 LYS B O 1
ATOM 6704 N N . GLU B 1 111 ? 14.883 -47.344 -12.43 1 67.75 111 GLU B N 1
ATOM 6705 C CA . GLU B 1 111 ? 14.977 -46.656 -13.727 1 67.75 111 GLU B CA 1
ATOM 6706 C C . GLU B 1 111 ? 15.727 -45.344 -13.609 1 67.75 111 GLU B C 1
ATOM 6708 O O . GLU B 1 111 ? 15.734 -44.531 -14.539 1 67.75 111 GLU B O 1
ATOM 6713 N N . ILE B 1 112 ? 16.453 -45.281 -12.523 1 71.38 112 ILE B N 1
ATOM 6714 C CA . ILE B 1 112 ? 17.203 -44.031 -12.352 1 71.38 112 ILE B CA 1
ATOM 6715 C C . ILE B 1 112 ? 18.562 -44.156 -13.023 1 71.38 112 ILE B C 1
ATOM 6717 O O . ILE B 1 112 ? 19.422 -44.906 -12.57 1 71.38 112 ILE B O 1
ATOM 6721 N N . ASN B 1 113 ? 18.75 -43.5 -14.164 1 74.75 113 ASN B N 1
ATOM 6722 C CA . ASN B 1 113 ? 20.031 -43.438 -14.852 1 74.75 113 ASN B CA 1
ATOM 6723 C C . ASN B 1 113 ? 21 -42.469 -14.164 1 74.75 113 ASN B C 1
ATOM 6725 O O . ASN B 1 113 ? 20.594 -41.375 -13.766 1 74.75 113 ASN B O 1
ATOM 6729 N N . LYS B 1 114 ? 22.172 -43 -13.977 1 78.38 114 LYS B N 1
ATOM 6730 C CA . LYS B 1 114 ? 23.188 -42.125 -13.391 1 78.38 114 LYS B CA 1
ATOM 6731 C C . LYS B 1 114 ? 23.562 -41 -14.344 1 78.38 114 LYS B C 1
ATOM 6733 O O . LYS B 1 114 ? 23.656 -41.219 -15.555 1 78.38 114 LYS B O 1
ATOM 6738 N N . LEU B 1 115 ? 23.672 -39.812 -13.789 1 75.12 115 LEU B N 1
ATOM 6739 C CA . LEU B 1 115 ? 24 -38.625 -14.555 1 75.12 115 LEU B CA 1
ATOM 6740 C C . LEU B 1 115 ? 25.359 -38.75 -15.227 1 75.12 115 LEU B C 1
ATOM 6742 O O . LEU B 1 115 ? 26.312 -39.25 -14.625 1 75.12 115 LEU B O 1
ATOM 6746 N N . GLN B 1 116 ? 25.359 -38.344 -16.438 1 75.81 116 GLN B N 1
ATOM 6747 C CA . GLN B 1 116 ? 26.609 -38.25 -17.188 1 75.81 116 GLN B CA 1
ATOM 6748 C C . GLN B 1 116 ? 27.203 -36.875 -17.078 1 75.81 116 GLN B C 1
ATOM 6750 O O . GLN B 1 116 ? 26.547 -35.938 -16.594 1 75.81 116 GLN B O 1
ATOM 6755 N N . GLU B 1 117 ? 28.453 -36.781 -17.406 1 73.69 117 GLU B N 1
ATOM 6756 C CA . GLU B 1 117 ? 29.156 -35.5 -17.344 1 73.69 117 GLU B CA 1
ATOM 6757 C C . GLU B 1 117 ? 28.438 -34.438 -18.156 1 73.69 117 GLU B C 1
ATOM 6759 O O . GLU B 1 117 ? 28.422 -33.281 -17.766 1 73.69 117 GLU B O 1
ATOM 6764 N N . ASN B 1 118 ? 27.766 -34.812 -19.109 1 74.12 118 ASN B N 1
ATOM 6765 C CA . ASN B 1 118 ? 27.094 -33.875 -20 1 74.12 118 ASN B CA 1
ATOM 6766 C C . ASN B 1 118 ? 25.781 -33.375 -19.406 1 74.12 118 ASN B C 1
ATOM 6768 O O . ASN B 1 118 ? 25.188 -32.438 -19.906 1 74.12 118 ASN B O 1
ATOM 6772 N N . ASP B 1 119 ? 25.422 -33.969 -18.312 1 82.06 119 ASP B N 1
ATOM 6773 C CA . ASP B 1 119 ? 24.172 -33.594 -17.656 1 82.06 119 ASP B CA 1
ATOM 6774 C C . ASP B 1 119 ? 24.406 -32.562 -16.547 1 82.06 119 ASP B C 1
ATOM 6776 O O . ASP B 1 119 ? 23.453 -32.031 -15.969 1 82.06 119 ASP B O 1
ATOM 6780 N N . LEU B 1 120 ? 25.625 -32.281 -16.438 1 84.94 120 LEU B N 1
ATOM 6781 C CA . LEU B 1 120 ? 25.984 -31.328 -15.383 1 84.94 120 LEU B CA 1
ATOM 6782 C C . LEU B 1 120 ? 26.141 -29.922 -15.938 1 84.94 120 LEU B C 1
ATOM 6784 O O . LEU B 1 120 ? 26.578 -29.734 -17.078 1 84.94 120 LEU B O 1
ATOM 6788 N N . ILE B 1 121 ? 25.656 -29 -15.203 1 91.81 121 ILE B N 1
ATOM 6789 C CA . ILE B 1 121 ? 25.812 -27.594 -15.562 1 91.81 121 ILE B CA 1
ATOM 6790 C C . ILE B 1 121 ? 26.969 -26.984 -14.789 1 91.81 121 ILE B C 1
ATOM 6792 O O . ILE B 1 121 ? 26.969 -27 -13.555 1 91.81 121 ILE B O 1
ATOM 6796 N N . LYS B 1 122 ? 27.953 -26.516 -15.43 1 90.5 122 LYS B N 1
ATOM 6797 C CA . LYS B 1 122 ? 29.047 -25.797 -14.789 1 90.5 122 LYS B CA 1
ATOM 6798 C C . LYS B 1 122 ? 29.266 -24.438 -15.445 1 90.5 122 LYS B C 1
ATOM 6800 O O . LYS B 1 122 ? 29.828 -24.359 -16.547 1 90.5 122 LYS B O 1
ATOM 6805 N N . ASN B 1 123 ? 28.781 -23.469 -14.828 1 93.88 123 ASN B N 1
ATOM 6806 C CA . ASN B 1 123 ? 28.922 -22.094 -15.297 1 93.88 123 ASN B CA 1
ATOM 6807 C C . ASN B 1 123 ? 28.906 -21.109 -14.133 1 93.88 123 ASN B C 1
ATOM 6809 O O . ASN B 1 123 ? 28.984 -21.5 -12.969 1 93.88 123 ASN B O 1
ATOM 6813 N N . GLU B 1 124 ? 28.859 -19.875 -14.43 1 93.81 124 GLU B N 1
ATOM 6814 C CA . GLU B 1 124 ? 28.922 -18.812 -13.422 1 93.81 124 GLU B CA 1
ATOM 6815 C C . GLU B 1 124 ? 27.719 -18.875 -12.484 1 93.81 124 GLU B C 1
ATOM 6817 O O . GLU B 1 124 ? 27.844 -18.594 -11.289 1 93.81 124 GLU B O 1
ATOM 6822 N N . ILE B 1 125 ? 26.562 -19.281 -12.969 1 95.38 125 ILE B N 1
ATOM 6823 C CA . ILE B 1 125 ? 25.312 -19.328 -12.203 1 95.38 125 ILE B CA 1
ATOM 6824 C C . ILE B 1 125 ? 25.391 -20.422 -11.148 1 95.38 125 ILE B C 1
ATOM 6826 O O . ILE B 1 125 ? 25.141 -20.172 -9.961 1 95.38 125 ILE B O 1
ATOM 6830 N N . THR B 1 126 ? 25.797 -21.641 -11.547 1 95.69 126 THR B N 1
ATOM 6831 C CA . THR B 1 126 ? 25.859 -22.766 -10.617 1 95.69 126 THR B CA 1
ATOM 6832 C C . THR B 1 126 ? 27 -22.578 -9.617 1 95.69 126 THR B C 1
ATOM 6834 O O . THR B 1 126 ? 26.891 -22.984 -8.461 1 95.69 126 THR B O 1
ATOM 6837 N N . ASP B 1 127 ? 28.094 -21.906 -10.062 1 94.75 127 ASP B N 1
ATOM 6838 C CA . ASP B 1 127 ? 29.188 -21.562 -9.141 1 94.75 127 ASP B CA 1
ATOM 6839 C C . ASP B 1 127 ? 28.688 -20.625 -8.039 1 94.75 127 ASP B C 1
ATOM 6841 O O . ASP B 1 127 ? 29.062 -20.781 -6.875 1 94.75 127 ASP B O 1
ATOM 6845 N N . TYR B 1 128 ? 27.953 -19.703 -8.445 1 94.75 128 TYR B N 1
ATOM 6846 C CA . TYR B 1 128 ? 27.391 -18.766 -7.48 1 94.75 128 TYR B CA 1
ATOM 6847 C C . TYR B 1 128 ? 26.469 -19.469 -6.5 1 94.75 128 TYR B C 1
ATOM 6849 O O . TYR B 1 128 ? 26.531 -19.219 -5.293 1 94.75 128 TYR B O 1
ATOM 6857 N N . PHE B 1 129 ? 25.594 -20.375 -6.996 1 95.88 129 PHE B N 1
ATOM 6858 C CA . PHE B 1 129 ? 24.672 -21.109 -6.133 1 95.88 129 PHE B CA 1
ATOM 6859 C C . PHE B 1 129 ? 25.438 -21.969 -5.133 1 95.88 129 PHE B C 1
ATOM 6861 O O . PHE B 1 129 ? 25.047 -22.078 -3.973 1 95.88 129 PHE B O 1
ATOM 6868 N N . ASP B 1 130 ? 26.531 -22.5 -5.609 1 94.38 130 ASP B N 1
ATOM 6869 C CA . ASP B 1 130 ? 27.359 -23.312 -4.727 1 94.38 130 ASP B CA 1
ATOM 6870 C C . ASP B 1 130 ? 27.953 -22.484 -3.6 1 94.38 130 ASP B C 1
ATOM 6872 O O . ASP B 1 130 ? 28.109 -22.969 -2.477 1 94.38 130 ASP B O 1
ATOM 6876 N N . LYS B 1 131 ? 28.266 -21.281 -3.951 1 93.44 131 LYS B N 1
ATOM 6877 C CA . LYS B 1 131 ? 28.891 -20.391 -2.982 1 93.44 131 LYS B CA 1
ATOM 6878 C C . LYS B 1 131 ? 27.875 -19.906 -1.948 1 93.44 131 LYS B C 1
ATOM 6880 O O . LYS B 1 131 ? 28.234 -19.656 -0.794 1 93.44 131 LYS B O 1
ATOM 6885 N N . VAL B 1 132 ? 26.688 -19.828 -2.314 1 95 132 VAL B N 1
ATOM 6886 C CA . VAL B 1 132 ? 25.656 -19.203 -1.479 1 95 132 VAL B CA 1
ATOM 6887 C C . VAL B 1 132 ? 24.922 -20.281 -0.69 1 95 132 VAL B C 1
ATOM 6889 O O . VAL B 1 132 ? 24.719 -20.141 0.517 1 95 132 VAL B O 1
ATOM 6892 N N . HIS B 1 133 ? 24.453 -21.281 -1.351 1 95.88 133 HIS B N 1
ATOM 6893 C CA . HIS B 1 133 ? 23.688 -22.359 -0.718 1 95.88 133 HIS B CA 1
ATOM 6894 C C . HIS B 1 133 ? 24.609 -23.484 -0.24 1 95.88 133 HIS B C 1
ATOM 6896 O O . HIS B 1 133 ? 24.641 -24.547 -0.841 1 95.88 133 HIS B O 1
ATOM 6902 N N . LYS B 1 134 ? 25.234 -23.266 0.936 1 93.56 134 LYS B N 1
ATOM 6903 C CA . LYS B 1 134 ? 26.25 -24.188 1.42 1 93.56 134 LYS B CA 1
ATOM 6904 C C . LYS B 1 134 ? 25.953 -24.656 2.838 1 93.56 134 LYS B C 1
ATOM 6906 O O . LYS B 1 134 ? 26.859 -24.953 3.615 1 93.56 134 LYS B O 1
ATOM 6911 N N . ARG B 1 135 ? 24.688 -24.641 3.178 1 89.94 135 ARG B N 1
ATOM 6912 C CA . ARG B 1 135 ? 24.312 -25.281 4.438 1 89.94 135 ARG B CA 1
ATOM 6913 C C . ARG B 1 135 ? 24.578 -26.781 4.391 1 89.94 135 ARG B C 1
ATOM 6915 O O . ARG B 1 135 ? 24.578 -27.375 3.312 1 89.94 135 ARG B O 1
ATOM 6922 N N . PRO B 1 136 ? 24.797 -27.344 5.469 1 86.75 136 PRO B N 1
ATOM 6923 C CA . PRO B 1 136 ? 25.141 -28.781 5.457 1 86.75 136 PRO B CA 1
ATOM 6924 C C . PRO B 1 136 ? 24.078 -29.625 4.758 1 86.75 136 PRO B C 1
ATOM 6926 O O . PRO B 1 136 ? 24.406 -30.531 3.998 1 86.75 136 PRO B O 1
ATOM 6929 N N . LEU B 1 137 ? 22.875 -29.328 4.906 1 86.75 137 LEU B N 1
ATOM 6930 C CA . LEU B 1 137 ? 21.812 -30.109 4.293 1 86.75 137 LEU B CA 1
ATOM 6931 C C . LEU B 1 137 ? 21.75 -29.859 2.789 1 86.75 137 LEU B C 1
ATOM 6933 O O . LEU B 1 137 ? 21.297 -30.703 2.029 1 86.75 137 LEU B O 1
ATOM 6937 N N . ASP B 1 138 ? 22.219 -28.734 2.336 1 91.81 138 ASP B N 1
ATOM 6938 C CA . ASP B 1 138 ? 22.188 -28.406 0.912 1 91.81 138 ASP B CA 1
ATOM 6939 C C . ASP B 1 138 ? 23.109 -29.328 0.119 1 91.81 138 ASP B C 1
ATOM 6941 O O . ASP B 1 138 ? 22.719 -29.891 -0.909 1 91.81 138 ASP B O 1
ATOM 6945 N N . GLU B 1 139 ? 24.312 -29.516 0.649 1 90.25 139 GLU B N 1
ATOM 6946 C CA . GLU B 1 139 ? 25.297 -30.359 -0.02 1 90.25 139 GLU B CA 1
ATOM 6947 C C . GLU B 1 139 ? 24.859 -31.828 -0 1 90.25 139 GLU B C 1
ATOM 6949 O O . GLU B 1 139 ? 24.984 -32.531 -1.003 1 90.25 139 GLU B O 1
ATOM 6954 N N . ARG B 1 140 ? 24.359 -32.219 1.074 1 91.81 140 ARG B N 1
ATOM 6955 C CA . ARG B 1 140 ? 23.906 -33.594 1.218 1 91.81 140 ARG B CA 1
ATOM 6956 C C . ARG B 1 140 ? 22.781 -33.906 0.25 1 91.81 140 ARG B C 1
ATOM 6958 O O . ARG B 1 140 ? 22.828 -34.906 -0.465 1 91.81 140 ARG B O 1
ATOM 6965 N N . PHE B 1 141 ? 21.859 -33.062 0.181 1 92.38 141 PHE B N 1
ATOM 6966 C CA . PHE B 1 141 ? 20.672 -33.344 -0.633 1 92.38 141 PHE B CA 1
ATOM 6967 C C . PHE B 1 141 ? 21 -33.188 -2.117 1 92.38 141 PHE B C 1
ATOM 6969 O O . PHE B 1 141 ? 20.422 -33.906 -2.947 1 92.38 141 PHE B O 1
ATOM 6976 N N . ARG B 1 142 ? 21.922 -32.344 -2.449 1 92.06 142 ARG B N 1
ATOM 6977 C CA . ARG B 1 142 ? 22.359 -32.25 -3.834 1 92.06 142 ARG B CA 1
ATOM 6978 C C . ARG B 1 142 ? 22.953 -33.562 -4.32 1 92.06 142 ARG B C 1
ATOM 6980 O O . ARG B 1 142 ? 22.75 -33.938 -5.473 1 92.06 142 ARG B O 1
ATOM 6987 N N . LYS B 1 143 ? 23.641 -34.188 -3.418 1 90.12 143 LYS B N 1
ATOM 6988 C CA . LYS B 1 143 ? 24.266 -35.469 -3.773 1 90.12 143 LYS B CA 1
ATOM 6989 C C . LYS B 1 143 ? 23.234 -36.594 -3.768 1 90.12 143 LYS B C 1
ATOM 6991 O O . LYS B 1 143 ? 23.234 -37.438 -4.66 1 90.12 143 LYS B O 1
ATOM 6996 N N . GLU B 1 144 ? 22.359 -36.531 -2.881 1 90.94 144 GLU B N 1
ATOM 6997 C CA . GLU B 1 144 ? 21.422 -37.625 -2.666 1 90.94 144 GLU B CA 1
ATOM 6998 C C . GLU B 1 144 ? 20.328 -37.625 -3.73 1 90.94 144 GLU B C 1
ATOM 7000 O O . GLU B 1 144 ? 19.891 -38.688 -4.184 1 90.94 144 GLU B O 1
ATOM 7005 N N . TYR B 1 145 ? 19.891 -36.438 -4.129 1 92.75 145 TYR B N 1
ATOM 7006 C CA . TYR B 1 145 ? 18.672 -36.375 -4.926 1 92.75 145 TYR B CA 1
ATOM 7007 C C . TYR B 1 145 ? 18.969 -35.938 -6.355 1 92.75 145 TYR B C 1
ATOM 7009 O O . TYR B 1 145 ? 18.062 -35.875 -7.191 1 92.75 145 TYR B O 1
ATOM 7017 N N . HIS B 1 146 ? 20.125 -35.688 -6.711 1 92.19 146 HIS B N 1
ATOM 7018 C CA . HIS B 1 146 ? 20.484 -35.125 -8.008 1 92.19 146 HIS B CA 1
ATOM 7019 C C . HIS B 1 146 ? 20.031 -36.031 -9.148 1 92.19 146 HIS B C 1
ATOM 7021 O O . HIS B 1 146 ? 19.391 -35.562 -10.094 1 92.19 146 HIS B O 1
ATOM 7027 N N . ASP B 1 147 ? 20.359 -37.344 -9.086 1 92.69 147 ASP B N 1
ATOM 7028 C CA . ASP B 1 147 ? 20.016 -38.281 -10.148 1 92.69 147 ASP B CA 1
ATOM 7029 C C . ASP B 1 147 ? 18.5 -38.469 -10.242 1 92.69 147 ASP B C 1
ATOM 7031 O O . ASP B 1 147 ? 17.938 -38.5 -11.344 1 92.69 147 ASP B O 1
ATOM 7035 N N . LEU B 1 148 ? 17.922 -38.531 -9.109 1 92.75 148 LEU B N 1
ATOM 7036 C CA . LEU B 1 148 ? 16.469 -38.75 -9.062 1 92.75 148 LEU B CA 1
ATOM 7037 C C . LEU B 1 148 ? 15.734 -37.594 -9.719 1 92.75 148 LEU B C 1
ATOM 7039 O O . LEU B 1 148 ? 14.891 -37.781 -10.586 1 92.75 148 LEU B O 1
ATOM 7043 N N . ILE B 1 149 ? 16.078 -36.406 -9.359 1 94.88 149 ILE B N 1
ATOM 7044 C CA . ILE B 1 149 ? 15.375 -35.188 -9.82 1 94.88 149 ILE B CA 1
ATOM 7045 C C . ILE B 1 149 ? 15.672 -34.969 -11.305 1 94.88 149 ILE B C 1
ATOM 7047 O O . ILE B 1 149 ? 14.781 -34.594 -12.07 1 94.88 149 ILE B O 1
ATOM 7051 N N . HIS B 1 150 ? 16.906 -35.188 -11.703 1 94.62 150 HIS B N 1
ATOM 7052 C CA . HIS B 1 150 ? 17.266 -35.031 -13.102 1 94.62 150 HIS B CA 1
ATOM 7053 C C . HIS B 1 150 ? 16.422 -35.938 -13.992 1 94.62 150 HIS B C 1
ATOM 7055 O O . HIS B 1 150 ? 15.875 -35.5 -15 1 94.62 150 HIS B O 1
ATOM 7061 N N . ASN B 1 151 ? 16.328 -37.219 -13.648 1 94.25 151 ASN B N 1
ATOM 7062 C CA . ASN B 1 151 ? 15.547 -38.188 -14.422 1 94.25 151 ASN B CA 1
ATOM 7063 C C . ASN B 1 151 ? 14.055 -37.844 -14.406 1 94.25 151 ASN B C 1
ATOM 7065 O O . ASN B 1 151 ? 13.375 -37.969 -15.422 1 94.25 151 ASN B O 1
ATOM 7069 N N . CYS B 1 152 ? 13.656 -37.438 -13.273 1 94.62 152 CYS B N 1
ATOM 7070 C CA . CYS B 1 152 ? 12.25 -37.062 -13.086 1 94.62 152 CYS B CA 1
ATOM 7071 C C . CYS B 1 152 ? 11.859 -35.906 -13.977 1 94.62 152 CYS B C 1
ATOM 7073 O O . CYS B 1 152 ? 10.891 -36 -14.727 1 94.62 152 CYS B O 1
ATOM 7075 N N . LEU B 1 153 ? 12.602 -34.812 -13.961 1 95.69 153 LEU B N 1
ATOM 7076 C CA . LEU B 1 153 ? 12.312 -33.625 -14.727 1 95.69 153 LEU B CA 1
ATOM 7077 C C . LEU B 1 153 ? 12.477 -33.875 -16.219 1 95.69 153 LEU B C 1
ATOM 7079 O O . LEU B 1 153 ? 11.688 -33.375 -17.031 1 95.69 153 LEU B O 1
ATOM 7083 N N . ASN B 1 154 ? 13.5 -34.625 -16.594 1 94.38 154 ASN B N 1
ATOM 7084 C CA . ASN B 1 154 ? 13.719 -34.906 -18.016 1 94.38 154 ASN B CA 1
ATOM 7085 C C . ASN B 1 154 ? 12.633 -35.812 -18.594 1 94.38 154 ASN B C 1
ATOM 7087 O O . ASN B 1 154 ? 12.266 -35.688 -19.75 1 94.38 154 ASN B O 1
ATOM 7091 N N . ALA B 1 155 ? 12.125 -36.75 -17.828 1 93.06 155 ALA B N 1
ATOM 7092 C CA . ALA B 1 155 ? 11.023 -37.594 -18.281 1 93.06 155 ALA B CA 1
ATOM 7093 C C . ALA B 1 155 ? 9.797 -36.75 -18.625 1 93.06 155 ALA B C 1
ATOM 7095 O O . ALA B 1 155 ? 9.188 -36.938 -19.688 1 93.06 155 ALA B O 1
ATOM 7096 N N . GLU B 1 156 ? 9.492 -35.844 -17.797 1 93.38 156 GLU B N 1
ATOM 7097 C CA . GLU B 1 156 ? 8.336 -34.969 -18.016 1 93.38 156 GLU B CA 1
ATOM 7098 C C . GLU B 1 156 ? 8.586 -33.969 -19.141 1 93.38 156 GLU B C 1
ATOM 7100 O O . GLU B 1 156 ? 7.699 -33.719 -19.953 1 93.38 156 GLU B O 1
ATOM 7105 N N . PHE B 1 157 ? 9.789 -33.406 -19.125 1 94.94 157 PHE B N 1
ATOM 7106 C CA . PHE B 1 157 ? 10.133 -32.344 -20.094 1 94.94 157 PHE B CA 1
ATOM 7107 C C . PHE B 1 157 ? 10.227 -32.938 -21.5 1 94.94 157 PHE B C 1
ATOM 7109 O O . PHE B 1 157 ? 9.82 -32.281 -22.469 1 94.94 157 PHE B O 1
ATOM 7116 N N . GLN B 1 158 ? 10.734 -34.156 -21.625 1 93.31 158 GLN B N 1
ATOM 7117 C CA . GLN B 1 158 ? 10.82 -34.844 -22.922 1 93.31 158 GLN B CA 1
ATOM 7118 C C . GLN B 1 158 ? 9.438 -35.156 -23.469 1 93.31 158 GLN B C 1
ATOM 7120 O O . GLN B 1 158 ? 9.18 -35.031 -24.656 1 93.31 158 GLN B O 1
ATOM 7125 N N . GLN B 1 159 ? 8.602 -35.594 -22.609 1 90.75 159 GLN B N 1
ATOM 7126 C CA . GLN B 1 159 ? 7.242 -35.938 -23 1 90.75 159 GLN B CA 1
ATOM 7127 C C . GLN B 1 159 ? 6.48 -34.719 -23.5 1 90.75 159 GLN B C 1
ATOM 7129 O O . GLN B 1 159 ? 5.758 -34.781 -24.5 1 90.75 159 GLN B O 1
ATOM 7134 N N . LYS B 1 160 ? 6.711 -33.594 -22.906 1 90.69 160 LYS B N 1
ATOM 7135 C CA . LYS B 1 160 ? 5.902 -32.438 -23.203 1 90.69 160 LYS B CA 1
ATOM 7136 C C . LYS B 1 160 ? 6.508 -31.609 -24.328 1 90.69 160 LYS B C 1
ATOM 7138 O O . LYS B 1 160 ? 5.785 -31.062 -25.172 1 90.69 160 LYS B O 1
ATOM 7143 N N . TYR B 1 161 ? 7.816 -31.469 -24.359 1 94.19 161 TYR B N 1
ATOM 7144 C CA . TYR B 1 161 ? 8.438 -30.547 -25.297 1 94.19 161 TYR B CA 1
ATOM 7145 C C . TYR B 1 161 ? 9.391 -31.266 -26.234 1 94.19 161 TYR B C 1
ATOM 7147 O O . TYR B 1 161 ? 9.914 -30.656 -27.172 1 94.19 161 TYR B O 1
ATOM 7155 N N . ASP B 1 162 ? 9.656 -32.531 -26.047 1 93.75 162 ASP B N 1
ATOM 7156 C CA . ASP B 1 162 ? 10.602 -33.312 -26.844 1 93.75 162 ASP B CA 1
ATOM 7157 C C . ASP B 1 162 ? 12 -32.719 -26.781 1 93.75 162 ASP B C 1
ATOM 7159 O O . ASP B 1 162 ? 12.648 -32.531 -27.812 1 93.75 162 ASP B O 1
ATOM 7163 N N . LEU B 1 163 ? 12.359 -32.219 -25.609 1 96.06 163 LEU B N 1
ATOM 7164 C CA . LEU B 1 163 ? 13.672 -31.656 -25.297 1 96.06 163 LEU B CA 1
ATOM 7165 C C . LEU B 1 163 ? 14.211 -32.219 -24 1 96.06 163 LEU B C 1
ATOM 7167 O O . LEU B 1 163 ? 13.477 -32.844 -23.234 1 96.06 163 LEU B O 1
ATOM 7171 N N . ASN B 1 164 ? 15.516 -32.062 -23.766 1 95 164 ASN B N 1
ATOM 7172 C CA . ASN B 1 164 ? 16.156 -32.562 -22.547 1 95 164 ASN B CA 1
ATOM 7173 C C . ASN B 1 164 ? 16.75 -31.406 -21.734 1 95 164 ASN B C 1
ATOM 7175 O O . ASN B 1 164 ? 17.047 -30.344 -22.281 1 95 164 ASN B O 1
ATOM 7179 N N . LEU B 1 165 ? 16.906 -31.734 -20.484 1 96.44 165 LEU B N 1
ATOM 7180 C CA . LEU B 1 165 ? 17.391 -30.703 -19.562 1 96.44 165 LEU B CA 1
ATOM 7181 C C . LEU B 1 165 ? 18.703 -31.125 -18.922 1 96.44 165 LEU B C 1
ATOM 7183 O O . LEU B 1 165 ? 18.969 -32.312 -18.766 1 96.44 165 LEU B O 1
ATOM 7187 N N . ARG B 1 166 ? 19.531 -30.188 -18.688 1 96.75 166 ARG B N 1
ATOM 7188 C CA . ARG B 1 166 ? 20.562 -30.281 -17.656 1 96.75 166 ARG B CA 1
ATOM 7189 C C . ARG B 1 166 ? 20.094 -29.625 -16.359 1 96.75 166 ARG B C 1
ATOM 7191 O O . ARG B 1 166 ? 19.469 -28.562 -16.375 1 96.75 166 ARG B O 1
ATOM 7198 N N . THR B 1 167 ? 20.281 -30.312 -15.266 1 96 167 THR B N 1
ATOM 7199 C CA . THR B 1 167 ? 19.688 -29.812 -14.039 1 96 167 THR B CA 1
ATOM 7200 C C . THR B 1 167 ? 20.75 -29.609 -12.961 1 96 167 THR B C 1
ATOM 7202 O O . THR B 1 167 ? 21.812 -30.234 -13 1 96 167 THR B O 1
ATOM 7205 N N . TYR B 1 168 ? 20.578 -28.703 -12.062 1 96.38 168 TYR B N 1
ATOM 7206 C CA . TYR B 1 168 ? 21.375 -28.406 -10.875 1 96.38 168 TYR B CA 1
ATOM 7207 C C . TYR B 1 168 ? 20.484 -28.078 -9.688 1 96.38 168 TYR B C 1
ATOM 7209 O O . TYR B 1 168 ? 19.656 -27.156 -9.75 1 96.38 168 TYR B O 1
ATOM 7217 N N . ILE B 1 169 ? 20.625 -28.812 -8.594 1 96.56 169 ILE B N 1
ATOM 7218 C CA . ILE B 1 169 ? 19.844 -28.531 -7.398 1 96.56 169 ILE B CA 1
ATOM 7219 C C . ILE B 1 169 ? 20.453 -27.375 -6.625 1 96.56 169 ILE B C 1
ATOM 7221 O O . ILE B 1 169 ? 21.578 -27.484 -6.129 1 96.56 169 ILE B O 1
ATOM 7225 N N . GLU B 1 170 ? 19.781 -26.297 -6.477 1 96.38 170 GLU B N 1
ATOM 7226 C CA . GLU B 1 170 ? 20.25 -25.141 -5.703 1 96.38 170 GLU B CA 1
ATOM 7227 C C . GLU B 1 170 ? 20.234 -25.453 -4.207 1 96.38 170 GLU B C 1
ATOM 7229 O O . GLU B 1 170 ? 21.281 -25.375 -3.541 1 96.38 170 GLU B O 1
ATOM 7234 N N . TYR B 1 171 ? 19.062 -25.75 -3.684 1 96.56 171 TYR B N 1
ATOM 7235 C CA . TYR B 1 171 ? 18.891 -26.141 -2.291 1 96.56 171 TYR B CA 1
ATOM 7236 C C . TYR B 1 171 ? 17.625 -26.969 -2.111 1 96.56 171 TYR B C 1
ATOM 7238 O O . TYR B 1 171 ? 16.797 -27.047 -3.023 1 96.56 171 TYR B O 1
ATOM 7246 N N . CYS B 1 172 ? 17.531 -27.641 -1.022 1 95.69 172 CYS B N 1
ATOM 7247 C CA . CYS B 1 172 ? 16.328 -28.375 -0.639 1 95.69 172 CYS B CA 1
ATOM 7248 C C . CYS B 1 172 ? 15.906 -28.031 0.782 1 95.69 172 CYS B C 1
ATOM 7250 O O . CYS B 1 172 ? 16.719 -27.578 1.587 1 95.69 172 CYS B O 1
ATOM 7252 N N . GLU B 1 173 ? 14.688 -28.062 1.017 1 92.56 173 GLU B N 1
ATOM 7253 C CA . GLU B 1 173 ? 14.109 -27.844 2.338 1 92.56 173 GLU B CA 1
ATOM 7254 C C . GLU B 1 173 ? 13.336 -29.062 2.818 1 92.56 173 GLU B C 1
ATOM 7256 O O . GLU B 1 173 ? 12.594 -29.672 2.049 1 92.56 173 GLU B O 1
ATOM 7261 N N . GLU B 1 174 ? 13.57 -29.391 4.02 1 89.94 174 GLU B N 1
ATOM 7262 C CA . GLU B 1 174 ? 12.898 -30.531 4.621 1 89.94 174 GLU B CA 1
ATOM 7263 C C . GLU B 1 174 ? 11.844 -30.078 5.637 1 89.94 174 GLU B C 1
ATOM 7265 O O . GLU B 1 174 ? 11.93 -28.969 6.172 1 89.94 174 GLU B O 1
ATOM 7270 N N . SER B 1 175 ? 10.781 -30.906 5.707 1 84.56 175 SER B N 1
ATOM 7271 C CA . SER B 1 175 ? 9.734 -30.625 6.684 1 84.56 175 SER B CA 1
ATOM 7272 C C . SER B 1 175 ? 10.305 -30.516 8.094 1 84.56 175 SER B C 1
ATOM 7274 O O . SER B 1 175 ? 11.172 -31.297 8.477 1 84.56 175 SER B O 1
ATOM 7276 N N . LYS B 1 176 ? 10.266 -29.234 8.648 1 66.75 176 LYS B N 1
ATOM 7277 C CA . LYS B 1 176 ? 10.852 -28.984 9.961 1 66.75 176 LYS B CA 1
ATOM 7278 C C . LYS B 1 176 ? 10.156 -29.812 11.039 1 66.75 176 LYS B C 1
ATOM 7280 O O . LYS B 1 176 ? 8.93 -29.828 11.125 1 66.75 176 LYS B O 1
ATOM 7285 N N . ASP B 1 177 ? 10.734 -30.891 11.461 1 54.81 177 ASP B N 1
ATOM 7286 C CA . ASP B 1 177 ? 10.258 -31.484 12.703 1 54.81 177 ASP B CA 1
ATOM 7287 C C . ASP B 1 177 ? 10.32 -30.484 13.852 1 54.81 177 ASP B C 1
ATOM 7289 O O . ASP B 1 177 ? 11.297 -29.734 13.977 1 54.81 177 ASP B O 1
ATOM 7293 N N . ILE B 1 178 ? 9.18 -29.891 14.219 1 50.69 178 ILE B N 1
ATOM 7294 C CA . ILE B 1 178 ? 9.016 -28.984 15.352 1 50.69 178 ILE B CA 1
ATOM 7295 C C . ILE B 1 178 ? 10.195 -29.125 16.297 1 50.69 178 ILE B C 1
ATOM 7297 O O . ILE B 1 178 ? 10.625 -28.156 16.922 1 50.69 178 ILE B O 1
ATOM 7301 N N . LYS B 1 179 ? 10.688 -30.359 16.453 1 48.06 179 LYS B N 1
ATOM 7302 C CA . LYS B 1 179 ? 11.586 -30.641 17.578 1 48.06 179 LYS B CA 1
ATOM 7303 C C . LYS B 1 179 ? 13.031 -30.312 17.219 1 48.06 179 LYS B C 1
ATOM 7305 O O . LYS B 1 179 ? 13.938 -30.469 18.047 1 48.06 179 LYS B O 1
ATOM 7310 N N . GLN B 1 180 ? 13.312 -30.094 15.977 1 50.59 180 GLN B N 1
ATOM 7311 C CA . GLN B 1 180 ? 14.742 -29.906 15.758 1 50.59 180 GLN B CA 1
ATOM 7312 C C . GLN B 1 180 ? 15.219 -28.594 16.359 1 50.59 180 GLN B C 1
ATOM 7314 O O . GLN B 1 180 ? 14.695 -27.531 16.016 1 50.59 180 GLN B O 1
ATOM 7319 N N . GLU B 1 181 ? 15.797 -28.672 17.422 1 50.03 181 GLU B N 1
ATOM 7320 C CA . GLU B 1 181 ? 16.422 -27.656 18.25 1 50.03 181 GLU B CA 1
ATOM 7321 C C . GLU B 1 181 ? 17.234 -26.672 17.406 1 50.03 181 GLU B C 1
ATOM 7323 O O . GLU B 1 181 ? 18.188 -27.078 16.734 1 50.03 181 GLU B O 1
ATOM 7328 N N . GLU B 1 182 ? 16.625 -25.766 16.828 1 56.47 182 GLU B N 1
ATOM 7329 C CA . GLU B 1 182 ? 17.391 -24.75 16.109 1 56.47 182 GLU B CA 1
ATOM 7330 C C . GLU B 1 182 ? 18.625 -24.328 16.906 1 56.47 182 GLU B C 1
ATOM 7332 O O . GLU B 1 182 ? 18.516 -23.953 18.078 1 56.47 182 GLU B O 1
ATOM 7337 N N . THR B 1 183 ? 19.766 -24.891 16.578 1 63.59 183 THR B N 1
ATOM 7338 C CA . THR B 1 183 ? 21.016 -24.391 17.156 1 63.59 183 THR B CA 1
ATOM 7339 C C . THR B 1 183 ? 20.984 -22.859 17.281 1 63.59 183 THR B C 1
ATOM 7341 O O . THR B 1 183 ? 20.531 -22.172 16.375 1 63.59 183 THR B O 1
ATOM 7344 N N . LYS B 1 184 ? 21.312 -22.531 18.469 1 73.69 184 LYS B N 1
ATOM 7345 C CA . LYS B 1 184 ? 21.297 -21.125 18.828 1 73.69 184 LYS B CA 1
ATOM 7346 C C . LYS B 1 184 ? 22.312 -20.344 18 1 73.69 184 LYS B C 1
ATOM 7348 O O . LYS B 1 184 ? 23.516 -20.625 18.047 1 73.69 184 LYS B O 1
ATOM 7353 N N . ASP B 1 185 ? 22.031 -19.516 17.031 1 88.19 185 ASP B N 1
ATOM 7354 C CA . ASP B 1 185 ? 22.906 -18.609 16.281 1 88.19 185 ASP B CA 1
ATOM 7355 C C . ASP B 1 185 ? 23.359 -17.438 17.141 1 88.19 185 ASP B C 1
ATOM 7357 O O . ASP B 1 185 ? 22.547 -16.594 17.516 1 88.19 185 ASP B O 1
ATOM 7361 N N . PRO B 1 186 ? 24.672 -17.422 17.5 1 91.38 186 PRO B N 1
ATOM 7362 C CA . PRO B 1 186 ? 25.156 -16.344 18.375 1 91.38 186 PRO B CA 1
ATOM 7363 C C . PRO B 1 186 ? 24.891 -14.961 17.797 1 91.38 186 PRO B C 1
ATOM 7365 O O . PRO B 1 186 ? 24.641 -14.016 18.547 1 91.38 186 PRO B O 1
ATOM 7368 N N . LEU B 1 187 ? 25 -14.844 16.531 1 93.31 187 LEU B N 1
ATOM 7369 C CA . LEU B 1 187 ? 24.734 -13.547 15.93 1 93.31 187 LEU B CA 1
ATOM 7370 C C . LEU B 1 187 ? 23.281 -13.141 16.094 1 93.31 187 LEU B C 1
ATOM 7372 O O . LEU B 1 187 ? 22.969 -11.953 16.25 1 93.31 187 LEU B O 1
ATOM 7376 N N . GLU B 1 188 ? 22.453 -14.062 16.031 1 93.75 188 GLU B N 1
ATOM 7377 C CA . GLU B 1 188 ? 21.031 -13.797 16.234 1 93.75 188 GLU B CA 1
ATOM 7378 C C . GLU B 1 188 ? 20.766 -13.359 17.672 1 93.75 188 GLU B C 1
ATOM 7380 O O . GLU B 1 188 ? 19.984 -12.438 17.906 1 93.75 188 GLU B O 1
ATOM 7385 N N . SER B 1 189 ? 21.391 -14.031 18.609 1 94.38 189 SER B N 1
ATOM 7386 C CA . SER B 1 189 ? 21.25 -13.656 20.016 1 94.38 189 SER B CA 1
ATOM 7387 C C . SER B 1 189 ? 21.766 -12.234 20.25 1 94.38 189 SER B C 1
ATOM 7389 O O . SER B 1 189 ? 21.172 -11.477 21.016 1 94.38 189 SER B O 1
ATOM 7391 N N . LEU B 1 190 ? 22.875 -11.953 19.641 1 94.88 190 LEU B N 1
ATOM 7392 C CA . LEU B 1 190 ? 23.422 -10.602 19.734 1 94.88 190 LEU B CA 1
ATOM 7393 C C . LEU B 1 190 ? 22.438 -9.578 19.188 1 94.88 190 LEU B C 1
ATOM 7395 O O . LEU B 1 190 ? 22.234 -8.523 19.797 1 94.88 190 LEU B O 1
ATOM 7399 N N . PHE B 1 191 ? 21.875 -9.906 18.078 1 95.62 191 PHE B N 1
ATOM 7400 C CA . PHE B 1 191 ? 20.922 -9 17.469 1 95.62 191 PHE B CA 1
ATOM 7401 C C . PHE B 1 191 ? 19.75 -8.742 18.406 1 95.62 191 PHE B C 1
ATOM 7403 O O . PHE B 1 191 ? 19.344 -7.59 18.609 1 95.62 191 PHE B O 1
ATOM 7410 N N . TYR B 1 192 ? 19.188 -9.781 19.016 1 95.56 192 TYR B N 1
ATOM 7411 C CA . TYR B 1 192 ? 18.047 -9.633 19.922 1 95.56 192 TYR B CA 1
ATOM 7412 C C . TYR B 1 192 ? 18.453 -8.844 21.156 1 95.56 192 TYR B C 1
ATOM 7414 O O . TYR B 1 192 ? 17.656 -8.062 21.688 1 95.56 192 TYR B O 1
ATOM 7422 N N . LYS B 1 193 ? 19.656 -9.039 21.641 1 96.31 193 LYS B N 1
ATOM 7423 C CA . LYS B 1 193 ? 20.125 -8.289 22.797 1 96.31 193 LYS B CA 1
ATOM 7424 C C . LYS B 1 193 ? 20.25 -6.805 22.469 1 96.31 193 LYS B C 1
ATOM 7426 O O . LYS B 1 193 ? 19.859 -5.961 23.281 1 96.31 193 LYS B O 1
ATOM 7431 N N . ILE B 1 194 ? 20.75 -6.531 21.312 1 96.44 194 ILE B N 1
ATOM 7432 C CA . ILE B 1 194 ? 20.875 -5.141 20.891 1 96.44 194 ILE B CA 1
ATOM 7433 C C . ILE B 1 194 ? 19.484 -4.504 20.797 1 96.44 194 ILE B C 1
ATOM 7435 O O . ILE B 1 194 ? 19.266 -3.395 21.281 1 96.44 194 ILE B O 1
ATOM 7439 N N . LEU B 1 195 ? 18.547 -5.207 20.172 1 96.12 195 LEU B N 1
ATOM 7440 C CA . LEU B 1 195 ? 17.188 -4.707 20.062 1 96.12 195 LEU B CA 1
ATOM 7441 C C . LEU B 1 195 ? 16.562 -4.527 21.438 1 96.12 195 LEU B C 1
ATOM 7443 O O . LEU B 1 195 ? 15.859 -3.541 21.672 1 96.12 195 LEU B O 1
ATOM 7447 N N . GLY B 1 196 ? 16.828 -5.523 22.297 1 96.56 196 GLY B N 1
ATOM 7448 C CA . GLY B 1 196 ? 16.312 -5.422 23.656 1 96.56 196 GLY B CA 1
ATOM 7449 C C . GLY B 1 196 ? 16.828 -4.203 24.391 1 96.56 196 GLY B C 1
ATOM 7450 O O . GLY B 1 196 ? 16.047 -3.494 25.047 1 96.56 196 GLY B O 1
ATOM 7451 N N . VAL B 1 197 ? 18.078 -3.914 24.234 1 96.88 197 VAL B N 1
ATOM 7452 C CA . VAL B 1 197 ? 18.703 -2.762 24.891 1 96.88 197 VAL B CA 1
ATOM 7453 C C . VAL B 1 197 ? 18.109 -1.473 24.328 1 96.88 197 VAL B C 1
ATOM 7455 O O . VAL B 1 197 ? 17.797 -0.543 25.062 1 96.88 197 VAL B O 1
ATOM 7458 N N . LEU B 1 198 ? 17.938 -1.381 23.031 1 96.44 198 LEU B N 1
ATOM 7459 C CA . LEU B 1 198 ? 17.375 -0.199 22.391 1 96.44 198 LEU B CA 1
ATOM 7460 C C . LEU B 1 198 ? 15.945 0.051 22.875 1 96.44 198 LEU B C 1
ATOM 7462 O O . LEU B 1 198 ? 15.57 1.192 23.141 1 96.44 198 LEU B O 1
ATOM 7466 N N . ILE B 1 199 ? 15.164 -1.028 22.969 1 96.62 199 ILE B N 1
ATOM 7467 C CA . ILE B 1 199 ? 13.781 -0.904 23.406 1 96.62 199 ILE B CA 1
ATOM 7468 C C . ILE B 1 199 ? 13.734 -0.416 24.844 1 96.62 199 ILE B C 1
ATOM 7470 O O . ILE B 1 199 ? 12.984 0.505 25.172 1 96.62 199 ILE B O 1
ATOM 7474 N N . ILE B 1 200 ? 14.609 -0.96 25.719 1 97.12 200 ILE B N 1
ATOM 7475 C CA . ILE B 1 200 ? 14.641 -0.594 27.125 1 97.12 200 ILE B CA 1
ATOM 7476 C C . ILE B 1 200 ? 15.086 0.861 27.266 1 97.12 200 ILE B C 1
ATOM 7478 O O . ILE B 1 200 ? 14.484 1.626 28.031 1 97.12 200 ILE B O 1
ATOM 7482 N N . LEU B 1 201 ? 16.094 1.263 26.516 1 97.44 201 LEU B N 1
ATOM 7483 C CA . LEU B 1 201 ? 16.578 2.637 26.562 1 97.44 201 LEU B CA 1
ATOM 7484 C C . LEU B 1 201 ? 15.484 3.615 26.141 1 97.44 201 LEU B C 1
ATOM 7486 O O . LEU B 1 201 ? 15.305 4.668 26.75 1 97.44 201 LEU B O 1
ATOM 7490 N N . ASN B 1 202 ? 14.75 3.301 25.125 1 97.19 202 ASN B N 1
ATOM 7491 C CA . ASN B 1 202 ? 13.688 4.18 24.625 1 97.19 202 ASN B CA 1
ATOM 7492 C C . ASN B 1 202 ? 12.547 4.285 25.641 1 97.19 202 ASN B C 1
ATOM 7494 O O . ASN B 1 202 ? 12 5.371 25.844 1 97.19 202 ASN B O 1
ATOM 7498 N N . ILE B 1 203 ? 12.234 3.148 26.281 1 95.88 203 ILE B N 1
ATOM 7499 C CA . ILE B 1 203 ? 11.156 3.145 27.266 1 95.88 203 ILE B CA 1
ATOM 7500 C C . ILE B 1 203 ? 11.57 3.959 28.484 1 95.88 203 ILE B C 1
ATOM 7502 O O . ILE B 1 203 ? 10.844 4.848 28.922 1 95.88 203 ILE B O 1
ATOM 7506 N N . LEU B 1 204 ? 12.797 3.73 29 1 97.19 204 LEU B N 1
ATOM 7507 C CA . LEU B 1 204 ? 13.281 4.41 30.188 1 97.19 204 LEU B CA 1
ATOM 7508 C C . LEU B 1 204 ? 13.469 5.902 29.938 1 97.19 204 LEU B C 1
ATOM 7510 O O . LEU B 1 204 ? 13.109 6.727 30.781 1 97.19 204 LEU B O 1
ATOM 7514 N N . SER B 1 205 ? 14.016 6.203 28.781 1 97.62 205 SER B N 1
ATOM 7515 C CA . SER B 1 205 ? 14.219 7.605 28.438 1 97.62 205 SER B CA 1
ATOM 7516 C C . SER B 1 205 ? 12.891 8.336 28.281 1 97.62 205 SER B C 1
ATOM 7518 O O . SER B 1 205 ? 12.75 9.484 28.719 1 97.62 205 SER B O 1
ATOM 7520 N N . THR B 1 206 ? 11.938 7.703 27.688 1 95.69 206 THR B N 1
ATOM 7521 C CA . THR B 1 206 ? 10.617 8.305 27.5 1 95.69 206 THR B CA 1
ATOM 7522 C C . THR B 1 206 ? 9.914 8.492 28.828 1 95.69 206 THR B C 1
ATOM 7524 O O . THR B 1 206 ? 9.266 9.516 29.062 1 95.69 206 THR B O 1
ATOM 7527 N N . MET B 1 207 ? 10.086 7.543 29.75 1 94.88 207 MET B N 1
ATOM 7528 C CA . MET B 1 207 ? 9.492 7.641 31.078 1 94.88 207 MET B CA 1
ATOM 7529 C C . MET B 1 207 ? 10.156 8.75 31.891 1 94.88 207 MET B C 1
ATOM 7531 O O . MET B 1 207 ? 9.477 9.531 32.562 1 94.88 207 MET B O 1
ATOM 7535 N N . TYR B 1 208 ? 11.43 8.805 31.797 1 96.12 208 TYR B N 1
ATOM 7536 C CA . TYR B 1 208 ? 12.172 9.867 32.469 1 96.12 208 TYR B CA 1
ATOM 7537 C C . TYR B 1 208 ? 11.742 11.242 31.969 1 96.12 208 TYR B C 1
ATOM 7539 O O . TYR B 1 208 ? 11.523 12.156 32.781 1 96.12 208 TYR B O 1
ATOM 7547 N N . ASP B 1 209 ? 11.633 11.359 30.672 1 95 209 ASP B N 1
ATOM 7548 C CA . ASP B 1 209 ? 11.227 12.625 30.062 1 95 209 ASP B CA 1
ATOM 7549 C C . ASP B 1 209 ? 9.812 13.016 30.5 1 95 209 ASP B C 1
ATOM 7551 O O . ASP B 1 209 ? 9.531 14.195 30.734 1 95 209 ASP B O 1
ATOM 7555 N N . PHE B 1 210 ? 9 12.031 30.656 1 90.75 210 PHE B N 1
ATOM 7556 C CA . PHE B 1 210 ? 7.645 12.266 31.125 1 90.75 210 PHE B CA 1
ATOM 7557 C C . PHE B 1 210 ? 7.66 12.773 32.562 1 90.75 210 PHE B C 1
ATOM 7559 O O . PHE B 1 210 ? 6.906 13.68 32.938 1 90.75 210 PHE B O 1
ATOM 7566 N N . CYS B 1 211 ? 8.523 12.234 33.406 1 92.81 211 CYS B N 1
ATOM 7567 C CA . CYS B 1 211 ? 8.672 12.688 34.781 1 92.81 211 CYS B CA 1
ATOM 7568 C C . CYS B 1 211 ? 9.164 14.133 34.844 1 92.81 211 CYS B C 1
ATOM 7570 O O . CYS B 1 211 ? 8.727 14.914 35.688 1 92.81 211 CYS B O 1
ATOM 7572 N N . LEU B 1 212 ? 10.031 14.461 33.906 1 94.12 212 LEU B N 1
ATOM 7573 C CA . LEU B 1 212 ? 10.516 15.828 33.812 1 94.12 212 LEU B CA 1
ATOM 7574 C C . LEU B 1 212 ? 9.383 16.781 33.438 1 94.12 212 LEU B C 1
ATOM 7576 O O . LEU B 1 212 ? 9.328 17.922 33.938 1 94.12 212 LEU B O 1
ATOM 7580 N N . LYS B 1 213 ? 8.547 16.359 32.531 1 91.31 213 LYS B N 1
ATOM 7581 C CA . LYS B 1 213 ? 7.391 17.156 32.156 1 91.31 213 LYS B CA 1
ATOM 7582 C C . LYS B 1 213 ? 6.465 17.406 33.344 1 91.31 213 LYS B C 1
ATOM 7584 O O . LYS B 1 213 ? 5.973 18.531 33.531 1 91.31 213 LYS B O 1
ATOM 7589 N N . LEU B 1 214 ? 6.262 16.406 34.219 1 87.75 214 LEU B N 1
ATOM 7590 C CA . LEU B 1 214 ? 5.367 16.5 35.375 1 87.75 214 LEU B CA 1
ATOM 7591 C C . LEU B 1 214 ? 5.945 17.422 36.438 1 87.75 214 LEU B C 1
ATOM 7593 O O . LEU B 1 214 ? 5.207 17.953 37.281 1 87.75 214 LEU B O 1
ATOM 7597 N N . GLN B 1 215 ? 7.219 17.609 36.438 1 91.19 215 GLN B N 1
ATOM 7598 C CA . GLN B 1 215 ? 7.883 18.469 37.406 1 91.19 215 GLN B CA 1
ATOM 7599 C C . GLN B 1 215 ? 7.758 19.938 37.031 1 91.19 215 GLN B C 1
ATOM 7601 O O . GLN B 1 215 ? 7.996 20.828 37.844 1 91.19 215 GLN B O 1
ATOM 7606 N N . GLN B 1 216 ? 7.309 20.141 35.812 1 89.81 216 GLN B N 1
ATOM 7607 C CA . GLN B 1 216 ? 7.117 21.516 35.344 1 89.81 216 GLN B CA 1
ATOM 7608 C C . GLN B 1 216 ? 5.855 22.109 35.969 1 89.81 216 GLN B C 1
ATOM 7610 O O . GLN B 1 216 ? 4.969 21.391 36.406 1 89.81 216 GLN B O 1
ATOM 7615 N N . PRO B 1 217 ? 5.797 23.484 36 1 88.19 217 PRO B N 1
ATOM 7616 C CA . PRO B 1 217 ? 4.535 24.109 36.406 1 88.19 217 PRO B CA 1
ATOM 7617 C C . PRO B 1 217 ? 3.361 23.703 35.5 1 88.19 217 PRO B C 1
ATOM 7619 O O . PRO B 1 217 ? 3.562 23.328 34.344 1 88.19 217 PRO B O 1
ATOM 7622 N N . GLU B 1 218 ? 2.209 23.672 36 1 79.31 218 GLU B N 1
ATOM 7623 C CA . GLU B 1 218 ? 1.002 23.172 35.375 1 79.31 218 GLU B CA 1
ATOM 7624 C C . GLU B 1 218 ? 0.816 23.797 33.969 1 79.31 218 GLU B C 1
ATOM 7626 O O . GLU B 1 218 ? 0.395 23.125 33.031 1 79.31 218 GLU B O 1
ATOM 7631 N N . GLU B 1 219 ? 1.185 24.969 33.781 1 78 219 GLU B N 1
ATOM 7632 C CA . GLU B 1 219 ? 0.982 25.688 32.531 1 78 219 GLU B CA 1
ATOM 7633 C C . GLU B 1 219 ? 1.901 25.141 31.438 1 78 219 GLU B C 1
ATOM 7635 O O . GLU B 1 219 ? 1.575 25.219 30.25 1 78 219 GLU B O 1
ATOM 7640 N N . ASN B 1 220 ? 2.996 24.516 31.891 1 82.25 220 ASN B N 1
ATOM 7641 C CA . ASN B 1 220 ? 4.012 24.078 30.938 1 82.25 220 ASN B CA 1
ATOM 7642 C C . ASN B 1 220 ? 3.969 22.562 30.734 1 82.25 220 ASN B C 1
ATOM 7644 O O . ASN B 1 220 ? 4.82 22 30.047 1 82.25 220 ASN B O 1
ATOM 7648 N N . GLN B 1 221 ? 2.969 21.984 31.328 1 81.25 221 GLN B N 1
ATOM 7649 C CA . GLN B 1 221 ? 2.867 20.531 31.188 1 81.25 221 GLN B CA 1
ATOM 7650 C C . GLN B 1 221 ? 2.148 20.141 29.906 1 81.25 221 GLN B C 1
ATOM 7652 O O . GLN B 1 221 ? 1.275 19.266 29.906 1 81.25 221 GLN B O 1
ATOM 7657 N N . THR B 1 222 ? 2.412 20.891 28.891 1 77.81 222 THR B N 1
ATOM 7658 C CA . THR B 1 222 ? 1.864 20.578 27.578 1 77.81 222 THR B CA 1
ATOM 7659 C C . THR B 1 222 ? 2.908 19.891 26.703 1 77.81 222 THR B C 1
ATOM 7661 O O . THR B 1 222 ? 4.07 19.766 27.094 1 77.81 222 THR B O 1
ATOM 7664 N N . ASN B 1 223 ? 2.512 19.422 25.562 1 81.25 223 ASN B N 1
ATOM 7665 C CA . ASN B 1 223 ? 3.43 18.719 24.688 1 81.25 223 ASN B CA 1
ATOM 7666 C C . ASN B 1 223 ? 4.48 19.656 24.094 1 81.25 223 ASN B C 1
ATOM 7668 O O . ASN B 1 223 ? 5.48 19.203 23.531 1 81.25 223 ASN B O 1
ATOM 7672 N N . ASP B 1 224 ? 4.328 20.875 24.344 1 85.56 224 ASP B N 1
ATOM 7673 C CA . ASP B 1 224 ? 5.336 21.844 23.906 1 85.56 224 ASP B CA 1
ATOM 7674 C C . ASP B 1 224 ? 6.641 21.656 24.688 1 85.56 224 ASP B C 1
ATOM 7676 O O . ASP B 1 224 ? 7.707 22.062 24.219 1 85.56 224 ASP B O 1
ATOM 7680 N N . PHE B 1 225 ? 6.414 21.047 25.797 1 90.75 225 PHE B N 1
ATOM 7681 C CA . PHE B 1 225 ? 7.57 20.734 26.641 1 90.75 225 PHE B CA 1
ATOM 7682 C C . PHE B 1 225 ? 8.594 19.906 25.859 1 90.75 225 PHE B C 1
ATOM 7684 O O . PHE B 1 225 ? 9.797 20.125 25.984 1 90.75 225 PHE B O 1
ATOM 7691 N N . TYR B 1 226 ? 8.141 19.047 25.016 1 91.94 226 TYR B N 1
ATOM 7692 C CA . TYR B 1 226 ? 9.008 18.109 24.312 1 91.94 226 TYR B CA 1
ATOM 7693 C C . TYR B 1 226 ? 9.719 18.797 23.156 1 91.94 226 TYR B C 1
ATOM 7695 O O . TYR B 1 226 ? 10.672 18.25 22.594 1 91.94 226 TYR B O 1
ATOM 7703 N N . LYS B 1 227 ? 9.375 20.016 22.812 1 91 227 LYS B N 1
ATOM 7704 C CA . LYS B 1 227 ? 9.945 20.734 21.688 1 91 227 LYS B CA 1
ATOM 7705 C C . LYS B 1 227 ? 11.234 21.453 22.062 1 91 227 LYS B C 1
ATOM 7707 O O . LYS B 1 227 ? 12.039 21.812 21.203 1 91 227 LYS B O 1
ATOM 7712 N N . ILE B 1 228 ? 11.383 21.641 23.375 1 91.06 228 ILE B N 1
ATOM 7713 C CA . ILE B 1 228 ? 12.531 22.406 23.859 1 91.06 228 ILE B CA 1
ATOM 7714 C C . ILE B 1 228 ? 13.539 21.469 24.516 1 91.06 228 ILE B C 1
ATOM 7716 O O . ILE B 1 228 ? 13.164 20.609 25.312 1 91.06 228 ILE B O 1
ATOM 7720 N N . ASN B 1 229 ? 14.781 21.625 24.141 1 90.12 229 ASN B N 1
ATOM 7721 C CA . ASN B 1 229 ? 15.836 20.812 24.75 1 90.12 229 ASN B CA 1
ATOM 7722 C C . ASN B 1 229 ? 16.062 21.188 26.203 1 90.12 229 ASN B C 1
ATOM 7724 O O . ASN B 1 229 ? 16 22.359 26.578 1 90.12 229 ASN B O 1
ATOM 7728 N N . PRO B 1 230 ? 16.344 20.219 27 1 91.25 230 PRO B N 1
ATOM 7729 C CA . PRO B 1 230 ? 16.688 20.516 28.391 1 91.25 230 PRO B CA 1
ATOM 7730 C C . PRO B 1 230 ? 17.969 21.344 28.516 1 91.25 230 PRO B C 1
ATOM 7732 O O . PRO B 1 230 ? 18.891 21.172 27.719 1 91.25 230 PRO B O 1
ATOM 7735 N N . GLN B 1 231 ? 18.047 22.094 29.562 1 87.31 231 GLN B N 1
ATOM 7736 C CA . GLN B 1 231 ? 19.188 22.969 29.781 1 87.31 231 GLN B CA 1
ATOM 7737 C C . GLN B 1 231 ? 20.406 22.188 30.297 1 87.31 231 GLN B C 1
ATOM 7739 O O . GLN B 1 231 ? 21.531 22.453 29.891 1 87.31 231 GLN B O 1
ATOM 7744 N N . GLN B 1 232 ? 20.109 21.188 31.109 1 90.06 232 GLN B N 1
ATOM 7745 C CA . GLN B 1 232 ? 21.188 20.406 31.688 1 90.06 232 GLN B CA 1
ATOM 7746 C C . GLN B 1 232 ? 21.672 19.328 30.719 1 90.06 232 GLN B C 1
ATOM 7748 O O . GLN B 1 232 ? 20.859 18.656 30.094 1 90.06 232 GLN B O 1
ATOM 7753 N N . MET B 1 233 ? 22.969 19.172 30.625 1 90.75 233 MET B N 1
ATOM 7754 C CA . MET B 1 233 ? 23.594 18.234 29.703 1 90.75 233 MET B CA 1
ATOM 7755 C C . MET B 1 233 ? 23.188 16.797 30.047 1 90.75 233 MET B C 1
ATOM 7757 O O . MET B 1 233 ? 22.953 15.977 29.156 1 90.75 233 MET B O 1
ATOM 7761 N N . VAL B 1 234 ? 23.172 16.547 31.281 1 92.19 234 VAL B N 1
ATOM 7762 C CA . VAL B 1 234 ? 22.844 15.195 31.719 1 92.19 234 VAL B CA 1
ATOM 7763 C C . VAL B 1 234 ? 21.406 14.859 31.328 1 92.19 234 VAL B C 1
ATOM 7765 O O . VAL B 1 234 ? 21.141 13.758 30.844 1 92.19 234 VAL B O 1
ATOM 7768 N N . SER B 1 235 ? 20.578 15.797 31.5 1 93.75 235 SER B N 1
ATOM 7769 C CA . SER B 1 235 ? 19.188 15.578 31.125 1 93.75 235 SER B CA 1
ATOM 7770 C C . SER B 1 235 ? 19.016 15.43 29.625 1 93.75 235 SER B C 1
ATOM 7772 O O . SER B 1 235 ? 18.172 14.672 29.156 1 93.75 235 SER B O 1
ATOM 7774 N N . ARG B 1 236 ? 19.859 16.125 28.953 1 94.19 236 ARG B N 1
ATOM 7775 C CA . ARG B 1 236 ? 19.812 16.016 27.5 1 94.19 236 ARG B CA 1
ATOM 7776 C C . ARG B 1 236 ? 20.25 14.641 27.031 1 94.19 236 ARG B C 1
ATOM 7778 O O . ARG B 1 236 ? 19.672 14.086 26.094 1 94.19 236 ARG B O 1
ATOM 7785 N N . LEU B 1 237 ? 21.234 14.156 27.656 1 94.94 237 LEU B N 1
ATOM 7786 C CA . LEU B 1 237 ? 21.734 12.82 27.312 1 94.94 237 LEU B CA 1
ATOM 7787 C C . LEU B 1 237 ? 20.703 11.75 27.688 1 94.94 237 LEU B C 1
ATOM 7789 O O . LEU B 1 237 ? 20.453 10.828 26.906 1 94.94 237 LEU B O 1
ATOM 7793 N N . LEU B 1 238 ? 20.094 11.938 28.812 1 95.81 238 LEU B N 1
ATOM 7794 C CA . LEU B 1 238 ? 19.156 10.93 29.312 1 95.81 238 LEU B CA 1
ATOM 7795 C C . LEU B 1 238 ? 17.844 10.969 28.516 1 95.81 238 LEU B C 1
ATOM 7797 O O . LEU B 1 238 ? 17.125 9.969 28.484 1 95.81 238 LEU B O 1
ATOM 7801 N N . THR B 1 239 ? 17.562 12.086 27.844 1 96.88 239 THR B N 1
ATOM 7802 C CA . THR B 1 239 ? 16.312 12.195 27.094 1 96.88 239 THR B CA 1
ATOM 7803 C C . THR B 1 239 ? 16.578 12.023 25.609 1 96.88 239 THR B C 1
ATOM 7805 O O . THR B 1 239 ? 15.68 12.266 24.781 1 96.88 239 THR B O 1
ATOM 7808 N N . SER B 1 240 ? 17.781 11.602 25.266 1 96.5 240 SER B N 1
ATOM 7809 C CA . SER B 1 240 ? 18.125 11.445 23.859 1 96.5 240 SER B CA 1
ATOM 7810 C C . SER B 1 240 ? 17.281 10.352 23.203 1 96.5 240 SER B C 1
ATOM 7812 O O . SER B 1 240 ? 16.984 10.422 22.016 1 96.5 240 SER B O 1
ATOM 7814 N N . PHE B 1 241 ? 16.828 9.352 24 1 97.56 241 PHE B N 1
ATOM 7815 C CA . PHE B 1 241 ? 16.078 8.219 23.453 1 97.56 241 PHE B CA 1
ATOM 7816 C C . PHE B 1 241 ? 14.578 8.414 23.656 1 97.56 241 PHE B C 1
ATOM 7818 O O . PHE B 1 241 ? 13.781 7.504 23.406 1 97.56 241 PHE B O 1
ATOM 7825 N N . SER B 1 242 ? 14.203 9.625 24.125 1 96.94 242 SER B N 1
ATOM 7826 C CA . SER B 1 242 ? 12.781 9.891 24.328 1 96.94 242 SER B CA 1
ATOM 7827 C C . SER B 1 242 ? 12.039 9.938 23 1 96.94 242 SER B C 1
ATOM 7829 O O . SER B 1 242 ? 12.32 10.789 22.156 1 96.94 242 SER B O 1
ATOM 7831 N N . VAL B 1 243 ? 11.016 9.102 22.828 1 95 243 VAL B N 1
ATOM 7832 C CA . VAL B 1 243 ? 10.273 8.969 21.578 1 95 243 VAL B CA 1
ATOM 7833 C C . VAL B 1 243 ? 9.492 10.242 21.312 1 95 243 VAL B C 1
ATOM 7835 O O . VAL B 1 243 ? 9.406 10.695 20.156 1 95 243 VAL B O 1
ATOM 7838 N N . CYS B 1 244 ? 8.984 10.906 22.328 1 91.25 244 CYS B N 1
ATOM 7839 C CA . CYS B 1 244 ? 8.203 12.125 22.172 1 91.25 244 CYS B CA 1
ATOM 7840 C C . CYS B 1 244 ? 9.07 13.266 21.656 1 91.25 244 CYS B C 1
ATOM 7842 O O . CYS B 1 244 ? 8.703 13.953 20.703 1 91.25 244 CYS B O 1
ATOM 7844 N N . ARG B 1 245 ? 10.219 13.406 22.234 1 94.44 245 ARG B N 1
ATOM 7845 C CA . ARG B 1 245 ? 11.109 14.477 21.812 1 94.44 245 ARG B CA 1
ATOM 7846 C C . ARG B 1 245 ? 11.602 14.25 20.375 1 94.44 245 ARG B C 1
ATOM 7848 O O . ARG B 1 245 ? 11.719 15.195 19.594 1 94.44 245 ARG B O 1
ATOM 7855 N N . ASN B 1 246 ? 11.898 13 20.125 1 95.88 246 ASN B N 1
ATOM 7856 C CA . ASN B 1 246 ? 12.422 12.688 18.797 1 95.88 246 ASN B CA 1
ATOM 7857 C C . ASN B 1 246 ? 11.344 12.844 17.719 1 95.88 246 ASN B C 1
ATOM 7859 O O . ASN B 1 246 ? 11.648 13.195 16.578 1 95.88 246 ASN B O 1
ATOM 7863 N N . TYR B 1 247 ? 10.109 12.602 18.078 1 92.94 247 TYR B N 1
ATOM 7864 C CA . TYR B 1 247 ? 9.016 12.859 17.141 1 92.94 247 TYR B CA 1
ATOM 7865 C C . TYR B 1 247 ? 8.93 14.336 16.781 1 92.94 247 TYR B C 1
ATOM 7867 O O . TYR B 1 247 ? 8.789 14.695 15.617 1 92.94 247 TYR B O 1
ATOM 7875 N N . TYR B 1 248 ? 9.016 15.211 17.781 1 92 248 TYR B N 1
ATOM 7876 C CA . TYR B 1 248 ? 8.914 16.641 17.531 1 92 248 TYR B CA 1
ATOM 7877 C C . TYR B 1 248 ? 10.148 17.172 16.812 1 92 248 TYR B C 1
ATOM 7879 O O . TYR B 1 248 ? 10.07 18.141 16.062 1 92 248 TYR B O 1
ATOM 7887 N N . ARG B 1 249 ? 11.25 16.438 16.969 1 93.38 249 ARG B N 1
ATOM 7888 C CA . ARG B 1 249 ? 12.43 16.766 16.172 1 93.38 249 ARG B CA 1
ATOM 7889 C C . ARG B 1 249 ? 12.211 16.422 14.703 1 93.38 249 ARG B C 1
ATOM 7891 O O . ARG B 1 249 ? 12.648 17.156 13.82 1 93.38 249 ARG B O 1
ATOM 7898 N N . LEU B 1 250 ? 11.578 15.328 14.492 1 94.31 250 LEU B N 1
ATOM 7899 C CA . LEU B 1 250 ? 11.312 14.844 13.141 1 94.31 250 LEU B CA 1
ATOM 7900 C C . LEU B 1 250 ? 10.43 15.82 12.375 1 94.31 250 LEU B C 1
ATOM 7902 O O . LEU B 1 250 ? 10.633 16.047 11.18 1 94.31 250 LEU B O 1
ATOM 7906 N N . ILE B 1 251 ? 9.461 16.484 13.094 1 90.12 251 ILE B N 1
ATOM 7907 C CA . ILE B 1 251 ? 8.5 17.328 12.391 1 90.12 251 ILE B CA 1
ATOM 7908 C C . ILE B 1 251 ? 8.852 18.812 12.609 1 90.12 251 ILE B C 1
ATOM 7910 O O . ILE B 1 251 ? 8.078 19.688 12.242 1 90.12 251 ILE B O 1
ATOM 7914 N N . GLN B 1 252 ? 9.969 19.141 13.156 1 91.19 252 GLN B N 1
ATOM 7915 C CA . GLN B 1 252 ? 10.367 20.5 13.508 1 91.19 252 GLN B CA 1
ATOM 7916 C C . GLN B 1 252 ? 10.484 21.375 12.266 1 91.19 252 GLN B C 1
ATOM 7918 O O . GLN B 1 252 ? 11.086 20.969 11.266 1 91.19 252 GLN B O 1
ATOM 7923 N N . PRO B 1 253 ? 9.914 22.547 12.297 1 90.31 253 PRO B N 1
ATOM 7924 C CA . PRO B 1 253 ? 10.086 23.469 11.164 1 90.31 253 PRO B CA 1
ATOM 7925 C C . PRO B 1 253 ? 11.484 24.078 11.102 1 90.31 253 PRO B C 1
ATOM 7927 O O . PRO B 1 253 ? 12.266 23.938 12.039 1 90.31 253 PRO B O 1
ATOM 7930 N N . TYR B 1 254 ? 11.766 24.656 9.977 1 90.94 254 TYR B N 1
ATOM 7931 C CA . TYR B 1 254 ? 13.039 25.344 9.812 1 90.94 254 TYR B CA 1
ATOM 7932 C C . TYR B 1 254 ? 13 26.719 10.461 1 90.94 254 TYR B C 1
ATOM 7934 O O . TYR B 1 254 ? 12.016 27.453 10.312 1 90.94 254 TYR B O 1
ATOM 7942 N N . PHE B 1 255 ? 14.102 27.078 11.156 1 87.38 255 PHE B N 1
ATOM 7943 C CA . PHE B 1 255 ? 14.133 28.375 11.82 1 87.38 255 PHE B CA 1
ATOM 7944 C C . PHE B 1 255 ? 15.18 29.281 11.188 1 87.38 255 PHE B C 1
ATOM 7946 O O . PHE B 1 255 ? 15.016 30.5 11.141 1 87.38 255 PHE B O 1
ATOM 7953 N N . SER B 1 256 ? 16.219 28.703 10.617 1 88.75 256 SER B N 1
ATOM 7954 C CA . SER B 1 256 ? 17.281 29.484 10.023 1 88.75 256 SER B CA 1
ATOM 7955 C C . SER B 1 256 ? 16.906 29.984 8.625 1 88.75 256 SER B C 1
ATOM 7957 O O . SER B 1 256 ? 16.094 29.359 7.945 1 88.75 256 SER B O 1
ATOM 7959 N N . ASP B 1 257 ? 17.516 31.016 8.211 1 87.12 257 ASP B N 1
ATOM 7960 C CA . ASP B 1 257 ? 17.266 31.562 6.883 1 87.12 257 ASP B CA 1
ATOM 7961 C C . ASP B 1 257 ? 17.688 30.594 5.785 1 87.12 257 ASP B C 1
ATOM 7963 O O . ASP B 1 257 ? 16.984 30.438 4.789 1 87.12 257 ASP B O 1
ATOM 7967 N N . VAL B 1 258 ? 18.766 29.984 6.012 1 88.81 258 VAL B N 1
ATOM 7968 C CA . VAL B 1 258 ? 19.25 29.016 5.039 1 88.81 258 VAL B CA 1
ATOM 7969 C C . VAL B 1 258 ? 18.266 27.859 4.922 1 88.81 258 VAL B C 1
ATOM 7971 O O . VAL B 1 258 ? 17.953 27.406 3.816 1 88.81 258 VAL B O 1
ATOM 7974 N N . GLY B 1 259 ? 17.797 27.422 6.078 1 89.62 259 GLY B N 1
ATOM 7975 C CA . GLY B 1 259 ? 16.828 26.344 6.086 1 89.62 259 GLY B CA 1
ATOM 7976 C C . GLY B 1 259 ? 15.531 26.688 5.367 1 89.62 259 GLY B C 1
ATOM 7977 O O . GLY B 1 259 ? 14.961 25.859 4.66 1 89.62 259 GLY B O 1
ATOM 7978 N N . LYS B 1 260 ? 15.094 27.844 5.52 1 90.12 260 LYS B N 1
ATOM 7979 C CA . LYS B 1 260 ? 13.875 28.312 4.871 1 90.12 260 LYS B CA 1
ATOM 7980 C C . LYS B 1 260 ? 14.062 28.453 3.363 1 90.12 260 LYS B C 1
ATOM 7982 O O . LYS B 1 260 ? 13.164 28.125 2.584 1 90.12 260 LYS B O 1
ATOM 7987 N N . ASP B 1 261 ? 15.305 28.906 3.012 1 89.81 261 ASP B N 1
ATOM 7988 C CA . ASP B 1 261 ? 15.594 29.094 1.595 1 89.81 261 ASP B CA 1
ATOM 7989 C C . ASP B 1 261 ? 15.656 27.766 0.862 1 89.81 261 ASP B C 1
ATOM 7991 O O . ASP B 1 261 ? 15.312 27.672 -0.318 1 89.81 261 ASP B O 1
ATOM 7995 N N . PHE B 1 262 ? 16.062 26.781 1.562 1 92.56 262 PHE B N 1
ATOM 7996 C CA . PHE B 1 262 ? 16.25 25.484 0.902 1 92.56 262 PHE B CA 1
ATOM 7997 C C . PHE B 1 262 ? 15.172 24.5 1.322 1 92.56 262 PHE B C 1
ATOM 7999 O O . PHE B 1 262 ? 15.352 23.281 1.205 1 92.56 262 PHE B O 1
ATOM 8006 N N . LYS B 1 263 ? 14.102 24.969 1.806 1 93.44 263 LYS B N 1
ATOM 8007 C CA . LYS B 1 263 ? 12.992 24.125 2.234 1 93.44 263 LYS B CA 1
ATOM 8008 C C . LYS B 1 263 ? 12.469 23.281 1.077 1 93.44 263 LYS B C 1
ATOM 8010 O O . LYS B 1 263 ? 12 22.156 1.283 1 93.44 263 LYS B O 1
ATOM 8015 N N . PHE B 1 264 ? 12.555 23.781 -0.175 1 92.94 264 PHE B N 1
ATOM 8016 C CA . PHE B 1 264 ? 12.062 23.078 -1.359 1 92.94 264 P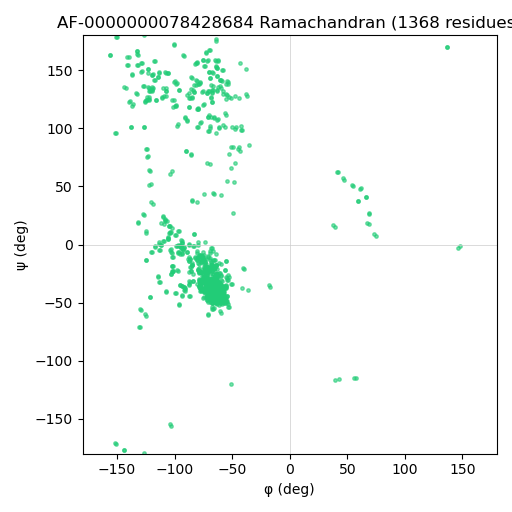HE B CA 1
ATOM 8017 C C . PHE B 1 264 ? 12.836 21.797 -1.591 1 92.94 264 PHE B C 1
ATOM 8019 O O . PHE B 1 264 ? 12.352 20.875 -2.264 1 92.94 264 PHE B O 1
ATOM 8026 N N . LEU B 1 265 ? 13.992 21.625 -1.025 1 94.5 265 LEU B N 1
ATOM 8027 C CA . LEU B 1 265 ? 14.805 20.422 -1.195 1 94.5 265 LEU B CA 1
ATOM 8028 C C . LEU B 1 265 ? 14.156 19.234 -0.496 1 94.5 265 LEU B C 1
ATOM 8030 O O . LEU B 1 265 ? 14.477 18.078 -0.804 1 94.5 265 LEU B O 1
ATOM 8034 N N . ASP B 1 266 ? 13.273 19.516 0.434 1 94.94 266 ASP B N 1
ATOM 8035 C CA . ASP B 1 266 ? 12.531 18.422 1.052 1 94.94 266 ASP B CA 1
ATOM 8036 C C . ASP B 1 266 ? 11.688 17.672 0.018 1 94.94 266 ASP B C 1
ATOM 8038 O O . ASP B 1 266 ? 11.656 16.438 0.005 1 94.94 266 ASP B O 1
ATOM 8042 N N . GLY B 1 267 ? 11.047 18.484 -0.762 1 93.62 267 GLY B N 1
ATOM 8043 C CA . GLY B 1 267 ? 10.273 17.891 -1.832 1 93.62 267 GLY B CA 1
ATOM 8044 C C . GLY B 1 267 ? 11.125 17.172 -2.861 1 93.62 267 GLY B C 1
ATOM 8045 O O . GLY B 1 267 ? 10.805 16.047 -3.266 1 93.62 267 GLY B O 1
ATOM 8046 N N . TYR B 1 268 ? 12.195 17.75 -3.18 1 90.25 268 TYR B N 1
ATOM 8047 C CA . TYR B 1 268 ? 13.109 17.172 -4.164 1 90.25 268 TYR B CA 1
ATOM 8048 C C . TYR B 1 268 ? 13.656 15.836 -3.686 1 90.25 268 TYR B C 1
ATOM 8050 O O . TYR B 1 268 ? 13.633 14.852 -4.422 1 90.25 268 TYR B O 1
ATOM 8058 N N . ARG B 1 269 ? 14.062 15.82 -2.537 1 93.44 269 ARG B N 1
ATOM 8059 C CA . ARG B 1 269 ? 14.625 14.617 -1.934 1 93.44 269 ARG B CA 1
ATOM 8060 C C . ARG B 1 269 ? 13.586 13.508 -1.861 1 93.44 269 ARG B C 1
ATOM 8062 O O . ARG B 1 269 ? 13.875 12.352 -2.182 1 93.44 269 ARG B O 1
ATOM 8069 N N . SER B 1 270 ? 12.43 13.891 -1.467 1 95.12 270 SER B N 1
ATOM 8070 C CA . SER B 1 270 ? 11.359 12.914 -1.292 1 95.12 270 SER B CA 1
ATOM 8071 C C . SER B 1 270 ? 10.914 12.336 -2.631 1 95.12 270 SER B C 1
ATOM 8073 O O . SER B 1 270 ? 10.695 11.133 -2.754 1 95.12 270 SER B O 1
ATOM 8075 N N . ILE B 1 271 ? 10.828 13.172 -3.605 1 92.38 271 ILE B N 1
ATOM 8076 C CA . ILE B 1 271 ? 10.383 12.742 -4.926 1 92.38 271 ILE B CA 1
ATOM 8077 C C . ILE B 1 271 ? 11.438 11.836 -5.559 1 92.38 271 ILE B C 1
ATOM 8079 O O . ILE B 1 271 ? 11.102 10.805 -6.152 1 92.38 271 ILE B O 1
ATOM 8083 N N . CYS B 1 272 ? 12.656 12.18 -5.406 1 92.44 272 CYS B N 1
ATOM 8084 C CA . CYS B 1 272 ? 13.734 11.344 -5.91 1 92.44 272 CYS B CA 1
ATOM 8085 C C . CYS B 1 272 ? 13.727 9.977 -5.238 1 92.44 272 CYS B C 1
ATOM 8087 O O . CYS B 1 272 ? 13.945 8.953 -5.891 1 92.44 272 CYS B O 1
ATOM 8089 N N . MET B 1 273 ? 13.477 9.977 -3.949 1 95.62 273 MET B N 1
ATOM 8090 C CA . MET B 1 273 ? 13.391 8.711 -3.221 1 95.62 273 MET B CA 1
ATOM 8091 C C . MET B 1 273 ? 12.234 7.863 -3.73 1 95.62 273 MET B C 1
ATOM 8093 O O . MET B 1 273 ? 12.367 6.648 -3.879 1 95.62 273 MET B O 1
ATOM 8097 N N . MET B 1 274 ? 11.156 8.492 -4.02 1 94.56 274 MET B N 1
ATOM 8098 C CA . MET B 1 274 ? 10 7.789 -4.57 1 94.56 274 MET B CA 1
ATOM 8099 C C . MET B 1 274 ? 10.344 7.145 -5.91 1 94.56 274 MET B C 1
ATOM 8101 O O . MET B 1 274 ? 9.984 5.996 -6.164 1 94.56 274 MET B O 1
ATOM 8105 N N . PHE B 1 275 ? 11.094 7.871 -6.668 1 92.19 275 PHE B N 1
ATOM 8106 C CA . PHE B 1 275 ? 11.477 7.348 -7.973 1 92.19 275 PHE B CA 1
ATOM 8107 C C . PHE B 1 275 ? 12.477 6.203 -7.824 1 92.19 275 PHE B C 1
ATOM 8109 O O . PHE B 1 275 ? 12.43 5.234 -8.586 1 92.19 275 PHE B O 1
ATOM 8116 N N . ALA B 1 276 ? 13.336 6.352 -6.914 1 93.94 276 ALA B N 1
ATOM 8117 C CA . ALA B 1 276 ? 14.281 5.266 -6.66 1 93.94 276 ALA B CA 1
ATOM 8118 C C . ALA B 1 276 ? 13.547 3.992 -6.246 1 93.94 276 ALA B C 1
ATOM 8120 O O . ALA B 1 276 ? 13.852 2.904 -6.746 1 93.94 276 ALA B O 1
ATOM 8121 N N . LEU B 1 277 ? 12.586 4.145 -5.344 1 96.12 277 LEU B N 1
ATOM 8122 C CA . LEU B 1 277 ? 11.812 2.986 -4.906 1 96.12 277 LEU B CA 1
ATOM 8123 C C . LEU B 1 277 ? 10.992 2.416 -6.059 1 96.12 277 LEU B C 1
ATOM 8125 O O . LEU B 1 277 ? 10.828 1.199 -6.168 1 96.12 277 LEU B O 1
ATOM 8129 N N . PHE B 1 278 ? 10.516 3.301 -6.895 1 94.12 278 PHE B N 1
ATOM 8130 C CA . PHE B 1 278 ? 9.781 2.863 -8.078 1 94.12 278 PHE B CA 1
ATOM 8131 C C . PHE B 1 278 ? 10.672 2.004 -8.977 1 94.12 278 PHE B C 1
ATOM 8133 O O . PHE B 1 278 ? 10.227 0.974 -9.484 1 94.12 278 PHE B O 1
ATOM 8140 N N . GLY B 1 279 ? 11.883 2.412 -9.125 1 91.56 279 GLY B N 1
ATOM 8141 C CA . GLY B 1 279 ? 12.836 1.626 -9.891 1 91.56 279 GLY B CA 1
ATOM 8142 C C . GLY B 1 279 ? 13.086 0.252 -9.305 1 91.56 279 GLY B C 1
ATOM 8143 O O . GLY B 1 279 ? 13.18 -0.736 -10.031 1 91.56 279 GLY B O 1
ATOM 8144 N N . HIS B 1 280 ? 13.094 0.176 -8.031 1 94 280 HIS B N 1
ATOM 8145 C CA . HIS B 1 280 ? 13.391 -1.091 -7.371 1 94 280 HIS B CA 1
ATOM 8146 C C . HIS B 1 280 ? 12.164 -1.997 -7.34 1 94 280 HIS B C 1
ATOM 8148 O O . HIS B 1 280 ? 12.281 -3.195 -7.074 1 94 280 HIS B O 1
ATOM 8154 N N . THR B 1 281 ? 11.023 -1.46 -7.625 1 93.44 281 THR B N 1
ATOM 8155 C CA . THR B 1 281 ? 9.812 -2.266 -7.746 1 93.44 281 THR B CA 1
ATOM 8156 C C . THR B 1 281 ? 9.922 -3.219 -8.938 1 93.44 281 THR B C 1
ATOM 8158 O O . THR B 1 281 ? 9.281 -4.273 -8.945 1 93.44 281 THR B O 1
ATOM 8161 N N . PHE B 1 282 ? 10.797 -2.904 -9.867 1 89.44 282 PHE B N 1
ATOM 8162 C CA . PHE B 1 282 ? 10.984 -3.752 -11.039 1 89.44 282 PHE B CA 1
ATOM 8163 C C . PHE B 1 282 ? 11.555 -5.109 -10.633 1 89.44 282 PHE B C 1
ATOM 8165 O O . PHE B 1 282 ? 11.523 -6.055 -11.422 1 89.44 282 PHE B O 1
ATOM 8172 N N . PHE B 1 283 ? 12.023 -5.176 -9.422 1 88.88 283 PHE B N 1
ATOM 8173 C CA . PHE B 1 283 ? 12.531 -6.441 -8.914 1 88.88 283 PHE B CA 1
ATOM 8174 C C . PHE B 1 283 ? 11.5 -7.551 -9.07 1 88.88 283 PHE B C 1
ATOM 8176 O O . PHE B 1 283 ? 11.844 -8.703 -9.32 1 88.88 283 PHE B O 1
ATOM 8183 N N . CYS B 1 284 ? 10.266 -7.223 -9.016 1 88.06 284 CYS B N 1
ATOM 8184 C CA . CYS B 1 284 ? 9.203 -8.211 -9.133 1 88.06 284 CYS B CA 1
ATOM 8185 C C . CYS B 1 284 ? 9.156 -8.805 -10.531 1 88.06 284 CYS B C 1
ATOM 8187 O O . CYS B 1 284 ? 8.594 -9.883 -10.742 1 88.06 284 CYS B O 1
ATOM 8189 N N . GLU B 1 285 ? 9.773 -8.117 -11.484 1 88.44 285 GLU B N 1
ATOM 8190 C CA . GLU B 1 285 ? 9.758 -8.594 -12.859 1 88.44 285 GLU B CA 1
ATOM 8191 C C . GLU B 1 285 ? 10.938 -9.523 -13.141 1 88.44 285 GLU B C 1
ATOM 8193 O O . GLU B 1 285 ? 10.969 -10.211 -14.164 1 88.44 285 GLU B O 1
ATOM 8198 N N . PHE B 1 286 ? 11.805 -9.617 -12.172 1 88.44 286 PHE B N 1
ATOM 8199 C CA . PHE B 1 286 ? 13.008 -10.398 -12.414 1 88.44 286 PHE B CA 1
ATOM 8200 C C . PHE B 1 286 ? 13.039 -11.648 -11.547 1 88.44 286 PHE B C 1
ATOM 8202 O O . PHE B 1 286 ? 13.992 -12.422 -11.594 1 88.44 286 PHE B O 1
ATOM 8209 N N . GLN B 1 287 ? 12.023 -11.828 -10.805 1 90.12 287 GLN B N 1
ATOM 8210 C CA . GLN B 1 287 ? 11.891 -13.039 -10.008 1 90.12 287 GLN B CA 1
ATOM 8211 C C . GLN B 1 287 ? 10.883 -14 -10.625 1 90.12 287 GLN B C 1
ATOM 8213 O O . GLN B 1 287 ? 10.711 -14.031 -11.844 1 90.12 287 GLN B O 1
ATOM 8218 N N . HIS B 1 288 ? 10.273 -14.836 -9.859 1 92.62 288 HIS B N 1
ATOM 8219 C CA . HIS B 1 288 ? 9.445 -15.914 -10.398 1 92.62 288 HIS B CA 1
ATOM 8220 C C . HIS B 1 288 ? 8.148 -15.367 -10.984 1 92.62 288 HIS B C 1
ATOM 8222 O O . HIS B 1 288 ? 7.062 -15.695 -10.508 1 92.62 288 HIS B O 1
ATOM 8228 N N . ILE B 1 289 ? 8.32 -14.68 -12.102 1 94.19 289 ILE B N 1
ATOM 8229 C CA . ILE B 1 289 ? 7.227 -14.078 -12.859 1 94.19 289 ILE B CA 1
ATOM 8230 C C . ILE B 1 289 ? 6.566 -15.125 -13.742 1 94.19 289 ILE B C 1
ATOM 8232 O O . ILE B 1 289 ? 7.246 -15.984 -14.312 1 94.19 289 ILE B O 1
ATOM 8236 N N . ALA B 1 290 ? 5.242 -15.078 -13.867 1 94.44 290 ALA B N 1
ATOM 8237 C CA . ALA B 1 290 ? 4.496 -16.062 -14.656 1 94.44 290 ALA B CA 1
ATOM 8238 C C . ALA B 1 290 ? 4.418 -15.633 -16.125 1 94.44 290 ALA B C 1
ATOM 8240 O O . ALA B 1 290 ? 4.359 -16.469 -17.016 1 94.44 290 ALA B O 1
ATOM 8241 N N . ASN B 1 291 ? 4.391 -14.336 -16.375 1 93.88 291 ASN B N 1
ATOM 8242 C CA . ASN B 1 291 ? 4.227 -13.805 -17.719 1 93.88 291 ASN B CA 1
ATOM 8243 C C . ASN B 1 291 ? 5.375 -12.867 -18.109 1 93.88 291 ASN B C 1
ATOM 8245 O O . ASN B 1 291 ? 5.184 -11.656 -18.234 1 93.88 291 ASN B O 1
ATOM 8249 N N . PRO B 1 292 ? 6.531 -13.445 -18.422 1 93.12 292 PRO B N 1
ATOM 8250 C CA . PRO B 1 292 ? 7.688 -12.633 -18.797 1 93.12 292 PRO B CA 1
ATOM 8251 C C . PRO B 1 292 ? 7.391 -11.68 -19.969 1 93.12 292 PRO B C 1
ATOM 8253 O O . PRO 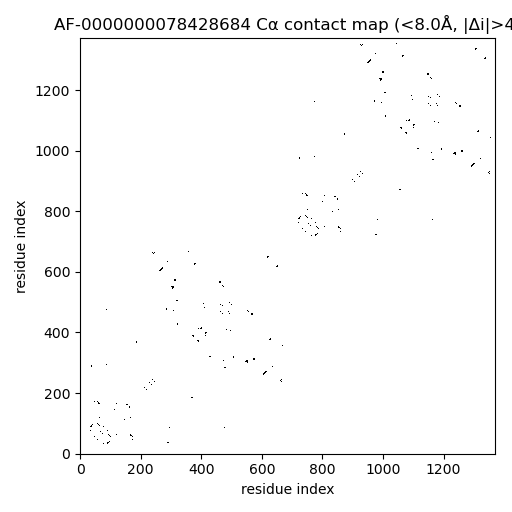B 1 292 ? 8.102 -10.688 -20.156 1 93.12 292 PRO B O 1
ATOM 8256 N N . GLN B 1 293 ? 6.273 -11.898 -20.672 1 90.38 293 GLN B N 1
ATOM 8257 C CA . GLN B 1 293 ? 5.891 -11.07 -21.812 1 90.38 293 GLN B CA 1
ATOM 8258 C C . GLN B 1 293 ? 5.586 -9.641 -21.375 1 90.38 293 GLN B C 1
ATOM 8260 O O . GLN B 1 293 ? 5.711 -8.703 -22.172 1 90.38 293 GLN B O 1
ATOM 8265 N N . TYR B 1 294 ? 5.184 -9.531 -20.188 1 90.12 294 TYR B N 1
ATOM 8266 C CA . TYR B 1 294 ? 4.871 -8.203 -19.672 1 90.12 294 TYR B CA 1
ATOM 8267 C C . TYR B 1 294 ? 6.074 -7.27 -19.797 1 90.12 294 TYR B C 1
ATOM 8269 O O . TYR B 1 294 ? 5.965 -6.176 -20.359 1 90.12 294 TYR B O 1
ATOM 8277 N N . PHE B 1 295 ? 7.191 -7.766 -19.312 1 89.25 295 PHE B N 1
ATOM 8278 C CA . PHE B 1 295 ? 8.414 -6.969 -19.406 1 89.25 295 PHE B CA 1
ATOM 8279 C C . PHE B 1 295 ? 8.891 -6.867 -20.844 1 89.25 295 PHE B C 1
ATOM 8281 O O . PHE B 1 295 ? 9.32 -5.801 -21.281 1 89.25 295 PHE B O 1
ATOM 8288 N N . GLU B 1 296 ? 8.805 -7.941 -21.578 1 89.69 296 GLU B N 1
ATOM 8289 C CA . GLU B 1 296 ? 9.32 -8.008 -22.938 1 89.69 296 GLU B CA 1
ATOM 8290 C C . GLU B 1 296 ? 8.539 -7.074 -23.875 1 89.69 296 GLU B C 1
ATOM 8292 O O . GLU B 1 296 ? 9.125 -6.426 -24.734 1 89.69 296 GLU B O 1
ATOM 8297 N N . LYS B 1 297 ? 7.262 -6.965 -23.641 1 83.62 297 LYS B N 1
ATOM 8298 C CA . LYS B 1 297 ? 6.43 -6.105 -24.469 1 83.62 297 LYS B CA 1
ATOM 8299 C C . LYS B 1 297 ? 6.711 -4.633 -24.203 1 83.62 297 LYS B C 1
ATOM 8301 O O . LYS B 1 297 ? 6.699 -3.811 -25.125 1 83.62 297 LYS B O 1
ATOM 8306 N N . SER B 1 298 ? 6.906 -4.387 -23.016 1 78.12 298 SER B N 1
ATOM 8307 C CA . SER B 1 298 ? 7.191 -3.006 -22.641 1 78.12 298 SER B CA 1
ATOM 8308 C C . SER B 1 298 ? 8.531 -2.547 -23.203 1 78.12 298 SER B C 1
ATOM 8310 O O . SER B 1 298 ? 8.734 -1.356 -23.438 1 78.12 298 SER B O 1
ATOM 8312 N N . SER B 1 299 ? 9.367 -3.484 -23.531 1 73.19 299 SER B N 1
ATOM 8313 C CA . SER B 1 299 ? 10.719 -3.152 -23.969 1 73.19 299 SER B CA 1
ATOM 8314 C C . SER B 1 299 ? 10.852 -3.246 -25.484 1 73.19 299 SER B C 1
ATOM 8316 O O . SER B 1 299 ? 11.883 -2.871 -26.047 1 73.19 299 SER B O 1
ATOM 8318 N N . ASP B 1 300 ? 9.828 -3.736 -26.062 1 74.81 300 ASP B N 1
ATOM 8319 C CA . ASP B 1 300 ? 9.898 -3.887 -27.516 1 74.81 300 ASP B CA 1
ATOM 8320 C C . ASP B 1 300 ? 9.828 -2.529 -28.203 1 74.81 300 ASP B C 1
ATOM 8322 O O . ASP B 1 300 ? 10.352 -2.363 -29.312 1 74.81 300 ASP B O 1
ATOM 8326 N N . ASP B 1 301 ? 9.203 -1.637 -27.5 1 70.88 301 ASP B N 1
ATOM 8327 C CA . ASP B 1 301 ? 9.172 -0.278 -28.031 1 70.88 301 ASP B CA 1
ATOM 8328 C C . ASP B 1 301 ? 10.359 0.538 -27.516 1 70.88 301 ASP B C 1
ATOM 8330 O O . ASP B 1 301 ? 10.445 0.83 -26.328 1 70.88 301 ASP B O 1
ATOM 8334 N N . GLU B 1 302 ? 11.242 0.771 -28.484 1 70.88 302 GLU B N 1
ATOM 8335 C CA . GLU B 1 302 ? 12.453 1.498 -28.125 1 70.88 302 GLU B CA 1
ATOM 8336 C C . GLU B 1 302 ? 12.125 2.809 -27.406 1 70.88 302 GLU B C 1
ATOM 8338 O O . GLU B 1 302 ? 12.875 3.262 -26.547 1 70.88 302 GLU B O 1
ATOM 8343 N N . ASN B 1 303 ? 10.992 3.287 -27.75 1 68.81 303 ASN B N 1
ATOM 8344 C CA . ASN B 1 303 ? 10.625 4.586 -27.188 1 68.81 303 ASN B CA 1
ATOM 8345 C C . ASN B 1 303 ? 10.141 4.457 -25.75 1 68.81 303 ASN B C 1
ATOM 8347 O O . ASN B 1 303 ? 10.086 5.449 -25.016 1 68.81 303 ASN B O 1
ATOM 8351 N N . SER B 1 304 ? 9.906 3.24 -25.344 1 71.06 304 SER B N 1
ATOM 8352 C CA . SER B 1 304 ? 9.367 3.047 -24 1 71.06 304 SER B CA 1
ATOM 8353 C C . SER B 1 304 ? 10.445 2.59 -23.016 1 71.06 304 SER B C 1
ATOM 8355 O O . SER B 1 304 ? 10.156 2.262 -21.875 1 71.06 304 SER B O 1
ATOM 8357 N N . LEU B 1 305 ? 11.688 2.742 -23.469 1 77.19 305 LEU B N 1
ATOM 8358 C CA . LEU B 1 305 ? 12.766 2.189 -22.656 1 77.19 305 LEU B CA 1
ATOM 8359 C C . LEU B 1 305 ? 13.328 3.248 -21.719 1 77.19 305 LEU B C 1
ATOM 8361 O O . LEU B 1 305 ? 14.156 2.943 -20.859 1 77.19 305 LEU B O 1
ATOM 8365 N N . TRP B 1 306 ? 12.852 4.484 -21.781 1 77.31 306 TRP B N 1
ATOM 8366 C CA . TRP B 1 306 ? 13.383 5.594 -21 1 77.31 306 TRP B CA 1
ATOM 8367 C C . TRP B 1 306 ? 13.266 5.305 -19.5 1 77.31 306 TRP B C 1
ATOM 8369 O O . TRP B 1 306 ? 14.109 5.727 -18.719 1 77.31 306 TRP B O 1
ATOM 8379 N N . PHE B 1 307 ? 12.344 4.512 -19.062 1 75.81 307 PHE B N 1
ATOM 8380 C CA . PHE B 1 307 ? 12.094 4.277 -17.656 1 75.81 307 PHE B CA 1
ATOM 8381 C C . PHE B 1 307 ? 13.148 3.338 -17.062 1 75.81 307 PHE B C 1
ATOM 8383 O O . PHE B 1 307 ? 13.305 3.256 -15.852 1 75.81 307 PHE B O 1
ATOM 8390 N N . LEU B 1 308 ? 13.938 2.74 -17.953 1 76.31 308 LEU B N 1
ATOM 8391 C CA . LEU B 1 308 ? 14.953 1.797 -17.5 1 76.31 308 LEU B CA 1
ATOM 8392 C C . LEU B 1 308 ? 16.281 2.5 -17.281 1 76.31 308 LEU B C 1
ATOM 8394 O O . LEU B 1 308 ? 17.25 1.888 -16.812 1 76.31 308 LEU B O 1
ATOM 8398 N N . ASN B 1 309 ? 16.359 3.852 -17.625 1 79 309 ASN B N 1
ATOM 8399 C CA . ASN B 1 309 ? 17.578 4.629 -17.516 1 79 309 ASN B CA 1
ATOM 8400 C C . ASN B 1 309 ? 17.406 5.824 -16.578 1 79 309 ASN B C 1
ATOM 8402 O O . ASN B 1 309 ? 17.734 6.957 -16.938 1 79 309 ASN B O 1
ATOM 8406 N N . THR B 1 310 ? 16.922 5.535 -15.398 1 80.38 310 THR B N 1
ATOM 8407 C CA . THR B 1 310 ? 16.609 6.641 -14.492 1 80.38 310 THR B CA 1
ATOM 8408 C C . THR B 1 310 ? 17.594 6.664 -13.32 1 80.38 310 THR B C 1
ATOM 8410 O O . THR B 1 310 ? 17.312 7.289 -12.289 1 80.38 310 THR B O 1
ATOM 8413 N N . THR B 1 311 ? 18.766 6.113 -13.484 1 87.31 311 THR B N 1
ATOM 8414 C CA . THR B 1 311 ? 19.703 5.961 -12.375 1 87.31 311 THR B CA 1
ATOM 8415 C C . THR B 1 311 ? 20.375 7.289 -12.055 1 87.31 311 THR B C 1
ATOM 8417 O O . THR B 1 311 ? 20.953 7.457 -10.977 1 87.31 311 THR B O 1
ATOM 8420 N N . MET B 1 312 ? 20.297 8.305 -12.938 1 90.81 312 MET B N 1
ATOM 8421 C CA . MET B 1 312 ? 20.922 9.602 -12.742 1 90.81 312 MET B CA 1
ATOM 8422 C C . MET B 1 312 ? 20.281 10.359 -11.586 1 90.81 312 MET B C 1
ATOM 8424 O O . MET B 1 312 ? 20.875 11.312 -11.055 1 90.81 312 MET B O 1
ATOM 8428 N N . ILE B 1 313 ? 19.172 9.883 -11.164 1 90.12 313 ILE B N 1
ATOM 8429 C CA . ILE B 1 313 ? 18.406 10.562 -10.117 1 90.12 313 ILE B CA 1
ATOM 8430 C C . ILE B 1 313 ? 19.219 10.586 -8.82 1 90.12 313 ILE B C 1
ATOM 8432 O O . ILE B 1 313 ? 19.109 11.523 -8.031 1 90.12 313 ILE B O 1
ATOM 8436 N N . ILE B 1 314 ? 20.125 9.641 -8.648 1 92.69 314 ILE B N 1
ATOM 8437 C CA . ILE B 1 314 ? 20.891 9.5 -7.418 1 92.69 314 ILE B CA 1
ATOM 8438 C C . ILE B 1 314 ? 21.891 10.656 -7.301 1 92.69 314 ILE B C 1
ATOM 8440 O O . ILE B 1 314 ? 22.328 11 -6.195 1 92.69 314 ILE B O 1
ATOM 8444 N N . GLU B 1 315 ? 22.266 11.328 -8.438 1 94.75 315 GLU B N 1
ATOM 8445 C CA . GLU B 1 315 ? 23.219 12.43 -8.453 1 94.75 315 GLU B CA 1
ATOM 8446 C C . GLU B 1 315 ? 22.703 13.617 -7.656 1 94.75 315 GLU B C 1
ATOM 8448 O O . GLU B 1 315 ? 23.484 14.422 -7.141 1 94.75 315 GLU B O 1
ATOM 8453 N N . THR B 1 316 ? 21.422 13.695 -7.559 1 92.5 316 THR B N 1
ATOM 8454 C CA . THR B 1 316 ? 20.812 14.781 -6.797 1 92.5 316 THR B CA 1
ATOM 8455 C C . THR B 1 316 ? 21.266 14.75 -5.344 1 92.5 316 THR B C 1
ATOM 8457 O O . THR B 1 316 ? 21.484 15.805 -4.738 1 92.5 316 THR B O 1
ATOM 8460 N N . TYR B 1 317 ? 21.453 13.641 -4.82 1 95.25 317 TYR B N 1
ATOM 8461 C CA . TYR B 1 317 ? 21.844 13.5 -3.422 1 95.25 317 TYR B CA 1
ATOM 8462 C C . TYR B 1 317 ? 23.312 13.906 -3.221 1 95.25 317 TYR B C 1
ATOM 8464 O O . TYR B 1 317 ? 23.656 14.477 -2.189 1 95.25 317 TYR B O 1
ATOM 8472 N N . PHE B 1 318 ? 24.156 13.656 -4.211 1 97.31 318 PHE B N 1
ATOM 8473 C CA . PHE B 1 318 ? 25.547 14.102 -4.129 1 97.31 318 PHE B CA 1
ATOM 8474 C C . PHE B 1 318 ? 25.625 15.625 -4.168 1 97.31 318 PHE B C 1
ATOM 8476 O O . PHE B 1 318 ? 26.406 16.234 -3.426 1 97.31 318 PHE B O 1
ATOM 8483 N N . VAL B 1 319 ? 24.797 16.156 -4.988 1 97 319 VAL B N 1
ATOM 8484 C CA . VAL B 1 319 ? 24.766 17.609 -5.105 1 97 319 VAL B CA 1
ATOM 8485 C C . VAL B 1 319 ? 24.344 18.219 -3.775 1 97 319 VAL B C 1
ATOM 8487 O O . VAL B 1 319 ? 24.984 19.156 -3.287 1 97 319 VAL B O 1
ATOM 8490 N N . MET B 1 320 ? 23.344 17.703 -3.203 1 95.31 320 MET B N 1
ATOM 8491 C CA . MET B 1 320 ? 22.828 18.219 -1.936 1 95.31 320 MET B CA 1
ATOM 8492 C C . MET B 1 320 ? 23.875 18.062 -0.829 1 95.31 320 MET B C 1
ATOM 8494 O O . MET B 1 320 ? 24.047 18.953 0.001 1 95.31 320 MET B O 1
ATOM 8498 N N . SER B 1 321 ? 24.562 16.938 -0.811 1 96.38 321 SER B N 1
ATOM 8499 C CA . SER B 1 321 ? 25.594 16.688 0.189 1 96.38 321 SER B CA 1
ATOM 8500 C C . SER B 1 321 ? 26.719 17.719 0.079 1 96.38 321 SER B C 1
ATOM 8502 O O . SER B 1 321 ? 27.172 18.266 1.088 1 96.38 321 SER B O 1
ATOM 8504 N N . GLY B 1 322 ? 27.141 18.016 -1.144 1 97.25 322 GLY B N 1
ATOM 8505 C CA . GLY B 1 322 ? 28.156 19.016 -1.348 1 97.25 322 GLY B CA 1
ATOM 8506 C C . GLY B 1 322 ? 27.719 20.406 -0.945 1 97.25 322 GLY B C 1
ATOM 8507 O O . GLY B 1 322 ? 28.484 21.156 -0.326 1 97.25 322 GLY B O 1
ATOM 8508 N N . LEU B 1 323 ? 26.5 20.719 -1.257 1 96.5 323 LEU B N 1
ATOM 8509 C CA . LEU B 1 323 ? 25.922 22.016 -0.957 1 96.5 323 LEU B CA 1
ATOM 8510 C C . LEU B 1 323 ? 25.922 22.281 0.546 1 96.5 323 LEU B C 1
ATOM 8512 O O . LEU B 1 323 ? 26.438 23.297 1.011 1 96.5 323 LEU B O 1
ATOM 8516 N N . PHE B 1 324 ? 25.438 21.359 1.295 1 94.44 324 PHE B N 1
ATOM 8517 C CA . PHE B 1 324 ? 25.266 21.578 2.727 1 94.44 324 PHE B CA 1
ATOM 8518 C C . PHE B 1 324 ? 26.594 21.438 3.461 1 94.44 324 PHE B C 1
ATOM 8520 O O . PHE B 1 324 ? 26.812 22.078 4.488 1 94.44 324 PHE B O 1
ATOM 8527 N N . LEU B 1 325 ? 27.469 20.578 2.926 1 95.75 325 LEU B N 1
ATOM 8528 C CA . LEU B 1 325 ? 28.812 20.5 3.494 1 95.75 325 LEU B CA 1
ATOM 8529 C C . LEU B 1 325 ? 29.5 21.859 3.439 1 95.75 325 LEU B C 1
ATOM 8531 O O . LEU B 1 325 ? 30.062 22.312 4.441 1 95.75 325 LEU B O 1
ATOM 8535 N N . PHE B 1 326 ? 29.406 22.484 2.338 1 96.69 326 PHE B N 1
ATOM 8536 C CA . PHE B 1 326 ? 30.094 23.766 2.16 1 96.69 326 PHE B CA 1
ATOM 8537 C C . PHE B 1 326 ? 29.453 24.844 3.016 1 96.69 326 PHE B C 1
ATOM 8539 O O . PHE B 1 326 ? 30.141 25.641 3.639 1 96.69 326 PHE B O 1
ATOM 8546 N N . ILE B 1 327 ? 28.172 24.875 3.053 1 94.06 327 ILE B N 1
ATOM 8547 C CA . ILE B 1 327 ? 27.469 25.891 3.83 1 94.06 327 ILE B CA 1
ATOM 8548 C C . ILE B 1 327 ? 27.797 25.734 5.312 1 94.06 327 ILE B C 1
ATOM 8550 O O . ILE B 1 327 ? 28.125 26.719 5.988 1 94.06 327 ILE B O 1
ATOM 8554 N N . LYS B 1 328 ? 27.734 24.531 5.777 1 91.38 328 LYS B N 1
ATOM 8555 C CA . LYS B 1 328 ? 28.062 24.266 7.172 1 91.38 328 LYS B CA 1
ATOM 8556 C C . LYS B 1 328 ? 29.5 24.672 7.484 1 91.38 328 LYS B C 1
ATOM 8558 O O . LYS B 1 328 ? 29.781 25.25 8.531 1 91.38 328 LYS B O 1
ATOM 8563 N N . PHE B 1 329 ? 30.391 24.344 6.633 1 92.38 329 PHE B N 1
ATOM 8564 C CA . PHE B 1 329 ? 31.797 24.656 6.836 1 92.38 329 PHE B CA 1
ATOM 8565 C C . PHE B 1 329 ? 32.031 26.156 6.848 1 92.38 329 PHE B C 1
ATOM 8567 O O . PHE B 1 329 ? 32.781 26.672 7.664 1 92.38 329 PHE B O 1
ATOM 8574 N N . GLN B 1 330 ? 31.359 26.859 5.969 1 90.31 330 GLN B N 1
ATOM 8575 C CA . GLN B 1 330 ? 31.516 28.312 5.875 1 90.31 330 GLN B CA 1
ATOM 8576 C C . GLN B 1 330 ? 30.922 29.016 7.09 1 90.31 330 GLN B C 1
ATOM 8578 O O . GLN B 1 330 ? 31.469 30.016 7.559 1 90.31 330 GLN B O 1
ATOM 8583 N N . GLN B 1 331 ? 29.875 28.531 7.504 1 87.69 331 GLN B N 1
ATOM 8584 C CA . GLN B 1 331 ? 29.234 29.109 8.68 1 87.69 331 GLN B CA 1
ATOM 8585 C C . GLN B 1 331 ? 30.078 28.906 9.93 1 87.69 331 GLN B C 1
ATOM 8587 O O . GLN B 1 331 ? 30.141 29.781 10.797 1 87.69 331 GLN B O 1
ATOM 8592 N N . GLY B 1 332 ? 30.797 27.859 10.055 1 86.88 332 GLY B N 1
ATOM 8593 C CA . GLY B 1 332 ? 31.609 27.562 11.227 1 86.88 332 GLY B CA 1
ATOM 8594 C C . GLY B 1 332 ? 32.969 28.203 11.188 1 86.88 332 GLY B C 1
ATOM 8595 O O . GLY B 1 332 ? 33.656 28.328 12.219 1 86.88 332 GLY B O 1
ATOM 8596 N N . ARG B 1 333 ? 33.438 28.625 10.102 1 86.38 333 ARG B N 1
ATOM 8597 C CA . ARG B 1 333 ? 34.75 29.219 9.938 1 86.38 333 ARG B CA 1
ATOM 8598 C C . ARG B 1 333 ? 35.812 28.391 10.633 1 86.38 333 ARG B C 1
ATOM 8600 O O . ARG B 1 333 ? 36.594 28.906 11.43 1 86.38 333 ARG B O 1
ATOM 8607 N N . TYR B 1 334 ? 35.906 27.156 10.312 1 88.81 334 TYR B N 1
ATOM 8608 C CA . TYR B 1 334 ? 36.688 26.172 11.047 1 88.81 334 TYR B CA 1
ATOM 8609 C C . TYR B 1 334 ? 38.188 26.297 10.703 1 88.81 334 TYR B C 1
ATOM 8611 O O . TYR B 1 334 ? 39.031 26.016 11.539 1 88.81 334 TYR B O 1
ATOM 8619 N N . VAL B 1 335 ? 38.438 26.625 9.438 1 94.25 335 VAL B N 1
ATOM 8620 C CA . VAL B 1 335 ? 39.812 26.672 8.961 1 94.25 335 VAL B CA 1
ATOM 8621 C C . VAL B 1 335 ? 40.094 28.031 8.305 1 94.25 335 VAL B C 1
ATOM 8623 O O . VAL B 1 335 ? 39.25 28.562 7.582 1 94.25 335 VAL B O 1
ATOM 8626 N N . SER B 1 336 ? 41.219 28.516 8.641 1 93.75 336 SER B N 1
ATOM 8627 C CA . SER B 1 336 ? 41.75 29.75 8.055 1 93.75 336 SER B CA 1
ATOM 8628 C C . SER B 1 336 ? 43.188 29.594 7.629 1 93.75 336 SER B C 1
ATOM 8630 O O . SER B 1 336 ? 43.844 28.578 7.938 1 93.75 336 SER B O 1
ATOM 8632 N N . PRO B 1 337 ? 43.719 30.5 6.863 1 94.31 337 PRO B N 1
ATOM 8633 C CA . PRO B 1 337 ? 45.125 30.406 6.438 1 94.31 337 PRO B CA 1
ATOM 8634 C C . PRO B 1 337 ? 46.094 30.312 7.613 1 94.31 337 PRO B C 1
ATOM 8636 O O . PRO B 1 337 ? 47.219 29.781 7.465 1 94.31 337 PRO B O 1
ATOM 8639 N N . GLN B 1 338 ? 45.719 30.75 8.82 1 95.19 338 GLN B N 1
ATOM 8640 C CA . GLN B 1 338 ? 46.562 30.766 10.008 1 95.19 338 GLN B CA 1
ATOM 8641 C C . GLN B 1 338 ? 46.406 29.484 10.812 1 95.19 338 GLN B C 1
ATOM 8643 O O . GLN B 1 338 ? 47.188 29.234 11.75 1 95.19 338 GLN B O 1
ATOM 8648 N N . THR B 1 339 ? 45.531 28.625 10.367 1 95.5 339 THR B N 1
ATOM 8649 C CA . THR B 1 339 ? 45.281 27.391 11.094 1 95.5 339 THR B CA 1
ATOM 8650 C C . THR B 1 339 ? 46.469 26.438 10.969 1 95.5 339 THR B C 1
ATOM 8652 O O . THR B 1 339 ? 46.969 26.203 9.867 1 95.5 339 THR B O 1
ATOM 8655 N N . SER B 1 340 ? 46.906 25.891 12.125 1 96.06 340 SER B N 1
ATOM 8656 C CA . SER B 1 340 ? 48.031 24.953 12.125 1 96.06 340 SER B CA 1
ATOM 8657 C C . SER B 1 340 ? 47.625 23.625 11.508 1 96.06 340 SER B C 1
ATOM 8659 O O . SER B 1 340 ? 46.438 23.281 11.461 1 96.06 340 SER B O 1
ATOM 8661 N N . TRP B 1 341 ? 48.594 22.812 11.031 1 95.88 341 TRP B N 1
ATOM 8662 C CA . TRP B 1 341 ? 48.344 21.516 10.414 1 95.88 341 TRP B CA 1
ATOM 8663 C C . TRP B 1 341 ? 47.781 20.531 11.438 1 95.88 341 TRP B C 1
ATOM 8665 O O . TRP B 1 341 ? 46.969 19.672 11.094 1 95.88 341 TRP B O 1
ATOM 8675 N N . GLN B 1 342 ? 48.188 20.641 12.656 1 96.19 342 GLN B N 1
ATOM 8676 C CA . GLN B 1 342 ? 47.656 19.781 13.711 1 96.19 342 GLN B CA 1
ATOM 8677 C C . GLN B 1 342 ? 46.156 20.016 13.914 1 96.19 342 GLN B C 1
ATOM 8679 O O . GLN B 1 342 ? 45.375 19.062 13.992 1 96.19 342 GLN B O 1
ATOM 8684 N N . LYS B 1 343 ? 45.812 21.266 14 1 94.56 343 LYS B N 1
ATOM 8685 C CA . LYS B 1 343 ? 44.406 21.609 14.164 1 94.56 343 LYS B CA 1
ATOM 8686 C C . LYS B 1 343 ? 43.625 21.25 12.914 1 94.56 343 LYS B C 1
ATOM 8688 O O . LYS B 1 343 ? 42.469 20.812 13.016 1 94.56 343 LYS B O 1
ATOM 8693 N N . PHE B 1 344 ? 44.281 21.438 11.797 1 96.06 344 PHE B N 1
ATOM 8694 C CA . PHE B 1 344 ? 43.688 21.078 10.516 1 96.06 344 PHE B CA 1
ATOM 8695 C C . PHE B 1 344 ? 43.25 19.609 10.516 1 96.06 344 PHE B C 1
ATOM 8697 O O . PHE B 1 344 ? 42.094 19.297 10.219 1 96.06 344 PHE B O 1
ATOM 8704 N N . PHE B 1 345 ? 44.062 18.734 10.922 1 96.5 345 PHE B N 1
ATOM 8705 C CA . PHE B 1 345 ? 43.781 17.297 10.891 1 96.5 345 PHE B CA 1
ATOM 8706 C C . PHE B 1 345 ? 42.812 16.906 12 1 96.5 345 PHE B C 1
ATOM 8708 O O . PHE B 1 345 ? 42 16 11.828 1 96.5 345 PHE B O 1
ATOM 8715 N N . LEU B 1 346 ? 42.844 17.578 13.094 1 94.62 346 LEU B N 1
ATOM 8716 C CA . LEU B 1 346 ? 41.906 17.297 14.18 1 94.62 346 LEU B CA 1
ATOM 8717 C C . LEU B 1 346 ? 40.5 17.625 13.75 1 94.62 346 LEU B C 1
ATOM 8719 O O . LEU B 1 346 ? 39.562 16.844 14.023 1 94.62 346 LEU B O 1
ATOM 8723 N N . ILE B 1 347 ? 40.344 18.781 13.102 1 94.06 347 ILE B N 1
ATOM 8724 C CA . ILE B 1 347 ? 39.031 19.172 12.617 1 94.06 347 ILE B CA 1
ATOM 8725 C C . ILE B 1 347 ? 38.562 18.172 11.57 1 94.06 347 ILE B C 1
ATOM 8727 O O . ILE B 1 347 ? 37.375 17.766 11.594 1 94.06 347 ILE B O 1
ATOM 8731 N N . TYR B 1 348 ? 39.438 17.75 10.695 1 96.44 348 TYR B N 1
ATOM 8732 C CA . TYR B 1 348 ? 39.094 16.781 9.656 1 96.44 348 TYR B CA 1
ATOM 8733 C C . TYR B 1 348 ? 38.594 15.477 10.258 1 96.44 348 TYR B C 1
ATOM 8735 O O . TYR B 1 348 ? 37.562 14.953 9.867 1 96.44 348 TYR B O 1
ATOM 8743 N N . ILE B 1 349 ? 39.312 14.977 11.219 1 95.88 349 ILE B N 1
ATOM 8744 C CA . ILE B 1 349 ? 38.969 13.711 11.852 1 95.88 349 ILE B CA 1
ATOM 8745 C C . ILE B 1 349 ? 37.656 13.836 12.617 1 95.88 349 ILE B C 1
ATOM 8747 O O . ILE B 1 349 ? 36.844 12.906 12.617 1 95.88 349 ILE B O 1
ATOM 8751 N N . GLN B 1 350 ? 37.469 14.922 13.25 1 91.88 350 GLN B N 1
ATOM 8752 C CA . GLN B 1 350 ? 36.25 15.141 14 1 91.88 350 GLN B CA 1
ATOM 8753 C C . GLN B 1 350 ? 35.031 15.078 13.078 1 91.88 350 GLN B C 1
ATOM 8755 O O . GLN B 1 350 ? 34.031 14.422 13.406 1 91.88 350 GLN B O 1
ATOM 8760 N N . PHE B 1 351 ? 35.156 15.727 11.945 1 93.06 351 PHE B N 1
ATOM 8761 C CA . PHE B 1 351 ? 34.031 15.719 10.992 1 93.06 351 PHE B CA 1
ATOM 8762 C C . PHE B 1 351 ? 33.781 14.312 10.477 1 93.06 351 PHE B C 1
ATOM 8764 O O . PHE B 1 351 ? 32.625 13.883 10.359 1 93.06 351 PHE B O 1
ATOM 8771 N N . MET B 1 352 ? 34.812 13.602 10.219 1 95.31 352 MET B N 1
ATOM 8772 C CA . MET B 1 352 ? 34.688 12.25 9.68 1 95.31 352 MET B CA 1
ATOM 8773 C C . MET B 1 352 ? 34.094 11.305 10.711 1 95.31 352 MET B C 1
ATOM 8775 O O . MET B 1 352 ? 33.25 10.469 10.383 1 95.31 352 MET B O 1
ATOM 8779 N N . VAL B 1 353 ? 34.5 11.484 11.93 1 93.69 353 VAL B N 1
ATOM 8780 C CA . VAL B 1 353 ? 34.031 10.602 13 1 93.69 353 VAL B CA 1
ATOM 8781 C C . VAL B 1 353 ? 32.562 10.836 13.258 1 93.69 353 VAL B C 1
ATOM 8783 O O . VAL B 1 353 ? 31.781 9.891 13.398 1 93.69 353 VAL B O 1
ATOM 8786 N N . PHE B 1 354 ? 32.125 12.016 13.266 1 90.06 354 PHE B N 1
ATOM 8787 C CA . PHE B 1 354 ? 30.734 12.32 13.547 1 90.06 354 PHE B CA 1
ATOM 8788 C C . PHE B 1 354 ? 29.844 11.844 12.414 1 90.06 354 PHE B C 1
ATOM 8790 O O . PHE B 1 354 ? 28.719 11.383 12.656 1 90.06 354 PHE B O 1
ATOM 8797 N N . ARG B 1 355 ? 30.281 12 11.258 1 91.38 355 ARG B N 1
ATOM 8798 C CA . ARG B 1 355 ? 29.5 11.492 10.133 1 91.38 355 ARG B CA 1
ATOM 8799 C C . ARG B 1 355 ? 29.422 9.969 10.172 1 91.38 355 ARG B C 1
ATOM 8801 O O . ARG B 1 355 ? 28.375 9.391 9.867 1 91.38 355 ARG B O 1
ATOM 8808 N N . PHE B 1 356 ? 30.531 9.352 10.57 1 93.69 356 PHE B N 1
ATOM 8809 C CA . PHE B 1 356 ? 30.578 7.898 10.695 1 93.69 356 PHE B CA 1
ATOM 8810 C C . PHE B 1 356 ? 29.594 7.414 11.758 1 93.69 356 PHE B C 1
ATOM 8812 O O . PHE B 1 356 ? 28.891 6.422 11.555 1 93.69 356 PHE B O 1
ATOM 8819 N N . ILE B 1 357 ? 29.531 8.133 12.836 1 92.06 357 ILE B N 1
ATOM 8820 C CA . ILE B 1 357 ? 28.656 7.77 13.945 1 92.06 357 ILE B CA 1
ATOM 8821 C C . ILE B 1 357 ? 27.203 7.891 13.508 1 92.06 357 ILE B C 1
ATOM 8823 O O . ILE B 1 357 ? 26.344 7.129 13.961 1 92.06 357 ILE B O 1
ATOM 8827 N N . ARG B 1 358 ? 26.938 8.688 12.57 1 89.06 358 ARG B N 1
ATOM 8828 C CA . ARG B 1 358 ? 25.578 8.883 12.055 1 89.06 358 ARG B CA 1
ATOM 8829 C C . ARG B 1 358 ? 25.156 7.691 11.203 1 89.06 358 ARG B C 1
ATOM 8831 O O . ARG B 1 358 ? 23.984 7.293 11.242 1 89.06 358 ARG B O 1
ATOM 8838 N N . PHE B 1 359 ? 26.047 7.027 10.516 1 92.88 359 PHE B N 1
ATOM 8839 C CA . PHE B 1 359 ? 25.719 5.961 9.578 1 92.88 359 PHE B CA 1
ATOM 8840 C C . PHE B 1 359 ? 25.781 4.602 10.266 1 92.88 359 PHE B C 1
ATOM 8842 O O . PHE B 1 359 ? 24.953 3.73 10.008 1 92.88 359 PHE B O 1
ATOM 8849 N N . LEU B 1 360 ? 26.672 4.453 11.148 1 93.69 360 LEU B N 1
ATOM 8850 C CA . LEU B 1 360 ? 27.109 3.156 11.641 1 93.69 360 LEU B CA 1
ATOM 8851 C C . LEU B 1 360 ? 25.969 2.41 12.32 1 93.69 360 LEU B C 1
ATOM 8853 O O . LEU B 1 360 ? 25.766 1.221 12.078 1 93.69 360 LEU B O 1
ATOM 8857 N N . PRO B 1 361 ? 25.172 3.033 13.18 1 94.44 361 PRO B N 1
ATOM 8858 C CA . PRO B 1 361 ? 24.156 2.262 13.883 1 94.44 361 PRO B CA 1
ATOM 8859 C C . PRO B 1 361 ? 23.109 1.659 12.938 1 94.44 361 PRO B C 1
ATOM 8861 O O . PRO B 1 361 ? 22.766 0.484 13.062 1 94.44 361 PRO B O 1
ATOM 8864 N N . THR B 1 362 ? 22.688 2.395 11.969 1 95.56 362 THR B N 1
ATOM 8865 C CA . THR B 1 362 ? 21.672 1.911 11.055 1 95.56 362 THR B CA 1
ATOM 8866 C C . THR B 1 362 ? 22.234 0.871 10.094 1 95.56 362 THR B C 1
ATOM 8868 O O . THR B 1 362 ? 21.609 -0.153 9.836 1 95.56 362 THR B O 1
ATOM 8871 N N . VAL B 1 363 ? 23.438 1.089 9.602 1 96.19 363 VAL B N 1
ATOM 8872 C CA . VAL B 1 363 ? 24.078 0.142 8.688 1 96.19 363 VAL B CA 1
ATOM 8873 C C . VAL B 1 363 ? 24.391 -1.153 9.43 1 96.19 363 VAL B C 1
ATOM 8875 O O . VAL B 1 363 ? 24.172 -2.248 8.898 1 96.19 363 VAL B O 1
ATOM 8878 N N . GLY B 1 364 ? 24.891 -0.928 10.617 1 95.88 364 GLY B N 1
ATOM 8879 C CA . GLY B 1 364 ? 25.172 -2.102 11.43 1 95.88 364 GLY B CA 1
ATOM 8880 C C . GLY B 1 364 ? 23.938 -2.941 11.703 1 95.88 364 GLY B C 1
ATOM 8881 O O . GLY B 1 364 ? 23.984 -4.168 11.594 1 95.88 364 GLY B O 1
ATOM 8882 N N . LEU B 1 365 ? 22.828 -2.314 12.047 1 96.69 365 LEU B N 1
ATOM 8883 C CA . LEU B 1 365 ? 21.578 -3.027 12.312 1 96.69 365 LEU B CA 1
ATOM 8884 C C . LEU B 1 365 ? 21.078 -3.723 11.055 1 96.69 365 LEU B C 1
ATOM 8886 O O . LEU B 1 365 ? 20.531 -4.828 11.125 1 96.69 365 LEU B O 1
ATOM 8890 N N . LEU B 1 366 ? 21.25 -3.061 9.914 1 96.81 366 LEU B N 1
ATOM 8891 C CA . LEU B 1 366 ? 20.828 -3.666 8.648 1 96.81 366 LEU B CA 1
ATOM 8892 C C . LEU B 1 366 ? 21.594 -4.953 8.383 1 96.81 366 LEU B C 1
ATOM 8894 O O . LEU B 1 366 ? 21 -5.98 8.047 1 96.81 366 LEU B O 1
ATOM 8898 N N . ILE B 1 367 ? 22.906 -4.871 8.539 1 96.5 367 ILE B N 1
ATOM 8899 C CA . ILE B 1 367 ? 23.766 -6.016 8.266 1 96.5 367 ILE B CA 1
ATOM 8900 C C . ILE B 1 367 ? 23.438 -7.156 9.227 1 96.5 367 ILE B C 1
ATOM 8902 O O . ILE B 1 367 ? 23.328 -8.312 8.812 1 96.5 367 ILE B O 1
ATOM 8906 N N . LEU B 1 368 ? 23.234 -6.828 10.477 1 96.75 368 LEU B N 1
ATOM 8907 C CA . LEU B 1 368 ? 22.891 -7.848 11.461 1 96.75 368 LEU B CA 1
ATOM 8908 C C . LEU B 1 368 ? 21.531 -8.453 11.164 1 96.75 368 LEU B C 1
ATOM 8910 O O . LEU B 1 368 ? 21.328 -9.664 11.297 1 96.75 368 LEU B O 1
ATOM 8914 N N . PHE B 1 369 ? 20.594 -7.656 10.82 1 96.88 369 PHE B N 1
ATOM 8915 C CA . PHE B 1 369 ? 19.25 -8.125 10.469 1 96.88 369 PHE B CA 1
ATOM 8916 C C . PHE B 1 369 ? 19.312 -9.094 9.297 1 96.88 369 PHE B C 1
ATOM 8918 O O . PHE B 1 369 ? 18.719 -10.172 9.344 1 96.88 369 PHE B O 1
ATOM 8925 N N . ASN B 1 370 ? 20.062 -8.688 8.289 1 96.5 370 ASN B N 1
ATOM 8926 C CA . ASN B 1 370 ? 20.203 -9.508 7.086 1 96.5 370 ASN B CA 1
ATOM 8927 C C . ASN B 1 370 ? 20.953 -10.805 7.375 1 96.5 370 ASN B C 1
ATOM 8929 O O . ASN B 1 370 ? 20.656 -11.844 6.785 1 96.5 370 ASN B O 1
ATOM 8933 N N . ALA B 1 371 ? 21.797 -10.75 8.281 1 96.44 371 ALA B N 1
ATOM 8934 C CA . ALA B 1 371 ? 22.641 -11.898 8.594 1 96.44 371 ALA B CA 1
ATOM 8935 C C . ALA B 1 371 ? 21.891 -12.922 9.438 1 96.44 371 ALA B C 1
ATOM 8937 O O . ALA B 1 371 ? 22.297 -14.078 9.531 1 96.44 371 ALA B O 1
ATOM 8938 N N . THR B 1 372 ? 20.766 -12.5 10.023 1 95.5 372 THR B N 1
ATOM 8939 C CA . THR B 1 372 ? 20.188 -13.391 11.016 1 95.5 372 THR B CA 1
ATOM 8940 C C . THR B 1 372 ? 18.688 -13.602 10.75 1 95.5 372 THR B C 1
ATOM 8942 O O . THR B 1 372 ? 18.312 -14.555 10.078 1 95.5 372 THR B O 1
ATOM 8945 N N . ILE B 1 373 ? 17.859 -12.602 10.977 1 94.44 373 ILE B N 1
ATOM 8946 C CA . ILE B 1 373 ? 16.422 -12.766 11.117 1 94.44 373 ILE B CA 1
ATOM 8947 C C . ILE B 1 373 ? 15.766 -12.734 9.734 1 94.44 373 ILE B C 1
ATOM 8949 O O . ILE B 1 373 ? 14.68 -13.289 9.539 1 94.44 373 ILE B O 1
ATOM 8953 N N . LEU B 1 374 ? 16.359 -12.172 8.742 1 95.19 374 LEU B N 1
ATOM 8954 C CA . LEU B 1 374 ? 15.742 -11.984 7.438 1 95.19 374 LEU B CA 1
ATOM 8955 C C . LEU B 1 374 ? 15.234 -13.305 6.875 1 95.19 374 LEU B C 1
ATOM 8957 O O . LEU B 1 374 ? 14.07 -13.414 6.477 1 95.19 374 LEU B O 1
ATOM 8961 N N . THR B 1 375 ? 16.031 -14.383 6.871 1 93.56 375 THR B N 1
ATOM 8962 C CA . THR B 1 375 ? 15.711 -15.656 6.234 1 93.56 375 THR B CA 1
ATOM 8963 C C . THR B 1 375 ? 14.609 -16.391 7.004 1 93.56 375 THR B C 1
ATOM 8965 O O . THR B 1 375 ? 14.008 -17.328 6.496 1 93.56 375 THR B O 1
ATOM 8968 N N . ARG B 1 376 ? 14.281 -15.891 8.203 1 91.69 376 ARG B N 1
ATOM 8969 C CA . ARG B 1 376 ? 13.297 -16.578 9.039 1 91.69 376 ARG B CA 1
ATOM 8970 C C . ARG B 1 376 ? 11.945 -15.875 9 1 91.69 376 ARG B C 1
ATOM 8972 O O . ARG B 1 376 ? 10.977 -16.359 9.578 1 91.69 376 ARG B O 1
ATOM 8979 N N . LEU B 1 377 ? 11.859 -14.805 8.352 1 93.38 377 LEU B N 1
ATOM 8980 C CA . LEU B 1 377 ? 10.656 -13.984 8.391 1 93.38 377 LEU B CA 1
ATOM 8981 C C . LEU B 1 377 ? 9.547 -14.625 7.559 1 93.38 377 LEU B C 1
ATOM 8983 O O . LEU B 1 377 ? 8.359 -14.438 7.855 1 93.38 377 LEU B O 1
ATOM 8987 N N . GLN B 1 378 ? 9.938 -15.352 6.484 1 93.94 378 GLN B N 1
ATOM 8988 C CA . GLN B 1 378 ? 8.969 -15.992 5.598 1 93.94 378 GLN B CA 1
ATOM 8989 C C . GLN B 1 378 ? 9.484 -17.328 5.094 1 93.94 378 GLN B C 1
ATOM 8991 O O . GLN B 1 378 ? 10.477 -17.859 5.605 1 93.94 378 GLN B O 1
ATOM 8996 N N . ASN B 1 379 ? 8.781 -17.922 4.301 1 93.5 379 ASN B N 1
ATOM 8997 C CA . ASN B 1 379 ? 9.148 -19.172 3.629 1 93.5 379 ASN B CA 1
ATOM 8998 C C . ASN B 1 379 ? 8.5 -19.281 2.254 1 93.5 379 ASN B C 1
ATOM 9000 O O . ASN B 1 379 ? 7.824 -18.344 1.806 1 93.5 379 ASN B O 1
ATOM 9004 N N . GLY B 1 380 ? 8.82 -20.391 1.587 1 93.94 380 GLY B N 1
ATOM 9005 C CA . GLY B 1 380 ? 8.336 -20.609 0.232 1 93.94 380 GLY B CA 1
ATOM 9006 C C . GLY B 1 380 ? 9.406 -21.156 -0.698 1 93.94 380 GLY B C 1
ATOM 9007 O O . GLY B 1 380 ? 10.586 -21.203 -0.332 1 93.94 380 GLY B O 1
ATOM 9008 N N . PRO B 1 381 ? 8.961 -21.547 -1.856 1 95.62 381 PRO B N 1
ATOM 9009 C CA . PRO B 1 381 ? 9.906 -22.188 -2.775 1 95.62 381 PRO B CA 1
ATOM 9010 C C . PRO B 1 381 ? 11.078 -21.281 -3.141 1 95.62 381 PRO B C 1
ATOM 9012 O O . PRO B 1 381 ? 12.219 -21.734 -3.197 1 95.62 381 PRO B O 1
ATOM 9015 N N . PHE B 1 382 ? 10.828 -20 -3.324 1 96.12 382 PHE B N 1
ATOM 9016 C CA . PHE B 1 382 ? 11.836 -19.094 -3.861 1 96.12 382 PHE B CA 1
ATOM 9017 C C . PHE B 1 382 ? 12.398 -18.203 -2.766 1 96.12 382 PHE B C 1
ATOM 9019 O O . PHE B 1 382 ? 13.203 -17.297 -3.039 1 96.12 382 PHE B O 1
ATOM 9026 N N . TRP B 1 383 ? 12.016 -18.391 -1.512 1 95.75 383 TRP B N 1
ATOM 9027 C CA . TRP B 1 383 ? 12.391 -17.516 -0.403 1 95.75 383 TRP B CA 1
ATOM 9028 C C . TRP B 1 383 ? 13.898 -17.547 -0.171 1 95.75 383 TRP B C 1
ATOM 9030 O O . TRP B 1 383 ? 14.547 -16.5 -0.117 1 95.75 383 TRP B O 1
ATOM 9040 N N . ARG B 1 384 ? 14.469 -18.75 -0.106 1 95.62 384 ARG B N 1
ATOM 9041 C CA . ARG B 1 384 ? 15.891 -18.875 0.163 1 95.62 384 ARG B CA 1
ATOM 9042 C C . ARG B 1 384 ? 16.719 -18.438 -1.042 1 95.62 384 ARG B C 1
ATOM 9044 O O . ARG B 1 384 ? 17.844 -17.969 -0.889 1 95.62 384 ARG B O 1
ATOM 9051 N N . HIS B 1 385 ? 16.141 -18.641 -2.25 1 96.44 385 HIS B N 1
ATOM 9052 C CA . HIS B 1 385 ? 16.828 -18.172 -3.447 1 96.44 385 HIS B CA 1
ATOM 9053 C C . HIS B 1 385 ? 17.141 -16.672 -3.35 1 96.44 385 HIS B C 1
ATOM 9055 O O . HIS B 1 385 ? 18.219 -16.234 -3.762 1 96.44 385 HIS B O 1
ATOM 9061 N N . ILE B 1 386 ? 16.266 -15.938 -2.74 1 94.94 386 ILE B N 1
ATOM 9062 C CA . ILE B 1 386 ? 16.375 -14.484 -2.695 1 94.94 386 ILE B CA 1
ATOM 9063 C C . ILE B 1 386 ? 17.141 -14.055 -1.447 1 94.94 386 ILE B C 1
ATOM 9065 O O . ILE B 1 386 ? 17.969 -13.156 -1.504 1 94.94 386 ILE B O 1
ATOM 9069 N N . THR B 1 387 ? 16.953 -14.758 -0.316 1 95.56 387 THR B N 1
ATOM 9070 C CA . THR B 1 387 ? 17.406 -14.203 0.958 1 95.56 387 THR B CA 1
ATOM 9071 C C . THR B 1 387 ? 18.719 -14.836 1.396 1 95.56 387 THR B C 1
ATOM 9073 O O . THR B 1 387 ? 19.469 -14.234 2.162 1 95.56 387 THR B O 1
ATOM 9076 N N . GLU B 1 388 ? 19.016 -16.031 0.904 1 96 388 GLU B N 1
ATOM 9077 C CA . GLU B 1 388 ? 20.203 -16.719 1.379 1 96 388 GLU B CA 1
ATOM 9078 C C . GLU B 1 388 ? 21.469 -15.977 0.971 1 96 388 GLU B C 1
ATOM 9080 O O . GLU B 1 388 ? 22.422 -15.883 1.752 1 96 388 GLU B O 1
ATOM 9085 N N . PRO B 1 389 ? 21.547 -15.492 -0.271 1 95.62 389 PRO B N 1
ATOM 9086 C CA . PRO B 1 389 ? 22.719 -14.703 -0.614 1 95.62 389 PRO B CA 1
ATOM 9087 C C . PRO B 1 389 ? 22.922 -13.492 0.301 1 95.62 389 PRO B C 1
ATOM 9089 O O . PRO B 1 389 ? 24.047 -13.164 0.671 1 95.62 389 PRO B O 1
ATOM 9092 N N . VAL B 1 390 ? 21.875 -12.82 0.653 1 95.81 390 VAL B N 1
ATOM 9093 C CA . VAL B 1 390 ? 21.922 -11.641 1.52 1 95.81 390 VAL B CA 1
ATOM 9094 C C . VAL B 1 390 ? 22.453 -12.039 2.895 1 95.81 390 VAL B C 1
ATOM 9096 O O . VAL B 1 390 ? 23.297 -11.352 3.465 1 95.81 390 VAL B O 1
ATOM 9099 N N . ARG B 1 391 ? 21.953 -13.164 3.383 1 96 391 ARG B N 1
ATOM 9100 C CA . ARG B 1 391 ? 22.406 -13.648 4.684 1 96 391 ARG B CA 1
ATOM 9101 C C . ARG B 1 391 ? 23.891 -14.023 4.645 1 96 391 ARG B C 1
ATOM 9103 O O . ARG B 1 391 ? 24.672 -13.57 5.488 1 96 391 ARG B O 1
ATOM 9110 N N . VAL B 1 392 ? 24.312 -14.789 3.678 1 96.5 392 VAL B N 1
ATOM 9111 C CA . VAL B 1 392 ? 25.672 -15.312 3.584 1 96.5 392 VAL B CA 1
ATOM 9112 C C . VAL B 1 392 ? 26.656 -14.164 3.396 1 96.5 392 VAL B C 1
ATOM 9114 O O . VAL B 1 392 ? 27.672 -14.086 4.105 1 96.5 392 VAL B O 1
ATOM 9117 N N . PHE B 1 393 ? 26.359 -13.25 2.533 1 96.25 393 PHE B N 1
ATOM 9118 C CA . PHE B 1 393 ? 27.297 -12.164 2.242 1 96.25 393 PHE B CA 1
ATOM 9119 C C . PHE B 1 393 ? 27.312 -11.148 3.375 1 96.25 393 PHE B C 1
ATOM 9121 O O . PHE B 1 393 ? 28.312 -10.453 3.582 1 96.25 393 PHE B O 1
ATOM 9128 N N . SER B 1 394 ? 26.188 -11.016 4.098 1 96.19 394 SER B N 1
ATOM 9129 C CA . SER B 1 394 ? 26.203 -10.164 5.277 1 96.19 394 SER B CA 1
ATOM 9130 C C . SER B 1 394 ? 27.125 -10.711 6.348 1 96.19 394 SER B C 1
ATOM 9132 O O . SER B 1 394 ? 27.812 -9.953 7.039 1 96.19 394 SER B O 1
ATOM 9134 N N . ARG B 1 395 ? 27.203 -12 6.48 1 95.75 395 ARG B N 1
ATOM 9135 C CA . ARG B 1 395 ? 28.047 -12.648 7.48 1 95.75 395 ARG B CA 1
ATOM 9136 C C . ARG B 1 395 ? 29.5 -12.664 7.043 1 95.75 395 ARG B C 1
ATOM 9138 O O . ARG B 1 395 ? 30.406 -12.453 7.855 1 95.75 395 ARG B O 1
ATOM 9145 N N . GLU B 1 396 ? 29.75 -12.797 5.75 1 95.69 396 GLU B N 1
ATOM 9146 C CA . GLU B 1 396 ? 31.109 -12.961 5.254 1 95.69 396 GLU B CA 1
ATOM 9147 C C . GLU B 1 396 ? 31.734 -11.609 4.918 1 95.69 396 GLU B C 1
ATOM 9149 O O . GLU B 1 396 ? 32.938 -11.391 5.148 1 95.69 396 GLU B O 1
ATOM 9154 N N . LYS B 1 397 ? 30.906 -10.727 4.367 1 95.5 397 LYS B N 1
ATOM 9155 C CA . LYS B 1 397 ? 31.469 -9.5 3.812 1 95.5 397 LYS B CA 1
ATOM 9156 C C . LYS B 1 397 ? 30.812 -8.273 4.422 1 95.5 397 LYS B C 1
ATOM 9158 O O . LYS B 1 397 ? 31.047 -7.145 3.982 1 95.5 397 LYS B O 1
ATOM 9163 N N . GLY B 1 398 ? 30.031 -8.445 5.453 1 95.12 398 GLY B N 1
ATOM 9164 C CA . GLY B 1 398 ? 29.328 -7.344 6.078 1 95.12 398 GLY B CA 1
ATOM 9165 C C . GLY B 1 398 ? 30.234 -6.27 6.629 1 95.12 398 GLY B C 1
ATOM 9166 O O . GLY B 1 398 ? 29.844 -5.102 6.723 1 95.12 398 GLY B O 1
ATOM 9167 N N . TRP B 1 399 ? 31.469 -6.645 6.938 1 94.75 399 TRP B N 1
ATOM 9168 C CA . TRP B 1 399 ? 32.438 -5.695 7.473 1 94.75 399 TRP B CA 1
ATOM 9169 C C . TRP B 1 399 ? 32.75 -4.602 6.457 1 94.75 399 TRP B C 1
ATOM 9171 O O . TRP B 1 399 ? 33.062 -3.471 6.828 1 94.75 399 TRP B O 1
ATOM 9181 N N . LYS B 1 400 ? 32.594 -4.848 5.168 1 95.81 400 LYS B N 1
ATOM 9182 C CA . LYS B 1 400 ? 32.844 -3.834 4.145 1 95.81 400 LYS B CA 1
ATOM 9183 C C . LYS B 1 400 ? 31.781 -2.742 4.195 1 95.81 400 LYS B C 1
ATOM 9185 O O . LYS B 1 400 ? 32.062 -1.574 3.928 1 95.81 400 LYS B O 1
ATOM 9190 N N . ASN B 1 401 ? 30.578 -3.158 4.477 1 95.25 401 ASN B N 1
ATOM 9191 C CA . ASN B 1 401 ? 29.5 -2.18 4.633 1 95.25 401 ASN B CA 1
ATOM 9192 C C . ASN B 1 401 ? 29.719 -1.312 5.871 1 95.25 401 ASN B C 1
ATOM 9194 O O . ASN B 1 401 ? 29.484 -0.101 5.828 1 95.25 401 ASN B O 1
ATOM 9198 N N . ILE B 1 402 ? 30.156 -1.95 6.887 1 94.5 402 ILE B N 1
ATOM 9199 C CA . ILE B 1 402 ? 30.375 -1.245 8.141 1 94.5 402 ILE B CA 1
ATOM 9200 C C . ILE B 1 402 ? 31.5 -0.215 7.961 1 94.5 402 ILE B C 1
ATOM 9202 O O . ILE B 1 402 ? 31.406 0.901 8.477 1 94.5 402 ILE B O 1
ATOM 9206 N N . LEU B 1 403 ? 32.438 -0.528 7.137 1 94.62 403 LEU B N 1
ATOM 9207 C CA . LEU B 1 403 ? 33.562 0.361 6.906 1 94.62 403 LEU B CA 1
ATOM 9208 C C . LEU B 1 403 ? 33.312 1.272 5.711 1 94.62 403 LEU B C 1
ATOM 9210 O O . LEU B 1 403 ? 34.188 2.07 5.336 1 94.62 403 LEU B O 1
ATOM 9214 N N . MET B 1 404 ? 32.25 1.191 5.125 1 94.12 404 MET B N 1
ATOM 9215 C CA . MET B 1 404 ? 31.812 2.037 4.012 1 94.12 404 MET B CA 1
ATOM 9216 C C . MET B 1 404 ? 32.75 1.88 2.824 1 94.12 404 MET B C 1
ATOM 9218 O O . MET B 1 404 ? 33.219 2.873 2.262 1 94.12 404 MET B O 1
ATOM 9222 N N . ILE B 1 405 ? 33.062 0.58 2.439 1 94.94 405 ILE B N 1
ATOM 9223 C CA . ILE B 1 405 ? 33.906 0.309 1.265 1 94.94 405 ILE B CA 1
ATOM 9224 C C . ILE B 1 405 ? 33.219 -0.77 0.41 1 94.94 405 ILE B C 1
ATOM 9226 O O . ILE B 1 405 ? 33.906 -1.429 -0.393 1 94.94 405 ILE B O 1
ATOM 9230 N N . ASN B 1 406 ? 31.938 -0.978 0.608 1 94.06 406 ASN B N 1
ATOM 9231 C CA . ASN B 1 406 ? 31.219 -2.049 -0.073 1 94.06 406 ASN B CA 1
ATOM 9232 C C . ASN B 1 406 ? 30.969 -1.715 -1.541 1 94.06 406 ASN B C 1
ATOM 9234 O O . ASN B 1 406 ? 30.578 -2.584 -2.324 1 94.06 406 ASN B O 1
ATOM 9238 N N . ASN B 1 407 ? 31.156 -0.448 -1.96 1 92.94 407 ASN B N 1
ATOM 9239 C CA . ASN B 1 407 ? 31 -0.096 -3.367 1 92.94 407 ASN B CA 1
ATOM 9240 C C . ASN B 1 407 ? 32.094 -0.725 -4.23 1 92.94 407 ASN B C 1
ATOM 9242 O O . ASN B 1 407 ? 32 -0.708 -5.461 1 92.94 407 ASN B O 1
ATOM 9246 N N . PHE B 1 408 ? 33.031 -1.436 -3.523 1 89.38 408 PHE B N 1
ATOM 9247 C CA . PHE B 1 408 ? 34.062 -2.152 -4.246 1 89.38 408 PHE B CA 1
ATOM 9248 C C . PHE B 1 408 ? 33.844 -3.658 -4.148 1 89.38 408 PHE B C 1
ATOM 9250 O O . PHE B 1 408 ? 34.688 -4.438 -4.621 1 89.38 408 PHE B O 1
ATOM 9257 N N . SER B 1 409 ? 32.75 -4.211 -3.498 1 80.38 409 SER B N 1
ATOM 9258 C CA . SER B 1 409 ? 32.5 -5.633 -3.287 1 80.38 409 SER B CA 1
ATOM 9259 C C . SER B 1 409 ? 31.938 -6.281 -4.547 1 80.38 409 SER B C 1
ATOM 9261 O O . SER B 1 409 ? 31.922 -7.508 -4.664 1 80.38 409 SER B O 1
ATOM 9263 N N . HIS B 1 410 ? 31.703 -5.816 -5.566 1 79.94 410 HIS B N 1
ATOM 9264 C CA . HIS B 1 410 ? 31.156 -6.301 -6.828 1 79.94 410 HIS B CA 1
ATOM 9265 C C . HIS B 1 410 ? 29.969 -7.234 -6.594 1 79.94 410 HIS B C 1
ATOM 9267 O O . HIS B 1 410 ? 29.016 -6.867 -5.914 1 79.94 410 HIS B O 1
ATOM 9273 N N . LYS B 1 411 ? 30.016 -8.609 -6.965 1 83 411 LYS B N 1
ATOM 9274 C CA . LYS B 1 411 ? 28.891 -9.531 -7.02 1 83 411 LYS B CA 1
ATOM 9275 C C . LYS B 1 411 ? 28.516 -10.031 -5.629 1 83 411 LYS B C 1
ATOM 9277 O O . LYS B 1 411 ? 27.359 -10.336 -5.363 1 83 411 LYS B O 1
ATOM 9282 N N . GLU B 1 412 ? 29.453 -10.016 -4.727 1 88.81 412 GLU B N 1
ATOM 9283 C CA . GLU B 1 412 ? 29.219 -10.602 -3.412 1 88.81 412 GLU B CA 1
ATOM 9284 C C . GLU B 1 412 ? 28.953 -9.531 -2.363 1 88.81 412 GLU B C 1
ATOM 9286 O O . GLU B 1 412 ? 29.719 -9.391 -1.406 1 88.81 412 GLU B O 1
ATOM 9291 N N . SER B 1 413 ? 27.906 -8.812 -2.537 1 88.06 413 SER B N 1
ATOM 9292 C CA . SER B 1 413 ? 27.562 -7.738 -1.612 1 88.06 413 SER B CA 1
ATOM 9293 C C . SER B 1 413 ? 26.328 -8.078 -0.796 1 88.06 413 SER B C 1
ATOM 9295 O O . SER B 1 413 ? 25.375 -8.648 -1.323 1 88.06 413 SER B O 1
ATOM 9297 N N . PRO B 1 414 ? 26.391 -7.816 0.527 1 87.94 414 PRO B N 1
ATOM 9298 C CA . PRO B 1 414 ? 25.203 -8.031 1.353 1 87.94 414 PRO B CA 1
ATOM 9299 C C . PRO B 1 414 ? 24.031 -7.133 0.952 1 87.94 414 PRO B C 1
ATOM 9301 O O . PRO B 1 414 ? 22.875 -7.492 1.157 1 87.94 414 PRO B O 1
ATOM 9304 N N . SER B 1 415 ? 24.344 -5.977 0.481 1 89.06 415 SER B N 1
ATOM 9305 C CA . SER B 1 415 ? 23.344 -4.977 0.121 1 89.06 415 SER B CA 1
ATOM 9306 C C . SER B 1 415 ? 23.859 -4.059 -0.986 1 89.06 415 SER B C 1
ATOM 9308 O O . SER B 1 415 ? 24.406 -2.988 -0.709 1 89.06 415 SER B O 1
ATOM 9310 N N . HIS B 1 416 ? 23.547 -4.324 -2.176 1 88.62 416 HIS B N 1
ATOM 9311 C CA . HIS B 1 416 ? 24.078 -3.623 -3.334 1 88.62 416 HIS B CA 1
ATOM 9312 C C . HIS B 1 416 ? 23.641 -2.16 -3.348 1 88.62 416 HIS B C 1
ATOM 9314 O O . HIS B 1 416 ? 24.406 -1.286 -3.762 1 88.62 416 HIS B O 1
ATOM 9320 N N . HIS B 1 417 ? 22.5 -1.889 -2.826 1 91.62 417 HIS B N 1
ATOM 9321 C CA . HIS B 1 417 ? 21.984 -0.53 -2.936 1 91.62 417 HIS B CA 1
ATOM 9322 C C . HIS B 1 417 ? 22.734 0.422 -2.01 1 91.62 417 HIS B C 1
ATOM 9324 O O . HIS B 1 417 ? 22.703 1.639 -2.209 1 91.62 417 HIS B O 1
ATOM 9330 N N . THR B 1 418 ? 23.484 -0.104 -1.046 1 94.69 418 THR B N 1
ATOM 9331 C CA . THR B 1 418 ? 24.188 0.75 -0.09 1 94.69 418 THR B CA 1
ATOM 9332 C C . THR B 1 418 ? 25.516 1.239 -0.666 1 94.69 418 THR B C 1
ATOM 9334 O O . THR B 1 418 ? 26.312 1.855 0.041 1 94.69 418 THR B O 1
ATOM 9337 N N . TRP B 1 419 ? 25.75 1.013 -1.921 1 95.25 419 TRP B N 1
ATOM 9338 C CA . TRP B 1 419 ? 26.938 1.567 -2.572 1 95.25 419 TRP B CA 1
ATOM 9339 C C . TRP B 1 419 ? 26.969 3.086 -2.441 1 95.25 419 TRP B C 1
ATOM 9341 O O . TRP B 1 419 ? 28.031 3.684 -2.309 1 95.25 419 TRP B O 1
ATOM 9351 N N . TYR B 1 420 ? 25.828 3.672 -2.502 1 95.44 420 TYR B N 1
ATOM 9352 C CA . TYR B 1 420 ? 25.75 5.129 -2.471 1 95.44 420 TYR B CA 1
ATOM 9353 C C . TYR B 1 420 ? 26.312 5.68 -1.168 1 95.44 420 TYR B C 1
ATOM 9355 O O . TYR B 1 420 ? 27.047 6.68 -1.172 1 95.44 420 TYR B O 1
ATOM 9363 N N . ILE B 1 421 ? 26.016 5.07 -0.028 1 94.69 421 ILE B N 1
ATOM 9364 C CA . ILE B 1 421 ? 26.5 5.562 1.257 1 94.69 421 ILE B CA 1
ATOM 9365 C C . ILE B 1 421 ? 28.016 5.441 1.312 1 94.69 421 ILE B C 1
ATOM 9367 O O . ILE B 1 421 ? 28.703 6.305 1.871 1 94.69 421 ILE B O 1
ATOM 9371 N N . ALA B 1 422 ? 28.516 4.359 0.786 1 96.19 422 ALA B N 1
ATOM 9372 C CA . ALA B 1 422 ? 29.969 4.18 0.729 1 96.19 422 ALA B CA 1
ATOM 9373 C C . ALA B 1 422 ? 30.625 5.246 -0.149 1 96.19 422 ALA B C 1
ATOM 9375 O O . ALA B 1 422 ? 31.609 5.871 0.251 1 96.19 422 ALA B O 1
ATOM 9376 N N . ALA B 1 423 ? 30.047 5.453 -1.3 1 96.94 423 ALA B N 1
ATOM 9377 C CA . ALA B 1 423 ? 30.562 6.477 -2.203 1 96.94 423 ALA B CA 1
ATOM 9378 C C . ALA B 1 423 ? 30.438 7.867 -1.588 1 96.94 423 ALA B C 1
ATOM 9380 O O . ALA B 1 423 ? 31.359 8.688 -1.706 1 96.94 423 ALA B O 1
ATOM 9381 N N . ASP B 1 424 ? 29.328 8.133 -0.977 1 96.62 424 ASP B N 1
ATOM 9382 C CA . ASP B 1 424 ? 29.109 9.422 -0.324 1 96.62 424 ASP B CA 1
ATOM 9383 C C . ASP B 1 424 ? 30.125 9.656 0.79 1 96.62 424 ASP B C 1
ATOM 9385 O O . ASP B 1 424 ? 30.641 10.766 0.948 1 96.62 424 ASP B O 1
ATOM 9389 N N . TRP B 1 425 ? 30.375 8.641 1.569 1 96.38 425 TRP B N 1
ATOM 9390 C CA . TRP B 1 425 ? 31.359 8.703 2.637 1 96.38 425 TRP B CA 1
ATOM 9391 C C . TRP B 1 425 ? 32.75 9.047 2.08 1 96.38 425 TRP B C 1
ATOM 9393 O O . TRP B 1 425 ? 33.438 9.906 2.621 1 96.38 425 TRP B O 1
ATOM 9403 N N . GLN B 1 426 ? 33.125 8.453 1.03 1 97.69 426 GLN B N 1
ATOM 9404 C CA . GLN B 1 426 ? 34.438 8.656 0.408 1 97.69 426 GLN B CA 1
ATOM 9405 C C . GLN B 1 426 ? 34.531 10.039 -0.232 1 97.69 426 GLN B C 1
ATOM 9407 O O . GLN B 1 426 ? 35.531 10.727 -0.109 1 97.69 426 GLN B O 1
ATOM 9412 N N . LEU B 1 427 ? 33.469 10.414 -0.873 1 98.19 427 LEU B N 1
ATOM 9413 C CA . LEU B 1 427 ? 33.438 11.75 -1.471 1 98.19 427 LEU B CA 1
ATOM 9414 C C . LEU B 1 427 ? 33.406 12.828 -0.393 1 98.19 427 LEU B C 1
ATOM 9416 O O . LEU B 1 427 ? 34.031 13.883 -0.556 1 98.19 427 LEU B O 1
ATOM 9420 N N . PHE B 1 428 ? 32.688 12.586 0.635 1 97.75 428 PHE B N 1
ATOM 9421 C CA . PHE B 1 428 ? 32.688 13.5 1.771 1 97.75 428 PHE B CA 1
ATOM 9422 C C . PHE B 1 428 ? 34.094 13.703 2.305 1 97.75 428 PHE B C 1
ATOM 9424 O O . PHE B 1 428 ? 34.5 14.828 2.578 1 97.75 428 PHE B O 1
ATOM 9431 N N . ALA B 1 429 ? 34.781 12.617 2.451 1 97.75 429 ALA B N 1
ATOM 9432 C CA . ALA B 1 429 ? 36.156 12.68 2.922 1 97.75 429 ALA B CA 1
ATOM 9433 C C . ALA B 1 429 ? 37.031 13.508 1.972 1 97.75 429 ALA B C 1
ATOM 9435 O O . ALA B 1 429 ? 37.812 14.367 2.41 1 97.75 429 ALA B O 1
ATOM 9436 N N . LEU B 1 430 ? 36.875 13.25 0.759 1 98.06 430 LEU B N 1
ATOM 9437 C CA . LEU B 1 430 ? 37.688 13.93 -0.254 1 98.06 430 LEU B CA 1
ATOM 9438 C C . LEU B 1 430 ? 37.344 15.422 -0.285 1 98.06 430 LEU B C 1
ATOM 9440 O O . LEU B 1 430 ? 38.25 16.25 -0.199 1 98.06 430 LEU B O 1
ATOM 9444 N N . TYR B 1 431 ? 36.156 15.781 -0.36 1 98.19 431 TYR B N 1
ATOM 9445 C CA . TYR B 1 431 ? 35.781 17.172 -0.586 1 98.19 431 TYR B CA 1
ATOM 9446 C C . TYR B 1 431 ? 35.875 17.984 0.7 1 98.19 431 TYR B C 1
ATOM 9448 O O . TYR B 1 431 ? 36.094 19.188 0.66 1 98.19 431 TYR B O 1
ATOM 9456 N N . LEU B 1 432 ? 35.656 17.281 1.871 1 97.69 432 LEU B N 1
ATOM 9457 C CA . LEU B 1 432 ? 36 17.969 3.111 1 97.69 432 LEU B CA 1
ATOM 9458 C C . LEU B 1 432 ? 37.438 18.406 3.117 1 97.69 432 LEU B C 1
ATOM 9460 O O . LEU B 1 432 ? 37.781 19.547 3.486 1 97.69 432 LEU B O 1
ATOM 9464 N N . PHE B 1 433 ? 38.281 17.516 2.684 1 97.62 433 PHE B N 1
ATOM 9465 C CA . PHE B 1 433 ? 39.719 17.828 2.598 1 97.62 433 PHE B CA 1
ATOM 9466 C C . PHE B 1 433 ? 39.969 18.969 1.612 1 97.62 433 PHE B C 1
ATOM 9468 O O . PHE B 1 433 ? 40.719 19.891 1.896 1 97.62 433 PHE B O 1
ATOM 9475 N N . VAL B 1 434 ? 39.312 18.922 0.509 1 97.69 434 VAL B N 1
ATOM 9476 C CA . VAL B 1 434 ? 39.469 19.938 -0.529 1 97.69 434 VAL B CA 1
ATOM 9477 C C . VAL B 1 434 ? 39.031 21.297 0.004 1 97.69 434 VAL B C 1
ATOM 9479 O O . VAL B 1 434 ? 39.719 22.297 -0.166 1 97.69 434 VAL B O 1
ATOM 9482 N N . ILE B 1 435 ? 37.875 21.375 0.608 1 97.5 435 ILE B N 1
ATOM 9483 C CA . ILE B 1 435 ? 37.312 22.609 1.157 1 97.5 435 ILE B CA 1
ATOM 9484 C C . ILE B 1 435 ? 38.281 23.188 2.197 1 97.5 435 ILE B C 1
ATOM 9486 O O . ILE B 1 435 ? 38.562 24.391 2.205 1 97.5 435 ILE B O 1
ATOM 9490 N N . MET B 1 436 ? 38.875 22.328 3.037 1 97.38 436 MET B N 1
ATOM 9491 C CA . MET B 1 436 ? 39.781 22.75 4.105 1 97.38 436 MET B CA 1
ATOM 9492 C C . MET B 1 436 ? 41.094 23.266 3.539 1 97.38 436 MET B C 1
ATOM 9494 O O . MET B 1 436 ? 41.625 24.266 3.996 1 97.38 436 MET B O 1
ATOM 9498 N N . ILE B 1 437 ? 41.625 22.578 2.527 1 97.12 437 ILE B N 1
ATOM 9499 C CA . ILE B 1 437 ? 42.875 22.984 1.922 1 97.12 437 ILE B CA 1
ATOM 9500 C C . ILE B 1 437 ? 42.719 24.328 1.202 1 97.12 437 ILE B C 1
ATOM 9502 O O . ILE B 1 437 ? 43.594 25.172 1.241 1 97.12 437 ILE B O 1
ATOM 9506 N N . VAL B 1 438 ? 41.625 24.5 0.54 1 96.69 438 VAL B N 1
ATOM 9507 C CA . VAL B 1 438 ? 41.312 25.75 -0.173 1 96.69 438 VAL B CA 1
ATOM 9508 C C . VAL B 1 438 ? 41.125 26.875 0.827 1 96.69 438 VAL B C 1
ATOM 9510 O O . VAL B 1 438 ? 41.5 28.016 0.557 1 96.69 438 VAL B O 1
ATOM 9513 N N . ALA B 1 439 ? 40.531 26.578 1.949 1 96 439 ALA B N 1
ATOM 9514 C CA . ALA B 1 439 ? 40.375 27.578 2.998 1 96 439 ALA B CA 1
ATOM 9515 C C . ALA B 1 439 ? 41.719 28 3.555 1 96 439 ALA B C 1
ATOM 9517 O O . ALA B 1 439 ? 41.938 29.172 3.877 1 96 439 ALA B O 1
ATOM 9518 N N . LYS B 1 440 ? 42.625 27.062 3.689 1 96.06 440 LYS B N 1
ATOM 9519 C CA . LYS B 1 440 ? 43.969 27.359 4.199 1 96.06 440 LYS B CA 1
ATOM 9520 C C . LYS B 1 440 ? 44.812 28.078 3.156 1 96.06 440 LYS B C 1
ATOM 9522 O O . LYS B 1 440 ? 45.594 28.953 3.494 1 96.06 440 LYS B O 1
ATOM 9527 N N . TYR B 1 441 ? 44.625 27.625 1.882 1 96.62 441 TYR B N 1
ATOM 9528 C CA . TYR B 1 441 ? 45.344 28.234 0.764 1 96.62 441 TYR B CA 1
ATOM 9529 C C . TYR B 1 441 ? 44.375 28.719 -0.307 1 96.62 441 TYR B C 1
ATOM 9531 O O . TYR B 1 441 ? 44.25 28.094 -1.371 1 96.62 441 TYR B O 1
ATOM 9539 N N . PRO B 1 442 ? 43.781 29.828 -0.227 1 95.06 442 PRO B N 1
ATOM 9540 C CA . PRO B 1 442 ? 42.719 30.297 -1.11 1 95.06 442 PRO B CA 1
ATOM 9541 C C . PRO B 1 442 ? 43.188 30.516 -2.547 1 95.06 442 PRO B C 1
ATOM 9543 O O . PRO B 1 442 ? 42.375 30.453 -3.48 1 95.06 442 PRO B O 1
ATOM 9546 N N . LYS B 1 443 ? 44.469 30.672 -2.816 1 95.56 443 LYS B N 1
ATOM 9547 C CA . LYS B 1 443 ? 45 30.969 -4.141 1 95.56 443 LYS B CA 1
ATOM 9548 C C . LYS B 1 443 ? 44.875 29.75 -5.059 1 95.56 443 LYS B C 1
ATOM 9550 O O . LYS B 1 443 ? 44.906 29.891 -6.285 1 95.56 443 LYS B O 1
ATOM 9555 N N . ILE B 1 444 ? 44.719 28.562 -4.496 1 96.88 444 ILE B N 1
ATOM 9556 C CA . ILE B 1 444 ? 44.719 27.359 -5.312 1 96.88 444 ILE B CA 1
ATOM 9557 C C . ILE B 1 444 ? 43.281 26.969 -5.672 1 96.88 444 ILE B C 1
ATOM 9559 O O . ILE B 1 444 ? 43.062 25.953 -6.355 1 96.88 444 ILE B O 1
ATOM 9563 N N . LYS B 1 445 ? 42.312 27.625 -5.258 1 96.5 445 LYS B N 1
ATOM 9564 C CA . LYS B 1 445 ? 40.906 27.281 -5.414 1 96.5 445 LYS B CA 1
ATOM 9565 C C . LYS B 1 445 ? 40.562 27.031 -6.879 1 96.5 445 LYS B C 1
ATOM 9567 O O . LYS B 1 445 ? 40.062 25.969 -7.223 1 96.5 445 LYS B O 1
ATOM 9572 N N . LYS B 1 446 ? 40.875 27.969 -7.738 1 96.25 446 LYS B N 1
ATOM 9573 C CA . LYS B 1 446 ? 40.5 27.875 -9.148 1 96.25 446 LYS B CA 1
ATOM 9574 C C . LYS B 1 446 ? 41.156 26.656 -9.805 1 96.25 446 LYS B C 1
ATOM 9576 O O . LYS B 1 446 ? 40.531 25.969 -10.602 1 96.25 446 LYS B O 1
ATOM 9581 N N . TYR B 1 447 ? 42.344 26.391 -9.492 1 96.69 447 TYR B N 1
ATOM 9582 C CA . TYR B 1 447 ? 43.094 25.266 -10.07 1 96.69 447 TYR B CA 1
ATOM 9583 C C . TYR B 1 447 ? 42.562 23.938 -9.562 1 96.69 447 TYR B C 1
ATOM 9585 O O . TYR B 1 447 ? 42.438 22.984 -10.32 1 96.69 447 TYR B O 1
ATOM 9593 N N . THR B 1 448 ? 42.281 23.953 -8.305 1 97.19 448 THR B N 1
ATOM 9594 C CA . THR B 1 448 ? 41.75 22.719 -7.703 1 97.19 448 THR B CA 1
ATOM 9595 C C . THR B 1 448 ? 40.375 22.375 -8.273 1 97.19 448 THR B C 1
ATOM 9597 O O . THR B 1 448 ? 40.156 21.234 -8.68 1 97.19 448 THR B O 1
ATOM 9600 N N . TYR B 1 449 ? 39.5 23.328 -8.352 1 97.44 449 TYR B N 1
ATOM 9601 C CA . TYR B 1 449 ? 38.156 23.094 -8.867 1 97.44 449 TYR B CA 1
ATOM 9602 C C . TYR B 1 449 ? 38.188 22.703 -10.336 1 97.44 449 TYR B C 1
ATOM 9604 O O . TYR B 1 449 ? 37.5 21.781 -10.766 1 97.44 449 TYR B O 1
ATOM 9612 N N . SER B 1 450 ? 39 23.375 -11.086 1 97.25 450 SER B N 1
ATOM 9613 C CA . SER B 1 450 ? 39.125 23.094 -12.508 1 97.25 450 SER B CA 1
ATOM 9614 C C . SER B 1 450 ? 39.656 21.688 -12.75 1 97.25 450 SER B C 1
ATOM 9616 O O . SER B 1 450 ? 39.188 20.969 -13.641 1 97.25 450 SER B O 1
ATOM 9618 N N . SER B 1 451 ? 40.656 21.344 -12 1 97.5 451 SER B N 1
ATOM 9619 C CA . SER B 1 451 ? 41.219 20 -12.117 1 97.5 451 SER B CA 1
ATOM 9620 C C . SER B 1 451 ? 40.156 18.938 -11.781 1 97.5 451 SER B C 1
ATOM 9622 O O . SER B 1 451 ? 40.094 17.906 -12.445 1 97.5 451 SER B O 1
ATOM 9624 N N . LEU B 1 452 ? 39.406 19.188 -10.766 1 97.94 452 LEU B N 1
ATOM 9625 C CA . LEU B 1 452 ? 38.375 18.234 -10.352 1 97.94 452 LEU B CA 1
ATOM 9626 C C . LEU B 1 452 ? 37.281 18.109 -11.398 1 97.94 452 LEU B C 1
ATOM 9628 O O . LEU B 1 452 ? 36.719 17.031 -11.609 1 97.94 452 LEU B O 1
ATOM 9632 N N . VAL B 1 453 ? 36.906 19.188 -12.07 1 97.25 453 VAL B N 1
ATOM 9633 C CA . VAL B 1 453 ? 35.906 19.172 -13.141 1 97.25 453 VAL B CA 1
ATOM 9634 C C . VAL B 1 453 ? 36.438 18.328 -14.305 1 97.25 453 VAL B C 1
ATOM 9636 O O . VAL B 1 453 ? 35.688 17.5 -14.852 1 97.25 453 VAL B O 1
ATOM 9639 N N . ILE B 1 454 ? 37.656 18.531 -14.602 1 97.38 454 ILE B N 1
ATOM 9640 C CA . ILE B 1 454 ? 38.281 17.797 -15.695 1 97.38 454 ILE B CA 1
ATOM 9641 C C . ILE B 1 454 ? 38.344 16.312 -15.344 1 97.38 454 ILE B C 1
ATOM 9643 O O . ILE B 1 454 ? 38 15.453 -16.156 1 97.38 454 ILE B O 1
ATOM 9647 N N . LEU B 1 455 ? 38.719 16 -14.148 1 97.81 455 LEU B N 1
ATOM 9648 C CA . LEU B 1 455 ? 38.812 14.617 -13.711 1 97.81 455 LEU B CA 1
ATOM 9649 C C . LEU B 1 455 ? 37.438 13.961 -13.68 1 97.81 455 LEU B C 1
ATOM 9651 O O . LEU B 1 455 ? 37.312 12.758 -13.945 1 97.81 455 LEU B O 1
ATOM 9655 N N . ALA B 1 456 ? 36.406 14.711 -13.367 1 97.88 456 ALA B N 1
ATOM 9656 C CA . ALA B 1 456 ? 35.031 14.188 -13.297 1 97.88 456 ALA B CA 1
ATOM 9657 C C . ALA B 1 456 ? 34.594 13.664 -14.656 1 97.88 456 ALA B C 1
ATOM 9659 O O . ALA B 1 456 ? 33.812 12.719 -14.742 1 97.88 456 ALA B O 1
ATOM 9660 N N . PHE B 1 457 ? 35.062 14.273 -15.672 1 97.44 457 PHE B N 1
ATOM 9661 C CA . PHE B 1 457 ? 34.75 13.836 -17.031 1 97.44 457 PHE B CA 1
ATOM 9662 C C . PHE B 1 457 ? 35.719 12.766 -17.5 1 97.44 457 PHE B C 1
ATOM 9664 O O . PHE B 1 457 ? 35.281 11.727 -18.016 1 97.44 457 PHE B O 1
ATOM 9671 N N . VAL B 1 458 ? 36.969 12.93 -17.266 1 97.69 458 VAL B N 1
ATOM 9672 C CA . VAL B 1 458 ? 38.031 12.125 -17.875 1 97.69 458 VAL B CA 1
ATOM 9673 C C . VAL B 1 458 ? 38.031 10.727 -17.25 1 97.69 458 VAL B C 1
ATOM 9675 O O . VAL B 1 458 ? 38.25 9.734 -17.953 1 97.69 458 VAL B O 1
ATOM 9678 N N . ILE B 1 459 ? 37.781 10.57 -16.047 1 97.94 459 ILE B N 1
ATOM 9679 C CA . ILE B 1 459 ? 37.875 9.281 -15.367 1 97.94 459 ILE B CA 1
ATOM 9680 C C . ILE B 1 459 ? 36.812 8.328 -15.914 1 97.94 459 ILE B C 1
ATOM 9682 O O . ILE B 1 459 ? 37.125 7.266 -16.438 1 97.94 459 ILE B O 1
ATOM 9686 N N . PRO B 1 460 ? 35.531 8.711 -15.883 1 97.06 460 PRO B N 1
ATOM 9687 C CA . PRO B 1 460 ? 34.531 7.789 -16.438 1 97.06 460 PRO B CA 1
ATOM 9688 C C . PRO B 1 460 ? 34.719 7.574 -17.938 1 97.06 460 PRO B C 1
ATOM 9690 O O . PRO B 1 460 ? 34.469 6.473 -18.438 1 97.06 460 PRO B O 1
ATOM 9693 N N . PHE B 1 461 ? 35.125 8.656 -18.609 1 96.94 461 PHE B N 1
ATOM 9694 C CA . PHE B 1 461 ? 35.375 8.539 -20.047 1 96.94 461 PHE B CA 1
ATOM 9695 C C . PHE B 1 461 ? 36.469 7.504 -20.312 1 96.94 461 PHE B C 1
ATOM 9697 O O . PHE B 1 461 ? 36.281 6.613 -21.156 1 96.94 461 PHE B O 1
ATOM 9704 N N . SER B 1 462 ? 37.531 7.602 -19.594 1 97.75 462 SER B N 1
ATOM 9705 C CA . SER B 1 462 ? 38.656 6.734 -19.812 1 97.75 462 SER B CA 1
ATOM 9706 C C . SER B 1 462 ? 38.344 5.289 -19.453 1 97.75 462 SER B C 1
ATOM 9708 O O . SER B 1 462 ? 38.719 4.363 -20.172 1 97.75 462 SER B O 1
ATOM 9710 N N . ILE B 1 463 ? 37.656 5.086 -18.375 1 97 463 ILE B N 1
ATOM 9711 C CA . ILE B 1 463 ? 37.312 3.738 -17.953 1 97 463 ILE B CA 1
ATOM 9712 C C . ILE B 1 463 ? 36.375 3.096 -18.969 1 97 463 ILE B C 1
ATOM 9714 O O . ILE B 1 463 ? 36.594 1.949 -19.375 1 97 463 ILE B O 1
ATOM 9718 N N . SER B 1 464 ? 35.375 3.842 -19.391 1 95.5 464 SER B N 1
ATOM 9719 C CA . SER B 1 464 ? 34.438 3.332 -20.375 1 95.5 464 SER B CA 1
ATOM 9720 C C . SER B 1 464 ? 35.125 3.014 -21.688 1 95.5 464 SER B C 1
ATOM 9722 O O . SER B 1 464 ? 34.875 1.979 -22.312 1 95.5 464 SER B O 1
ATOM 9724 N N . TYR B 1 465 ? 36.062 3.871 -22.078 1 95.62 465 TYR B N 1
ATOM 9725 C CA . TYR B 1 465 ? 36.75 3.709 -23.359 1 95.62 465 TYR B CA 1
ATOM 9726 C C . TYR B 1 465 ? 37.719 2.541 -23.297 1 95.62 465 TYR B C 1
ATOM 9728 O O . TYR B 1 465 ? 37.75 1.705 -24.203 1 95.62 465 TYR B O 1
ATOM 9736 N N . LEU B 1 466 ? 38.469 2.453 -22.266 1 96.31 466 LEU B N 1
ATOM 9737 C CA . LEU B 1 466 ? 39.531 1.453 -22.141 1 96.31 466 LEU B CA 1
ATOM 9738 C C . LEU B 1 466 ? 38.938 0.061 -21.938 1 96.31 466 LEU B C 1
ATOM 9740 O O . LEU B 1 466 ? 39.469 -0.923 -22.469 1 96.31 466 LEU B O 1
ATOM 9744 N N . LEU B 1 467 ? 37.844 0.005 -21.25 1 95.19 467 LEU B N 1
ATOM 9745 C CA . LEU B 1 467 ? 37.219 -1.291 -20.953 1 95.19 467 LEU B CA 1
ATOM 9746 C C . LEU B 1 467 ? 36.094 -1.602 -21.938 1 95.19 467 LEU B C 1
ATOM 9748 O O . LEU B 1 467 ? 35.469 -2.648 -21.844 1 95.19 467 LEU B O 1
ATOM 9752 N N . LYS B 1 468 ? 35.844 -0.722 -22.828 1 93.12 468 LYS B N 1
ATOM 9753 C CA . LYS B 1 468 ? 34.812 -0.899 -23.844 1 93.12 468 LYS B CA 1
ATOM 9754 C C . LYS B 1 468 ? 33.438 -1.228 -23.219 1 93.12 468 LYS B C 1
ATOM 9756 O O . LYS B 1 468 ? 32.812 -2.215 -23.578 1 93.12 468 LYS B O 1
ATOM 9761 N N . LEU B 1 469 ? 33.094 -0.429 -22.312 1 92.81 469 LEU B N 1
ATOM 9762 C CA . LEU B 1 469 ? 31.859 -0.649 -21.578 1 92.81 469 LEU B CA 1
ATOM 9763 C C . LEU B 1 469 ? 30.656 -0.12 -22.344 1 92.81 469 LEU B C 1
ATOM 9765 O O . LEU B 1 469 ? 30.812 0.726 -23.234 1 92.81 469 LEU B O 1
ATOM 9769 N N . LYS B 1 470 ? 29.5 -0.699 -22.031 1 89.06 470 LYS B N 1
ATOM 9770 C CA . LYS B 1 470 ? 28.234 -0.168 -22.562 1 89.06 470 LYS B CA 1
ATOM 9771 C C . LYS B 1 470 ? 27.969 1.236 -22.031 1 89.06 470 LYS B C 1
ATOM 9773 O O . LYS B 1 470 ? 28.516 1.631 -21 1 89.06 470 LYS B O 1
ATOM 9778 N N . PRO B 1 471 ? 27.188 1.968 -22.688 1 84.94 471 PRO B N 1
ATOM 9779 C CA . PRO B 1 471 ? 27.062 3.393 -22.375 1 84.94 471 PRO B CA 1
ATOM 9780 C C . PRO B 1 471 ? 26.297 3.648 -21.094 1 84.94 471 PRO B C 1
ATOM 9782 O O . PRO B 1 471 ? 26.484 4.68 -20.438 1 84.94 471 PRO B O 1
ATOM 9785 N N . SER B 1 472 ? 25.328 2.783 -20.828 1 83.19 472 SER B N 1
ATOM 9786 C CA . SER B 1 472 ? 24.516 3.086 -19.641 1 83.19 472 SER B CA 1
ATOM 9787 C C . SER B 1 472 ? 24.188 1.82 -18.875 1 83.19 472 SER B C 1
ATOM 9789 O O . SER B 1 472 ? 24.266 0.713 -19.406 1 83.19 472 SER B O 1
ATOM 9791 N N . PHE B 1 473 ? 23.969 2.078 -17.594 1 84.5 473 PHE B N 1
ATOM 9792 C CA . PHE B 1 473 ? 23.484 1.021 -16.719 1 84.5 473 PHE B CA 1
ATOM 9793 C C . PHE B 1 473 ? 21.969 0.843 -16.875 1 84.5 473 PHE B C 1
ATOM 9795 O O . PHE B 1 473 ? 21.188 1.669 -16.391 1 84.5 473 PHE B O 1
ATOM 9802 N N . VAL B 1 474 ? 21.625 -0.225 -17.656 1 79.88 474 VAL B N 1
ATOM 9803 C CA . VAL B 1 474 ? 20.219 -0.492 -17.891 1 79.88 474 VAL B CA 1
ATOM 9804 C C . VAL B 1 474 ? 19.812 -1.815 -17.25 1 79.88 474 VAL B C 1
ATOM 9806 O O . VAL B 1 474 ? 20.609 -2.762 -17.219 1 79.88 474 VAL B O 1
ATOM 9809 N N . ILE B 1 475 ? 18.641 -1.856 -16.766 1 79.38 475 ILE B N 1
ATOM 9810 C CA . ILE B 1 475 ? 18.141 -3.049 -16.094 1 79.38 475 ILE B CA 1
ATOM 9811 C C . ILE B 1 475 ? 17.797 -4.117 -17.125 1 79.38 475 ILE B C 1
ATOM 9813 O O . ILE B 1 475 ? 17.047 -3.854 -18.078 1 79.38 475 ILE B O 1
ATOM 9817 N N . LYS B 1 476 ? 18.391 -5.223 -17.062 1 86.06 476 LYS B N 1
ATOM 9818 C CA . LYS B 1 476 ? 18.109 -6.383 -17.906 1 86.06 476 LYS B CA 1
ATOM 9819 C C . LYS B 1 476 ? 17.625 -7.562 -17.062 1 86.06 476 LYS B C 1
ATOM 9821 O O . LYS B 1 476 ? 18.094 -7.789 -15.953 1 86.06 476 LYS B O 1
ATOM 9826 N N . PRO B 1 477 ? 16.688 -8.273 -17.594 1 88.94 477 PRO B N 1
ATOM 9827 C CA . PRO B 1 477 ? 16.141 -9.367 -16.797 1 88.94 477 PRO B CA 1
ATOM 9828 C C . PRO B 1 477 ? 17.172 -10.438 -16.453 1 88.94 477 PRO B C 1
ATOM 9830 O O . PRO B 1 477 ? 17.203 -10.93 -15.328 1 88.94 477 PRO B O 1
ATOM 9833 N N . GLU B 1 478 ? 18.109 -10.734 -17.391 1 91.06 478 GLU B N 1
ATOM 9834 C CA . GLU B 1 478 ? 19.078 -11.828 -17.203 1 91.06 478 GLU B CA 1
ATOM 9835 C C . GLU B 1 478 ? 20.172 -11.43 -16.219 1 91.06 478 GLU B C 1
ATOM 9837 O O . GLU B 1 478 ? 20.875 -12.297 -15.695 1 91.06 478 GLU B O 1
ATOM 9842 N N . SER B 1 479 ? 20.219 -10.148 -15.875 1 89.38 479 SER B N 1
ATOM 9843 C CA . SER B 1 479 ? 21.234 -9.672 -14.938 1 89.38 479 SER B CA 1
ATOM 9844 C C . SER B 1 479 ? 20.766 -9.812 -13.492 1 89.38 479 SER B C 1
ATOM 9846 O O . SER B 1 479 ? 21.594 -9.828 -12.57 1 89.38 479 SER B O 1
ATOM 9848 N N . TYR B 1 480 ? 19.5 -10.039 -13.328 1 89.19 480 TYR B N 1
ATOM 9849 C CA . TYR B 1 480 ? 18.969 -9.992 -11.969 1 89.19 480 TYR B CA 1
ATOM 9850 C C . TYR B 1 480 ? 18.25 -11.281 -11.617 1 89.19 480 TYR B C 1
ATOM 9852 O O . TYR B 1 480 ? 18 -11.562 -10.438 1 89.19 480 TYR B O 1
ATOM 9860 N N . ARG B 1 481 ? 17.969 -12.07 -12.547 1 91.56 481 ARG B N 1
ATOM 9861 C CA . ARG B 1 481 ? 17.094 -13.234 -12.406 1 91.56 481 ARG B CA 1
ATOM 9862 C C . ARG B 1 481 ? 17.734 -14.289 -11.516 1 91.56 481 ARG B C 1
ATOM 9864 O O . ARG B 1 481 ? 17.031 -15.102 -10.906 1 91.56 481 ARG B O 1
ATOM 9871 N N . TYR B 1 482 ? 19.062 -14.305 -11.367 1 92.25 482 TYR B N 1
ATOM 9872 C CA . TYR B 1 482 ? 19.766 -15.398 -10.711 1 92.25 482 TYR B CA 1
ATOM 9873 C C . TYR B 1 482 ? 20.219 -14.992 -9.305 1 92.25 482 TYR B C 1
ATOM 9875 O O . TYR B 1 482 ? 21.109 -15.609 -8.734 1 92.25 482 TYR B O 1
ATOM 9883 N N . SER B 1 483 ? 19.656 -13.898 -8.75 1 85.5 483 SER B N 1
ATOM 9884 C CA . SER B 1 483 ? 19.859 -13.406 -7.391 1 85.5 483 SER B CA 1
ATOM 9885 C C . SER B 1 483 ? 21.234 -12.766 -7.23 1 85.5 483 SER B C 1
ATOM 9887 O O . SER B 1 483 ? 21.734 -12.633 -6.113 1 85.5 483 SER B O 1
ATOM 9889 N N . PHE B 1 484 ? 21.922 -12.594 -8.344 1 86.62 484 PHE B N 1
ATOM 9890 C CA . PHE B 1 484 ? 23.141 -11.805 -8.328 1 86.62 484 PHE B CA 1
ATOM 9891 C C . PHE B 1 484 ? 23.266 -10.961 -9.594 1 86.62 484 PHE B C 1
ATOM 9893 O O . PHE B 1 484 ? 22.5 -11.148 -10.539 1 86.62 484 PHE B O 1
ATOM 9900 N N . PHE B 1 485 ? 24.094 -9.961 -9.516 1 88.12 485 PHE B N 1
ATOM 9901 C CA . PHE B 1 485 ? 24.312 -9.086 -10.672 1 88.12 485 PHE B CA 1
ATOM 9902 C C . PHE B 1 485 ? 25.219 -9.758 -11.695 1 88.12 485 PHE B C 1
ATOM 9904 O O . PHE B 1 485 ? 26.438 -9.859 -11.492 1 88.12 485 PHE B O 1
ATOM 9911 N N . LYS B 1 486 ? 24.578 -10.195 -12.75 1 90 486 LYS B N 1
ATOM 9912 C CA . LYS B 1 486 ? 25.297 -10.875 -13.812 1 90 486 LYS B CA 1
ATOM 9913 C C . LYS B 1 486 ? 25.531 -9.945 -15 1 90 486 LYS B C 1
ATOM 9915 O O . LYS B 1 486 ? 24.609 -9.281 -15.469 1 90 486 LYS B O 1
ATOM 9920 N N . ASP B 1 487 ? 26.75 -9.766 -15.406 1 86 487 ASP B N 1
ATOM 9921 C CA . ASP B 1 487 ? 27.109 -9.078 -16.641 1 86 487 ASP B CA 1
ATOM 9922 C C . ASP B 1 487 ? 26.734 -7.602 -16.578 1 86 487 ASP B C 1
ATOM 9924 O O . ASP B 1 487 ? 26.109 -7.078 -17.5 1 86 487 ASP B O 1
ATOM 9928 N N . ILE B 1 488 ? 26.969 -7.023 -15.477 1 89.06 488 ILE B N 1
ATOM 9929 C CA . ILE B 1 488 ? 26.672 -5.602 -15.344 1 89.06 488 ILE B CA 1
ATOM 9930 C C . ILE B 1 488 ? 27.938 -4.844 -14.961 1 89.06 488 ILE B C 1
ATOM 9932 O O . ILE B 1 488 ? 27.953 -4.109 -13.969 1 89.06 488 ILE B O 1
ATOM 9936 N N . ASP B 1 489 ? 28.922 -4.828 -15.789 1 90.19 489 ASP B N 1
ATOM 9937 C CA . ASP B 1 489 ? 30.203 -4.195 -15.531 1 90.19 489 ASP B CA 1
ATOM 9938 C C . ASP B 1 489 ? 30.062 -2.686 -15.367 1 90.19 489 ASP B C 1
ATOM 9940 O O . ASP B 1 489 ? 30.781 -2.068 -14.578 1 90.19 489 ASP B O 1
ATOM 9944 N N . VAL B 1 490 ? 29.156 -2.137 -16.078 1 91.44 490 VAL B N 1
ATOM 9945 C CA . VAL B 1 490 ? 28.938 -0.697 -15.984 1 91.44 490 VAL B CA 1
ATOM 9946 C C . VAL B 1 490 ? 28.562 -0.321 -14.555 1 91.44 490 VAL B C 1
ATOM 9948 O O . VAL B 1 490 ? 28.969 0.728 -14.055 1 91.44 490 VAL B O 1
ATOM 9951 N N . TYR B 1 491 ? 27.844 -1.174 -13.906 1 92.38 491 TYR B N 1
ATOM 9952 C CA . TYR B 1 491 ? 27.438 -0.925 -12.531 1 92.38 491 TYR B CA 1
ATOM 9953 C C . TYR B 1 491 ? 28.641 -0.901 -11.602 1 92.38 491 TYR B C 1
ATOM 9955 O O . TYR B 1 491 ? 28.797 0.028 -10.805 1 92.38 491 TYR B O 1
ATOM 9963 N N . PHE B 1 492 ? 29.547 -1.776 -11.758 1 93.31 492 PHE B N 1
ATOM 9964 C CA . PHE B 1 492 ? 30.656 -1.961 -10.828 1 93.31 492 PHE B CA 1
ATOM 9965 C C . PHE B 1 492 ? 31.781 -0.986 -11.133 1 93.31 492 PHE B C 1
ATOM 9967 O O . PHE B 1 492 ? 32.469 -0.5 -10.219 1 93.31 492 PHE B O 1
ATOM 9974 N N . LYS B 1 493 ? 31.953 -0.627 -12.398 1 94.75 493 LYS B N 1
ATOM 9975 C CA . LYS B 1 493 ? 33.156 0.11 -12.789 1 94.75 493 LYS B CA 1
ATOM 9976 C C . LYS B 1 493 ? 32.844 1.597 -12.961 1 94.75 493 LYS B C 1
ATOM 9978 O O . LYS B 1 493 ? 33.75 2.434 -12.844 1 94.75 493 LYS B O 1
ATOM 9983 N N . ILE B 1 494 ? 31.641 1.877 -13.195 1 94.44 494 ILE B N 1
ATOM 9984 C CA . ILE B 1 494 ? 31.328 3.268 -13.5 1 94.44 494 ILE B CA 1
ATOM 9985 C C . ILE B 1 494 ? 30.312 3.801 -12.484 1 94.44 494 ILE B C 1
ATOM 9987 O O . ILE B 1 494 ? 30.531 4.863 -11.891 1 94.44 494 ILE B O 1
ATOM 9991 N N . TYR B 1 495 ? 29.312 3.086 -12.18 1 93.88 495 TYR B N 1
ATOM 9992 C CA . TYR B 1 495 ? 28.141 3.605 -11.461 1 93.88 495 TYR B CA 1
ATOM 9993 C C . TYR B 1 495 ? 28.438 3.73 -9.969 1 93.88 495 TYR B C 1
ATOM 9995 O O . TYR B 1 495 ? 28.047 4.707 -9.328 1 93.88 495 TYR B O 1
ATOM 10003 N N . THR B 1 496 ? 29.188 2.832 -9.312 1 95 496 THR B N 1
ATOM 10004 C CA . THR B 1 496 ? 29.203 2.73 -7.855 1 95 496 THR B CA 1
ATOM 10005 C C . THR B 1 496 ? 30.469 3.367 -7.285 1 95 496 THR B C 1
ATOM 10007 O O . THR B 1 496 ? 30.469 3.848 -6.148 1 95 496 THR B O 1
ATOM 10010 N N . PRO B 1 497 ? 31.609 3.451 -8.055 1 96.31 497 PRO B N 1
ATOM 10011 C CA . PRO B 1 497 ? 32.812 4.016 -7.449 1 96.31 497 PRO B CA 1
ATOM 10012 C C . PRO B 1 497 ? 32.688 5.516 -7.195 1 96.31 497 PRO B C 1
ATOM 10014 O O . PRO B 1 497 ? 32.062 6.23 -7.973 1 96.31 497 PRO B O 1
ATOM 10017 N N . PHE B 1 498 ? 33.375 5.996 -6.102 1 97.12 498 PHE B N 1
ATOM 10018 C CA . PHE B 1 498 ? 33.281 7.41 -5.754 1 97.12 498 PHE B CA 1
ATOM 10019 C C . PHE B 1 498 ? 34 8.266 -6.785 1 97.12 498 PHE B C 1
ATOM 10021 O O . PHE B 1 498 ? 33.594 9.398 -7.051 1 97.12 498 PHE B O 1
ATOM 10028 N N . TYR B 1 499 ? 35.094 7.711 -7.453 1 97.06 499 TYR B N 1
ATOM 10029 C CA . TYR B 1 499 ? 35.938 8.5 -8.352 1 97.06 499 TYR B CA 1
ATOM 10030 C C . TYR B 1 499 ? 35.25 8.727 -9.688 1 97.06 499 TYR B C 1
ATOM 10032 O O . TYR B 1 499 ? 35.656 9.578 -10.477 1 97.06 499 TYR B O 1
ATOM 10040 N N . THR B 1 500 ? 34.156 7.98 -9.977 1 96.5 500 THR B N 1
ATOM 10041 C CA . THR B 1 500 ? 33.375 8.227 -11.18 1 96.5 500 THR B CA 1
ATOM 10042 C C . THR B 1 500 ? 32.188 9.125 -10.859 1 96.5 500 THR B C 1
ATOM 10044 O O . THR B 1 500 ? 31.391 9.445 -11.75 1 96.5 500 THR B O 1
ATOM 10047 N N . ASN B 1 501 ? 32 9.516 -9.625 1 97.44 501 ASN B N 1
ATOM 10048 C CA . ASN B 1 501 ? 30.906 10.367 -9.172 1 97.44 501 ASN B CA 1
ATOM 10049 C C . ASN B 1 501 ? 31.422 11.672 -8.57 1 97.44 501 ASN B C 1
ATOM 10051 O O . ASN B 1 501 ? 30.797 12.219 -7.656 1 97.44 501 ASN B O 1
ATOM 10055 N N . LEU B 1 502 ? 32.469 12.203 -9.078 1 97.81 502 LEU B N 1
ATOM 10056 C CA . LEU B 1 502 ? 33.156 13.336 -8.492 1 97.81 502 LEU B CA 1
ATOM 10057 C C . LEU B 1 502 ? 32.375 14.625 -8.68 1 97.81 502 LEU B C 1
ATOM 10059 O O . LEU B 1 502 ? 32.469 15.531 -7.852 1 97.81 502 LEU B O 1
ATOM 10063 N N . PHE B 1 503 ? 31.625 14.727 -9.641 1 97.81 503 PHE B N 1
ATOM 10064 C CA . PHE B 1 503 ? 31.125 16.031 -10.07 1 97.81 503 PHE B CA 1
ATOM 10065 C C . PHE B 1 503 ? 29.984 16.5 -9.188 1 97.81 503 PHE B C 1
ATOM 10067 O O . PHE B 1 503 ? 29.812 17.703 -8.953 1 97.81 503 PHE B O 1
ATOM 10074 N N . GLY B 1 504 ? 29.141 15.609 -8.742 1 97.12 504 GLY B N 1
ATOM 10075 C CA . GLY B 1 504 ? 27.984 15.969 -7.949 1 97.12 504 GLY B CA 1
ATOM 10076 C C . GLY B 1 504 ? 28.312 16.812 -6.734 1 97.12 504 GLY B C 1
ATOM 10077 O O . GLY B 1 504 ? 27.781 17.906 -6.551 1 97.12 504 GLY B O 1
ATOM 10078 N N . TYR B 1 505 ? 29.234 16.406 -5.945 1 97.19 505 TYR B N 1
ATOM 10079 C CA . TYR B 1 505 ? 29.688 17.125 -4.758 1 97.19 505 TYR B CA 1
ATOM 10080 C C . TYR B 1 505 ? 30.266 18.484 -5.125 1 97.19 505 TYR B C 1
ATOM 10082 O O . TYR B 1 505 ? 29.922 19.5 -4.504 1 97.19 505 TYR B O 1
ATOM 10090 N N . LEU B 1 506 ? 31.109 18.453 -6.117 1 97.62 506 LEU B N 1
ATOM 10091 C CA . LEU B 1 506 ? 31.766 19.688 -6.539 1 97.62 506 LEU B CA 1
ATOM 10092 C C . LEU B 1 506 ? 30.734 20.719 -6.988 1 97.62 506 LEU B C 1
ATOM 10094 O O . LEU B 1 506 ? 30.828 21.891 -6.613 1 97.62 506 LEU B O 1
ATOM 10098 N N . PHE B 1 507 ? 29.875 20.266 -7.77 1 97.44 507 PHE B N 1
ATOM 10099 C CA . PHE B 1 507 ? 28.859 21.172 -8.266 1 97.44 507 PHE B CA 1
ATOM 10100 C C . PHE B 1 507 ? 28 21.703 -7.121 1 97.44 507 PHE B C 1
ATOM 10102 O O . PHE B 1 507 ? 27.594 22.859 -7.137 1 97.44 507 PHE B O 1
ATOM 10109 N N . GLY B 1 508 ? 27.672 20.875 -6.141 1 97.31 508 GLY B N 1
ATOM 10110 C CA . GLY B 1 508 ? 26.969 21.328 -4.945 1 97.31 508 GLY B CA 1
ATOM 10111 C C . GLY B 1 508 ? 27.719 22.422 -4.211 1 97.31 508 GLY B C 1
ATOM 10112 O O . GLY B 1 508 ? 27.125 23.406 -3.77 1 97.31 508 GLY B O 1
ATOM 10113 N N . ILE B 1 509 ? 28.984 22.281 -4.121 1 97.25 509 ILE B N 1
ATOM 10114 C CA . ILE B 1 509 ? 29.844 23.281 -3.473 1 97.25 509 ILE B CA 1
ATOM 10115 C C . ILE B 1 509 ? 29.797 24.594 -4.254 1 97.25 509 ILE B C 1
ATOM 10117 O O . ILE B 1 509 ? 29.641 25.656 -3.668 1 97.25 509 ILE B O 1
ATOM 10121 N N . ILE B 1 510 ? 29.859 24.469 -5.531 1 96.12 510 ILE B N 1
ATOM 10122 C CA . ILE B 1 510 ? 29.812 25.641 -6.395 1 96.12 510 ILE B CA 1
ATOM 10123 C C . ILE B 1 510 ? 28.469 26.344 -6.227 1 96.12 510 ILE B C 1
ATOM 10125 O O . ILE B 1 510 ? 28.422 27.578 -6.098 1 96.12 510 ILE B O 1
ATOM 10129 N N . CYS B 1 511 ? 27.438 25.594 -6.203 1 95.06 511 CYS B N 1
ATOM 10130 C CA . CYS B 1 511 ? 26.109 26.172 -6.016 1 95.06 511 CYS B CA 1
ATOM 10131 C C . CYS B 1 511 ? 26 26.875 -4.668 1 95.06 511 CYS B C 1
ATOM 10133 O O . CYS B 1 511 ? 25.375 27.938 -4.559 1 95.06 511 CYS B O 1
ATOM 10135 N N . ALA B 1 512 ? 26.562 26.25 -3.666 1 95.69 512 ALA B N 1
ATOM 10136 C CA . ALA B 1 512 ? 26.562 26.844 -2.338 1 95.69 512 ALA B CA 1
ATOM 10137 C C . ALA B 1 512 ? 27.281 28.188 -2.338 1 95.69 512 ALA B C 1
ATOM 10139 O O . ALA B 1 512 ? 26.844 29.141 -1.701 1 95.69 512 ALA B O 1
ATOM 10140 N N . GLU B 1 513 ? 28.375 28.281 -3.037 1 94.38 513 GLU B N 1
ATOM 10141 C CA . GLU B 1 513 ? 29.125 29.531 -3.141 1 94.38 513 GLU B CA 1
ATOM 10142 C C . GLU B 1 513 ? 28.312 30.609 -3.861 1 94.38 513 GLU B C 1
ATOM 10144 O O . GLU B 1 513 ? 28.312 31.766 -3.445 1 94.38 513 GLU B O 1
ATOM 10149 N N . ILE B 1 514 ? 27.734 30.188 -4.875 1 93.31 514 ILE B N 1
ATOM 10150 C CA . ILE B 1 514 ? 26.906 31.109 -5.637 1 93.31 514 ILE B CA 1
ATOM 10151 C C . ILE B 1 514 ? 25.766 31.625 -4.766 1 93.31 514 ILE B C 1
ATOM 10153 O O . ILE B 1 514 ? 25.453 32.812 -4.773 1 93.31 514 ILE B O 1
ATOM 10157 N N . TYR B 1 515 ? 25.172 30.766 -4 1 92.06 515 TYR B N 1
ATOM 10158 C CA . TYR B 1 515 ? 24.078 31.125 -3.098 1 92.06 515 TYR B CA 1
ATOM 10159 C C . TYR B 1 515 ? 24.547 32.125 -2.045 1 92.06 515 TYR B C 1
ATOM 10161 O O . TYR B 1 515 ? 23.922 33.156 -1.848 1 92.06 515 TYR B O 1
ATOM 10169 N N . LEU B 1 516 ? 25.688 31.875 -1.455 1 90.88 516 LEU B N 1
ATOM 10170 C CA . LEU B 1 516 ? 26.172 32.688 -0.354 1 90.88 516 LEU B CA 1
ATOM 10171 C C . LEU B 1 516 ? 26.641 34.062 -0.858 1 90.88 516 LEU B C 1
ATOM 10173 O O . LEU B 1 516 ? 26.5 35.062 -0.161 1 90.88 516 LEU B O 1
ATOM 10177 N N . LYS B 1 517 ? 27.062 34.094 -2.072 1 89.5 517 LYS B N 1
ATOM 10178 C CA . LYS B 1 517 ? 27.625 35.344 -2.6 1 89.5 517 LYS B CA 1
ATOM 10179 C C . LYS B 1 517 ? 26.578 36.156 -3.342 1 89.5 517 LYS B C 1
ATOM 10181 O O . LYS B 1 517 ? 26.578 37.375 -3.289 1 89.5 517 LYS B O 1
ATOM 10186 N N . TYR B 1 518 ? 25.672 35.438 -4.008 1 88 518 TYR B N 1
ATOM 10187 C CA . TYR B 1 518 ? 24.844 36.188 -4.965 1 88 518 TYR B CA 1
ATOM 10188 C C . TYR B 1 518 ? 23.359 35.969 -4.676 1 88 518 TYR B C 1
ATOM 10190 O O . TYR B 1 518 ? 22.672 36.906 -4.262 1 88 518 TYR B O 1
ATOM 10198 N N . THR B 1 519 ? 22.844 34.844 -4.703 1 83 519 THR B N 1
ATOM 10199 C CA . THR B 1 519 ? 21.422 34.594 -4.789 1 83 519 THR B CA 1
ATOM 10200 C C . THR B 1 519 ? 20.734 34.906 -3.461 1 83 519 THR B C 1
ATOM 10202 O O . THR B 1 519 ? 19.516 35.094 -3.414 1 83 519 THR B O 1
ATOM 10205 N N . ARG B 1 520 ? 21.484 34.938 -2.418 1 84.75 520 ARG B N 1
ATOM 10206 C CA . ARG B 1 520 ? 20.891 35.219 -1.122 1 84.75 520 ARG B CA 1
ATOM 10207 C C . ARG B 1 520 ? 20.594 36.719 -0.978 1 84.75 520 ARG B C 1
ATOM 10209 O O . ARG B 1 520 ? 19.797 37.094 -0.133 1 84.75 520 ARG B O 1
ATOM 10216 N N . THR B 1 521 ? 21.094 37.438 -1.926 1 85.69 521 THR B N 1
ATOM 10217 C CA . THR B 1 521 ? 20.938 38.875 -1.853 1 85.69 521 THR B CA 1
ATOM 10218 C C . THR B 1 521 ? 19.594 39.312 -2.463 1 85.69 521 THR B C 1
ATOM 10220 O O . THR B 1 521 ? 19.156 38.75 -3.459 1 85.69 521 THR B O 1
ATOM 10223 N N . ALA B 1 522 ? 18.984 40.312 -1.908 1 84.06 522 ALA B N 1
ATOM 10224 C CA . ALA B 1 522 ? 17.672 40.812 -2.305 1 84.06 522 ALA B CA 1
ATOM 10225 C C . ALA B 1 522 ? 17.688 41.312 -3.736 1 84.06 522 ALA B C 1
ATOM 10227 O O . ALA B 1 522 ? 16.703 41.188 -4.469 1 84.06 522 ALA B O 1
ATOM 10228 N N . GLU B 1 523 ? 18.781 41.906 -4.133 1 83.38 523 GLU B N 1
ATOM 10229 C CA . GLU B 1 523 ? 18.891 42.531 -5.461 1 83.38 523 GLU B CA 1
ATOM 10230 C C . GLU B 1 523 ? 18.781 41.469 -6.551 1 83.38 523 GLU B C 1
ATOM 10232 O O . GLU B 1 523 ? 18.016 41.625 -7.508 1 83.38 523 GLU B O 1
ATOM 10237 N N . ILE B 1 524 ? 19.469 40.406 -6.383 1 83.19 524 ILE B N 1
ATOM 10238 C CA . ILE B 1 524 ? 19.484 39.375 -7.387 1 83.19 524 ILE B CA 1
ATOM 10239 C C . ILE B 1 524 ? 18.141 38.625 -7.391 1 83.19 524 ILE B C 1
ATOM 10241 O O . ILE B 1 524 ? 17.625 38.281 -8.453 1 83.19 524 ILE B O 1
ATOM 10245 N N . ARG B 1 525 ? 17.594 38.406 -6.305 1 84.69 525 ARG B N 1
ATOM 10246 C CA . ARG B 1 525 ? 16.297 37.75 -6.188 1 84.69 525 ARG B CA 1
ATOM 10247 C C . ARG B 1 525 ? 15.203 38.531 -6.902 1 84.69 525 ARG B C 1
ATOM 10249 O O . ARG B 1 525 ? 14.328 37.969 -7.543 1 84.69 525 ARG B O 1
ATOM 10256 N N . LYS B 1 526 ? 15.266 39.844 -6.816 1 82.62 526 LYS B N 1
ATOM 10257 C CA . LYS B 1 526 ? 14.312 40.688 -7.496 1 82.62 526 LYS B CA 1
ATOM 10258 C C . LYS B 1 526 ? 14.422 40.562 -9.016 1 82.62 526 LYS B C 1
ATOM 10260 O O . LYS B 1 526 ? 13.414 40.5 -9.711 1 82.62 526 LYS B O 1
ATOM 10265 N N . ILE B 1 527 ? 15.594 40.469 -9.461 1 79.69 527 ILE B N 1
ATOM 10266 C CA . ILE B 1 527 ? 15.859 40.375 -10.891 1 79.69 527 ILE B CA 1
ATOM 10267 C C . ILE B 1 527 ? 15.305 39.031 -11.414 1 79.69 527 ILE B C 1
ATOM 10269 O O . ILE B 1 527 ? 14.688 39 -12.484 1 79.69 527 ILE B O 1
ATOM 10273 N N . ILE B 1 528 ? 15.523 38.031 -10.664 1 79.19 528 ILE B N 1
ATOM 10274 C CA . ILE B 1 528 ? 15.117 36.688 -11.086 1 79.19 528 ILE B CA 1
ATOM 10275 C C . ILE B 1 528 ? 13.594 36.594 -11.07 1 79.19 528 ILE B C 1
ATOM 10277 O O . ILE B 1 528 ? 13 35.938 -11.93 1 79.19 528 ILE B O 1
ATOM 10281 N N . HIS B 1 529 ? 12.93 37.219 -10.172 1 77.12 529 HIS B N 1
ATOM 10282 C CA . HIS B 1 529 ? 11.484 37.156 -10.008 1 77.12 529 HIS B CA 1
ATOM 10283 C C . HIS B 1 529 ? 10.773 37.969 -11.102 1 77.12 529 HIS B C 1
ATOM 10285 O O . HIS B 1 529 ? 9.617 37.656 -11.438 1 77.12 529 HIS B O 1
ATOM 10291 N N . GLU B 1 530 ? 11.344 39 -11.555 1 72.19 530 GLU B N 1
ATOM 10292 C CA . GLU B 1 530 ? 10.719 39.875 -12.531 1 72.19 530 GLU B CA 1
ATOM 10293 C C . GLU B 1 530 ? 10.664 39.219 -13.906 1 72.19 530 GLU B C 1
ATOM 10295 O O . GLU B 1 530 ? 9.82 39.562 -14.742 1 72.19 530 GLU B O 1
ATOM 10300 N N . LYS B 1 531 ? 11.43 38.219 -14.211 1 66.81 531 LYS B N 1
ATOM 10301 C CA . LYS B 1 531 ? 11.461 37.562 -15.516 1 66.81 531 LYS B CA 1
ATOM 10302 C C . LYS B 1 531 ? 10.844 36.156 -15.438 1 66.81 531 LYS B C 1
ATOM 10304 O O . LYS B 1 531 ? 11.016 35.438 -14.445 1 66.81 531 LYS B O 1
ATOM 10309 N N . PRO B 1 532 ? 9.867 35.938 -16.391 1 72.94 532 PRO B N 1
ATOM 10310 C CA . PRO B 1 532 ? 9.273 34.594 -16.375 1 72.94 532 PRO B CA 1
ATOM 10311 C C . PRO B 1 532 ? 10.266 33.5 -16.75 1 72.94 532 PRO B C 1
ATOM 10313 O O . PRO B 1 532 ? 9.938 32.594 -17.516 1 72.94 532 PRO B O 1
ATOM 10316 N N . ILE B 1 533 ? 11.484 33.531 -16.25 1 76.44 533 ILE B N 1
ATOM 10317 C CA . ILE B 1 533 ? 12.594 32.656 -16.609 1 76.44 533 ILE B CA 1
ATOM 10318 C C . ILE B 1 533 ? 12.344 31.266 -16.047 1 76.44 533 ILE B C 1
ATOM 10320 O O . ILE B 1 533 ? 12.797 30.266 -16.625 1 76.44 533 ILE B O 1
ATOM 10324 N N . TYR B 1 534 ? 11.5 31.266 -15.062 1 75.81 534 TYR B N 1
ATOM 10325 C CA . TYR B 1 534 ? 11.289 29.984 -14.375 1 75.81 534 TYR B CA 1
ATOM 10326 C C . TYR B 1 534 ? 10.453 29.047 -15.227 1 75.81 534 TYR B C 1
ATOM 10328 O O . TYR B 1 534 ? 10.656 27.828 -15.195 1 75.81 534 TYR B O 1
ATOM 10336 N N . ILE B 1 535 ? 9.578 29.547 -15.984 1 73.69 535 ILE B N 1
ATOM 10337 C CA . ILE B 1 535 ? 8.75 28.688 -16.828 1 73.69 535 ILE B CA 1
ATOM 10338 C C . ILE B 1 535 ? 9.602 28.094 -17.938 1 73.69 535 ILE B C 1
ATOM 10340 O O . ILE B 1 535 ? 9.523 26.891 -18.203 1 73.69 535 ILE B O 1
ATOM 10344 N N . VAL B 1 536 ? 10.383 28.891 -18.516 1 76.5 536 VAL B N 1
ATOM 10345 C CA . VAL B 1 536 ? 11.258 28.438 -19.594 1 76.5 536 VAL B CA 1
ATOM 10346 C C . VAL B 1 536 ? 12.266 27.422 -19.047 1 76.5 536 VAL B C 1
ATOM 10348 O O . VAL B 1 536 ? 12.523 26.391 -19.672 1 76.5 536 VAL B O 1
ATOM 10351 N N . ALA B 1 537 ? 12.773 27.734 -17.938 1 80.31 537 ALA B N 1
ATOM 10352 C CA . ALA B 1 537 ? 13.75 26.844 -17.312 1 80.31 537 ALA B CA 1
ATOM 10353 C C . ALA B 1 537 ? 13.133 25.484 -17 1 80.31 537 ALA B C 1
ATOM 10355 O O . ALA B 1 537 ? 13.766 24.453 -17.203 1 80.31 537 ALA B O 1
ATOM 10356 N N . ALA B 1 538 ? 11.93 25.547 -16.547 1 78.25 538 ALA B N 1
ATOM 10357 C CA . ALA B 1 538 ? 11.266 24.297 -16.188 1 78.25 538 ALA B CA 1
ATOM 10358 C C . ALA B 1 538 ? 11.086 23.406 -17.422 1 78.25 538 ALA B C 1
ATOM 10360 O O . ALA B 1 538 ? 11.328 22.203 -17.359 1 78.25 538 ALA B O 1
ATOM 10361 N N . HIS B 1 539 ? 10.664 23.938 -18.469 1 78.44 539 HIS B N 1
ATOM 10362 C CA . HIS B 1 539 ? 10.492 23.188 -19.703 1 78.44 539 HIS B CA 1
ATOM 10363 C C . HIS B 1 539 ? 11.828 22.672 -20.234 1 78.44 539 HIS B C 1
ATOM 10365 O O . HIS B 1 539 ? 11.922 21.531 -20.688 1 78.44 539 HIS B O 1
ATOM 10371 N N . PHE B 1 540 ? 12.742 23.531 -20.141 1 84.44 540 PHE B N 1
ATOM 10372 C CA . PHE B 1 540 ? 14.078 23.141 -20.594 1 84.44 540 PHE B CA 1
ATOM 10373 C C . PHE B 1 540 ? 14.602 21.969 -19.766 1 84.44 540 PHE B C 1
ATOM 10375 O O . PHE B 1 540 ? 15.109 21 -20.328 1 84.44 540 PHE B O 1
ATOM 10382 N N . VAL B 1 541 ? 14.445 21.984 -18.531 1 85.69 541 VAL B N 1
ATOM 10383 C CA . VAL B 1 541 ? 14.898 20.938 -17.625 1 85.69 541 VAL B CA 1
ATOM 10384 C C . VAL B 1 541 ? 14.172 19.641 -17.938 1 85.69 541 VAL B C 1
ATOM 10386 O O . VAL B 1 541 ? 14.789 18.562 -18 1 85.69 541 VAL B O 1
ATOM 10389 N N . ALA B 1 542 ? 12.93 19.719 -18.156 1 84.06 542 ALA B N 1
ATOM 10390 C CA . ALA B 1 542 ? 12.141 18.531 -18.469 1 84.06 542 ALA B CA 1
ATOM 10391 C C . ALA B 1 542 ? 12.602 17.906 -19.781 1 84.06 542 ALA B C 1
ATOM 10393 O O . ALA B 1 542 ? 12.734 16.672 -19.875 1 84.06 542 ALA B O 1
ATOM 10394 N N . ILE B 1 543 ? 12.891 18.719 -20.719 1 86.88 543 ILE B N 1
ATOM 10395 C CA . ILE B 1 543 ? 13.312 18.234 -22.031 1 86.88 543 ILE B CA 1
ATOM 10396 C C . ILE B 1 543 ? 14.68 17.562 -21.922 1 86.88 543 ILE B C 1
ATOM 10398 O O . ILE B 1 543 ? 14.883 16.469 -22.453 1 86.88 543 ILE B O 1
ATOM 10402 N N . VAL B 1 544 ? 15.531 18.188 -21.234 1 87.75 544 VAL B N 1
ATOM 10403 C CA . VAL B 1 544 ? 16.875 17.625 -21.078 1 87.75 544 VAL B CA 1
ATOM 10404 C C . VAL B 1 544 ? 16.797 16.312 -20.312 1 87.75 544 VAL B C 1
ATOM 10406 O O . VAL B 1 544 ? 17.453 15.336 -20.688 1 87.75 544 VAL B O 1
ATOM 10409 N N . ALA B 1 545 ? 16.047 16.281 -19.312 1 86.06 545 ALA B N 1
ATOM 10410 C CA . ALA B 1 545 ? 15.891 15.047 -18.531 1 86.06 545 ALA B CA 1
ATOM 10411 C C . ALA B 1 545 ? 15.375 13.914 -19.406 1 86.06 545 ALA B C 1
ATOM 10413 O O . ALA B 1 545 ? 15.938 12.812 -19.391 1 86.06 545 ALA B O 1
ATOM 10414 N N . PHE B 1 546 ? 14.406 14.219 -20.156 1 84.44 546 PHE B N 1
ATOM 10415 C CA . PHE B 1 546 ? 13.805 13.203 -21 1 84.44 546 PHE B CA 1
ATOM 10416 C C . PHE B 1 546 ? 14.797 12.727 -22.062 1 84.44 546 PHE B C 1
ATOM 10418 O O . PHE B 1 546 ? 14.898 11.531 -22.328 1 84.44 546 PHE B O 1
ATOM 10425 N N . LEU B 1 547 ? 15.5 13.633 -22.578 1 85.19 547 LEU B N 1
ATOM 10426 C CA . LEU B 1 547 ? 16.469 13.289 -23.609 1 85.19 547 LEU B CA 1
ATOM 10427 C C . LEU B 1 547 ? 17.562 12.383 -23.031 1 85.19 547 LEU B C 1
ATOM 10429 O O . LEU B 1 547 ? 17.984 11.422 -23.688 1 85.19 547 LEU B O 1
ATOM 10433 N N . LEU B 1 548 ? 17.938 12.641 -21.875 1 85.19 548 LEU B N 1
ATOM 10434 C CA . LEU B 1 548 ? 18.969 11.828 -21.234 1 85.19 548 LEU B CA 1
ATOM 10435 C C . LEU B 1 548 ? 18.453 10.438 -20.906 1 85.19 548 LEU B C 1
ATOM 10437 O O . LEU B 1 548 ? 19.156 9.445 -21.062 1 85.19 548 LEU B O 1
ATOM 10441 N N . PHE B 1 549 ? 17.203 10.367 -20.484 1 81.88 549 PHE B N 1
ATOM 10442 C CA . PHE B 1 549 ? 16.578 9.078 -20.203 1 81.88 549 PHE B CA 1
ATOM 10443 C C . PHE B 1 549 ? 16.422 8.258 -21.484 1 81.88 549 PHE B C 1
ATOM 10445 O O . PHE B 1 549 ? 16.656 7.047 -21.469 1 81.88 549 PHE B O 1
ATOM 10452 N N . TRP B 1 550 ? 16.094 8.953 -22.484 1 81.62 550 TRP B N 1
ATOM 10453 C CA . TRP B 1 550 ? 15.734 8.32 -23.75 1 81.62 550 TRP B CA 1
ATOM 10454 C C . TRP B 1 550 ? 16.984 7.871 -24.5 1 81.62 550 TRP B C 1
ATOM 10456 O O . TRP B 1 550 ? 17.016 6.789 -25.094 1 81.62 550 TRP B O 1
ATOM 10466 N N . LEU B 1 551 ? 18.047 8.531 -24.422 1 80.94 551 LEU B N 1
ATOM 10467 C CA . LEU B 1 551 ? 19.234 8.297 -25.234 1 80.94 551 LEU B CA 1
ATOM 10468 C C . LEU B 1 551 ? 20.016 7.082 -24.719 1 80.94 551 LEU B C 1
ATOM 10470 O O . LEU B 1 551 ? 20.578 6.328 -25.516 1 80.94 551 LEU B O 1
ATOM 10474 N N . GLY B 1 552 ? 19.984 6.816 -23.531 1 78.75 552 GLY B N 1
ATOM 10475 C CA . GLY B 1 552 ? 20.734 5.711 -22.953 1 78.75 552 GLY B CA 1
ATOM 10476 C C . GLY B 1 552 ? 20.344 4.363 -23.547 1 78.75 552 GLY B C 1
ATOM 10477 O O . GLY B 1 552 ? 21.172 3.705 -24.172 1 78.75 552 GLY B O 1
ATOM 10478 N N . PRO B 1 553 ? 19.109 4.031 -23.422 1 78.69 553 PRO B N 1
ATOM 10479 C CA . PRO B 1 553 ? 18.672 2.744 -23.953 1 78.69 553 PRO B CA 1
ATOM 10480 C C . PRO B 1 553 ? 18.812 2.654 -25.469 1 78.69 553 PRO B C 1
ATOM 10482 O O . PRO B 1 553 ? 19.094 1.579 -26.016 1 78.69 553 PRO B O 1
ATOM 10485 N N . ILE B 1 554 ? 18.703 3.768 -26.141 1 78.38 554 ILE B N 1
ATOM 10486 C CA . ILE B 1 554 ? 18.859 3.777 -27.594 1 78.38 554 ILE B CA 1
ATOM 10487 C C . ILE B 1 554 ? 20.312 3.455 -27.969 1 78.38 554 ILE B C 1
ATOM 10489 O O . ILE B 1 554 ? 20.562 2.701 -28.906 1 78.38 554 ILE B O 1
ATOM 10493 N N . LEU B 1 555 ? 21.156 3.973 -27.219 1 79.94 555 LEU B N 1
ATOM 10494 C CA . LEU B 1 555 ? 22.562 3.707 -27.469 1 79.94 555 LEU B CA 1
ATOM 10495 C C . LEU B 1 555 ? 22.922 2.271 -27.094 1 79.94 555 LEU B C 1
ATOM 10497 O O . LEU B 1 555 ? 23.797 1.66 -27.734 1 79.94 555 LEU B O 1
ATOM 10501 N N . GLU B 1 556 ? 22.25 1.759 -26.141 1 77.44 556 GLU B N 1
ATOM 10502 C CA . GLU B 1 556 ? 22.469 0.377 -25.719 1 77.44 556 GLU B CA 1
ATOM 10503 C C . GLU B 1 556 ? 22.062 -0.602 -26.828 1 77.44 556 GLU B C 1
ATOM 10505 O O . GLU B 1 556 ? 22.75 -1.599 -27.062 1 77.44 556 GLU B O 1
ATOM 10510 N N . ILE B 1 557 ? 20.969 -0.339 -27.438 1 77.69 557 ILE B N 1
ATOM 10511 C CA . ILE B 1 557 ? 20.438 -1.217 -28.469 1 77.69 557 ILE B CA 1
ATOM 10512 C C . ILE B 1 557 ? 21.281 -1.114 -29.734 1 77.69 557 ILE B C 1
ATOM 10514 O O . ILE B 1 557 ? 21.594 -2.127 -30.375 1 77.69 557 ILE B O 1
ATOM 10518 N N . ASN B 1 558 ? 21.703 0.11 -30.016 1 77.81 558 ASN B N 1
ATOM 10519 C CA . ASN B 1 558 ? 22.375 0.329 -31.297 1 77.81 558 ASN B CA 1
ATOM 10520 C C . ASN B 1 558 ? 23.875 0.06 -31.188 1 77.81 558 ASN B C 1
ATOM 10522 O O . ASN B 1 558 ? 24.562 -0.003 -32.219 1 77.81 558 ASN B O 1
ATOM 10526 N N . ALA B 1 559 ? 24.422 -0.303 -30.078 1 71.25 559 ALA B N 1
ATOM 10527 C CA . ALA B 1 559 ? 25.812 -0.67 -29.828 1 71.25 559 ALA B CA 1
ATOM 10528 C C . ALA B 1 559 ? 26.766 0.268 -30.562 1 71.25 559 ALA B C 1
ATOM 10530 O O . ALA B 1 559 ? 27.516 -0.165 -31.438 1 71.25 559 ALA B O 1
ATOM 10531 N N . PRO B 1 560 ? 26.719 1.46 -30.234 1 79 560 PRO B N 1
ATOM 10532 C CA . PRO B 1 560 ? 27.609 2.385 -30.938 1 79 560 PRO B CA 1
ATOM 10533 C C . PRO B 1 560 ? 29.078 2.092 -30.703 1 79 560 PRO B C 1
ATOM 10535 O O . PRO B 1 560 ? 29.422 1.215 -29.891 1 79 560 PRO B O 1
ATOM 10538 N N . SER B 1 561 ? 29.906 2.854 -31.375 1 85.5 561 SER B N 1
ATOM 10539 C CA . SER B 1 561 ? 31.344 2.727 -31.172 1 85.5 561 SER B CA 1
ATOM 10540 C C . SER B 1 561 ? 31.734 3.072 -29.734 1 85.5 561 SER B C 1
ATOM 10542 O O . SER B 1 561 ? 30.969 3.723 -29.016 1 85.5 561 SER B O 1
ATOM 10544 N N . SER B 1 562 ? 32.844 2.584 -29.375 1 89.62 562 SER B N 1
ATOM 10545 C CA . SER B 1 562 ? 33.344 2.742 -28.016 1 89.62 562 SER B CA 1
ATOM 10546 C C . SER B 1 562 ? 33.531 4.215 -27.656 1 89.62 562 SER B C 1
ATOM 10548 O O . SER B 1 562 ? 33.281 4.617 -26.516 1 89.62 562 SER B O 1
ATOM 10550 N N . ILE B 1 563 ? 33.875 5.008 -28.594 1 91.69 563 ILE B N 1
ATOM 10551 C CA . ILE B 1 563 ? 34.125 6.422 -28.312 1 91.69 563 ILE B CA 1
ATOM 10552 C C . ILE B 1 563 ? 32.812 7.117 -27.984 1 91.69 563 ILE B C 1
ATOM 10554 O O . ILE B 1 563 ? 32.75 7.957 -27.078 1 91.69 563 ILE B O 1
ATOM 10558 N N . TRP B 1 564 ? 31.812 6.773 -28.688 1 89.44 564 TRP B N 1
ATOM 10559 C CA . TRP B 1 564 ? 30.5 7.391 -28.453 1 89.44 564 TRP B CA 1
ATOM 10560 C C . TRP B 1 564 ? 29.938 6.934 -27.109 1 89.44 564 TRP B C 1
ATOM 10562 O O . TRP B 1 564 ? 29.312 7.723 -26.391 1 89.44 564 TRP B O 1
ATOM 10572 N N . SER B 1 565 ? 30.125 5.68 -26.828 1 92 565 SER B N 1
ATOM 10573 C CA . SER B 1 565 ? 29.703 5.168 -25.531 1 92 565 SER B CA 1
ATOM 10574 C C . SER B 1 565 ? 30.438 5.859 -24.391 1 92 565 SER B C 1
ATOM 10576 O O . SER B 1 565 ? 29.844 6.215 -23.375 1 92 565 SER B O 1
ATOM 10578 N N . ALA B 1 566 ? 31.688 6.035 -24.609 1 95.06 566 ALA B N 1
ATOM 10579 C CA . ALA B 1 566 ? 32.5 6.68 -23.609 1 95.06 566 ALA B CA 1
ATOM 10580 C C . ALA B 1 566 ? 32.125 8.141 -23.422 1 95.06 566 ALA B C 1
ATOM 10582 O O . ALA B 1 566 ? 32.125 8.656 -22.297 1 95.06 566 ALA B O 1
ATOM 10583 N N . LEU B 1 567 ? 31.844 8.805 -24.484 1 93.69 567 LEU B N 1
ATOM 10584 C CA . LEU B 1 567 ? 31.422 10.203 -24.422 1 93.69 567 LEU B CA 1
ATOM 10585 C C . LEU B 1 567 ? 30.109 10.336 -23.656 1 93.69 567 LEU B C 1
ATOM 10587 O O . LEU B 1 567 ? 29.953 11.234 -22.828 1 93.69 567 LEU B O 1
ATOM 10591 N N . TYR B 1 568 ? 29.219 9.445 -23.984 1 92.25 568 TYR B N 1
ATOM 10592 C CA . TYR B 1 568 ? 27.953 9.469 -23.266 1 92.25 568 TYR B CA 1
ATOM 10593 C C . TYR B 1 568 ? 28.156 9.195 -21.781 1 92.25 568 TYR B C 1
ATOM 10595 O O . TYR B 1 568 ? 27.594 9.883 -20.938 1 92.25 568 TYR B O 1
ATOM 10603 N N . THR B 1 569 ? 28.969 8.242 -21.469 1 93.06 569 THR B N 1
ATOM 10604 C CA . THR B 1 569 ? 29.25 7.871 -20.094 1 93.06 569 THR B CA 1
ATOM 10605 C C . THR B 1 569 ? 29.875 9.039 -19.328 1 93.06 569 THR B C 1
ATOM 10607 O O . THR B 1 569 ? 29.547 9.273 -18.172 1 93.06 569 THR B O 1
ATOM 10610 N N . GLY B 1 570 ? 30.672 9.766 -19.953 1 93.44 570 GLY B N 1
ATOM 10611 C CA . GLY B 1 570 ? 31.375 10.867 -19.312 1 93.44 570 GLY B CA 1
ATOM 10612 C C . GLY B 1 570 ? 30.516 12.109 -19.156 1 93.44 570 GLY B C 1
ATOM 10613 O O . GLY B 1 570 ? 30.734 12.914 -18.266 1 93.44 570 GLY B O 1
ATOM 10614 N N . LEU B 1 571 ? 29.484 12.203 -19.953 1 93.56 571 LEU B N 1
ATOM 10615 C CA . LEU B 1 571 ? 28.812 13.5 -20.031 1 93.56 571 LEU B CA 1
ATOM 10616 C C . LEU B 1 571 ? 27.406 13.422 -19.438 1 93.56 571 LEU B C 1
ATOM 10618 O O . LEU B 1 571 ? 26.891 14.422 -18.938 1 93.56 571 LEU B O 1
ATOM 10622 N N . HIS B 1 572 ? 26.734 12.305 -19.547 1 92.25 572 HIS B N 1
ATOM 10623 C CA . HIS B 1 572 ? 25.312 12.273 -19.266 1 92.25 572 HIS B CA 1
ATOM 10624 C C . HIS B 1 572 ? 25.031 12.641 -17.812 1 92.25 572 HIS B C 1
ATOM 10626 O O . HIS B 1 572 ? 24.094 13.383 -17.516 1 92.25 572 HIS B O 1
ATOM 10632 N N . ARG B 1 573 ? 25.828 12.195 -16.891 1 94.19 573 ARG B N 1
ATOM 10633 C CA . ARG B 1 573 ? 25.609 12.523 -15.484 1 94.19 573 ARG B CA 1
ATOM 10634 C C . ARG B 1 573 ? 25.953 13.984 -15.203 1 94.19 573 ARG B C 1
ATOM 10636 O O . ARG B 1 573 ? 25.281 14.641 -14.398 1 94.19 573 ARG B O 1
ATOM 10643 N N . ILE B 1 574 ? 26.984 14.477 -15.852 1 95.38 574 ILE B N 1
ATOM 10644 C CA . ILE B 1 574 ? 27.375 15.875 -15.703 1 95.38 574 ILE B CA 1
ATOM 10645 C C . ILE B 1 574 ? 26.25 16.781 -16.188 1 95.38 574 ILE B C 1
ATOM 10647 O O . ILE B 1 574 ? 25.891 17.75 -15.523 1 95.38 574 ILE B O 1
ATOM 10651 N N . LEU B 1 575 ? 25.719 16.438 -17.297 1 93.94 575 LEU B N 1
ATOM 10652 C CA . LEU B 1 575 ? 24.625 17.219 -17.859 1 93.94 575 LEU B CA 1
ATOM 10653 C C . LEU B 1 575 ? 23.391 17.156 -16.969 1 93.94 575 LEU B C 1
ATOM 10655 O O . LEU B 1 575 ? 22.703 18.156 -16.766 1 93.94 575 LEU B O 1
ATOM 10659 N N . TRP B 1 576 ? 23.109 16 -16.469 1 94.19 576 TRP B N 1
ATOM 10660 C CA . TRP B 1 576 ? 22.016 15.852 -15.516 1 94.19 576 TRP B CA 1
ATOM 10661 C C . TRP B 1 576 ? 22.219 16.75 -14.297 1 94.19 576 TRP B C 1
ATOM 10663 O O . TRP B 1 576 ? 21.297 17.453 -13.875 1 94.19 576 TRP B O 1
ATOM 10673 N N . ILE B 1 577 ? 23.406 16.766 -13.781 1 95.88 577 ILE B N 1
ATOM 10674 C CA . ILE B 1 577 ? 23.75 17.531 -12.578 1 95.88 577 ILE B CA 1
ATOM 10675 C C . ILE B 1 577 ? 23.609 19.016 -12.867 1 95.88 577 ILE B C 1
ATOM 10677 O O . ILE B 1 577 ? 22.984 19.75 -12.086 1 95.88 577 ILE B O 1
ATOM 10681 N N . ILE B 1 578 ? 24.062 19.469 -13.977 1 93.88 578 ILE B N 1
ATOM 10682 C CA . ILE B 1 578 ? 24.078 20.891 -14.305 1 93.88 578 ILE B CA 1
ATOM 10683 C C . ILE B 1 578 ? 22.656 21.375 -14.578 1 93.88 578 ILE B C 1
ATOM 10685 O O . ILE B 1 578 ? 22.203 22.375 -14.016 1 93.88 578 ILE B O 1
ATOM 10689 N N . PHE B 1 579 ? 21.922 20.625 -15.312 1 91 579 PHE B N 1
ATOM 10690 C CA . PHE B 1 579 ? 20.672 21.156 -15.836 1 91 579 PHE B CA 1
ATOM 10691 C C . PHE B 1 579 ? 19.5 20.703 -14.992 1 91 579 PHE B C 1
ATOM 10693 O O . PHE B 1 579 ? 18.578 21.484 -14.719 1 91 579 PHE B O 1
ATOM 10700 N N . VAL B 1 580 ? 19.516 19.469 -14.609 1 88.5 580 VAL B N 1
ATOM 10701 C CA . VAL B 1 580 ? 18.344 18.922 -13.938 1 88.5 580 VAL B CA 1
ATOM 10702 C C . VAL B 1 580 ? 18.438 19.172 -12.438 1 88.5 580 VAL B C 1
ATOM 10704 O O . VAL B 1 580 ? 17.422 19.391 -11.766 1 88.5 580 VAL B O 1
ATOM 10707 N N . CYS B 1 581 ? 19.609 19.141 -11.922 1 90.62 581 CYS B N 1
ATOM 10708 C CA . CYS B 1 581 ? 19.781 19.422 -10.5 1 90.62 581 CYS B CA 1
ATOM 10709 C C . CYS B 1 581 ? 20.094 20.891 -10.266 1 90.62 581 CYS B C 1
ATOM 10711 O O . CYS B 1 581 ? 19.469 21.547 -9.438 1 90.62 581 CYS B O 1
ATOM 10713 N N . GLY B 1 582 ? 21 21.5 -11.07 1 88.56 582 GLY B N 1
ATOM 10714 C CA . GLY B 1 582 ? 21.547 22.812 -10.836 1 88.56 582 GLY B CA 1
ATOM 10715 C C . GLY B 1 582 ? 20.547 23.938 -11.078 1 88.56 582 GLY B C 1
ATOM 10716 O O . GLY B 1 582 ? 20.375 24.812 -10.234 1 88.56 582 GLY B O 1
ATOM 10717 N N . ILE B 1 583 ? 19.906 23.859 -12.148 1 86.06 583 ILE B N 1
ATOM 10718 C CA . ILE B 1 583 ? 19.016 24.938 -12.531 1 86.06 583 ILE B CA 1
ATOM 10719 C C . ILE B 1 583 ? 17.875 25.062 -11.516 1 86.06 583 ILE B C 1
ATOM 10721 O O . ILE B 1 583 ? 17.641 26.125 -10.953 1 86.06 583 ILE B O 1
ATOM 10725 N N . PRO B 1 584 ? 17.219 23.984 -11.203 1 87.31 584 PRO B N 1
ATOM 10726 C CA . PRO B 1 584 ? 16.172 24.094 -10.188 1 87.31 584 PRO B CA 1
ATOM 10727 C C . PRO B 1 584 ? 16.719 24.531 -8.828 1 87.31 584 PRO B C 1
ATOM 10729 O O . PRO B 1 584 ? 16.078 25.297 -8.117 1 87.31 584 PRO B O 1
ATOM 10732 N N . LEU B 1 585 ? 17.875 24.078 -8.492 1 89.5 585 LEU B N 1
ATOM 10733 C CA . LEU B 1 585 ? 18.484 24.422 -7.211 1 89.5 585 LEU B CA 1
ATOM 10734 C C . LEU B 1 585 ? 18.719 25.922 -7.109 1 89.5 585 LEU B C 1
ATOM 10736 O O . LEU B 1 585 ? 18.359 26.547 -6.105 1 89.5 585 LEU B O 1
ATOM 10740 N N . LEU B 1 586 ? 19.219 26.531 -8.117 1 86.38 586 LEU B N 1
ATOM 10741 C CA . LEU B 1 586 ? 19.562 27.953 -8.094 1 86.38 586 LEU B CA 1
ATOM 10742 C C . LEU B 1 586 ? 18.328 28.812 -8.211 1 86.38 586 LEU B C 1
ATOM 10744 O O . LEU B 1 586 ? 18.172 29.812 -7.5 1 86.38 586 LEU B O 1
ATOM 10748 N N . LEU B 1 587 ? 17.422 28.406 -9.023 1 86.38 587 LEU B N 1
ATOM 10749 C CA . LEU B 1 587 ? 16.219 29.203 -9.242 1 86.38 587 LEU B CA 1
ATOM 10750 C C . LEU B 1 587 ? 15.273 29.094 -8.055 1 86.38 587 LEU B C 1
ATOM 10752 O O . LEU B 1 587 ? 14.719 30.094 -7.602 1 86.38 587 LEU B O 1
ATOM 10756 N N . MET B 1 588 ? 15.125 27.953 -7.523 1 88 588 MET B N 1
ATOM 10757 C CA . MET B 1 588 ? 14.188 27.75 -6.426 1 88 588 MET B CA 1
ATOM 10758 C C . MET B 1 588 ? 14.742 28.328 -5.125 1 88 588 MET B C 1
ATOM 10760 O O . MET B 1 588 ? 13.984 28.672 -4.219 1 88 588 MET B O 1
ATOM 10764 N N . SER B 1 589 ? 16.031 28.359 -5.031 1 87.62 589 SER B N 1
ATOM 10765 C CA . SER B 1 589 ? 16.625 29 -3.859 1 87.62 589 SER B CA 1
ATOM 10766 C C . SER B 1 589 ? 16.297 30.484 -3.807 1 87.62 589 SER B C 1
ATOM 10768 O O . SER B 1 589 ? 16.406 31.109 -2.752 1 87.62 589 SER B O 1
ATOM 10770 N N . CYS B 1 590 ? 15.867 31.016 -4.957 1 85.56 590 CYS B N 1
ATOM 10771 C CA . CYS B 1 590 ? 15.406 32.406 -5.035 1 85.56 590 CYS B CA 1
ATOM 10772 C C . CYS B 1 590 ? 13.891 32.5 -4.926 1 85.56 590 CYS B C 1
ATOM 10774 O O . CYS B 1 590 ? 13.289 33.5 -5.281 1 85.56 590 CYS B O 1
ATOM 10776 N N . ASN B 1 591 ? 13.25 31.375 -4.547 1 79.88 591 ASN B N 1
ATOM 10777 C CA . ASN B 1 591 ? 11.805 31.266 -4.383 1 79.88 591 ASN B CA 1
ATOM 10778 C C . ASN B 1 591 ? 11.078 31.344 -5.719 1 79.88 591 ASN B C 1
ATOM 10780 O O . ASN B 1 591 ? 9.977 31.891 -5.797 1 79.88 591 ASN B O 1
ATOM 10784 N N . CYS B 1 592 ? 11.805 30.938 -6.715 1 79.69 592 CYS B N 1
ATOM 10785 C CA . CYS B 1 592 ? 11.203 30.906 -8.047 1 79.69 592 CYS B CA 1
ATOM 10786 C C . CYS B 1 592 ? 10.781 29.484 -8.414 1 79.69 592 CYS B C 1
ATOM 10788 O O . CYS B 1 592 ? 11.406 28.516 -7.977 1 79.69 592 CYS B O 1
ATOM 10790 N N . GLY B 1 593 ? 9.688 29.281 -9.016 1 76.94 593 GLY B N 1
ATOM 10791 C CA . GLY B 1 593 ? 9.273 27.953 -9.453 1 76.94 593 GLY B CA 1
ATOM 10792 C C . GLY B 1 593 ? 7.766 27.766 -9.414 1 76.94 593 GLY B C 1
ATOM 10793 O O . GLY B 1 593 ? 7.266 26.688 -9.734 1 76.94 593 GLY B O 1
ATOM 10794 N N . TRP B 1 594 ? 7.117 28.719 -9.016 1 72.88 594 TRP B N 1
ATOM 10795 C CA . TRP B 1 594 ? 5.66 28.75 -9.039 1 72.88 594 TRP B CA 1
ATOM 10796 C C . TRP B 1 594 ? 5.074 27.562 -8.297 1 72.88 594 TRP B C 1
ATOM 10798 O O . TRP B 1 594 ? 5.387 27.328 -7.125 1 72.88 594 TRP B O 1
ATOM 10808 N N . ILE B 1 595 ? 4.352 26.641 -9.086 1 71.31 595 ILE B N 1
ATOM 10809 C CA . ILE B 1 595 ? 3.615 25.547 -8.484 1 71.31 595 ILE B CA 1
ATOM 10810 C C . ILE B 1 595 ? 4.586 24.453 -8.031 1 71.31 595 ILE B C 1
ATOM 10812 O O . ILE B 1 595 ? 4.383 23.828 -6.996 1 71.31 595 ILE B O 1
ATOM 10816 N N . ALA B 1 596 ? 5.605 24.391 -8.812 1 78.69 596 ALA B N 1
ATOM 10817 C CA . ALA B 1 596 ? 6.574 23.359 -8.453 1 78.69 596 ALA B CA 1
ATOM 10818 C C . ALA B 1 596 ? 7.277 23.703 -7.145 1 78.69 596 ALA B C 1
ATOM 10820 O O . ALA B 1 596 ? 7.504 22.828 -6.309 1 78.69 596 ALA B O 1
ATOM 10821 N N . TYR B 1 597 ? 7.586 24.984 -6.973 1 84.81 597 TYR B N 1
ATOM 10822 C CA . TYR B 1 597 ? 8.227 25.438 -5.738 1 84.81 597 TYR B CA 1
ATOM 10823 C C . TYR B 1 597 ? 7.293 25.25 -4.547 1 84.81 597 TYR B C 1
ATOM 10825 O O . TYR B 1 597 ? 7.691 24.703 -3.52 1 84.81 597 TYR B O 1
ATOM 10833 N N . GLU B 1 598 ? 6.105 25.641 -4.688 1 80.62 598 GLU B N 1
ATOM 10834 C CA . GLU B 1 598 ? 5.141 25.547 -3.598 1 80.62 598 GLU B CA 1
ATOM 10835 C C . GLU B 1 598 ? 4.867 24.078 -3.238 1 80.62 598 GLU B C 1
ATOM 10837 O O . GLU B 1 598 ? 4.715 23.75 -2.062 1 80.62 598 GLU B O 1
ATOM 10842 N N . PHE B 1 599 ? 4.789 23.328 -4.223 1 83.44 599 PHE B N 1
ATOM 10843 C CA . PHE B 1 599 ? 4.551 21.906 -4 1 83.44 599 PHE B CA 1
ATOM 10844 C C . PHE B 1 599 ? 5.703 21.281 -3.221 1 83.44 599 PHE B C 1
ATOM 10846 O O . PHE B 1 599 ? 5.477 20.547 -2.26 1 83.44 599 PHE B O 1
ATOM 10853 N N . CYS B 1 600 ? 6.879 21.562 -3.605 1 89.56 600 CYS B N 1
ATOM 10854 C CA . CYS B 1 600 ? 8.062 20.984 -2.98 1 89.56 600 CYS B CA 1
ATOM 10855 C C . CYS B 1 600 ? 8.227 21.484 -1.553 1 89.56 600 CYS B C 1
ATOM 10857 O O . CYS B 1 600 ? 8.93 20.875 -0.747 1 89.56 600 CYS B O 1
ATOM 10859 N N . CYS B 1 601 ? 7.559 22.578 -1.224 1 89.94 601 CYS B N 1
ATOM 10860 C CA . CYS B 1 601 ? 7.715 23.188 0.093 1 89.94 601 CYS B CA 1
ATOM 10861 C C . CYS B 1 601 ? 6.637 22.703 1.051 1 89.94 601 CYS B C 1
ATOM 10863 O O . CYS B 1 601 ? 6.613 23.078 2.221 1 89.94 601 CYS B O 1
ATOM 10865 N N . LEU B 1 602 ? 5.805 21.797 0.618 1 85.38 602 LEU B N 1
ATOM 10866 C CA . LEU B 1 602 ? 4.75 21.281 1.482 1 85.38 602 LEU B CA 1
ATOM 10867 C C . LEU B 1 602 ? 5.336 20.609 2.715 1 85.38 602 LEU B C 1
ATOM 10869 O O . LEU B 1 602 ? 6.348 19.906 2.621 1 85.38 602 LEU B O 1
ATOM 10873 N N . PRO B 1 603 ? 4.719 20.781 3.842 1 86.12 603 PRO B N 1
ATOM 10874 C CA . PRO B 1 603 ? 5.266 20.266 5.102 1 86.12 603 PRO B CA 1
ATOM 10875 C C . PRO B 1 603 ? 5.371 18.734 5.117 1 86.12 603 PRO B C 1
ATOM 10877 O O . PRO B 1 603 ? 6.238 18.188 5.793 1 86.12 603 PRO B O 1
ATOM 10880 N N . ILE B 1 604 ? 4.551 18.031 4.387 1 87.62 604 ILE B N 1
ATOM 10881 C CA . ILE B 1 604 ? 4.598 16.578 4.375 1 87.62 604 ILE B CA 1
ATOM 10882 C C . ILE B 1 604 ? 5.945 16.109 3.832 1 87.62 604 ILE B C 1
ATOM 10884 O O . ILE B 1 604 ? 6.465 15.07 4.25 1 87.62 604 ILE B O 1
ATOM 10888 N N . PHE B 1 605 ? 6.512 16.922 3.01 1 93.38 605 PHE B N 1
ATOM 10889 C CA . PHE B 1 605 ? 7.777 16.516 2.402 1 93.38 605 PHE B CA 1
ATOM 10890 C C . PHE B 1 605 ? 8.93 16.672 3.393 1 93.38 605 PHE B C 1
ATOM 10892 O O . PHE B 1 605 ? 9.953 16.016 3.268 1 93.38 605 PHE B O 1
ATOM 10899 N N . ARG B 1 606 ? 8.766 17.531 4.367 1 93.88 606 ARG B N 1
ATOM 10900 C CA . ARG B 1 606 ? 9.773 17.625 5.418 1 93.88 606 ARG B CA 1
ATOM 10901 C C . ARG B 1 606 ? 9.852 16.344 6.227 1 93.88 606 ARG B C 1
ATOM 10903 O O . ARG B 1 606 ? 10.945 15.828 6.484 1 93.88 606 ARG B O 1
ATOM 10910 N N . PHE B 1 607 ? 8.664 15.914 6.555 1 93.5 607 PHE B N 1
ATOM 10911 C CA . PHE B 1 607 ? 8.555 14.656 7.285 1 93.5 607 PHE B CA 1
ATOM 10912 C C . PHE B 1 607 ? 9.156 13.508 6.484 1 93.5 607 PHE B C 1
ATOM 10914 O O . PHE B 1 607 ? 9.984 12.75 6.996 1 93.5 607 PHE B O 1
ATOM 10921 N N . LEU B 1 608 ? 8.906 13.383 5.195 1 96.12 608 LEU B N 1
ATOM 10922 C CA . LEU B 1 608 ? 9.367 12.305 4.328 1 96.12 608 LEU B CA 1
ATOM 10923 C C . LEU B 1 608 ? 10.859 12.438 4.035 1 96.12 608 LEU B C 1
ATOM 10925 O O . LEU B 1 608 ? 11.57 11.438 3.961 1 96.12 608 LEU B O 1
ATOM 10929 N N . ALA B 1 609 ? 11.281 13.648 3.881 1 96.62 609 ALA B N 1
ATOM 10930 C CA . ALA B 1 609 ? 12.695 13.898 3.592 1 96.62 609 ALA B CA 1
ATOM 10931 C C . ALA B 1 609 ? 13.578 13.453 4.754 1 96.62 609 ALA B C 1
ATOM 10933 O O . ALA B 1 609 ? 14.648 12.875 4.543 1 96.62 609 ALA B O 1
ATOM 10934 N N . ARG B 1 610 ? 13.117 13.688 5.91 1 96.56 610 ARG B N 1
ATOM 10935 C CA . ARG B 1 610 ? 13.891 13.336 7.098 1 96.56 610 ARG B CA 1
ATOM 10936 C C . ARG B 1 610 ? 13.906 11.828 7.316 1 96.56 610 ARG B C 1
ATOM 10938 O O . ARG B 1 610 ? 14.773 11.305 8.023 1 96.56 610 ARG B O 1
ATOM 10945 N N . LEU B 1 611 ? 13 11.133 6.684 1 97.31 611 LEU B N 1
ATOM 10946 C CA . LEU B 1 611 ? 12.953 9.68 6.762 1 97.31 611 LEU B CA 1
ATOM 10947 C C . LEU B 1 611 ? 13.727 9.047 5.609 1 97.31 611 LEU B C 1
ATOM 10949 O O . LEU B 1 611 ? 13.969 7.84 5.602 1 97.31 611 LEU B O 1
ATOM 10953 N N . SER B 1 612 ? 14.148 9.844 4.688 1 96.5 612 SER B N 1
ATOM 10954 C CA . SER B 1 612 ? 14.664 9.336 3.422 1 96.5 612 SER B CA 1
ATOM 10955 C C . SER B 1 612 ? 15.906 8.477 3.637 1 96.5 612 SER B C 1
ATOM 10957 O O . SER B 1 612 ? 16.109 7.484 2.936 1 96.5 612 SER B O 1
ATOM 10959 N N . PHE B 1 613 ? 16.781 8.844 4.594 1 95.69 613 PHE B N 1
ATOM 10960 C CA . PHE B 1 613 ? 17.984 8.055 4.883 1 95.69 613 PHE B CA 1
ATOM 10961 C C . PHE B 1 613 ? 17.609 6.645 5.316 1 95.69 613 PHE B C 1
ATOM 10963 O O . PHE B 1 613 ? 18.156 5.668 4.797 1 95.69 613 PHE B O 1
ATOM 10970 N N . GLN B 1 614 ? 16.656 6.547 6.199 1 98 614 GLN B N 1
ATOM 10971 C CA . GLN B 1 614 ? 16.219 5.242 6.688 1 98 614 GLN B CA 1
ATOM 10972 C C . GLN B 1 614 ? 15.461 4.477 5.609 1 98 614 GLN B C 1
ATOM 10974 O O . GLN B 1 614 ? 15.578 3.256 5.504 1 98 614 GLN B O 1
ATOM 10979 N N . VAL B 1 615 ? 14.648 5.156 4.832 1 98.06 615 VAL B N 1
ATOM 10980 C CA . VAL B 1 615 ? 13.953 4.52 3.719 1 98.06 615 VAL B CA 1
ATOM 10981 C C . VAL B 1 615 ? 14.969 3.898 2.762 1 98.06 615 VAL B C 1
ATOM 10983 O O . VAL B 1 615 ? 14.82 2.746 2.352 1 98.06 615 VAL B O 1
ATOM 10986 N N . TYR B 1 616 ? 15.984 4.664 2.471 1 96.69 616 TYR B N 1
ATOM 10987 C CA . TYR B 1 616 ? 17.031 4.215 1.564 1 96.69 616 TYR B CA 1
ATOM 10988 C C . TYR B 1 616 ? 17.703 2.949 2.09 1 96.69 616 TYR B C 1
ATOM 10990 O O . TYR B 1 616 ? 17.922 1.996 1.339 1 96.69 616 TYR B O 1
ATOM 10998 N N . ILE B 1 617 ? 17.891 2.898 3.312 1 97.31 617 ILE B N 1
ATOM 10999 C CA . ILE B 1 617 ? 18.656 1.802 3.895 1 97.31 617 ILE B CA 1
ATOM 11000 C C . ILE B 1 617 ? 17.797 0.541 3.943 1 97.31 617 ILE B C 1
ATOM 11002 O O . ILE B 1 617 ? 18.266 -0.547 3.588 1 97.31 617 ILE B O 1
ATOM 11006 N N . TRP B 1 618 ? 16.562 0.667 4.238 1 97.5 618 TRP B N 1
ATOM 11007 C CA . TRP B 1 618 ? 15.766 -0.505 4.594 1 97.5 618 TRP B CA 1
ATOM 11008 C C . TRP B 1 618 ? 14.898 -0.952 3.42 1 97.5 618 TRP B C 1
ATOM 11010 O O . TRP B 1 618 ? 14.344 -2.053 3.434 1 97.5 618 TRP B O 1
ATOM 11020 N N . HIS B 1 619 ? 14.742 -0.237 2.363 1 97.88 619 HIS B N 1
ATOM 11021 C CA . HIS B 1 619 ? 13.719 -0.498 1.357 1 97.88 619 HIS B CA 1
ATOM 11022 C C . HIS B 1 619 ? 13.984 -1.813 0.631 1 97.88 619 HIS B C 1
ATOM 11024 O O . HIS B 1 619 ? 13.039 -2.504 0.231 1 97.88 619 HIS B O 1
ATOM 11030 N N . MET B 1 620 ? 15.227 -2.23 0.499 1 96.31 620 MET B N 1
ATOM 11031 C CA . MET B 1 620 ? 15.492 -3.467 -0.229 1 96.31 620 MET B CA 1
ATOM 11032 C C . MET B 1 620 ? 15.062 -4.684 0.587 1 96.31 620 MET B C 1
ATOM 11034 O O . MET B 1 620 ? 14.672 -5.703 0.025 1 96.31 620 MET B O 1
ATOM 11038 N N . THR B 1 621 ? 15.172 -4.562 1.895 1 95.44 621 THR B N 1
ATOM 11039 C CA . THR B 1 621 ? 14.664 -5.629 2.75 1 95.44 621 THR B CA 1
ATOM 11040 C C . THR B 1 621 ? 13.172 -5.848 2.514 1 95.44 621 THR B C 1
ATOM 11042 O O . THR B 1 621 ? 12.711 -6.992 2.463 1 95.44 621 THR B O 1
ATOM 11045 N N . ILE B 1 622 ? 12.461 -4.793 2.324 1 95.69 622 ILE B N 1
ATOM 11046 C CA . ILE B 1 622 ? 11.023 -4.883 2.07 1 95.69 622 ILE B CA 1
ATOM 11047 C C . ILE B 1 622 ? 10.781 -5.484 0.69 1 95.69 622 ILE B C 1
ATOM 11049 O O . ILE B 1 622 ? 9.836 -6.258 0.5 1 95.69 622 ILE B O 1
ATOM 11053 N N . VAL B 1 623 ? 11.664 -5.168 -0.25 1 96.38 623 VAL B N 1
ATOM 11054 C CA . VAL B 1 623 ? 11.555 -5.734 -1.591 1 96.38 623 VAL B CA 1
ATOM 11055 C C . VAL B 1 623 ? 11.672 -7.254 -1.521 1 96.38 623 VAL B C 1
ATOM 11057 O O . VAL B 1 623 ? 10.914 -7.973 -2.176 1 96.38 623 VAL B O 1
ATOM 11060 N N . TYR B 1 624 ? 12.586 -7.77 -0.707 1 95.44 624 TYR B N 1
ATOM 11061 C CA . TYR B 1 624 ? 12.758 -9.211 -0.56 1 95.44 624 TYR B CA 1
ATOM 11062 C C . TYR B 1 624 ? 11.516 -9.844 0.054 1 95.44 624 TYR B C 1
ATOM 11064 O O . TYR B 1 624 ? 11.07 -10.906 -0.391 1 95.44 624 TYR B O 1
ATOM 11072 N N . LEU B 1 625 ? 10.961 -9.156 1.018 1 94.38 625 LEU B N 1
ATOM 11073 C CA . LEU B 1 625 ? 9.766 -9.664 1.687 1 94.38 625 LEU B CA 1
ATOM 11074 C C . LEU B 1 625 ? 8.594 -9.75 0.716 1 94.38 625 LEU B C 1
ATOM 11076 O O . LEU B 1 625 ? 7.785 -10.672 0.795 1 94.38 625 LEU B O 1
ATOM 11080 N N . LEU B 1 626 ? 8.547 -8.859 -0.218 1 94.31 626 LEU B N 1
ATOM 11081 C CA . LEU B 1 626 ? 7.43 -8.758 -1.15 1 94.31 626 LEU B CA 1
ATOM 11082 C C . LEU B 1 626 ? 7.535 -9.82 -2.242 1 94.31 626 LEU B C 1
ATOM 11084 O O . LEU B 1 626 ? 6.52 -10.25 -2.797 1 94.31 626 LEU B O 1
ATOM 11088 N N . ASN B 1 627 ? 8.703 -10.328 -2.525 1 92.62 627 ASN B N 1
ATOM 11089 C CA . ASN B 1 627 ? 8.859 -11.117 -3.744 1 92.62 627 ASN B CA 1
ATOM 11090 C C . ASN B 1 627 ? 9.242 -12.562 -3.432 1 92.62 627 ASN B C 1
ATOM 11092 O O . ASN B 1 627 ? 9.297 -13.398 -4.332 1 92.62 627 ASN B O 1
ATOM 11096 N N . GLY B 1 628 ? 9.43 -12.938 -2.189 1 91.44 628 GLY B N 1
ATOM 11097 C CA . GLY B 1 628 ? 9.953 -14.266 -1.923 1 91.44 628 GLY B CA 1
ATOM 11098 C C . GLY B 1 628 ? 8.945 -15.18 -1.243 1 91.44 628 GLY B C 1
ATOM 11099 O O . GLY B 1 628 ? 9.172 -16.391 -1.137 1 91.44 628 GLY B O 1
ATOM 11100 N N . TYR B 1 629 ? 7.781 -14.703 -0.877 1 91.75 629 TYR B N 1
ATOM 11101 C CA . TYR B 1 629 ? 6.914 -15.492 -0.009 1 91.75 629 TYR B CA 1
ATOM 11102 C C . TYR B 1 629 ? 5.871 -16.25 -0.822 1 91.75 629 TYR B C 1
ATOM 11104 O O . TYR B 1 629 ? 5.219 -17.156 -0.307 1 91.75 629 TYR B O 1
ATOM 11112 N N . GLN B 1 630 ? 5.75 -16.047 -2.096 1 92.44 630 GLN B N 1
ATOM 11113 C CA . GLN B 1 630 ? 4.699 -16.641 -2.918 1 92.44 630 GLN B CA 1
ATOM 11114 C C . GLN B 1 630 ? 4.961 -18.125 -3.16 1 92.44 630 GLN B C 1
ATOM 11116 O O . GLN B 1 630 ? 6.113 -18.562 -3.135 1 92.44 630 GLN B O 1
ATOM 11121 N N . ARG B 1 631 ? 3.906 -18.844 -3.391 1 95.25 631 ARG B N 1
ATOM 11122 C CA . ARG B 1 631 ? 4.012 -20.281 -3.572 1 95.25 631 ARG B CA 1
ATOM 11123 C C . ARG B 1 631 ? 4.039 -20.656 -5.055 1 95.25 631 ARG B C 1
ATOM 11125 O O . ARG B 1 631 ? 4.496 -21.734 -5.422 1 95.25 631 ARG B O 1
ATOM 11132 N N . GLN B 1 632 ? 3.531 -19.781 -5.863 1 94.25 632 GLN B N 1
ATOM 11133 C CA . GLN B 1 632 ? 3.484 -19.969 -7.309 1 94.25 632 GLN B CA 1
ATOM 11134 C C . GLN B 1 632 ? 3.969 -18.719 -8.039 1 94.25 632 GLN B C 1
ATOM 11136 O O . GLN B 1 632 ? 3.99 -17.625 -7.465 1 94.25 632 GLN B O 1
ATOM 11141 N N . PRO B 1 633 ? 4.488 -18.906 -9.289 1 94.81 633 PRO B N 1
ATOM 11142 C CA . PRO B 1 633 ? 4.805 -17.703 -10.062 1 94.81 633 PRO B CA 1
ATOM 11143 C C . PRO B 1 633 ? 3.621 -16.75 -10.18 1 94.81 633 PRO B C 1
ATOM 11145 O O . PRO B 1 633 ? 2.475 -17.188 -10.289 1 94.81 633 PRO B O 1
ATOM 11148 N N . TYR B 1 634 ? 3.857 -15.531 -10.086 1 92.75 634 TYR B N 1
ATOM 11149 C CA . TYR B 1 634 ? 2.773 -14.562 -10.031 1 92.75 634 TYR B CA 1
ATOM 11150 C C . TYR B 1 634 ? 2.643 -13.812 -11.344 1 92.75 634 TYR B C 1
ATOM 11152 O O . TYR B 1 634 ? 3.637 -13.586 -12.039 1 92.75 634 TYR B O 1
ATOM 11160 N N . TYR B 1 635 ? 1.407 -13.445 -11.68 1 94.19 635 TYR B N 1
ATOM 11161 C CA . TYR B 1 635 ? 1.058 -12.68 -12.875 1 94.19 635 TYR B CA 1
ATOM 11162 C C . TYR B 1 635 ? 1.25 -11.188 -12.641 1 94.19 635 TYR B C 1
ATOM 11164 O O . TYR B 1 635 ? 0.772 -10.641 -11.641 1 94.19 635 TYR B O 1
ATOM 11172 N N . VAL B 1 636 ? 1.938 -10.516 -13.586 1 93.94 636 VAL B N 1
ATOM 11173 C CA . VAL B 1 636 ? 2.225 -9.094 -13.414 1 93.94 636 VAL B CA 1
ATOM 11174 C C . VAL B 1 636 ? 1.522 -8.289 -14.5 1 93.94 636 VAL B C 1
ATOM 11176 O O . VAL B 1 636 ? 1.625 -8.617 -15.688 1 93.94 636 VAL B O 1
ATOM 11179 N N . ASN B 1 637 ? 0.734 -7.359 -14.141 1 92.81 637 ASN B N 1
ATOM 11180 C CA . ASN B 1 637 ? 0.196 -6.297 -14.977 1 92.81 637 ASN B CA 1
ATOM 11181 C C . ASN B 1 637 ? 0.458 -4.918 -14.367 1 92.81 637 ASN B C 1
ATOM 11183 O O . ASN B 1 637 ? 1.139 -4.805 -13.352 1 92.81 637 ASN B O 1
ATOM 11187 N N . ASN B 1 638 ? 0.038 -3.867 -15 1 91.5 638 ASN B N 1
ATOM 11188 C CA . ASN B 1 638 ? 0.299 -2.521 -14.5 1 91.5 638 ASN B CA 1
ATOM 11189 C C . ASN B 1 638 ? -0.283 -2.318 -13.102 1 91.5 638 ASN B C 1
ATOM 11191 O O . ASN B 1 638 ? 0.35 -1.697 -12.25 1 91.5 638 ASN B O 1
ATOM 11195 N N . PHE B 1 639 ? -1.444 -2.83 -12.922 1 92.38 639 PHE B N 1
ATOM 11196 C CA . PHE B 1 639 ? -2.09 -2.68 -11.617 1 92.38 639 PHE B CA 1
ATOM 11197 C C . PHE B 1 639 ? -1.265 -3.348 -10.523 1 92.38 639 PHE B C 1
ATOM 11199 O O . PHE B 1 639 ? -0.987 -2.738 -9.492 1 92.38 639 PHE B O 1
ATOM 11206 N N . TYR B 1 640 ? -0.866 -4.598 -10.75 1 93.44 640 TYR B N 1
ATOM 11207 C CA . TYR B 1 640 ? -0.036 -5.32 -9.797 1 93.44 640 TYR B CA 1
ATOM 11208 C C . TYR B 1 640 ? 1.255 -4.562 -9.508 1 93.44 640 TYR B C 1
ATOM 11210 O O . TYR B 1 640 ? 1.661 -4.426 -8.352 1 93.44 640 TYR B O 1
ATOM 11218 N N . PHE B 1 641 ? 1.901 -4.094 -10.562 1 93.75 641 PHE B N 1
ATOM 11219 C CA . PHE B 1 641 ? 3.152 -3.359 -10.43 1 93.75 641 PHE B CA 1
ATOM 11220 C C . PHE B 1 641 ? 2.975 -2.148 -9.523 1 93.75 641 PHE B C 1
ATOM 11222 O O . PHE B 1 641 ? 3.771 -1.934 -8.602 1 93.75 641 PHE B O 1
ATOM 11229 N N . PHE B 1 642 ? 1.927 -1.429 -9.703 1 93.75 642 PHE B N 1
ATOM 11230 C CA . PHE B 1 642 ? 1.691 -0.226 -8.914 1 93.75 642 PHE B CA 1
ATOM 11231 C C . PHE B 1 642 ? 1.334 -0.584 -7.473 1 93.75 642 PHE B C 1
ATOM 11233 O O . PHE B 1 642 ? 1.688 0.14 -6.543 1 93.75 642 PHE B O 1
ATOM 11240 N N . THR B 1 643 ? 0.584 -1.641 -7.285 1 95.06 643 THR B N 1
ATOM 11241 C CA . THR B 1 643 ? 0.29 -2.082 -5.926 1 95.06 643 THR B CA 1
ATOM 11242 C C . THR B 1 643 ? 1.575 -2.424 -5.176 1 95.06 643 THR B C 1
ATOM 11244 O O . THR B 1 643 ? 1.722 -2.086 -4 1 95.06 643 THR B O 1
ATOM 11247 N N . GLN B 1 644 ? 2.52 -3.078 -5.906 1 96.06 644 GLN B N 1
ATOM 11248 C CA . GLN B 1 644 ? 3.799 -3.408 -5.289 1 96.06 644 GLN B CA 1
ATOM 11249 C C . GLN B 1 644 ? 4.562 -2.146 -4.891 1 96.06 644 GLN B C 1
ATOM 11251 O O . GLN B 1 644 ? 5.184 -2.1 -3.828 1 96.06 644 GLN B O 1
ATOM 11256 N N . PHE B 1 645 ? 4.473 -1.15 -5.715 1 96.25 645 PHE B N 1
ATOM 11257 C CA . PHE B 1 645 ? 5.137 0.115 -5.426 1 96.25 645 PHE B CA 1
ATOM 11258 C C . PHE B 1 645 ? 4.555 0.761 -4.176 1 96.25 645 PHE B C 1
ATOM 11260 O O . PHE B 1 645 ? 5.293 1.213 -3.301 1 96.25 645 PHE B O 1
ATOM 11267 N N . ILE B 1 646 ? 3.281 0.752 -4.098 1 96.06 646 ILE B N 1
ATOM 11268 C CA . ILE B 1 646 ? 2.607 1.381 -2.965 1 96.06 646 ILE B CA 1
ATOM 11269 C C . ILE B 1 646 ? 2.977 0.653 -1.675 1 96.06 646 ILE B C 1
ATOM 11271 O O . ILE B 1 646 ? 3.256 1.288 -0.655 1 96.06 646 ILE B O 1
ATOM 11275 N N . VAL B 1 647 ? 2.994 -0.595 -1.727 1 96.94 647 VAL B N 1
ATOM 11276 C CA . VAL B 1 647 ? 3.326 -1.388 -0.548 1 96.94 647 VAL B CA 1
ATOM 11277 C C . VAL B 1 647 ? 4.777 -1.132 -0.145 1 96.94 647 VAL B C 1
ATOM 11279 O O . VAL B 1 647 ? 5.07 -0.915 1.032 1 96.94 647 VAL B O 1
ATOM 11282 N N . LEU B 1 648 ? 5.629 -1.123 -1.166 1 97.69 648 LEU B N 1
ATOM 11283 C CA . LEU B 1 648 ? 7.043 -0.869 -0.907 1 97.69 648 LEU B CA 1
ATOM 11284 C C . LEU B 1 648 ? 7.242 0.503 -0.273 1 97.69 648 LEU B C 1
ATOM 11286 O O . LEU B 1 648 ? 7.953 0.633 0.727 1 97.69 648 LEU B O 1
ATOM 11290 N N . TYR B 1 649 ? 6.637 1.465 -0.851 1 96.56 649 TYR B N 1
ATOM 11291 C CA . TYR B 1 649 ? 6.797 2.834 -0.376 1 96.56 649 TYR B CA 1
ATOM 11292 C C . TYR B 1 649 ? 6.258 2.988 1.041 1 96.56 649 TYR B C 1
ATOM 11294 O O . TYR B 1 649 ? 6.918 3.568 1.904 1 96.56 649 TYR B O 1
ATOM 11302 N N . PHE B 1 650 ? 5.105 2.438 1.349 1 94.81 650 PHE B N 1
ATOM 11303 C CA . PHE B 1 650 ? 4.461 2.586 2.648 1 94.81 650 PHE B CA 1
ATOM 11304 C C . PHE B 1 650 ? 5.242 1.847 3.729 1 94.81 650 PHE B C 1
ATOM 11306 O O . PHE B 1 650 ? 5.559 2.418 4.773 1 94.81 650 PHE B O 1
ATOM 11313 N N . PHE B 1 651 ? 5.621 0.616 3.469 1 95.38 651 PHE B N 1
ATOM 11314 C CA . PHE B 1 651 ? 6.316 -0.177 4.477 1 95.38 651 PHE B CA 1
ATOM 11315 C C . PHE B 1 651 ? 7.719 0.366 4.723 1 95.38 651 PHE B C 1
ATOM 11317 O O . PHE B 1 651 ? 8.219 0.326 5.848 1 95.38 651 PHE B O 1
ATOM 11324 N N . SER B 1 652 ? 8.328 0.865 3.648 1 97.88 652 SER B N 1
ATOM 11325 C CA . SER B 1 652 ? 9.648 1.458 3.83 1 97.88 652 SER B CA 1
ATOM 11326 C C . SER B 1 652 ? 9.578 2.693 4.719 1 97.88 652 SER B C 1
ATOM 11328 O O . SER B 1 652 ? 10.43 2.885 5.59 1 97.88 652 SER B O 1
ATOM 11330 N N . ASN B 1 653 ? 8.555 3.486 4.516 1 97.12 653 ASN B N 1
ATOM 11331 C CA . ASN B 1 653 ? 8.391 4.672 5.352 1 97.12 653 ASN B CA 1
ATOM 11332 C C . ASN B 1 653 ? 8.023 4.301 6.785 1 97.12 653 ASN B C 1
ATOM 11334 O O . ASN B 1 653 ? 8.461 4.957 7.73 1 97.12 653 ASN B O 1
ATOM 11338 N N . ALA B 1 654 ? 7.227 3.268 6.953 1 95.25 654 ALA B N 1
ATOM 11339 C CA . ALA B 1 654 ? 6.852 2.828 8.297 1 95.25 654 ALA B CA 1
ATOM 11340 C C . ALA B 1 654 ? 8.07 2.346 9.07 1 95.25 654 ALA B C 1
ATOM 11342 O O . ALA B 1 654 ? 8.281 2.742 10.219 1 95.25 654 ALA B O 1
ATOM 11343 N N . VAL B 1 655 ? 8.867 1.558 8.406 1 97 655 VAL B N 1
ATOM 11344 C CA . VAL B 1 655 ? 10.078 1.066 9.047 1 97 655 VAL B CA 1
ATOM 11345 C C . VAL B 1 655 ? 11.039 2.229 9.305 1 97 655 VAL B C 1
ATOM 11347 O O . VAL B 1 655 ? 11.664 2.309 10.367 1 97 655 VAL B O 1
ATOM 11350 N N . ALA B 1 656 ? 11.117 3.109 8.328 1 98.19 656 ALA B N 1
ATOM 11351 C CA . ALA B 1 656 ? 11.977 4.281 8.453 1 98.19 656 ALA B CA 1
ATOM 11352 C C . ALA B 1 656 ? 11.555 5.141 9.641 1 98.19 656 ALA B C 1
ATOM 11354 O O . ALA B 1 656 ? 12.398 5.66 10.375 1 98.19 656 ALA B O 1
ATOM 11355 N N . PHE B 1 657 ? 10.25 5.312 9.859 1 96.69 657 PHE B N 1
ATOM 11356 C CA . PHE B 1 657 ? 9.711 6.102 10.969 1 96.69 657 PHE B CA 1
ATOM 11357 C C . PHE B 1 657 ? 10.148 5.52 12.305 1 96.69 657 PHE B C 1
ATOM 11359 O O . PHE B 1 657 ? 10.617 6.25 13.18 1 96.69 657 PHE B O 1
ATOM 11366 N N . ILE B 1 658 ? 10.117 4.23 12.422 1 96.19 658 ILE B N 1
ATOM 11367 C CA . ILE B 1 658 ? 10.508 3.547 13.648 1 96.19 658 ILE B CA 1
ATOM 11368 C C . ILE B 1 658 ? 12.016 3.666 13.852 1 96.19 658 ILE B C 1
ATOM 11370 O O . ILE B 1 658 ? 12.477 4.043 14.93 1 96.19 658 ILE B O 1
ATOM 11374 N N . MET B 1 659 ? 12.789 3.439 12.82 1 97.5 659 MET B N 1
ATOM 11375 C CA . MET B 1 659 ? 14.242 3.461 12.914 1 97.5 659 MET B CA 1
ATOM 11376 C C . MET B 1 659 ? 14.75 4.879 13.156 1 97.5 659 MET B C 1
ATOM 11378 O O . MET B 1 659 ? 15.758 5.07 13.844 1 97.5 659 MET B O 1
ATOM 11382 N N . ALA B 1 660 ? 14.07 5.828 12.609 1 97.44 660 ALA B N 1
ATOM 11383 C CA . ALA B 1 660 ? 14.461 7.219 12.836 1 97.44 660 ALA B CA 1
ATOM 11384 C C . ALA B 1 660 ? 14.242 7.621 14.289 1 97.44 660 ALA B C 1
ATOM 11386 O O . ALA B 1 660 ? 15.141 8.18 14.922 1 97.44 660 ALA B O 1
ATOM 11387 N N . LEU B 1 661 ? 13.156 7.254 14.883 1 96.56 661 LEU B N 1
ATOM 11388 C CA . LEU B 1 661 ? 12.789 7.68 16.219 1 96.56 661 LEU B CA 1
ATOM 11389 C C . LEU B 1 661 ? 13.578 6.902 17.281 1 96.56 661 LEU B C 1
ATOM 11391 O O . LEU B 1 661 ? 13.938 7.453 18.312 1 96.56 661 LEU B O 1
ATOM 11395 N N . PHE B 1 662 ? 13.875 5.645 16.984 1 96.69 662 PHE B N 1
ATOM 11396 C CA . PHE B 1 662 ? 14.367 4.77 18.031 1 96.69 662 PHE B CA 1
ATOM 11397 C C . PHE B 1 662 ? 15.883 4.602 17.938 1 96.69 662 PHE B C 1
ATOM 11399 O O . PHE B 1 662 ? 16.531 4.172 18.891 1 96.69 662 PHE B O 1
ATOM 11406 N N . VAL B 1 663 ? 16.438 4.93 16.766 1 97.12 663 VAL B N 1
ATOM 11407 C CA . VAL B 1 663 ? 17.859 4.645 16.594 1 97.12 663 VAL B CA 1
ATOM 11408 C C . VAL B 1 663 ? 18.578 5.891 16.078 1 97.12 663 VAL B C 1
ATOM 11410 O O . VAL B 1 663 ? 19.453 6.426 16.75 1 97.12 663 VAL B O 1
ATOM 11413 N N . GLU B 1 664 ? 18.188 6.465 15.016 1 96.75 664 GLU B N 1
ATOM 11414 C CA . GLU B 1 664 ? 18.922 7.52 14.328 1 96.75 664 GLU B CA 1
ATOM 11415 C C . GLU B 1 664 ? 18.969 8.797 15.164 1 96.75 664 GLU B C 1
ATOM 11417 O O . GLU B 1 664 ? 20.047 9.336 15.406 1 96.75 664 GLU B O 1
ATOM 11422 N N . TYR B 1 665 ? 17.828 9.273 15.586 1 96.25 665 TYR B N 1
ATOM 11423 C CA . TYR B 1 665 ? 17.781 10.555 16.281 1 96.25 665 TYR B CA 1
ATOM 11424 C C . TYR B 1 665 ? 18.422 10.453 17.672 1 96.25 665 TYR B C 1
ATOM 11426 O O . TYR B 1 665 ? 19.156 11.344 18.078 1 96.25 665 TYR B O 1
ATOM 11434 N N . PRO B 1 666 ? 18.156 9.383 18.453 1 96.31 666 PRO B N 1
ATOM 11435 C CA . PRO B 1 666 ? 18.844 9.266 19.734 1 96.31 666 PRO B CA 1
ATOM 11436 C C . PRO B 1 666 ? 20.359 9.336 19.594 1 96.31 666 PRO B C 1
ATOM 11438 O O . PRO B 1 666 ? 21.031 10.055 20.344 1 96.31 666 PRO B O 1
ATOM 11441 N N . ILE B 1 667 ? 20.875 8.664 18.641 1 95.12 667 ILE B N 1
ATOM 11442 C CA . ILE B 1 667 ? 22.312 8.625 18.469 1 95.12 667 ILE B CA 1
ATOM 11443 C C . ILE B 1 667 ? 22.812 9.992 18 1 95.12 667 ILE B C 1
ATOM 11445 O O . ILE B 1 667 ? 23.859 10.461 18.438 1 95.12 667 ILE B O 1
ATOM 11449 N N . ALA B 1 668 ? 22.094 10.57 17.125 1 93.56 668 ALA B N 1
ATOM 11450 C CA . ALA B 1 668 ? 22.438 11.906 16.672 1 93.56 668 ALA B CA 1
ATOM 11451 C C . ALA B 1 668 ? 22.484 12.891 17.828 1 93.56 668 ALA B C 1
ATOM 11453 O O . ALA B 1 668 ? 23.359 13.75 17.906 1 93.56 668 ALA B O 1
ATOM 11454 N N . GLN B 1 669 ? 21.547 12.742 18.766 1 93.25 669 GLN B N 1
ATOM 11455 C CA . GLN B 1 669 ? 21.5 13.625 19.922 1 93.25 669 GLN B CA 1
ATOM 11456 C C . GLN B 1 669 ? 22.672 13.375 20.859 1 93.25 669 GLN B C 1
ATOM 11458 O O . GLN B 1 669 ? 23.234 14.312 21.422 1 93.25 669 GLN B O 1
ATOM 11463 N N . ILE B 1 670 ? 23 12.203 21.047 1 93.12 670 ILE B N 1
ATOM 11464 C CA . ILE B 1 670 ? 24.141 11.859 21.875 1 93.12 670 ILE B CA 1
ATOM 11465 C C . ILE B 1 670 ? 25.422 12.453 21.281 1 93.12 670 ILE B C 1
ATOM 11467 O O . ILE B 1 670 ? 26.234 13.055 21.984 1 93.12 670 ILE B O 1
ATOM 11471 N N . ALA B 1 671 ? 25.531 12.32 20 1 90.62 671 ALA B N 1
ATOM 11472 C CA . ALA B 1 671 ? 26.703 12.844 19.297 1 90.62 671 ALA B CA 1
ATOM 11473 C C . ALA B 1 671 ? 26.781 14.359 19.422 1 90.62 671 ALA B C 1
ATOM 11475 O O . ALA B 1 671 ? 27.875 14.922 19.609 1 90.62 671 ALA B O 1
ATOM 11476 N N . GLN B 1 672 ? 25.703 14.969 19.328 1 88.31 672 GLN B N 1
ATOM 11477 C CA . GLN B 1 672 ? 25.656 16.422 19.438 1 88.31 672 GLN B CA 1
ATOM 11478 C C . GLN B 1 672 ? 26.047 16.891 20.828 1 88.31 672 GLN B C 1
ATOM 11480 O O . GLN B 1 672 ? 26.766 17.891 20.984 1 88.31 672 GLN B O 1
ATOM 11485 N N . VAL B 1 673 ? 25.594 16.219 21.812 1 88.38 673 VAL B N 1
ATOM 11486 C CA . VAL B 1 673 ? 25.922 16.562 23.188 1 88.38 673 VAL B CA 1
ATOM 11487 C C . VAL B 1 673 ? 27.422 16.359 23.438 1 88.38 673 VAL B C 1
ATOM 11489 O O . VAL B 1 673 ? 28.078 17.188 24.078 1 88.38 673 VAL B O 1
ATOM 11492 N N . LEU B 1 674 ? 27.922 15.367 22.875 1 84.19 674 LEU B N 1
ATOM 11493 C CA . LEU B 1 674 ? 29.344 15.062 23.047 1 84.19 674 LEU B CA 1
ATOM 11494 C C . LEU B 1 674 ? 30.203 16.062 22.297 1 84.19 674 LEU B C 1
ATOM 11496 O O . LEU B 1 674 ? 31.281 16.438 22.781 1 84.19 674 LEU B O 1
ATOM 11500 N N . GLN B 1 675 ? 29.766 16.469 21.203 1 82.19 675 GLN B N 1
ATOM 11501 C CA . GLN B 1 675 ? 30.484 17.469 20.406 1 82.19 675 GLN B CA 1
ATOM 11502 C C . GLN B 1 675 ? 30.516 18.812 21.125 1 82.19 675 GLN B C 1
ATOM 11504 O O . GLN B 1 675 ? 31.531 19.516 21.078 1 82.19 675 GLN B O 1
ATOM 11509 N N . SER B 1 676 ? 29.406 19.203 21.703 1 80.12 676 SER B N 1
ATOM 11510 C CA . SER B 1 676 ? 29.328 20.469 22.406 1 80.12 676 SER B CA 1
ATOM 11511 C C . SER B 1 676 ? 30.25 20.469 23.625 1 80.12 676 SER B C 1
ATOM 11513 O O . SER B 1 676 ? 30.875 21.484 23.938 1 80.12 676 SER B O 1
ATOM 11515 N N . LYS B 1 677 ? 30.406 19.453 24.25 1 73 677 LYS B N 1
ATOM 11516 C CA . LYS B 1 677 ? 31.297 19.344 25.391 1 73 677 LYS B CA 1
ATOM 11517 C C . LYS B 1 677 ? 32.75 19.469 24.984 1 73 677 LYS B C 1
ATOM 11519 O O . LYS B 1 677 ? 33.562 20.109 25.672 1 73 677 LYS B O 1
ATOM 11524 N N . SER B 1 678 ? 33 18.938 23.859 1 68.69 678 SER B N 1
ATOM 11525 C CA . SER B 1 678 ? 34.375 19 23.359 1 68.69 678 SER B CA 1
ATOM 11526 C C . SER B 1 678 ? 34.75 20.406 22.953 1 68.69 678 SER B C 1
ATOM 11528 O O . SER B 1 678 ? 35.875 20.844 23.188 1 68.69 678 SER B O 1
ATOM 11530 N N . ASN B 1 679 ? 33.781 21.094 22.391 1 68.38 679 ASN B N 1
ATOM 11531 C CA . ASN B 1 679 ? 34.031 22.469 22 1 68.38 679 ASN B CA 1
ATOM 11532 C C . ASN B 1 679 ? 34.219 23.375 23.203 1 68.38 679 ASN B C 1
ATOM 11534 O O . ASN B 1 679 ? 35.031 24.281 23.188 1 68.38 679 ASN B O 1
ATOM 11538 N N . ASP B 1 680 ? 33.5 23.125 24.188 1 61.97 680 ASP B N 1
ATOM 11539 C CA . ASP B 1 680 ? 33.656 23.891 25.422 1 61.97 680 ASP B CA 1
ATOM 11540 C C . ASP B 1 680 ? 35 23.625 26.094 1 61.97 680 ASP B C 1
ATOM 11542 O O . ASP B 1 680 ? 35.625 24.547 26.609 1 61.97 680 ASP B O 1
ATOM 11546 N N . LYS B 1 681 ? 35.562 22.516 25.938 1 59.88 681 LYS B N 1
ATOM 11547 C CA . LYS B 1 681 ? 36.875 22.156 26.516 1 59.88 681 LYS B CA 1
ATOM 11548 C C . LYS B 1 681 ? 38.031 22.781 25.75 1 59.88 681 LYS B C 1
ATOM 11550 O O . LYS B 1 681 ? 39 23.203 26.328 1 59.88 681 LYS B O 1
ATOM 11555 N N . SER B 1 682 ? 37.812 22.734 24.5 1 55.69 682 SER B N 1
ATOM 11556 C CA . SER B 1 682 ? 38.844 23.312 23.656 1 55.69 682 SER B CA 1
ATOM 11557 C C . SER B 1 682 ? 38.938 24.828 23.875 1 55.69 682 SER B C 1
ATOM 11559 O O . SER B 1 682 ? 40.062 25.391 23.891 1 55.69 682 SER B O 1
ATOM 11561 N N . ASP B 1 683 ? 37.844 25.453 24 1 51.09 683 ASP B N 1
ATOM 11562 C CA . ASP B 1 683 ? 37.844 26.891 24.281 1 51.09 683 ASP B CA 1
ATOM 11563 C C . ASP B 1 683 ? 38.469 27.172 25.641 1 51.09 683 ASP B C 1
ATOM 11565 O O . ASP B 1 683 ? 39.125 28.203 25.844 1 51.09 683 ASP B O 1
ATOM 11569 N N . LYS B 1 684 ? 38.375 26.453 26.641 1 51.56 684 LYS B N 1
ATOM 11570 C CA . LYS B 1 684 ? 38.938 26.656 27.969 1 51.56 684 LYS B CA 1
ATOM 11571 C C . LYS B 1 684 ? 40.438 26.391 27.969 1 51.56 684 LYS B C 1
ATOM 11573 O O . LYS B 1 684 ? 41.156 26.969 28.766 1 51.56 684 LYS B O 1
ATOM 11578 N N . LYS B 1 685 ? 40.906 25.578 27.094 1 50.47 685 LYS B N 1
ATOM 11579 C CA . LYS B 1 685 ? 42.344 25.312 27.031 1 50.47 685 LYS B CA 1
ATOM 11580 C C . LYS B 1 685 ? 43.062 26.375 26.203 1 50.47 685 LYS B C 1
ATOM 11582 O O . LYS B 1 685 ? 44.281 26.469 26.25 1 50.47 685 LYS B O 1
ATOM 11587 N N . SER B 1 686 ? 42.469 26.953 25.391 1 37.12 686 SER B N 1
ATOM 11588 C CA . SER B 1 686 ? 43.094 28.078 24.719 1 37.12 686 SER B CA 1
ATOM 11589 C C . SER B 1 686 ? 43.188 29.297 25.625 1 37.12 686 SER B C 1
ATOM 11591 O O . SER B 1 686 ? 42.188 30.047 25.766 1 37.12 686 SER B O 1
#

Sequence (1372 aa):
MNYSVSVPLISSLLLLITITASVYGQQKSYSLHDFPPLYKFDDYDSCLAHKNHISPGTYCMVYAEIKPNNSSDMWQQIMEHYGEYPFRYRRDHLFFGVCVERCLKLIKTKEINKLQENDLIKNEITDYFDKVHKRPLDERFRKEYHDLIHNCLNAEFQQKYDLNLRTYIEYCEESKDIKQEETKDPLESLFYKILGVLIILNILSTMYDFCLKLQQPEENQTNDFYKINPQQMVSRLLTSFSVCRNYYRLIQPYFSDVGKDFKFLDGYRSICMMFALFGHTFFCEFQHIANPQYFEKSSDDENSLWFLNTTMIIETYFVMSGLFLFIKFQQGRYVSPQTSWQKFFLIYIQFMVFRFIRFLPTVGLLILFNATILTRLQNGPFWRHITEPVRVFSREKGWKNILMINNFSHKESPSHHTWYIAADWQLFALYLFVIMIVAKYPKIKKYTYSSLVILAFVIPFSISYLLKLKPSFVIKPESYRYSFFKDIDVYFKIYTPFYTNLFGYLFGIICAEIYLKYTRTAEIRKIIHEKPIYIVAAHFVAIVAFLLFWLGPILEINAPSSIWSALYTGLHRILWIIFVCGIPLLLMSCNCGWIAYEFCCLPIFRFLARLSFQVYIWHMTIVYLLNGYQRQPYYVNNFYFFTQFIVLYFFSNAVAFIMALFVEYPIAQIAQVLQSKSNDKSDKKSMNYSVSVPLISSLLLLITITASVYGQQKSYSLHDFPPLYKFDDYDSCLAHKNHISPGTYCMVYAEIKPNNSSDMWQQIMEHYGEYPFRYRRDHLFFGVCVERCLKLIKTKEINKLQENDLIKNEITDYFDKVHKRPLDERFRKEYHDLIHNCLNAEFQQKYDLNLRTYIEYCEESKDIKQEETKDPLESLFYKILGVLIILNILSTMYDFCLKLQQPEENQTNDFYKINPQQMVSRLLTSFSVCRNYYRLIQPYFSDVGKDFKFLDGYRSICMMFALFGHTFFCEFQHIANPQYFEKSSDDENSLWFLNTTMIIETYFVMSGLFLFIKFQQGRYVSPQTSWQKFFLIYIQFMVFRFIRFLPTVGLLILFNATILTRLQNGPFWRHITEPVRVFSREKGWKNILMINNFSHKESPSHHTWYIAADWQLFALYLFVIMIVAKYPKIKKYTYSSLVILAFVIPFSISYLLKLKPSFVIKPESYRYSFFKDIDVYFKIYTPFYTNLFGYLFGIICAEIYLKYTRTAEIRKIIHEKPIYIVAAHFVAIVAFLLFWLGPILEINAPSSIWSALYTGLHRILWIIFVCGIPLLLMSCNCGWIAYEFCCLPIFRFLARLSFQVYIWHMTIVYLLNGYQRQPYYVNNFYFFTQFIVLYFFSNAVAFIMALFVEYPIAQIAQVLQSKSNDKSDKKS

Radius of gyration: 34.29 Å; Cα contacts (8 Å, |Δi|>4): 1825; chains: 2; bounding box: 96×93×86 Å